Protein AF-A0A2N5DZ72-F1 (afdb_monomer_lite)

Structure (mmCIF, N/CA/C/O backbone):
data_AF-A0A2N5DZ72-F1
#
_entry.id   AF-A0A2N5DZ72-F1
#
loop_
_atom_site.group_PDB
_atom_site.id
_atom_site.type_symbol
_atom_site.label_atom_id
_atom_site.label_alt_id
_atom_site.label_comp_id
_atom_site.label_asym_id
_atom_site.label_entity_id
_atom_site.label_seq_id
_atom_site.pdbx_PDB_ins_code
_atom_site.Cartn_x
_atom_site.Cartn_y
_atom_site.Cartn_z
_atom_site.occupancy
_atom_site.B_iso_or_equiv
_atom_site.auth_seq_id
_atom_site.auth_comp_id
_atom_site.auth_asym_id
_atom_site.auth_atom_id
_atom_site.pdbx_PDB_model_num
ATOM 1 N N . MET A 1 1 ? -54.033 -36.485 -22.473 1.00 49.38 1 MET A N 1
ATOM 2 C CA . MET A 1 1 ? -53.339 -35.211 -22.132 1.00 49.38 1 MET A CA 1
ATOM 3 C C . MET A 1 1 ? -51.859 -35.389 -21.721 1.00 49.38 1 MET A C 1
ATOM 5 O O . MET A 1 1 ? -51.074 -34.479 -21.963 1.00 49.38 1 MET A O 1
ATOM 9 N N . PHE A 1 2 ? -51.443 -36.540 -21.164 1.00 48.31 2 PHE A N 1
ATOM 10 C CA . PHE A 1 2 ? -50.058 -36.811 -20.714 1.00 48.31 2 PHE A CA 1
ATOM 11 C C . PHE A 1 2 ? -48.997 -36.820 -21.840 1.00 48.31 2 PHE A C 1
ATOM 13 O O . PHE A 1 2 ? -47.897 -36.300 -21.670 1.00 48.31 2 PHE A O 1
ATOM 20 N N . ASN A 1 3 ? -49.361 -37.297 -23.034 1.00 60.94 3 ASN A N 1
ATOM 21 C CA . ASN A 1 3 ? -48.426 -37.505 -24.151 1.00 60.94 3 ASN A CA 1
ATOM 22 C C . ASN A 1 3 ? -47.880 -36.199 -24.782 1.00 60.94 3 ASN A C 1
ATOM 24 O O . ASN A 1 3 ? -46.786 -36.165 -25.335 1.00 60.94 3 ASN A O 1
ATOM 28 N N . ARG A 1 4 ? -48.614 -35.081 -24.666 1.00 67.56 4 ARG A N 1
ATOM 29 C CA . ARG A 1 4 ? -48.214 -33.769 -25.222 1.00 67.56 4 ARG A CA 1
ATOM 30 C C . ARG A 1 4 ? -47.252 -33.008 -24.296 1.00 67.56 4 ARG A C 1
ATOM 32 O O . ARG A 1 4 ? -46.398 -32.266 -24.765 1.00 67.56 4 ARG A O 1
ATOM 39 N N . LYS A 1 5 ? -47.384 -33.224 -22.983 1.00 67.00 5 LYS A N 1
ATOM 40 C CA . LYS A 1 5 ? -46.528 -32.648 -21.935 1.00 67.00 5 LYS A CA 1
ATOM 41 C C . LYS A 1 5 ? -45.152 -33.312 -21.904 1.00 67.00 5 LYS A C 1
ATOM 43 O O . LYS A 1 5 ? -44.161 -32.595 -21.890 1.00 67.00 5 LYS A O 1
ATOM 48 N N . LEU A 1 6 ? -45.100 -34.645 -21.998 1.00 72.50 6 LEU A N 1
ATOM 49 C CA . LEU A 1 6 ? -43.833 -35.376 -22.108 1.00 72.50 6 LEU A CA 1
ATOM 50 C C . LEU A 1 6 ? -43.058 -34.984 -23.373 1.00 72.50 6 LEU A C 1
ATOM 52 O O . LEU A 1 6 ? -41.878 -34.669 -23.288 1.00 72.50 6 LEU A O 1
ATOM 56 N N . ARG A 1 7 ? -43.723 -34.904 -24.536 1.00 73.19 7 ARG A N 1
ATOM 57 C CA . ARG A 1 7 ? -43.064 -34.434 -25.770 1.00 73.19 7 ARG A CA 1
ATOM 58 C C . ARG A 1 7 ? -42.531 -33.005 -25.651 1.00 73.19 7 ARG A C 1
ATOM 60 O O . ARG A 1 7 ? -41.469 -32.725 -26.187 1.00 73.19 7 ARG A O 1
ATOM 67 N N . LYS A 1 8 ? -43.235 -32.110 -24.945 1.00 76.50 8 LYS A N 1
ATOM 68 C CA . LYS A 1 8 ? -42.756 -30.742 -24.687 1.00 76.50 8 LYS A CA 1
ATOM 69 C C . LYS A 1 8 ? -41.543 -30.736 -23.747 1.00 76.50 8 LYS A C 1
ATOM 71 O O . LYS A 1 8 ? -40.607 -30.009 -24.031 1.00 76.50 8 LYS A O 1
ATOM 76 N N . LEU A 1 9 ? -41.525 -31.582 -22.713 1.00 78.44 9 LEU A N 1
ATOM 77 C CA . LEU A 1 9 ? -40.379 -31.742 -21.809 1.00 78.44 9 LEU A CA 1
ATOM 78 C C . LEU A 1 9 ? -39.122 -32.243 -22.538 1.00 78.44 9 LEU A C 1
ATOM 80 O O . LEU A 1 9 ? -38.047 -31.729 -22.271 1.00 78.44 9 LEU A O 1
ATOM 84 N N . PHE A 1 10 ? -39.248 -33.199 -23.465 1.00 78.00 10 PHE A N 1
ATOM 85 C CA . PHE A 1 10 ? -38.098 -33.712 -24.223 1.00 78.00 10 PHE A CA 1
ATOM 86 C C . PHE A 1 10 ? -37.659 -32.799 -25.377 1.00 78.00 10 PHE A C 1
ATOM 88 O O . PHE A 1 10 ? -36.472 -32.732 -25.673 1.00 78.00 10 PHE A O 1
ATOM 95 N N . ARG A 1 11 ? -38.591 -32.092 -26.032 1.00 81.50 11 ARG A N 1
ATOM 96 C CA . ARG A 1 11 ? -38.277 -31.185 -27.152 1.00 81.50 11 ARG A CA 1
ATOM 97 C C . ARG A 1 11 ? -37.715 -29.844 -26.681 1.00 81.50 11 ARG A C 1
ATOM 99 O O . ARG A 1 11 ? -36.848 -29.286 -27.336 1.00 81.50 11 ARG A O 1
ATOM 106 N N . ASP A 1 12 ? -38.272 -29.302 -25.602 1.00 71.38 12 ASP A N 1
ATOM 107 C CA . ASP A 1 12 ? -37.895 -28.002 -25.051 1.00 71.38 12 ASP A CA 1
ATOM 108 C C . ASP A 1 12 ? -38.159 -27.982 -23.532 1.00 71.38 12 ASP A C 1
ATOM 110 O O . ASP A 1 12 ? -39.216 -27.523 -23.066 1.00 71.38 12 ASP A O 1
ATOM 114 N N . PRO A 1 13 ? -37.214 -28.525 -22.739 1.00 78.50 13 PRO A N 1
ATOM 115 C CA . PRO A 1 13 ? -37.352 -28.624 -21.292 1.00 78.50 13 PRO A CA 1
ATOM 116 C C . PRO A 1 13 ? -37.575 -27.257 -20.638 1.00 78.50 13 PRO A C 1
ATOM 118 O O . PRO A 1 13 ? -38.403 -27.134 -19.733 1.00 78.50 13 PRO A O 1
ATOM 121 N N . LYS A 1 14 ? -36.896 -26.208 -21.130 1.00 71.69 14 LYS A N 1
ATOM 122 C CA . LYS A 1 14 ? -37.041 -24.835 -20.622 1.00 71.69 14 LYS A CA 1
ATOM 123 C C . LYS A 1 14 ? -38.473 -24.337 -20.788 1.00 71.69 14 LYS A C 1
ATOM 125 O O . LYS A 1 14 ? -39.061 -23.868 -19.815 1.00 71.69 14 LYS A O 1
ATOM 130 N N . LEU A 1 15 ? -39.058 -24.495 -21.976 1.00 74.00 15 LEU A N 1
ATOM 131 C CA . LEU A 1 15 ? -40.433 -24.073 -22.248 1.00 74.00 15 LEU A CA 1
ATOM 132 C C . LEU A 1 15 ? -41.474 -24.911 -21.484 1.00 74.00 15 LEU A C 1
ATOM 134 O O . LEU A 1 15 ? -42.582 -24.447 -21.217 1.00 74.00 15 LEU A O 1
ATOM 138 N N . PHE A 1 16 ? -41.164 -26.167 -21.151 1.00 80.62 16 PHE A N 1
ATOM 139 C CA . PHE A 1 16 ? -42.027 -27.001 -20.314 1.00 80.62 16 PHE A CA 1
ATOM 140 C C . PHE A 1 16 ? -42.057 -26.519 -18.859 1.00 80.62 16 PHE A C 1
ATOM 142 O O . PHE A 1 16 ? -43.142 -26.331 -18.298 1.00 80.62 16 PHE A O 1
ATOM 149 N N . PHE A 1 17 ? -40.883 -26.300 -18.259 1.00 72.12 17 PHE A N 1
ATOM 150 C CA . PHE A 1 17 ? -40.783 -25.815 -16.883 1.00 72.12 17 PHE A CA 1
ATOM 151 C C . PHE A 1 17 ? -41.282 -24.372 -16.748 1.00 72.12 17 PHE A C 1
ATOM 153 O O . PHE A 1 17 ? -41.953 -24.073 -15.760 1.00 72.12 17 PHE A O 1
ATOM 160 N N . SER A 1 18 ? -41.067 -23.511 -17.750 1.00 71.81 18 SER A N 1
ATOM 161 C CA . SER A 1 18 ? -41.598 -22.142 -17.751 1.00 71.81 18 SER A CA 1
ATOM 162 C C . SER A 1 18 ? -43.130 -22.111 -17.785 1.00 71.81 18 SER A C 1
ATOM 164 O O . SER A 1 18 ? -43.739 -21.420 -16.974 1.00 71.81 18 SER A O 1
ATOM 166 N N . ASP A 1 19 ? -43.777 -22.919 -18.631 1.00 76.38 19 ASP A N 1
ATOM 167 C CA . ASP A 1 19 ? -45.244 -23.035 -18.682 1.00 76.38 19 ASP A CA 1
ATOM 168 C C . ASP A 1 19 ? -45.832 -23.608 -17.387 1.00 76.38 19 ASP A C 1
ATOM 170 O O . ASP A 1 19 ? -46.930 -23.231 -16.964 1.00 76.38 19 ASP A O 1
ATOM 174 N N . MET A 1 20 ? -45.132 -24.569 -16.778 1.00 76.00 20 MET A N 1
ATOM 175 C CA . MET A 1 20 ? -45.539 -25.173 -15.513 1.00 76.00 20 MET A CA 1
ATOM 176 C C . MET A 1 20 ? -45.465 -24.148 -14.377 1.00 76.00 20 MET A C 1
ATOM 178 O O . MET A 1 20 ? -46.437 -24.017 -13.629 1.00 76.00 20 MET A O 1
ATOM 182 N N . LEU A 1 21 ? -44.372 -23.380 -14.312 1.00 66.94 21 LEU A N 1
ATOM 183 C CA . LEU A 1 21 ? -44.196 -22.255 -13.394 1.00 66.94 21 LEU A CA 1
ATOM 184 C C . LEU A 1 21 ? -45.257 -21.176 -13.624 1.00 66.94 21 LEU A C 1
ATOM 186 O O . LEU A 1 21 ? -45.917 -20.780 -12.672 1.00 66.94 21 LEU A O 1
ATOM 190 N N . LEU A 1 22 ? -45.522 -20.776 -14.871 1.00 69.00 22 LEU A N 1
ATOM 191 C CA . LEU A 1 22 ? -46.577 -19.816 -15.224 1.00 69.00 22 LEU A CA 1
ATOM 192 C C . LEU A 1 22 ? -47.970 -20.289 -14.788 1.00 69.00 22 LEU A C 1
ATOM 194 O O . LEU A 1 22 ? -48.774 -19.497 -14.294 1.00 69.00 22 LEU A O 1
ATOM 198 N N . LYS A 1 23 ? -48.277 -21.583 -14.935 1.00 68.12 23 LYS A N 1
ATOM 199 C CA . LYS A 1 23 ? -49.559 -22.157 -14.491 1.00 68.12 23 LYS A CA 1
ATOM 200 C C . LYS A 1 23 ? -49.667 -22.276 -12.974 1.00 68.12 23 LYS A C 1
ATOM 202 O O . LYS A 1 23 ? -50.756 -22.053 -12.446 1.00 68.12 23 LYS A O 1
ATOM 207 N N . GLN A 1 24 ? -48.585 -22.617 -12.275 1.00 59.94 24 GLN A N 1
ATOM 208 C CA . GLN A 1 24 ? -48.555 -22.593 -10.810 1.00 59.94 24 GLN A CA 1
ATOM 209 C C . GLN A 1 24 ? -48.662 -21.164 -10.281 1.00 59.94 24 GLN A C 1
ATOM 211 O O . GLN A 1 24 ? -49.483 -20.915 -9.405 1.00 59.94 24 GLN A O 1
ATOM 216 N N . HIS A 1 25 ? -47.935 -20.220 -10.874 1.00 60.59 25 HIS A N 1
ATOM 217 C CA . HIS A 1 25 ? -48.008 -18.799 -10.559 1.00 60.59 25 HIS A CA 1
ATOM 218 C C . HIS A 1 25 ? -49.432 -18.266 -10.738 1.00 60.59 25 HIS A C 1
ATOM 220 O O . HIS A 1 25 ? -49.980 -17.679 -9.814 1.00 60.59 25 HIS A O 1
ATOM 226 N N . LYS A 1 26 ? -50.102 -18.569 -11.862 1.00 56.91 26 LYS A N 1
ATOM 227 C CA . LYS A 1 26 ? -51.518 -18.208 -12.072 1.00 56.91 26 LYS A CA 1
ATOM 228 C C . LYS A 1 26 ? -52.467 -18.854 -11.051 1.00 56.91 26 LYS A C 1
ATOM 230 O O . LYS A 1 26 ? -53.422 -18.209 -10.634 1.00 56.91 26 LYS A O 1
ATOM 235 N N . LYS A 1 27 ? -52.215 -20.100 -10.621 1.00 54.19 27 LYS A N 1
ATOM 236 C CA . LYS A 1 27 ? -53.009 -20.769 -9.569 1.00 54.19 27 LYS A CA 1
ATOM 237 C C . LYS A 1 27 ? -52.804 -20.153 -8.183 1.00 54.19 27 LYS A C 1
ATOM 239 O O . LYS A 1 27 ? -53.765 -20.057 -7.432 1.00 54.19 27 LYS A O 1
ATOM 244 N N . VAL A 1 28 ? -51.583 -19.734 -7.852 1.00 56.31 28 VAL A N 1
ATOM 245 C CA . VAL A 1 28 ? -51.249 -19.082 -6.575 1.00 56.31 28 VAL A CA 1
ATOM 246 C C . VAL A 1 28 ? -51.728 -17.625 -6.558 1.00 56.31 28 VAL A C 1
ATOM 248 O O . VAL A 1 28 ? -52.278 -17.183 -5.556 1.00 56.31 28 VAL A O 1
ATOM 251 N N . ALA A 1 29 ? -51.618 -16.907 -7.680 1.00 52.62 29 ALA A N 1
ATOM 252 C CA . ALA A 1 29 ? -52.110 -15.536 -7.845 1.00 52.62 29 ALA A CA 1
ATOM 253 C C . ALA A 1 29 ? -53.646 -15.424 -7.759 1.00 52.62 29 ALA A C 1
ATOM 255 O O . ALA A 1 29 ? -54.170 -14.371 -7.408 1.00 52.62 29 ALA A O 1
ATOM 256 N N . ALA A 1 30 ? -54.378 -16.508 -8.043 1.00 52.81 30 ALA A N 1
ATOM 257 C CA . ALA A 1 30 ? -55.834 -16.557 -7.905 1.00 52.81 30 ALA A CA 1
ATOM 258 C C . ALA A 1 30 ? -56.314 -16.665 -6.441 1.00 52.81 30 ALA A C 1
ATOM 260 O O . ALA A 1 30 ? -57.491 -16.424 -6.164 1.00 52.81 30 ALA A O 1
ATOM 261 N N . VAL A 1 31 ? -55.431 -17.002 -5.492 1.00 54.72 31 VAL A N 1
ATOM 262 C CA . VAL A 1 31 ? -55.761 -17.076 -4.062 1.00 54.72 31 VAL A CA 1
ATOM 263 C C . VAL A 1 31 ? -55.583 -15.691 -3.445 1.00 54.72 31 VAL A C 1
ATOM 265 O O . VAL A 1 31 ? -54.474 -15.283 -3.098 1.00 54.72 31 VAL A O 1
ATOM 268 N N . LYS A 1 32 ? -56.687 -14.947 -3.302 1.00 56.72 32 LYS A N 1
ATOM 269 C CA . LYS A 1 32 ? -56.678 -13.673 -2.570 1.00 56.72 32 LYS A CA 1
ATOM 270 C C . LYS A 1 32 ? -56.312 -13.938 -1.098 1.00 56.72 32 LYS A C 1
ATOM 272 O O . LYS A 1 32 ? -56.918 -14.827 -0.494 1.00 56.72 32 LYS A O 1
ATOM 277 N N . PRO A 1 33 ? -55.348 -13.209 -0.505 1.00 62.03 33 PRO A N 1
ATOM 278 C CA . PRO A 1 33 ? -55.016 -13.370 0.907 1.00 62.03 33 PRO A CA 1
ATOM 279 C C . PRO A 1 33 ? -56.244 -13.059 1.773 1.00 62.03 33 PRO A C 1
ATOM 281 O O . PRO A 1 33 ? -57.001 -12.132 1.474 1.00 62.03 33 PRO A O 1
ATOM 284 N N . LYS A 1 34 ? -56.458 -13.842 2.839 1.00 72.69 34 LYS A N 1
ATOM 285 C CA . LYS A 1 34 ? -57.528 -13.583 3.813 1.00 72.69 34 LYS A CA 1
ATOM 286 C C . LYS A 1 34 ? -57.269 -12.212 4.440 1.00 72.69 34 LYS A C 1
ATOM 288 O O . LYS A 1 34 ? -56.273 -12.057 5.145 1.00 72.69 34 LYS A O 1
ATOM 293 N N . LYS A 1 35 ? -58.141 -11.240 4.152 1.00 84.50 35 LYS A N 1
ATOM 294 C CA . LYS A 1 35 ? -58.036 -9.884 4.700 1.00 84.50 35 LYS A CA 1
ATOM 295 C C . LYS A 1 35 ? -58.041 -9.948 6.228 1.00 84.50 35 LYS A C 1
ATOM 297 O O . LYS A 1 35 ? -58.822 -10.694 6.820 1.00 84.50 35 LYS A O 1
ATOM 302 N N . TYR A 1 36 ? -57.113 -9.221 6.830 1.00 86.50 36 TYR A N 1
ATOM 303 C CA . TYR A 1 36 ? -56.903 -9.118 8.264 1.00 86.50 36 TYR A CA 1
ATOM 304 C C . TYR A 1 36 ? -57.231 -7.690 8.690 1.00 86.50 36 TYR A C 1
ATOM 306 O O . TYR A 1 36 ? -56.702 -6.733 8.122 1.00 86.50 36 TYR A O 1
ATOM 314 N N . ASP A 1 37 ? -58.129 -7.575 9.661 1.00 88.19 37 ASP A N 1
ATOM 315 C CA . ASP A 1 37 ? -58.472 -6.313 10.300 1.00 88.19 37 ASP A CA 1
ATOM 316 C C . ASP A 1 37 ? -57.479 -6.094 11.447 1.00 88.19 37 ASP A C 1
ATOM 318 O O . ASP A 1 37 ? -57.481 -6.849 12.423 1.00 88.19 37 ASP A O 1
ATOM 322 N N . GLY A 1 38 ? -56.540 -5.167 11.251 1.00 89.56 38 GLY A N 1
ATOM 323 C CA . GLY A 1 38 ? -55.458 -4.893 12.196 1.00 89.56 38 GLY A CA 1
ATOM 324 C C . GLY A 1 38 ? -55.855 -3.931 13.306 1.00 89.56 38 GLY A C 1
ATOM 325 O O . GLY A 1 38 ? -57.023 -3.584 13.471 1.00 89.56 38 GLY A O 1
ATOM 326 N N . LYS A 1 39 ? -54.864 -3.510 14.094 1.00 93.25 39 LYS A N 1
ATOM 327 C CA . LYS A 1 39 ? -55.055 -2.577 15.216 1.00 93.25 39 LYS A CA 1
ATOM 328 C C . LYS A 1 39 ? -54.517 -1.177 14.930 1.00 93.25 39 LYS A C 1
ATOM 330 O O . LYS A 1 39 ? -54.938 -0.231 15.590 1.00 93.25 39 LYS A O 1
ATOM 335 N N . HIS A 1 40 ? -53.597 -1.049 13.978 1.00 96.19 40 HIS A N 1
ATOM 336 C CA . HIS A 1 40 ? -52.867 0.185 13.710 1.00 96.19 40 HIS A CA 1
ATOM 337 C C . HIS A 1 40 ? -53.149 0.715 12.303 1.00 96.19 40 HIS A C 1
ATOM 339 O O . HIS A 1 40 ? -53.296 -0.050 11.351 1.00 96.19 40 HIS A O 1
ATOM 345 N N . HIS A 1 41 ? -53.144 2.043 12.175 1.00 97.25 41 HIS A N 1
ATOM 346 C CA . HIS A 1 41 ? -53.336 2.745 10.906 1.00 97.25 41 HIS A CA 1
ATOM 347 C C . HIS A 1 41 ? -51.999 3.280 10.380 1.00 97.25 41 HIS A C 1
ATOM 349 O O . HIS A 1 41 ? -51.191 3.817 11.147 1.00 97.25 41 HIS A O 1
ATOM 355 N N . PHE A 1 42 ? -51.797 3.184 9.067 1.00 98.12 42 PHE A N 1
ATOM 356 C CA . PHE A 1 42 ? -50.564 3.549 8.377 1.00 98.12 42 PHE A CA 1
ATOM 357 C C . PHE A 1 42 ? -50.838 4.561 7.264 1.00 98.12 42 PHE A C 1
ATOM 359 O O . PHE A 1 42 ? -51.732 4.350 6.446 1.00 98.12 42 PHE A O 1
ATOM 366 N N . THR A 1 43 ? -50.022 5.611 7.180 1.00 98.50 43 THR A N 1
ATOM 367 C CA . THR A 1 43 ? -49.982 6.508 6.020 1.00 98.50 43 THR A CA 1
ATOM 368 C C . THR A 1 43 ? -48.716 6.259 5.210 1.00 98.50 43 THR A C 1
ATOM 370 O O . THR A 1 43 ? -47.615 6.223 5.757 1.00 98.50 43 THR A O 1
ATOM 373 N N . VAL A 1 44 ? -48.861 6.113 3.900 1.00 98.25 44 VAL A N 1
ATOM 374 C CA . VAL A 1 44 ? -47.761 6.090 2.938 1.00 98.25 44 VAL A CA 1
ATOM 375 C C . VAL A 1 44 ? -47.681 7.461 2.286 1.00 98.25 44 VAL A C 1
ATOM 377 O O . VAL A 1 44 ? -48.636 7.886 1.641 1.00 98.25 44 VAL A O 1
ATOM 380 N N . VAL A 1 45 ? -46.558 8.152 2.454 1.00 98.44 45 VAL A N 1
ATOM 381 C CA . VAL A 1 45 ? -46.283 9.427 1.785 1.00 98.44 45 VAL A CA 1
ATOM 382 C C . VAL A 1 45 ? -45.324 9.173 0.628 1.00 98.44 45 VAL A C 1
ATOM 384 O O . VAL A 1 45 ? -44.176 8.801 0.860 1.00 98.44 45 VAL A O 1
ATOM 387 N N . SER A 1 46 ? -45.758 9.405 -0.609 1.00 97.75 46 SER A N 1
ATOM 388 C CA . SER A 1 46 ? -44.926 9.177 -1.800 1.00 97.75 46 SER A CA 1
ATOM 389 C C . SER A 1 46 ? -44.770 10.457 -2.613 1.00 97.75 46 SER A C 1
ATOM 391 O O . SER A 1 46 ? -45.757 11.120 -2.938 1.00 97.75 46 SER A O 1
ATOM 393 N N . ALA A 1 47 ? -43.521 10.795 -2.940 1.00 96.12 47 ALA A N 1
ATOM 394 C CA . ALA A 1 47 ? -43.175 11.900 -3.829 1.00 96.12 47 ALA A CA 1
ATOM 395 C C . ALA A 1 47 ? -43.169 11.405 -5.280 1.00 96.12 47 ALA A C 1
ATOM 397 O O . ALA A 1 47 ? -42.422 10.488 -5.607 1.00 96.12 47 ALA A O 1
ATOM 398 N N . ILE A 1 48 ? -44.004 11.994 -6.130 1.00 96.00 48 ILE A N 1
ATOM 399 C CA . ILE A 1 48 ? -44.234 11.574 -7.513 1.00 96.00 48 ILE A CA 1
ATOM 400 C C . ILE A 1 48 ? -43.591 12.596 -8.450 1.00 96.00 48 ILE A C 1
ATOM 402 O O . ILE A 1 48 ? -43.926 13.775 -8.388 1.00 96.00 48 ILE A O 1
ATOM 406 N N . TYR A 1 49 ? -42.685 12.150 -9.319 1.00 93.75 49 TYR A N 1
ATOM 407 C CA . TYR A 1 49 ? -42.154 12.972 -10.406 1.00 93.75 49 TYR A CA 1
ATOM 408 C C . TYR A 1 49 ? -41.769 12.097 -11.599 1.00 93.75 49 TYR A C 1
ATOM 410 O O . TYR A 1 49 ? -40.764 11.389 -11.542 1.00 93.75 49 TYR A O 1
ATOM 418 N N . ASN A 1 50 ? -42.556 12.145 -12.673 1.00 92.62 50 ASN A N 1
ATOM 419 C CA . ASN A 1 50 ? -42.304 11.420 -13.926 1.00 92.62 50 ASN A CA 1
ATOM 420 C C . ASN A 1 50 ? -42.095 9.898 -13.748 1.00 92.62 50 ASN A C 1
ATOM 422 O O . ASN A 1 50 ? -41.097 9.323 -14.195 1.00 92.62 50 ASN A O 1
ATOM 426 N N . VAL A 1 51 ? -43.019 9.245 -13.038 1.00 91.62 51 VAL A N 1
ATOM 427 C CA . VAL A 1 51 ? -42.966 7.808 -12.699 1.00 91.62 51 VAL A CA 1
ATOM 428 C C . VAL A 1 51 ? -44.211 7.042 -13.153 1.00 91.62 51 VAL A C 1
ATOM 430 O O . VAL A 1 51 ? -44.454 5.932 -12.677 1.00 91.62 51 VAL A O 1
ATOM 433 N N . GLY A 1 52 ? -44.984 7.586 -14.097 1.00 92.62 52 GLY A N 1
ATOM 434 C CA . GLY A 1 52 ? -46.270 7.044 -14.543 1.00 92.62 52 GLY A CA 1
ATOM 435 C C . GLY A 1 52 ? -46.205 5.561 -14.909 1.00 92.62 52 GLY A C 1
ATOM 436 O O . GLY A 1 52 ? -47.038 4.766 -14.466 1.00 92.62 52 GLY A O 1
ATOM 437 N N . ARG A 1 53 ? -45.112 5.149 -15.570 1.00 91.62 53 ARG A N 1
ATOM 438 C CA . ARG A 1 53 ? -44.844 3.752 -15.964 1.00 91.62 53 ARG A CA 1
ATOM 439 C C . ARG A 1 53 ? -44.834 2.737 -14.810 1.00 91.62 53 ARG A C 1
ATOM 441 O O . ARG A 1 53 ? -45.021 1.550 -15.062 1.00 91.62 53 ARG A O 1
ATOM 448 N N . TYR A 1 54 ? -44.609 3.171 -13.569 1.00 92.38 54 TYR A N 1
ATOM 449 C CA . TYR A 1 54 ? -44.482 2.294 -12.398 1.00 92.38 54 TYR A CA 1
ATOM 450 C C . TYR A 1 54 ? -45.692 2.309 -11.462 1.00 92.38 54 TYR A C 1
ATOM 452 O O . TYR A 1 54 ? -45.892 1.367 -10.690 1.00 92.38 54 TYR A O 1
ATOM 460 N N . LEU A 1 55 ? -46.527 3.346 -11.551 1.00 95.44 55 LEU A N 1
ATOM 461 C CA . LEU A 1 55 ? -47.588 3.600 -10.578 1.00 95.44 55 LEU A CA 1
ATOM 462 C C . LEU A 1 55 ? -48.598 2.454 -10.465 1.00 95.44 55 LEU A C 1
ATOM 464 O O . LEU A 1 55 ? -49.095 2.179 -9.375 1.00 95.44 55 LEU A O 1
ATOM 468 N N . GLU A 1 56 ? -48.897 1.754 -11.560 1.00 94.81 56 GLU A N 1
ATOM 469 C CA . GLU A 1 56 ? -49.850 0.639 -11.540 1.00 94.81 56 GLU A CA 1
ATOM 470 C C . GLU A 1 56 ? -49.410 -0.503 -10.622 1.00 94.81 56 GLU A C 1
ATOM 472 O O . GLU A 1 56 ? -50.216 -1.020 -9.844 1.00 94.81 56 GLU A O 1
ATOM 477 N N . GLU A 1 57 ? -48.138 -0.895 -10.685 1.00 93.50 57 GLU A N 1
ATOM 478 C CA . GLU A 1 57 ? -47.595 -1.954 -9.834 1.00 93.50 57 GLU A CA 1
ATOM 479 C C . GLU A 1 57 ? -47.484 -1.484 -8.380 1.00 93.50 57 GLU A C 1
ATOM 481 O O . GLU A 1 57 ? -47.870 -2.216 -7.462 1.00 93.50 57 GLU A O 1
ATOM 486 N N . TYR A 1 58 ? -47.067 -0.232 -8.179 1.00 96.56 58 TYR A N 1
ATOM 487 C CA . TYR A 1 58 ? -47.046 0.417 -6.872 1.00 96.56 58 TYR A CA 1
ATOM 488 C C . TYR A 1 58 ? -48.427 0.353 -6.190 1.00 96.56 58 TYR A C 1
ATOM 490 O O . TYR A 1 58 ? -48.555 -0.224 -5.104 1.00 96.56 58 TYR A O 1
ATOM 498 N N . PHE A 1 59 ? -49.495 0.825 -6.849 1.00 97.31 59 PHE A N 1
ATOM 499 C CA . PHE A 1 59 ? -50.859 0.779 -6.304 1.00 97.31 59 PHE A CA 1
ATOM 500 C C . PHE A 1 59 ? -51.342 -0.652 -6.059 1.00 97.31 59 PHE A C 1
ATOM 502 O O . PHE A 1 59 ? -51.954 -0.939 -5.023 1.00 97.31 59 PHE A O 1
ATOM 509 N N . GLN A 1 60 ? -51.067 -1.570 -6.990 1.00 95.06 60 GLN A N 1
ATOM 510 C CA . GLN A 1 60 ? -51.438 -2.976 -6.834 1.00 95.06 60 GLN A CA 1
ATOM 511 C C . GLN A 1 60 ? -50.789 -3.594 -5.594 1.00 95.06 60 GLN A C 1
ATOM 513 O O . GLN A 1 60 ? -51.475 -4.294 -4.845 1.00 95.06 60 GLN A O 1
ATOM 518 N N . SER A 1 61 ? -49.515 -3.295 -5.332 1.00 96.00 61 SER A N 1
ATOM 519 C CA . SER A 1 61 ? -48.786 -3.815 -4.172 1.00 96.00 61 SER A CA 1
ATOM 520 C C . SER A 1 61 ? -49.392 -3.364 -2.834 1.00 96.00 61 SER A C 1
ATOM 522 O O . SER A 1 61 ? -49.467 -4.150 -1.887 1.00 96.00 61 SER A O 1
ATOM 524 N N . LEU A 1 62 ? -49.925 -2.139 -2.774 1.00 96.25 62 LEU A N 1
ATOM 525 C CA . LEU A 1 62 ? -50.535 -1.549 -1.577 1.00 96.25 62 LEU A CA 1
ATOM 526 C C . LEU A 1 62 ? -51.974 -2.028 -1.342 1.00 96.25 62 LEU A C 1
ATOM 528 O O . LEU A 1 62 ? -52.389 -2.264 -0.209 1.00 96.25 62 LEU A O 1
ATOM 532 N N . ILE A 1 63 ? -52.746 -2.243 -2.405 1.00 94.06 63 ILE A N 1
ATOM 533 C CA . ILE A 1 63 ? -54.140 -2.705 -2.300 1.00 94.06 63 ILE A CA 1
ATOM 534 C C . ILE A 1 63 ? -54.211 -4.222 -2.048 1.00 94.06 63 ILE A C 1
ATOM 536 O O . ILE A 1 63 ? -55.133 -4.724 -1.383 1.00 94.06 63 ILE A O 1
ATOM 540 N N . ALA A 1 64 ? -53.233 -4.971 -2.566 1.00 92.62 64 ALA A N 1
ATOM 541 C CA . ALA A 1 64 ? -53.128 -6.420 -2.405 1.00 92.62 64 ALA A CA 1
ATOM 542 C C . ALA A 1 64 ? -52.658 -6.862 -1.007 1.00 92.62 64 ALA A C 1
ATOM 544 O O . ALA A 1 64 ? -52.595 -8.067 -0.750 1.00 92.62 64 ALA A O 1
ATOM 545 N N . GLN A 1 65 ? -52.381 -5.919 -0.101 1.00 95.50 65 GLN A N 1
ATOM 546 C CA . GLN A 1 65 ? -51.955 -6.198 1.269 1.00 95.50 65 GLN A CA 1
ATOM 547 C C . GLN A 1 65 ? -52.936 -7.107 2.009 1.00 95.50 65 GLN A C 1
ATOM 549 O O . GLN A 1 65 ? -54.153 -7.059 1.801 1.00 95.50 65 GLN A O 1
ATOM 554 N N . ARG A 1 66 ? -52.407 -7.955 2.891 1.00 93.69 66 ARG A N 1
ATOM 555 C CA . ARG A 1 66 ? -53.227 -8.781 3.780 1.00 93.69 66 ARG A CA 1
ATOM 556 C C . ARG A 1 66 ? -53.941 -7.936 4.835 1.00 93.69 66 ARG A C 1
ATOM 558 O O . ARG A 1 66 ? -55.105 -8.212 5.120 1.00 93.69 66 ARG A O 1
ATOM 565 N N . LEU A 1 67 ? -53.269 -6.920 5.375 1.00 94.75 67 LEU A N 1
ATOM 566 C CA . LEU A 1 67 ? -53.918 -5.878 6.169 1.00 94.75 67 LEU A CA 1
ATOM 567 C C . LEU A 1 67 ? -54.952 -5.161 5.288 1.00 94.75 67 LEU A C 1
ATOM 569 O O . LEU A 1 67 ? -54.671 -4.871 4.120 1.00 94.75 67 LEU A O 1
ATOM 573 N N . ASP A 1 68 ? -56.164 -4.941 5.797 1.00 93.88 68 ASP A N 1
ATOM 574 C CA . ASP A 1 68 ? -57.209 -4.331 4.979 1.00 93.88 68 ASP A CA 1
ATOM 575 C C . ASP A 1 68 ? -56.860 -2.887 4.589 1.00 93.88 68 ASP A C 1
ATOM 577 O O . ASP A 1 68 ? -56.650 -2.014 5.428 1.00 93.88 68 ASP A O 1
ATOM 581 N N . PHE A 1 69 ? -56.799 -2.648 3.278 1.00 94.44 69 PHE A N 1
ATOM 582 C CA . PHE A 1 69 ? -56.407 -1.360 2.718 1.00 94.44 69 PHE A CA 1
ATOM 583 C C . PHE A 1 69 ? -57.436 -0.270 3.021 1.00 94.44 69 PHE A C 1
ATOM 585 O O . PHE A 1 69 ? -57.053 0.868 3.261 1.00 94.44 69 PHE A O 1
ATOM 592 N N . ARG A 1 70 ? -58.738 -0.596 3.002 1.00 93.88 70 ARG A N 1
ATOM 593 C CA . ARG A 1 70 ? -59.797 0.412 3.136 1.00 93.88 70 ARG A CA 1
ATOM 594 C C . ARG A 1 70 ? -59.860 0.965 4.551 1.00 93.88 70 ARG A C 1
ATOM 596 O O . ARG A 1 70 ? -60.178 2.143 4.695 1.00 93.88 70 ARG A O 1
ATOM 603 N N . THR A 1 71 ? -59.577 0.140 5.555 1.00 93.12 71 THR A N 1
ATOM 604 C CA . THR A 1 71 ? -59.622 0.550 6.960 1.00 93.12 71 THR A CA 1
ATOM 605 C C . THR A 1 71 ? -58.277 1.049 7.479 1.00 93.12 71 THR A C 1
ATOM 607 O O . THR A 1 71 ? -58.261 2.083 8.132 1.00 93.12 71 THR A O 1
ATOM 610 N N . HIS A 1 72 ? -57.156 0.393 7.155 1.00 96.31 72 HIS A N 1
ATOM 611 C CA . HIS A 1 72 ? -55.886 0.627 7.865 1.00 96.31 72 HIS A CA 1
ATOM 612 C C . HIS A 1 72 ? -54.803 1.364 7.075 1.00 96.31 72 HIS A C 1
ATOM 614 O O . HIS A 1 72 ? -53.794 1.741 7.667 1.00 96.31 72 HIS A O 1
ATOM 620 N N . ILE A 1 73 ? -54.957 1.556 5.759 1.00 97.06 73 ILE A N 1
ATOM 621 C CA . ILE A 1 73 ? -53.905 2.141 4.910 1.00 97.06 73 ILE A CA 1
ATOM 622 C C . ILE A 1 73 ? -54.416 3.408 4.213 1.00 97.06 73 ILE A C 1
ATOM 624 O O . ILE A 1 73 ? -55.457 3.413 3.547 1.00 97.06 73 ILE A O 1
ATOM 628 N N . HIS A 1 74 ? -53.660 4.493 4.350 1.00 97.81 74 HIS A N 1
ATOM 629 C CA . HIS A 1 74 ? -53.889 5.775 3.687 1.00 97.81 74 HIS A CA 1
ATOM 630 C C . HIS A 1 74 ? -52.674 6.147 2.840 1.00 97.81 74 HIS A C 1
ATOM 632 O O . HIS A 1 74 ? -51.540 5.893 3.228 1.00 97.81 74 HIS A O 1
ATOM 638 N N . LEU A 1 75 ? -52.901 6.727 1.668 1.00 98.25 75 LEU A N 1
ATOM 639 C CA . LEU A 1 75 ? -51.874 7.165 0.733 1.00 98.25 75 LEU A CA 1
ATOM 640 C C . LEU A 1 75 ? -51.969 8.681 0.582 1.00 98.25 75 LEU A C 1
ATOM 642 O O . LEU A 1 75 ? -53.038 9.209 0.276 1.00 98.25 75 LEU A O 1
ATOM 646 N N . VAL A 1 76 ? -50.847 9.366 0.757 1.00 98.31 76 VAL A N 1
ATOM 647 C CA . VAL A 1 76 ? -50.672 10.781 0.436 1.00 98.31 76 VAL A CA 1
ATOM 648 C C . VAL A 1 76 ? -49.663 10.857 -0.701 1.00 98.31 76 VAL A C 1
ATOM 650 O O . VAL A 1 76 ? -48.470 10.620 -0.515 1.00 98.31 76 VAL A O 1
ATOM 653 N N . LEU A 1 77 ? -50.164 11.141 -1.898 1.00 98.06 77 LEU A N 1
ATOM 654 C CA . LEU A 1 77 ? -49.391 11.169 -3.132 1.00 98.06 77 LEU A CA 1
ATOM 655 C C . LEU A 1 77 ? -49.172 12.620 -3.531 1.00 98.06 77 LEU A C 1
ATOM 657 O O . LEU A 1 77 ? -50.128 13.328 -3.852 1.00 98.06 77 LEU A O 1
ATOM 661 N N . VAL A 1 78 ? -47.917 13.056 -3.474 1.00 98.06 78 VAL A N 1
ATOM 662 C CA . VAL A 1 78 ? -47.526 14.434 -3.769 1.00 98.06 78 VAL A CA 1
ATOM 663 C C . VAL A 1 78 ? -46.833 14.475 -5.118 1.00 98.06 78 VAL A C 1
ATOM 665 O O . VAL A 1 78 ? -45.693 14.043 -5.244 1.00 98.06 78 VAL A O 1
ATOM 668 N N . ASP A 1 79 ? -47.537 14.990 -6.114 1.00 96.94 79 ASP A N 1
ATOM 669 C CA . ASP A 1 79 ? -47.043 15.232 -7.461 1.00 96.94 79 ASP A CA 1
ATOM 670 C C . ASP A 1 79 ? -46.213 16.511 -7.507 1.00 96.94 79 ASP A C 1
ATOM 672 O O . ASP A 1 79 ? -46.729 17.619 -7.356 1.00 96.94 79 ASP A O 1
ATOM 676 N N . ASP A 1 80 ? -44.907 16.328 -7.671 1.00 95.38 80 ASP A N 1
ATOM 677 C CA . ASP A 1 80 ? -43.871 17.355 -7.643 1.00 95.38 80 ASP A CA 1
ATOM 678 C C . ASP A 1 80 ? -43.621 17.926 -9.048 1.00 95.38 80 ASP A C 1
ATOM 680 O O . ASP A 1 80 ? -42.483 18.088 -9.483 1.00 95.38 80 ASP A O 1
ATOM 684 N N . GLY A 1 81 ? -44.704 18.198 -9.780 1.00 94.19 81 GLY A N 1
ATOM 685 C CA . GLY A 1 81 ? -44.669 18.808 -11.107 1.00 94.19 81 GLY A CA 1
ATOM 686 C C . GLY A 1 81 ? -44.422 17.826 -12.255 1.00 94.19 81 GLY A C 1
ATOM 687 O O . GLY A 1 81 ? -43.700 18.175 -13.187 1.00 94.19 81 GLY A O 1
ATOM 688 N N . SER A 1 82 ? -44.989 16.615 -12.200 1.00 93.25 82 SER A N 1
ATOM 689 C CA . SER A 1 82 ? -44.854 15.623 -13.278 1.00 93.25 82 SER A CA 1
ATOM 690 C C . SER A 1 82 ? -45.414 16.134 -14.612 1.00 93.25 82 SER A C 1
ATOM 692 O O . SER A 1 82 ? -46.435 16.821 -14.657 1.00 93.25 82 SER A O 1
ATOM 694 N N . THR A 1 83 ? -44.757 15.759 -15.708 1.00 93.12 83 THR A N 1
ATOM 695 C CA . THR A 1 83 ? -45.152 16.072 -17.091 1.00 93.12 83 THR A CA 1
ATOM 696 C C . THR A 1 83 ? -45.615 14.845 -17.880 1.00 93.12 83 THR A C 1
ATOM 698 O O . THR A 1 83 ? -46.001 14.978 -19.040 1.00 93.12 83 THR A O 1
ATOM 701 N N . ASP A 1 84 ? -45.575 13.659 -17.269 1.00 93.44 84 ASP A N 1
ATOM 702 C CA . ASP A 1 84 ? -46.097 12.408 -17.819 1.00 93.44 84 ASP A CA 1
ATOM 703 C C . ASP A 1 84 ? -47.553 12.135 -17.376 1.00 93.44 84 ASP A C 1
ATOM 705 O O . ASP A 1 84 ? -48.259 13.011 -16.873 1.00 93.44 84 ASP A O 1
ATOM 709 N N . ASP A 1 85 ? -48.027 10.903 -17.564 1.00 94.94 85 ASP A N 1
ATOM 710 C CA . ASP A 1 85 ? -49.384 10.459 -17.231 1.00 94.94 85 ASP A CA 1
ATOM 711 C C . ASP A 1 85 ? -49.607 10.156 -15.731 1.00 94.94 85 ASP A C 1
ATOM 713 O O . ASP A 1 85 ? -50.682 9.685 -15.342 1.00 94.94 85 ASP A O 1
ATOM 717 N N . SER A 1 86 ? -48.643 10.475 -14.853 1.00 96.06 86 SER A N 1
ATOM 718 C CA . SER A 1 86 ? -48.718 10.184 -13.412 1.00 96.06 86 SER A CA 1
ATOM 719 C C . SER A 1 86 ? -49.994 10.723 -12.756 1.00 96.06 86 SER A C 1
ATOM 721 O O . SER A 1 86 ? -50.687 10.000 -12.032 1.00 96.06 86 SER A O 1
ATOM 723 N N . ALA A 1 87 ? -50.343 11.984 -13.028 1.00 95.44 87 ALA A N 1
ATOM 724 C CA . ALA A 1 87 ? -51.510 12.637 -12.436 1.00 95.44 87 ALA A CA 1
ATOM 725 C C . ALA A 1 87 ? -52.832 11.952 -12.827 1.00 95.44 87 ALA A C 1
ATOM 727 O O . ALA A 1 87 ? -53.738 11.822 -11.998 1.00 95.44 87 ALA A O 1
ATOM 728 N N . GLU A 1 88 ? -52.953 11.499 -14.079 1.00 96.38 88 GLU A N 1
ATOM 729 C CA . GLU A 1 88 ? -54.141 10.800 -14.576 1.00 96.38 88 GLU A CA 1
ATOM 730 C C . GLU A 1 88 ? -54.310 9.447 -13.875 1.00 96.38 88 GLU A C 1
ATOM 732 O O . GLU A 1 88 ? -55.389 9.141 -13.348 1.00 96.38 88 GLU A O 1
ATOM 737 N N . ILE A 1 89 ? -53.226 8.667 -13.793 1.00 96.88 89 ILE A N 1
ATOM 738 C CA . ILE A 1 89 ? -53.218 7.360 -13.130 1.00 96.88 89 ILE A CA 1
ATOM 739 C C . ILE A 1 89 ? -53.631 7.511 -11.662 1.00 96.88 89 ILE A C 1
ATOM 741 O O . ILE A 1 89 ? -54.512 6.782 -11.192 1.00 96.88 89 ILE A O 1
ATOM 745 N N . ILE A 1 90 ? -53.055 8.481 -10.943 1.00 97.25 90 ILE A N 1
ATOM 746 C CA . ILE A 1 90 ? -53.362 8.710 -9.526 1.00 97.25 90 ILE A CA 1
ATOM 747 C C . ILE A 1 90 ? -54.829 9.094 -9.331 1.00 97.25 90 ILE A C 1
ATOM 749 O O . ILE A 1 90 ? -55.502 8.499 -8.486 1.00 97.25 90 ILE A O 1
ATOM 753 N N . LYS A 1 91 ? -55.361 10.030 -10.127 1.00 95.94 91 LYS A N 1
ATOM 754 C CA . LYS A 1 91 ? -56.770 10.455 -10.036 1.00 95.94 91 LYS A CA 1
ATOM 755 C C . LYS A 1 91 ? -57.739 9.297 -10.280 1.00 95.94 91 LYS A C 1
ATOM 757 O O . LYS A 1 91 ? -58.759 9.189 -9.597 1.00 95.94 91 LYS A O 1
ATOM 762 N N . ARG A 1 92 ? -57.409 8.379 -11.193 1.00 96.62 92 ARG A N 1
ATOM 763 C CA . ARG A 1 92 ? -58.212 7.172 -11.444 1.00 96.62 92 ARG A CA 1
ATOM 764 C C . ARG A 1 92 ? -58.249 6.238 -10.231 1.00 96.62 92 ARG A C 1
ATOM 766 O O . ARG A 1 92 ? -59.311 5.719 -9.881 1.00 96.62 92 ARG A O 1
ATOM 773 N N . TRP A 1 93 ? -57.116 6.032 -9.562 1.00 96.31 93 TRP A N 1
ATOM 774 C CA . TRP A 1 93 ? -57.067 5.244 -8.325 1.00 96.31 93 TRP A CA 1
ATOM 775 C C . TRP A 1 93 ? -57.762 5.957 -7.163 1.00 96.31 93 TRP A C 1
ATOM 777 O O . TRP A 1 93 ? -58.512 5.319 -6.418 1.00 96.31 93 TRP A O 1
ATOM 787 N N . GLN A 1 94 ? -57.599 7.277 -7.059 1.00 96.69 94 GLN A N 1
ATOM 788 C CA . GLN A 1 94 ? -58.283 8.118 -6.082 1.00 96.69 94 GLN A CA 1
ATOM 789 C C . GLN A 1 94 ? -59.805 8.014 -6.208 1.00 96.69 94 GLN A C 1
ATOM 791 O O . GLN A 1 94 ? -60.478 7.800 -5.204 1.00 96.69 94 GLN A O 1
ATOM 796 N N . ALA A 1 95 ? -60.358 8.056 -7.423 1.00 95.81 95 ALA A N 1
ATOM 797 C CA . ALA A 1 95 ? -61.795 7.884 -7.647 1.00 95.81 95 ALA A CA 1
ATOM 798 C C . ALA A 1 95 ? -62.326 6.532 -7.125 1.00 95.81 95 ALA A C 1
ATOM 800 O O . ALA A 1 95 ? -63.460 6.436 -6.657 1.00 95.81 95 ALA A O 1
ATOM 801 N N . LYS A 1 96 ? -61.497 5.479 -7.156 1.00 95.50 96 LYS A N 1
ATOM 802 C CA . LYS A 1 96 ? -61.846 4.136 -6.661 1.00 95.50 96 LYS A CA 1
ATOM 803 C C . LYS A 1 96 ? -61.718 3.996 -5.137 1.00 95.50 96 LYS A C 1
ATOM 805 O O . LYS A 1 96 ? -62.412 3.167 -4.534 1.00 95.50 96 LYS A O 1
ATOM 810 N N . TYR A 1 97 ? -60.847 4.787 -4.512 1.00 96.06 97 TYR A N 1
ATOM 811 C CA . TYR A 1 97 ? -60.590 4.777 -3.069 1.00 96.06 97 TYR A CA 1
ATOM 812 C C . TYR A 1 97 ? -60.512 6.205 -2.487 1.00 96.06 97 TYR A C 1
ATOM 814 O O . TYR A 1 97 ? -59.488 6.576 -1.909 1.00 96.06 97 TYR A O 1
ATOM 822 N N . PRO A 1 98 ? -61.594 7.005 -2.570 1.00 94.50 98 PRO A N 1
ATOM 823 C CA . PRO A 1 98 ? -61.550 8.441 -2.265 1.00 94.50 98 PRO A CA 1
ATOM 824 C C . PRO A 1 98 ? -61.310 8.758 -0.784 1.00 94.50 98 PRO A C 1
ATOM 826 O O . PRO A 1 98 ? -60.925 9.870 -0.450 1.00 94.50 98 PRO A O 1
ATOM 829 N N . LYS A 1 99 ? -61.529 7.786 0.112 1.00 93.75 99 LYS A N 1
ATOM 830 C CA . LYS A 1 99 ? -61.237 7.911 1.550 1.00 93.75 99 LYS A CA 1
ATOM 831 C C . LYS A 1 99 ? -59.804 7.523 1.920 1.00 93.75 99 LYS A C 1
ATOM 833 O O . LYS A 1 99 ? -59.376 7.825 3.024 1.00 93.75 99 LYS A O 1
ATOM 838 N N . ASN A 1 100 ? -59.097 6.816 1.037 1.00 96.44 100 ASN A N 1
ATOM 839 C CA . ASN A 1 100 ? -57.767 6.275 1.316 1.00 96.44 100 ASN A CA 1
ATOM 840 C C . ASN A 1 100 ? -56.671 7.008 0.548 1.00 96.44 100 ASN A C 1
ATOM 842 O O . ASN A 1 100 ? -55.529 6.919 0.965 1.00 96.44 100 ASN A O 1
ATOM 846 N N . ILE A 1 101 ? -56.978 7.676 -0.567 1.00 97.56 101 ILE A N 1
ATOM 847 C CA . ILE A 1 101 ? -55.972 8.304 -1.432 1.00 97.56 101 ILE A CA 1
ATOM 848 C C . ILE A 1 101 ? -56.182 9.816 -1.466 1.00 97.56 101 ILE A C 1
ATOM 850 O O . ILE A 1 101 ? -57.187 10.314 -1.977 1.00 97.56 101 ILE A O 1
ATOM 854 N N . THR A 1 102 ? -55.181 10.540 -0.983 1.00 97.62 102 THR A N 1
ATOM 855 C CA . THR A 1 102 ? -55.065 11.992 -1.080 1.00 97.62 102 THR A CA 1
ATOM 856 C C . THR A 1 102 ? -54.044 12.321 -2.161 1.00 97.62 102 THR A C 1
ATOM 858 O O . THR A 1 102 ? -52.895 11.896 -2.076 1.00 97.62 102 THR A O 1
ATOM 861 N N . TYR A 1 103 ? -54.466 13.071 -3.177 1.00 97.50 103 TYR A N 1
ATOM 862 C CA . TYR A 1 103 ? -53.589 13.603 -4.219 1.00 97.50 103 TYR A CA 1
ATOM 863 C C . TYR A 1 103 ? -53.334 15.086 -3.967 1.00 97.50 103 TYR A C 1
ATOM 865 O O . TYR A 1 103 ? -54.282 15.847 -3.766 1.00 97.50 103 TYR A O 1
ATOM 873 N N . LEU A 1 104 ? -52.066 15.479 -4.000 1.00 97.62 104 LEU A N 1
ATOM 874 C CA . LEU A 1 104 ? -51.608 16.857 -3.870 1.00 97.62 104 LEU A CA 1
ATOM 875 C C . LEU A 1 104 ? -50.698 17.167 -5.052 1.00 97.62 104 LEU A C 1
ATOM 877 O O . LEU A 1 104 ? -49.878 16.335 -5.423 1.00 97.62 104 LEU A O 1
ATOM 881 N N . TRP A 1 105 ? -50.820 18.363 -5.614 1.00 97.00 105 TRP A N 1
ATOM 882 C CA . TRP A 1 105 ? -49.932 18.844 -6.668 1.00 97.00 105 TRP A CA 1
ATOM 883 C C . TRP A 1 105 ? -49.159 20.063 -6.172 1.00 97.00 105 TRP A C 1
ATOM 885 O O . TRP A 1 105 ? -49.720 20.908 -5.470 1.00 97.00 105 TRP A O 1
ATOM 895 N N . LYS A 1 106 ? -47.885 20.157 -6.548 1.00 95.06 106 LYS A N 1
ATOM 896 C CA . LYS A 1 106 ? -47.029 21.321 -6.312 1.00 95.06 106 LYS A CA 1
ATOM 897 C C . LYS A 1 106 ? -46.053 21.512 -7.472 1.00 95.06 106 LYS A C 1
ATOM 899 O O . LYS A 1 106 ? -45.748 20.576 -8.202 1.00 95.06 106 LYS A O 1
ATOM 904 N N . GLU A 1 107 ? -45.513 22.720 -7.596 1.00 93.88 107 GLU A N 1
ATOM 905 C CA . GLU A 1 107 ? -44.366 22.980 -8.470 1.00 93.88 107 GLU A CA 1
ATOM 906 C C . GLU A 1 107 ? -43.132 22.193 -7.993 1.00 93.88 107 GLU A C 1
ATOM 908 O O . GLU A 1 107 ? -42.950 22.015 -6.783 1.00 93.88 107 GLU A O 1
ATOM 913 N N . ASN A 1 108 ? -42.292 21.725 -8.924 1.00 91.00 108 ASN A N 1
ATOM 914 C CA . ASN A 1 108 ? -41.156 20.850 -8.630 1.00 91.00 108 ASN A CA 1
ATOM 915 C C . ASN A 1 108 ? -40.169 21.485 -7.634 1.00 91.00 108 ASN A C 1
ATOM 917 O O . ASN A 1 108 ? -39.529 22.494 -7.922 1.00 91.00 108 ASN A O 1
ATOM 921 N N . GLY A 1 109 ? -40.031 20.868 -6.456 1.00 87.12 109 GLY A N 1
ATOM 922 C CA . GLY A 1 109 ? -39.061 21.254 -5.420 1.00 87.12 109 GLY A CA 1
ATOM 923 C C . GLY A 1 109 ? -38.068 20.145 -5.049 1.00 87.12 109 GLY A C 1
ATOM 924 O O . GLY A 1 109 ? -37.157 20.357 -4.235 1.00 87.12 109 GLY A O 1
ATOM 925 N N . GLY A 1 110 ? -38.215 18.961 -5.638 1.00 88.44 110 GLY A N 1
ATOM 926 C CA . GLY A 1 110 ? -37.523 17.726 -5.298 1.00 88.44 110 GLY A CA 1
ATOM 927 C C . GLY A 1 110 ? -38.233 16.900 -4.215 1.00 88.44 110 GLY A C 1
ATOM 928 O O . GLY A 1 110 ? -39.038 17.399 -3.424 1.00 88.44 110 GLY A O 1
ATOM 929 N N . GLN A 1 111 ? -37.836 15.627 -4.109 1.00 91.06 111 GLN A N 1
ATOM 930 C CA . GLN A 1 111 ? -38.473 14.614 -3.253 1.00 91.06 111 GLN A CA 1
ATOM 931 C C . GLN A 1 111 ? -38.640 15.014 -1.780 1.00 91.06 111 GLN A C 1
ATOM 933 O O . GLN A 1 111 ? -39.693 14.770 -1.194 1.00 91.06 111 GLN A O 1
ATOM 938 N N . ALA A 1 112 ? -37.643 15.673 -1.180 1.00 93.75 112 ALA A N 1
ATOM 939 C CA . ALA A 1 112 ? -37.722 16.157 0.199 1.00 93.75 112 ALA A CA 1
ATOM 940 C C . ALA A 1 112 ? -38.843 17.197 0.379 1.00 93.75 112 ALA A C 1
ATOM 942 O O . ALA A 1 112 ? -39.610 17.125 1.337 1.00 93.75 112 ALA A O 1
ATOM 943 N N . SER A 1 113 ? -38.987 18.124 -0.577 1.00 94.69 113 SER A N 1
ATOM 944 C CA . SER A 1 113 ? -40.050 19.137 -0.574 1.00 94.69 113 SER A CA 1
ATOM 945 C C . SER A 1 113 ? -41.433 18.486 -0.678 1.00 94.69 113 SER A C 1
ATOM 947 O O . SER A 1 113 ? -42.336 18.826 0.087 1.00 94.69 113 SER A O 1
ATOM 949 N N . ALA A 1 114 ? -41.582 17.499 -1.565 1.00 95.31 114 ALA A N 1
ATOM 950 C CA . ALA A 1 114 ? -42.822 16.750 -1.730 1.00 95.31 114 ALA A CA 1
ATOM 951 C C . ALA A 1 114 ? -43.185 15.915 -0.487 1.00 95.31 114 ALA A C 1
ATOM 953 O O . ALA A 1 114 ? -44.320 15.980 -0.014 1.00 95.31 114 ALA A O 1
ATOM 954 N N . ARG A 1 115 ? -42.225 15.193 0.110 1.00 96.31 115 ARG A N 1
ATOM 955 C CA . ARG A 1 115 ? -42.450 14.424 1.349 1.00 96.31 115 ARG A CA 1
ATOM 956 C C . ARG A 1 115 ? -42.820 15.322 2.530 1.00 96.31 115 ARG A C 1
ATOM 958 O O . ARG A 1 115 ? -43.706 14.959 3.298 1.00 96.31 115 ARG A O 1
ATOM 965 N N . ASN A 1 116 ? -42.211 16.503 2.650 1.00 96.94 116 ASN A N 1
ATOM 966 C CA . ASN A 1 116 ? -42.564 17.477 3.688 1.00 96.94 116 ASN A CA 1
ATOM 967 C C . ASN A 1 116 ? -43.989 18.014 3.532 1.00 96.94 116 ASN A C 1
ATOM 969 O O . ASN A 1 116 ? -44.688 18.138 4.535 1.00 96.94 116 ASN A O 1
ATOM 973 N N . LEU A 1 117 ? -44.438 18.300 2.302 1.00 97.12 117 LEU A N 1
ATOM 974 C CA . LEU A 1 117 ? -45.840 18.654 2.061 1.00 97.12 117 LEU A CA 1
ATOM 975 C C . LEU A 1 117 ? -46.752 17.490 2.457 1.00 97.12 117 LEU A C 1
ATOM 977 O O . LEU A 1 117 ? -47.706 17.682 3.202 1.00 97.12 117 LEU A O 1
ATOM 981 N N . GLY A 1 118 ? -46.423 16.268 2.035 1.00 96.69 118 GLY A N 1
ATOM 982 C CA . GLY A 1 118 ? -47.214 15.085 2.363 1.00 96.69 118 GLY A CA 1
ATOM 983 C C . GLY A 1 118 ? -47.325 14.823 3.869 1.00 96.69 118 GLY A C 1
ATOM 984 O O . GLY A 1 118 ? -48.404 14.478 4.347 1.00 96.69 118 GLY A O 1
ATOM 985 N N . LEU A 1 119 ? -46.254 15.070 4.631 1.00 96.69 119 LEU A N 1
ATOM 986 C CA . LEU A 1 119 ? -46.237 14.963 6.095 1.00 96.69 119 LEU A CA 1
ATOM 987 C C . LEU A 1 119 ? -47.285 15.848 6.787 1.00 96.69 119 LEU A C 1
ATOM 989 O O . LEU A 1 119 ? -47.801 15.455 7.831 1.00 96.69 119 LEU A O 1
ATOM 993 N N . GLN A 1 120 ? -47.649 16.995 6.204 1.00 95.69 120 GLN A N 1
ATOM 994 C CA . GLN A 1 120 ? -48.683 17.887 6.752 1.00 95.69 120 GLN A CA 1
ATOM 995 C C . GLN A 1 120 ? -50.092 17.279 6.685 1.00 95.69 120 GLN A C 1
ATOM 997 O O . GLN A 1 120 ? -50.989 17.720 7.400 1.00 95.69 120 GLN A O 1
ATOM 1002 N N . HIS A 1 121 ? -50.287 16.255 5.851 1.00 96.00 121 HIS A N 1
ATOM 1003 C CA . HIS A 1 121 ? -51.566 15.576 5.646 1.00 96.00 121 HIS A CA 1
ATOM 1004 C C . HIS A 1 121 ? -51.633 14.194 6.317 1.00 96.00 121 HIS A C 1
ATOM 1006 O O . HIS A 1 121 ? -52.600 13.458 6.118 1.00 96.00 121 HIS A O 1
ATOM 1012 N N . VAL A 1 122 ? -50.626 13.825 7.114 1.00 96.31 122 VAL A N 1
ATOM 1013 C CA . VAL A 1 122 ? -50.591 12.548 7.839 1.00 96.31 122 VAL A CA 1
ATOM 1014 C C . VAL A 1 122 ? -51.406 12.653 9.127 1.00 96.31 122 VAL A C 1
ATOM 1016 O O . VAL A 1 122 ? -51.125 13.488 9.983 1.00 96.31 122 VAL A O 1
ATOM 1019 N N . ASN A 1 123 ? -52.383 11.761 9.299 1.00 89.62 123 ASN A N 1
ATOM 1020 C CA . ASN A 1 123 ? -53.262 11.719 10.475 1.00 89.62 123 ASN A CA 1
ATOM 1021 C C . ASN A 1 123 ? -53.299 10.351 11.189 1.00 89.62 123 ASN A C 1
ATOM 1023 O O . ASN A 1 123 ? -54.069 10.168 12.130 1.00 89.62 123 ASN A O 1
ATOM 1027 N N . THR A 1 124 ? -52.476 9.390 10.762 1.00 96.44 124 THR A N 1
ATOM 1028 C CA . THR A 1 124 ? -52.424 8.028 11.318 1.00 96.44 124 THR A CA 1
ATOM 1029 C C . THR A 1 124 ? -51.316 7.860 12.355 1.00 96.44 124 THR A C 1
ATOM 1031 O O . THR A 1 124 ? -50.402 8.678 12.442 1.00 96.44 124 THR A O 1
ATOM 1034 N N . GLU A 1 125 ? -51.347 6.762 13.119 1.00 96.44 125 GLU A N 1
ATOM 1035 C CA . GLU A 1 125 ? -50.322 6.466 14.133 1.00 96.44 125 GLU A CA 1
ATOM 1036 C C . GLU A 1 125 ? -48.926 6.247 13.532 1.00 96.44 125 GLU A C 1
ATOM 1038 O O . GLU A 1 125 ? -47.928 6.714 14.093 1.00 96.44 125 GLU A O 1
ATOM 1043 N N . TRP A 1 126 ? -48.864 5.554 12.396 1.00 98.44 126 TRP A N 1
ATOM 1044 C CA . TRP A 1 126 ? -47.621 5.207 11.717 1.00 98.44 126 TRP A CA 1
ATOM 1045 C C . TRP A 1 126 ? -47.548 5.842 10.330 1.00 98.44 126 TRP A C 1
ATOM 1047 O O . TRP A 1 126 ? -48.562 5.939 9.636 1.00 98.44 126 TRP A O 1
ATOM 1057 N N . VAL A 1 127 ? -46.343 6.225 9.907 1.00 98.44 127 VAL A N 1
ATOM 1058 C CA . VAL A 1 127 ? -46.062 6.777 8.575 1.00 98.44 127 VAL A CA 1
ATOM 1059 C C . VAL A 1 127 ? -44.843 6.113 7.936 1.00 98.44 127 VAL A C 1
ATOM 1061 O O . VAL A 1 127 ? -43.885 5.768 8.624 1.00 98.44 127 VAL A O 1
ATOM 1064 N N . THR A 1 128 ? -44.867 5.922 6.620 1.00 97.94 128 THR A N 1
ATOM 1065 C CA . THR A 1 128 ? -43.755 5.389 5.817 1.00 97.94 128 THR A CA 1
ATOM 1066 C C . THR A 1 128 ? -43.665 6.117 4.474 1.00 97.94 128 THR A C 1
ATOM 1068 O O . THR A 1 128 ? -44.644 6.724 4.040 1.00 97.94 128 THR A O 1
ATOM 1071 N N . PHE A 1 129 ? -42.506 6.066 3.815 1.00 97.56 129 PHE A N 1
ATOM 1072 C CA . PHE A 1 129 ? -42.207 6.867 2.621 1.00 97.56 129 PHE A CA 1
ATOM 1073 C C . PHE A 1 129 ? -41.911 6.007 1.389 1.00 97.56 129 PHE A C 1
ATOM 1075 O O . PHE A 1 129 ? -40.858 6.155 0.779 1.00 97.56 129 PHE A O 1
ATOM 1082 N N . ILE A 1 130 ? -42.787 5.052 1.071 1.00 96.88 130 ILE A N 1
ATOM 1083 C CA . ILE A 1 130 ? -42.561 4.100 -0.031 1.00 96.88 130 ILE A CA 1
ATOM 1084 C C . ILE A 1 130 ? -42.422 4.866 -1.349 1.00 96.88 130 ILE A C 1
ATOM 1086 O O . ILE A 1 130 ? -43.295 5.670 -1.684 1.00 96.88 130 ILE A O 1
ATOM 1090 N N . ASP A 1 131 ? -41.350 4.614 -2.094 1.00 94.94 131 ASP A N 1
ATOM 1091 C CA . ASP A 1 131 ? -41.108 5.298 -3.361 1.00 94.94 131 ASP A CA 1
ATOM 1092 C C . ASP A 1 131 ? -42.041 4.750 -4.463 1.00 94.94 131 ASP A C 1
ATOM 1094 O O . ASP A 1 131 ? -42.343 3.553 -4.489 1.00 94.94 131 ASP A O 1
ATOM 1098 N N . PRO A 1 132 ? -42.577 5.609 -5.347 1.00 94.19 132 PRO A N 1
ATOM 1099 C CA . PRO A 1 132 ? -43.628 5.231 -6.302 1.00 94.19 132 PRO A CA 1
ATOM 1100 C C . PRO A 1 132 ? -43.155 4.385 -7.491 1.00 94.19 132 PRO A C 1
ATOM 1102 O O . PRO A 1 132 ? -43.979 3.878 -8.252 1.00 94.19 132 PRO A O 1
ATOM 1105 N N . ASP A 1 133 ? -41.845 4.257 -7.682 1.00 92.56 133 ASP A N 1
ATOM 1106 C CA . ASP A 1 133 ? -41.212 3.346 -8.636 1.00 92.56 133 ASP A CA 1
ATOM 1107 C C . ASP A 1 133 ? -40.871 1.971 -8.039 1.00 92.56 133 ASP A C 1
ATOM 1109 O O . ASP A 1 133 ? -40.537 1.030 -8.772 1.00 92.56 133 ASP A O 1
ATOM 1113 N N . ASP A 1 134 ? -41.030 1.837 -6.724 1.00 94.75 134 ASP A N 1
ATOM 1114 C CA . ASP A 1 134 ? -40.844 0.615 -5.956 1.00 94.75 134 ASP A CA 1
ATOM 1115 C C . ASP A 1 134 ? -42.188 -0.052 -5.619 1.00 94.75 134 ASP A C 1
ATOM 1117 O O . ASP A 1 134 ? -43.277 0.434 -5.934 1.00 94.75 134 ASP A O 1
ATOM 1121 N N . PHE A 1 135 ? -42.126 -1.220 -4.978 1.00 95.50 135 PHE A N 1
ATOM 1122 C CA . PHE A 1 135 ? -43.312 -1.935 -4.512 1.00 95.50 135 PHE A CA 1
ATOM 1123 C C . PHE A 1 135 ? -43.016 -2.769 -3.262 1.00 95.50 135 PHE A C 1
ATOM 1125 O O . PHE A 1 135 ? -41.868 -3.068 -2.931 1.00 95.50 135 PHE A O 1
ATOM 1132 N N . VAL A 1 136 ? -44.065 -3.173 -2.544 1.00 97.19 136 VAL A N 1
ATOM 1133 C CA . VAL A 1 136 ? -43.937 -3.926 -1.286 1.00 97.19 136 VAL A CA 1
ATOM 1134 C C . VAL A 1 136 ? -44.603 -5.297 -1.348 1.00 97.19 136 VAL A C 1
ATOM 1136 O O . VAL A 1 136 ? -45.550 -5.534 -2.097 1.00 97.19 136 VAL A O 1
ATOM 1139 N N . ASP A 1 137 ? -44.109 -6.232 -0.540 1.00 95.44 137 ASP A N 1
ATOM 1140 C CA . ASP A 1 137 ? -44.703 -7.563 -0.423 1.00 95.44 137 ASP A CA 1
ATOM 1141 C C . ASP A 1 137 ? -46.102 -7.506 0.196 1.00 95.44 137 ASP A C 1
ATOM 1143 O O . ASP A 1 137 ? -46.364 -6.686 1.071 1.00 95.44 137 ASP A O 1
ATOM 1147 N N . LYS A 1 138 ? -47.001 -8.416 -0.194 1.00 94.00 138 LYS A N 1
ATOM 1148 C CA . LYS A 1 138 ? -48.388 -8.461 0.309 1.00 94.00 138 LYS A CA 1
ATOM 1149 C C . LYS A 1 138 ? -48.514 -8.620 1.835 1.00 94.00 138 LYS A C 1
ATOM 1151 O O . LYS A 1 138 ? -49.584 -8.356 2.384 1.00 94.00 138 LYS A O 1
ATOM 1156 N N . GLU A 1 139 ? -47.462 -9.093 2.507 1.00 94.50 139 GLU A N 1
ATOM 1157 C CA . GLU A 1 139 ? -47.414 -9.222 3.968 1.00 94.50 139 GLU A CA 1
ATOM 1158 C C . GLU A 1 139 ? -46.752 -8.013 4.663 1.00 94.50 139 GLU A C 1
ATOM 1160 O O . GLU A 1 139 ? -46.673 -8.012 5.887 1.00 94.50 139 GLU A O 1
ATOM 1165 N N . TYR A 1 140 ? -46.302 -6.982 3.934 1.00 97.31 140 TYR A N 1
ATOM 1166 C CA . TYR A 1 140 ? -45.528 -5.854 4.474 1.00 97.31 140 TYR A CA 1
ATOM 1167 C C . TYR A 1 140 ? -46.218 -5.153 5.652 1.00 97.31 140 TYR A C 1
ATOM 1169 O O . TYR A 1 140 ? -45.671 -5.107 6.754 1.00 97.31 140 TYR A O 1
ATOM 1177 N N . PHE A 1 141 ? -47.448 -4.666 5.455 1.00 97.44 141 PHE A N 1
ATOM 1178 C CA . PHE A 1 141 ? -48.180 -3.969 6.520 1.00 97.44 141 PHE A CA 1
ATOM 1179 C C . PHE A 1 141 ? -48.765 -4.923 7.565 1.00 97.44 141 PHE A C 1
ATOM 1181 O O . PHE A 1 141 ? -48.912 -4.546 8.724 1.00 97.44 141 PHE A O 1
ATOM 1188 N N . PHE A 1 142 ? -49.057 -6.174 7.189 1.00 96.44 142 PHE A N 1
ATOM 1189 C CA . PHE A 1 142 ? -49.473 -7.194 8.155 1.00 96.44 142 PHE A CA 1
ATOM 1190 C C . PHE A 1 142 ? -48.351 -7.500 9.156 1.00 96.44 142 PHE A C 1
ATOM 1192 O O . PHE A 1 142 ? -48.596 -7.539 10.358 1.00 96.44 142 PHE A O 1
ATOM 1199 N N . ALA A 1 143 ? -47.122 -7.678 8.668 1.00 96.56 143 ALA A N 1
ATOM 1200 C CA . ALA A 1 143 ? -45.944 -7.878 9.500 1.00 96.56 143 ALA A CA 1
ATOM 1201 C C . ALA A 1 143 ? -45.709 -6.690 10.442 1.00 96.56 143 ALA A C 1
ATOM 1203 O O . ALA A 1 143 ? -45.467 -6.894 11.630 1.00 96.56 143 ALA A O 1
ATOM 1204 N N . ALA A 1 144 ? -45.838 -5.461 9.930 1.00 97.31 144 ALA A N 1
ATOM 1205 C CA . ALA A 1 144 ? -45.713 -4.248 10.732 1.00 97.31 144 ALA A CA 1
ATOM 1206 C C . ALA A 1 144 ? -46.778 -4.164 11.843 1.00 97.31 144 ALA A C 1
ATOM 1208 O O . ALA A 1 144 ? -46.424 -3.974 13.005 1.00 97.31 144 ALA A O 1
ATOM 1209 N N . ASP A 1 145 ? -48.063 -4.366 11.522 1.00 97.44 145 ASP A N 1
ATOM 1210 C CA . ASP A 1 145 ? -49.151 -4.349 12.516 1.00 97.44 145 ASP A CA 1
ATOM 1211 C C . ASP A 1 145 ? -48.990 -5.450 13.572 1.00 97.44 145 ASP A C 1
ATOM 1213 O O . ASP A 1 145 ? -49.135 -5.192 14.770 1.00 97.44 145 ASP A O 1
ATOM 1217 N N . ALA A 1 146 ? -48.657 -6.672 13.145 1.00 96.12 146 ALA A N 1
ATOM 1218 C CA . ALA A 1 146 ? -48.457 -7.798 14.049 1.00 96.12 146 ALA A CA 1
ATOM 1219 C C . ALA A 1 146 ? -47.283 -7.542 15.005 1.00 96.12 146 ALA A C 1
ATOM 1221 O O . ALA A 1 146 ? -47.395 -7.793 16.207 1.00 96.12 146 ALA A O 1
ATOM 1222 N N . PHE A 1 147 ? -46.175 -7.002 14.490 1.00 97.06 147 PHE A N 1
ATOM 1223 C CA . PHE A 1 147 ? -45.004 -6.681 15.297 1.00 97.06 147 PHE A CA 1
ATOM 1224 C C . PHE A 1 147 ? -45.284 -5.539 16.277 1.00 97.06 147 PHE A C 1
ATOM 1226 O O . PHE A 1 147 ? -44.966 -5.676 17.459 1.00 97.06 147 PHE A O 1
ATOM 1233 N N . ALA A 1 148 ? -45.913 -4.450 15.823 1.00 96.62 148 ALA A N 1
ATOM 1234 C CA . ALA A 1 148 ? -46.299 -3.331 16.680 1.00 96.62 148 ALA A CA 1
ATOM 1235 C C . ALA A 1 148 ? -47.262 -3.780 17.790 1.00 96.62 148 ALA A C 1
ATOM 1237 O O . ALA A 1 148 ? -47.040 -3.478 18.961 1.00 96.62 148 ALA A O 1
ATOM 1238 N N . SER A 1 149 ? -48.262 -4.601 17.447 1.00 95.38 149 SER A N 1
ATOM 1239 C CA . SER A 1 149 ? -49.213 -5.180 18.405 1.00 95.38 149 SER A CA 1
ATOM 1240 C C . SER A 1 149 ? -48.528 -6.041 19.465 1.00 95.38 149 SER A C 1
ATOM 1242 O O . SER A 1 149 ? -48.857 -5.940 20.646 1.00 95.38 149 SER A O 1
ATOM 1244 N N . ALA A 1 150 ? -47.580 -6.892 19.059 1.00 94.94 150 ALA A N 1
ATOM 1245 C CA . ALA A 1 150 ? -46.845 -7.766 19.972 1.00 94.94 150 ALA A CA 1
ATOM 1246 C C . ALA A 1 150 ? -45.918 -6.990 20.927 1.00 94.94 150 ALA A C 1
ATOM 1248 O O . ALA A 1 150 ? -45.579 -7.492 21.997 1.00 94.94 150 ALA A O 1
ATOM 1249 N N . HIS A 1 151 ? -45.541 -5.763 20.562 1.00 94.62 151 HIS A N 1
ATOM 1250 C CA . HIS A 1 151 ? -44.580 -4.934 21.285 1.00 94.62 151 HIS A CA 1
ATOM 1251 C C . HIS A 1 151 ? -45.182 -3.607 21.779 1.00 94.62 151 HIS A C 1
ATOM 1253 O O . HIS A 1 151 ? -44.454 -2.649 22.028 1.00 94.62 151 HIS A O 1
ATOM 1259 N N . ALA A 1 152 ? -46.502 -3.540 21.984 1.00 89.12 152 ALA A N 1
ATOM 1260 C CA . ALA A 1 152 ? -47.186 -2.312 22.406 1.00 89.12 152 ALA A CA 1
ATOM 1261 C C . ALA A 1 152 ? -46.615 -1.700 23.708 1.00 89.12 152 ALA A C 1
ATOM 1263 O O . ALA A 1 152 ? -46.581 -0.481 23.861 1.00 89.12 152 ALA A O 1
ATOM 1264 N N . ASN A 1 153 ? -46.093 -2.536 24.615 1.00 89.25 153 ASN A N 1
ATOM 1265 C CA . ASN A 1 153 ? -45.504 -2.109 25.891 1.00 89.25 153 ASN A CA 1
ATOM 1266 C C . ASN A 1 153 ? -43.998 -1.791 25.818 1.00 89.25 153 ASN A C 1
ATOM 1268 O O . ASN A 1 153 ? -43.404 -1.428 26.829 1.00 89.25 153 ASN A O 1
ATOM 1272 N N . SER A 1 154 ? -43.350 -1.939 24.658 1.00 88.75 154 SER A N 1
ATOM 1273 C CA . SER A 1 154 ? -41.891 -1.803 24.535 1.00 88.75 154 SER A CA 1
ATOM 1274 C C . SER A 1 154 ? -41.421 -0.399 24.139 1.00 88.75 154 SER A C 1
ATOM 1276 O O . SER A 1 154 ? -40.258 -0.232 23.760 1.00 88.75 154 SER A O 1
ATOM 1278 N N . ASN A 1 155 ? -42.326 0.585 24.145 1.00 93.75 155 ASN A N 1
ATOM 1279 C CA . ASN A 1 155 ? -42.081 1.940 23.648 1.00 93.75 155 ASN A CA 1
ATOM 1280 C C . ASN A 1 155 ? -41.441 1.935 22.239 1.00 93.75 155 ASN A C 1
ATOM 1282 O O . ASN A 1 155 ? -40.317 2.397 22.027 1.00 93.75 155 ASN A O 1
ATOM 1286 N N . LEU A 1 156 ? -42.128 1.296 21.285 1.00 96.69 156 LEU A N 1
ATOM 1287 C CA . LEU A 1 156 ? -41.677 1.147 19.901 1.00 96.69 156 LEU A CA 1
ATOM 1288 C C . LEU A 1 156 ? -41.826 2.471 19.134 1.00 96.69 156 LEU A C 1
ATOM 1290 O O . LEU A 1 156 ? -42.916 3.039 19.065 1.00 96.69 156 LEU A O 1
ATOM 1294 N N . HIS A 1 157 ? -40.742 2.938 18.515 1.00 96.75 157 HIS A N 1
ATOM 1295 C CA . HIS A 1 157 ? -40.709 4.223 17.808 1.00 96.75 157 HIS A CA 1
ATOM 1296 C C . HIS A 1 157 ? -40.450 4.114 16.306 1.00 96.75 157 HIS A C 1
ATOM 1298 O O . HIS A 1 157 ? -40.856 5.007 15.565 1.00 96.75 157 HIS A O 1
ATOM 1304 N N . MET A 1 158 ? -39.777 3.065 15.840 1.00 97.44 158 MET A N 1
ATOM 1305 C CA . MET A 1 158 ? -39.454 2.872 14.424 1.00 97.44 158 MET A CA 1
ATOM 1306 C C . MET A 1 158 ? -39.477 1.383 14.081 1.00 97.44 158 MET A C 1
ATOM 1308 O O . MET A 1 158 ? -39.058 0.563 14.895 1.00 97.44 158 MET A O 1
ATOM 1312 N N . MET A 1 159 ? -39.915 1.031 12.874 1.00 97.94 159 MET A N 1
ATOM 1313 C CA . MET A 1 159 ? -39.780 -0.311 12.307 1.00 97.94 159 MET A CA 1
ATOM 1314 C C . MET A 1 159 ? -39.007 -0.240 10.988 1.00 97.94 159 MET A C 1
ATOM 1316 O O . MET A 1 159 ? -39.509 0.270 9.991 1.00 97.94 159 MET A O 1
ATOM 1320 N N . ALA A 1 160 ? -37.776 -0.742 10.983 1.00 97.31 160 ALA A N 1
ATOM 1321 C CA . ALA A 1 160 ? -36.957 -0.926 9.794 1.00 97.31 160 ALA A CA 1
ATOM 1322 C C . ALA A 1 160 ? -37.403 -2.178 9.027 1.00 97.31 160 ALA A C 1
ATOM 1324 O O . ALA A 1 160 ? -37.560 -3.251 9.613 1.00 97.31 160 ALA A O 1
ATOM 1325 N N . CYS A 1 161 ? -37.556 -2.049 7.713 1.00 96.50 161 CYS A N 1
ATOM 1326 C CA . CYS A 1 161 ? -38.087 -3.085 6.834 1.00 96.50 161 CYS A CA 1
ATOM 1327 C C . CYS A 1 161 ? -36.999 -3.677 5.926 1.00 96.50 161 CYS A C 1
ATOM 1329 O O . CYS A 1 161 ? -35.957 -3.065 5.650 1.00 96.50 161 CYS A O 1
ATOM 1331 N N . ASN A 1 162 ? -37.223 -4.912 5.485 1.00 94.75 162 ASN A N 1
ATOM 1332 C CA . ASN A 1 162 ? -36.269 -5.689 4.715 1.00 94.75 162 ASN A CA 1
ATOM 1333 C C . ASN A 1 162 ? -36.153 -5.194 3.271 1.00 94.75 162 ASN A C 1
ATOM 1335 O O . ASN A 1 162 ? -37.064 -5.390 2.474 1.00 94.75 162 ASN A O 1
ATOM 1339 N N . PHE A 1 163 ? -35.014 -4.584 2.945 1.00 93.31 163 PHE A N 1
ATOM 1340 C CA . PHE A 1 163 ? -34.682 -4.076 1.616 1.00 93.31 163 PHE A CA 1
ATOM 1341 C C . PHE A 1 163 ? -34.206 -5.219 0.711 1.00 93.31 163 PHE A C 1
ATOM 1343 O O . PHE A 1 163 ? -33.205 -5.873 1.013 1.00 93.31 163 PHE A O 1
ATOM 1350 N N . VAL A 1 164 ? -34.871 -5.419 -0.426 1.00 93.31 164 VAL A N 1
ATOM 1351 C CA . VAL A 1 164 ? -34.538 -6.460 -1.405 1.00 93.31 164 VAL A CA 1
ATOM 1352 C C . VAL A 1 164 ? -34.459 -5.851 -2.804 1.00 93.31 164 VAL A C 1
ATOM 1354 O O . VAL A 1 164 ? -35.359 -5.124 -3.206 1.00 93.31 164 VAL A O 1
ATOM 1357 N N . PHE A 1 165 ? -33.408 -6.158 -3.571 1.00 92.69 165 PHE A N 1
ATOM 1358 C CA . PHE A 1 165 ? -33.292 -5.655 -4.943 1.00 92.69 165 PHE A CA 1
ATOM 1359 C C . PHE A 1 165 ? -34.237 -6.391 -5.896 1.00 92.69 165 PHE A C 1
ATOM 1361 O O . PHE A 1 165 ? -34.276 -7.625 -5.903 1.00 92.69 165 PHE A O 1
ATOM 1368 N N . TYR A 1 166 ? -34.904 -5.627 -6.756 1.00 91.75 166 TYR A N 1
ATOM 1369 C CA . TYR A 1 166 ? -35.637 -6.074 -7.933 1.00 91.75 166 TYR A CA 1
ATOM 1370 C C . TYR A 1 166 ? -34.977 -5.493 -9.191 1.00 91.75 166 TYR A C 1
ATOM 1372 O O . TYR A 1 166 ? -34.832 -4.281 -9.314 1.00 91.75 166 TYR A O 1
ATOM 1380 N N . PHE A 1 167 ? -34.537 -6.340 -10.119 1.00 87.56 167 PHE A N 1
ATOM 1381 C CA . PHE A 1 167 ? -33.866 -5.926 -11.355 1.00 87.56 167 PHE A CA 1
ATOM 1382 C C . PHE A 1 167 ? -34.867 -5.904 -12.510 1.00 87.56 167 PHE A C 1
ATOM 1384 O O . PHE A 1 167 ? -35.274 -6.973 -12.968 1.00 87.56 167 PHE A O 1
ATOM 1391 N N . ASP A 1 168 ? -35.216 -4.707 -12.985 1.00 82.00 168 ASP A N 1
ATOM 1392 C CA . ASP A 1 168 ? -36.321 -4.473 -13.930 1.00 82.00 168 ASP A CA 1
ATOM 1393 C C . ASP A 1 168 ? -36.117 -5.207 -15.267 1.00 82.00 168 ASP A C 1
ATOM 1395 O O . ASP A 1 168 ? -36.991 -5.932 -15.729 1.00 82.00 168 ASP A O 1
ATOM 1399 N N . GLU A 1 169 ? -34.907 -5.140 -15.832 1.00 80.50 169 GLU A N 1
ATOM 1400 C CA . GLU A 1 169 ? -34.574 -5.769 -17.124 1.00 80.50 169 GLU A CA 1
ATOM 1401 C C . GLU A 1 169 ? -34.726 -7.295 -17.127 1.00 80.50 169 GLU A C 1
ATOM 1403 O O . GLU A 1 169 ? -35.035 -7.909 -18.147 1.00 80.50 169 GLU A O 1
ATOM 1408 N N . THR A 1 170 ? -34.469 -7.925 -15.980 1.00 82.69 170 THR A N 1
ATOM 1409 C CA . THR A 1 170 ? -34.398 -9.390 -15.861 1.00 82.69 170 THR A CA 1
ATOM 1410 C C . THR A 1 170 ? -35.557 -9.974 -15.058 1.00 82.69 170 THR A C 1
ATOM 1412 O O . THR A 1 170 ? -35.660 -11.196 -14.945 1.00 82.69 170 THR A O 1
ATOM 1415 N N . ASN A 1 171 ? -36.421 -9.123 -14.488 1.00 83.38 171 ASN A N 1
ATOM 1416 C CA . ASN A 1 171 ? -37.448 -9.476 -13.504 1.00 83.38 171 ASN A CA 1
ATOM 1417 C C . ASN A 1 171 ? -36.906 -10.361 -12.359 1.00 83.38 171 ASN A C 1
ATOM 1419 O O . ASN A 1 171 ? -37.574 -11.286 -11.889 1.00 83.38 171 ASN A O 1
ATOM 1423 N N . MET A 1 172 ? -35.662 -10.122 -11.927 1.00 87.38 172 MET A N 1
ATOM 1424 C CA . MET A 1 172 ? -35.001 -10.918 -10.888 1.00 87.38 172 MET A CA 1
ATOM 1425 C C . MET A 1 172 ? -35.064 -10.237 -9.522 1.00 87.38 172 MET A C 1
ATOM 1427 O O . MET A 1 172 ? -34.693 -9.076 -9.385 1.00 87.38 172 MET A O 1
ATOM 1431 N N . ILE A 1 173 ? -35.406 -11.003 -8.484 1.00 89.38 173 ILE A N 1
ATOM 1432 C CA . ILE A 1 173 ? -35.295 -10.579 -7.082 1.00 89.38 173 ILE A CA 1
ATOM 1433 C C . ILE A 1 173 ? -33.991 -11.129 -6.495 1.00 89.38 173 ILE A C 1
ATOM 1435 O O . ILE A 1 173 ? -33.746 -12.336 -6.559 1.00 89.38 173 ILE A O 1
ATOM 1439 N N . LYS A 1 174 ? -33.157 -10.269 -5.898 1.00 88.62 174 LYS A N 1
ATOM 1440 C CA . LYS A 1 174 ? -31.926 -10.682 -5.203 1.00 88.62 174 LYS A CA 1
ATOM 1441 C C . LYS A 1 174 ? -31.774 -9.979 -3.855 1.00 88.62 174 LYS A C 1
ATOM 1443 O O . LYS A 1 174 ? -31.657 -8.760 -3.768 1.00 88.62 174 LYS A O 1
ATOM 1448 N N . ASP A 1 175 ? -31.670 -10.772 -2.794 1.00 87.50 175 ASP A N 1
ATOM 1449 C CA . ASP A 1 175 ? -31.318 -10.293 -1.453 1.00 87.50 175 ASP A CA 1
ATOM 1450 C C . ASP A 1 175 ? -29.784 -10.243 -1.282 1.00 87.50 175 ASP A C 1
ATOM 1452 O O . ASP A 1 175 ? -29.128 -11.113 -0.688 1.00 87.50 175 ASP A O 1
ATOM 1456 N N . THR A 1 176 ? -29.185 -9.231 -1.910 1.00 86.38 176 THR A N 1
ATOM 1457 C CA . THR A 1 176 ? -27.729 -9.008 -1.944 1.00 86.38 176 THR A CA 1
ATOM 1458 C C . THR A 1 176 ? -27.318 -7.658 -1.362 1.00 86.38 176 THR A C 1
ATOM 1460 O O . THR A 1 176 ? -26.176 -7.243 -1.542 1.00 86.38 176 THR A O 1
ATOM 1463 N N . HIS A 1 177 ? -28.219 -6.962 -0.663 1.00 86.94 177 HIS A N 1
ATOM 1464 C CA . HIS A 1 177 ? -27.904 -5.666 -0.069 1.00 86.94 177 HIS A CA 1
ATOM 1465 C C . HIS A 1 177 ? -26.848 -5.807 1.051 1.00 86.94 177 HIS A C 1
ATOM 1467 O O . HIS A 1 177 ? -26.971 -6.716 1.880 1.00 86.94 177 HIS A O 1
ATOM 1473 N N . PRO A 1 178 ? -25.831 -4.919 1.141 1.00 85.75 178 PRO A N 1
ATOM 1474 C CA . PRO A 1 178 ? -24.779 -5.013 2.161 1.00 85.75 178 PRO A CA 1
ATOM 1475 C C . PRO A 1 178 ? -25.296 -5.022 3.604 1.00 85.75 178 PRO A C 1
ATOM 1477 O O . PRO A 1 178 ? -24.692 -5.646 4.471 1.00 85.75 178 PRO A O 1
ATOM 1480 N N . LEU A 1 179 ? -26.433 -4.368 3.864 1.00 89.75 179 LEU A N 1
ATOM 1481 C CA . LEU A 1 179 ? -27.033 -4.291 5.200 1.00 89.75 179 LEU A CA 1
ATOM 1482 C C . LEU A 1 179 ? -27.980 -5.450 5.545 1.00 89.75 179 LEU A C 1
ATOM 1484 O O . LEU A 1 179 ? -28.609 -5.407 6.596 1.00 89.75 179 LEU A O 1
ATOM 1488 N N . LYS A 1 180 ? -28.099 -6.504 4.725 1.00 89.94 180 LYS A N 1
ATOM 1489 C CA . LYS A 1 180 ? -29.060 -7.596 4.995 1.00 89.94 180 LYS A CA 1
ATOM 1490 C C . LYS A 1 180 ? -28.809 -8.353 6.305 1.00 89.94 180 LYS A C 1
ATOM 1492 O O . LYS A 1 180 ? -29.725 -8.962 6.854 1.00 89.94 180 LYS A O 1
ATOM 1497 N N . TYR A 1 181 ? -27.581 -8.299 6.835 1.00 90.38 181 TYR A N 1
ATOM 1498 C CA . TYR A 1 181 ? -27.219 -8.935 8.108 1.00 90.38 181 TYR A CA 1
ATOM 1499 C C . TYR A 1 181 ? -28.090 -8.447 9.277 1.00 90.38 181 TYR A C 1
ATOM 1501 O O . TYR A 1 181 ? -28.319 -9.212 10.213 1.00 90.38 181 TYR A O 1
ATOM 1509 N N . ARG A 1 182 ? -28.628 -7.217 9.205 1.00 91.31 182 ARG A N 1
ATOM 1510 C CA . ARG A 1 182 ? -29.527 -6.649 10.224 1.00 91.31 182 ARG A CA 1
ATOM 1511 C C . ARG A 1 182 ? -30.810 -7.463 10.423 1.00 91.31 182 ARG A C 1
ATOM 1513 O O . ARG A 1 182 ? -31.397 -7.439 11.496 1.00 91.31 182 ARG A O 1
ATOM 1520 N N . PHE A 1 183 ? -31.184 -8.266 9.424 1.00 92.31 183 PHE A N 1
ATOM 1521 C CA . PHE A 1 183 ? -32.344 -9.159 9.448 1.00 92.31 183 PHE A CA 1
ATOM 1522 C C . PHE A 1 183 ? -31.976 -10.642 9.596 1.00 92.31 183 PHE A C 1
ATOM 1524 O O . PHE A 1 183 ? -32.849 -11.508 9.518 1.00 92.31 183 PHE A O 1
ATOM 1531 N N . ALA A 1 184 ? -30.697 -10.983 9.809 1.00 88.75 184 ALA A N 1
ATOM 1532 C CA . ALA A 1 184 ? -30.256 -12.380 9.897 1.00 88.75 184 ALA A CA 1
ATOM 1533 C C . ALA A 1 184 ? -30.966 -13.151 11.024 1.00 88.75 184 ALA A C 1
ATOM 1535 O O . ALA A 1 184 ? -31.252 -14.337 10.879 1.00 88.75 184 ALA A O 1
ATOM 1536 N N . GLY A 1 185 ? -31.310 -12.458 12.114 1.00 87.25 185 GLY A N 1
ATOM 1537 C CA . GLY A 1 185 ? -32.025 -13.017 13.257 1.00 87.25 185 GLY A CA 1
ATOM 1538 C C . GLY A 1 185 ? -33.549 -13.102 13.120 1.00 87.25 185 GLY A C 1
ATOM 1539 O O . GLY A 1 185 ? -34.186 -13.453 14.106 1.00 87.25 185 GLY A O 1
ATOM 1540 N N . GLY A 1 186 ? -34.133 -12.774 11.963 1.00 93.62 186 GLY A N 1
ATOM 1541 C CA . GLY A 1 186 ? -35.586 -12.613 11.831 1.00 93.62 186 GLY A CA 1
ATOM 1542 C C . GLY A 1 186 ? -36.070 -11.264 12.368 1.00 93.62 186 GLY A C 1
ATOM 1543 O O . GLY A 1 186 ? -35.282 -10.324 12.463 1.00 93.62 186 GLY A O 1
ATOM 1544 N N . ASP A 1 187 ? -37.358 -11.179 12.700 1.00 96.44 187 ASP A N 1
ATOM 1545 C CA . ASP A 1 187 ? -37.974 -9.962 13.237 1.00 96.44 187 ASP A CA 1
ATOM 1546 C C . ASP A 1 187 ? -37.525 -9.746 14.686 1.00 96.44 187 ASP A C 1
ATOM 1548 O O . ASP A 1 187 ? -37.747 -10.607 15.541 1.00 96.44 187 ASP A O 1
ATOM 1552 N N . LYS A 1 188 ? -36.860 -8.622 14.971 1.00 95.56 188 LYS A N 1
ATOM 1553 C CA . LYS A 1 188 ? -36.253 -8.360 16.285 1.00 95.56 188 LYS A CA 1
ATOM 1554 C C . LYS A 1 188 ? -36.449 -6.931 16.760 1.00 95.56 188 LYS A C 1
ATOM 1556 O O . LYS A 1 188 ? -36.470 -6.001 15.962 1.00 95.56 188 LYS A O 1
ATOM 1561 N N . LEU A 1 189 ? -36.529 -6.775 18.078 1.00 95.25 189 LE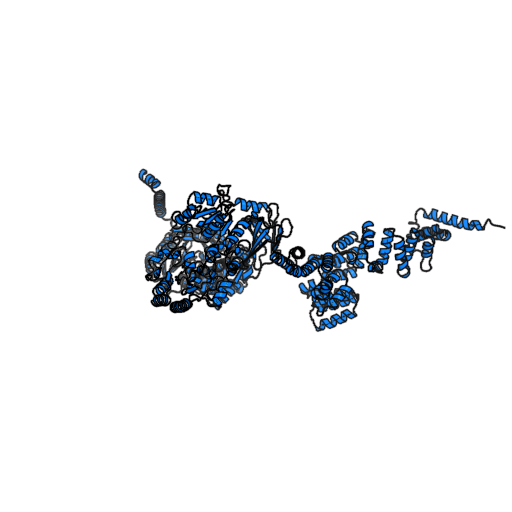U A N 1
ATOM 1562 C CA . LEU A 1 189 ? -36.562 -5.491 18.766 1.00 95.25 189 LEU A CA 1
ATOM 1563 C C . LEU A 1 189 ? -35.163 -5.134 19.290 1.00 95.25 189 LEU A C 1
ATOM 1565 O O . LEU A 1 189 ? -34.474 -5.993 19.842 1.00 95.25 189 LEU A O 1
ATOM 1569 N N . PHE A 1 190 ? -34.765 -3.872 19.150 1.00 94.81 190 PHE A N 1
ATOM 1570 C CA . PHE A 1 190 ? -33.511 -3.335 19.671 1.00 94.81 190 PHE A CA 1
ATOM 1571 C C . PHE A 1 190 ? -33.759 -2.034 20.448 1.00 94.81 190 PHE A C 1
ATOM 1573 O O . PHE A 1 190 ? -34.465 -1.163 19.933 1.00 94.81 190 PHE A O 1
ATOM 1580 N N . PRO A 1 191 ? -33.168 -1.863 21.643 1.00 94.12 191 PRO A N 1
ATOM 1581 C CA . PRO A 1 191 ? -33.135 -0.570 22.322 1.00 94.12 191 PRO A CA 1
ATOM 1582 C C . PRO A 1 191 ? -32.395 0.482 21.481 1.00 94.12 191 PRO A C 1
ATOM 1584 O O . PRO A 1 191 ? -31.387 0.164 20.841 1.00 94.12 191 PRO A O 1
ATOM 1587 N N . LEU A 1 192 ? -32.883 1.726 21.471 1.00 91.50 192 LEU A N 1
ATOM 1588 C CA . LEU A 1 192 ? -32.311 2.812 20.659 1.00 91.50 192 LEU A CA 1
ATOM 1589 C C . LEU A 1 192 ? -30.880 3.189 21.079 1.00 91.50 192 LEU A C 1
ATOM 1591 O O . LEU A 1 192 ? -30.033 3.472 20.231 1.00 91.50 192 LEU A O 1
ATOM 1595 N N . ASP A 1 193 ? -30.587 3.127 22.373 1.00 85.25 193 ASP A N 1
ATOM 1596 C CA . ASP A 1 193 ? -29.256 3.329 22.957 1.00 85.25 193 ASP A CA 1
ATOM 1597 C C . ASP A 1 193 ? -28.290 2.159 22.679 1.00 85.25 193 ASP A C 1
ATOM 1599 O O . ASP A 1 193 ? -27.073 2.309 22.781 1.00 85.25 193 ASP A O 1
ATOM 1603 N N . ALA A 1 194 ? -28.812 1.007 22.244 1.00 86.69 194 ALA A N 1
ATOM 1604 C CA . ALA A 1 194 ? -28.054 -0.215 21.985 1.00 86.69 194 ALA A CA 1
ATOM 1605 C C . ALA A 1 194 ? -28.135 -0.703 20.525 1.00 86.69 194 ALA A C 1
ATOM 1607 O O . ALA A 1 194 ? -27.898 -1.886 20.256 1.00 86.69 194 ALA A O 1
ATOM 1608 N N . LEU A 1 195 ? -28.412 0.187 19.561 1.00 88.56 195 LEU A N 1
ATOM 1609 C CA . LEU A 1 195 ? -28.517 -0.176 18.138 1.00 88.56 195 LEU A CA 1
ATOM 1610 C C . LEU A 1 195 ? -27.238 -0.807 17.565 1.00 88.56 195 LEU A C 1
ATOM 1612 O O . LEU A 1 195 ? -27.320 -1.600 16.632 1.00 88.56 195 LEU A O 1
ATOM 1616 N N . LYS A 1 196 ? -26.051 -0.528 18.118 1.00 87.31 196 LYS A N 1
ATOM 1617 C CA . LYS A 1 196 ? -24.762 -1.107 17.678 1.00 87.31 196 LYS A CA 1
ATOM 1618 C C . LYS A 1 196 ? -24.595 -1.079 16.142 1.00 87.31 196 LYS A C 1
ATOM 1620 O O . LYS A 1 196 ? -24.459 -0.007 15.569 1.00 87.31 196 LYS A O 1
ATOM 1625 N N . LYS A 1 197 ? -24.607 -2.239 15.469 1.00 88.94 197 LYS A N 1
ATOM 1626 C CA . LYS A 1 197 ? -24.462 -2.372 14.004 1.00 88.94 197 LYS A CA 1
ATOM 1627 C C . LYS A 1 197 ? -25.794 -2.253 13.234 1.00 88.94 197 LYS A C 1
ATOM 1629 O O . LYS A 1 197 ? -25.801 -2.477 12.028 1.00 88.94 197 LYS A O 1
ATOM 1634 N N . GLN A 1 198 ? -26.921 -1.958 13.880 1.00 92.12 198 GLN A N 1
ATOM 1635 C CA . GLN A 1 198 ? -28.233 -1.874 13.231 1.00 92.12 198 GLN A CA 1
ATOM 1636 C C . GLN A 1 198 ? -28.438 -0.509 12.560 1.00 92.12 198 GLN A C 1
ATOM 1638 O O . GLN A 1 198 ? -28.998 0.415 13.141 1.00 92.12 198 GLN A O 1
ATOM 1643 N N . LEU A 1 199 ? -27.952 -0.382 11.323 1.00 91.75 199 LEU A N 1
ATOM 1644 C CA . LEU A 1 199 ? -28.055 0.849 10.533 1.00 91.75 199 LEU A CA 1
ATOM 1645 C C . LEU A 1 199 ? -29.412 0.928 9.824 1.00 91.75 199 LEU A C 1
ATOM 1647 O O . LEU A 1 199 ? -29.829 -0.055 9.206 1.00 91.75 199 LEU A O 1
ATOM 1651 N N . GLN A 1 200 ? -30.057 2.096 9.848 1.00 93.38 200 GLN A N 1
ATOM 1652 C CA . GLN A 1 200 ? -31.220 2.442 9.022 1.00 93.38 200 GLN A CA 1
ATOM 1653 C C . GLN A 1 200 ? -30.935 3.773 8.320 1.00 93.38 200 GLN A C 1
ATOM 1655 O O . GLN A 1 200 ? -30.779 4.790 8.982 1.00 93.38 200 GLN A O 1
ATOM 1660 N N . LEU A 1 201 ? -30.829 3.745 6.988 1.00 91.94 201 LEU A N 1
ATOM 1661 C CA . LEU A 1 201 ? -30.376 4.891 6.180 1.00 91.94 201 LEU A CA 1
ATOM 1662 C C . LEU A 1 201 ? -31.432 5.417 5.205 1.00 91.94 201 LEU A C 1
ATOM 1664 O O . LEU A 1 201 ? -31.246 6.487 4.647 1.00 91.94 201 LEU A O 1
ATOM 1668 N N . SER A 1 202 ? -32.494 4.651 4.958 1.00 93.25 202 SER A N 1
ATOM 1669 C CA . SER A 1 202 ? -33.553 5.010 4.011 1.00 93.25 202 SER A CA 1
ATOM 1670 C C . SER A 1 202 ? -34.841 5.274 4.783 1.00 93.25 202 SER A C 1
ATOM 1672 O O . SER A 1 202 ? -35.211 4.497 5.665 1.00 93.25 202 SER A O 1
ATOM 1674 N N . ALA A 1 203 ? -35.532 6.361 4.469 1.00 95.31 203 ALA A N 1
ATOM 1675 C CA . ALA A 1 203 ? -36.843 6.623 5.047 1.00 95.31 203 ALA A CA 1
ATOM 1676 C C . ALA A 1 203 ? -37.908 5.731 4.387 1.00 95.31 203 ALA A C 1
ATOM 1678 O O . ALA A 1 203 ? -38.847 5.293 5.051 1.00 95.31 203 ALA A O 1
ATOM 1679 N N . SER A 1 204 ? -37.718 5.388 3.108 1.00 93.62 204 SER A N 1
ATOM 1680 C CA . SER A 1 204 ? -38.620 4.522 2.339 1.00 93.62 204 SER A CA 1
ATOM 1681 C C . SER A 1 204 ? -38.711 3.086 2.860 1.00 93.62 204 SER A C 1
ATOM 1683 O O . SER A 1 204 ? -39.760 2.453 2.769 1.00 93.62 204 SER A O 1
ATOM 1685 N N . THR A 1 205 ? -37.655 2.592 3.510 1.00 95.38 205 THR A N 1
ATOM 1686 C CA . THR A 1 205 ? -37.617 1.262 4.142 1.00 95.38 205 THR A CA 1
ATOM 1687 C C . THR A 1 205 ? -37.802 1.299 5.654 1.00 95.38 205 THR A C 1
ATOM 1689 O O . THR A 1 205 ? -37.350 0.397 6.364 1.00 95.38 205 THR A O 1
ATOM 1692 N N . ALA A 1 206 ? -38.451 2.339 6.168 1.00 97.44 206 ALA A N 1
ATOM 1693 C CA . ALA A 1 206 ? -38.782 2.459 7.575 1.00 97.44 206 ALA A CA 1
ATOM 1694 C C . ALA A 1 206 ? -40.216 2.954 7.781 1.00 97.44 206 ALA A C 1
ATOM 1696 O O . ALA A 1 206 ? -40.811 3.632 6.941 1.00 97.44 206 ALA A O 1
ATOM 1697 N N . ILE A 1 207 ? -40.772 2.582 8.929 1.00 98.44 207 ILE A N 1
ATOM 1698 C CA . ILE A 1 207 ? -42.073 3.028 9.412 1.00 98.44 207 ILE A CA 1
ATOM 1699 C C . ILE A 1 207 ? -41.840 3.767 10.729 1.00 98.44 207 ILE A C 1
ATOM 1701 O O . ILE A 1 207 ? -41.211 3.232 11.644 1.00 98.44 207 ILE A O 1
ATOM 1705 N N . PHE A 1 208 ? -42.335 4.995 10.823 1.00 98.38 208 PHE A N 1
ATOM 1706 C CA . PHE A 1 208 ? -42.087 5.925 11.920 1.00 98.38 208 PHE A CA 1
ATOM 1707 C C . PHE A 1 208 ? -43.370 6.224 12.676 1.00 98.38 208 PHE A C 1
ATOM 1709 O O . PHE A 1 208 ? -44.457 6.236 12.097 1.00 98.38 208 PHE A O 1
ATOM 1716 N N . ARG A 1 209 ? -43.242 6.511 13.971 1.00 97.44 209 ARG A N 1
ATOM 1717 C CA . ARG A 1 209 ? -44.367 6.952 14.789 1.00 97.44 209 ARG A CA 1
ATOM 1718 C C . ARG A 1 209 ? -44.654 8.425 14.511 1.00 97.44 209 ARG A C 1
ATOM 1720 O O . ARG A 1 209 ? -43.833 9.290 14.821 1.00 97.44 209 ARG A O 1
ATOM 1727 N N . THR A 1 210 ? -45.832 8.718 13.969 1.00 97.25 210 THR A N 1
ATOM 1728 C CA . THR A 1 210 ? -46.214 10.063 13.508 1.00 97.25 210 THR A CA 1
ATOM 1729 C C . THR A 1 210 ? -46.135 11.103 14.627 1.00 97.25 210 THR A C 1
ATOM 1731 O O . THR A 1 210 ? -45.648 12.213 14.415 1.00 97.25 210 THR A O 1
ATOM 1734 N N . ALA A 1 211 ? -46.534 10.732 15.849 1.00 96.00 211 ALA A N 1
ATOM 1735 C CA . ALA A 1 211 ? -46.520 11.629 17.006 1.00 96.00 211 ALA A CA 1
ATOM 1736 C C . ALA A 1 211 ? -45.129 12.223 17.294 1.00 96.00 211 ALA A C 1
ATOM 1738 O O . ALA A 1 211 ? -45.030 13.378 17.701 1.00 96.00 211 ALA A O 1
ATOM 1739 N N . ASN A 1 212 ? -44.055 11.466 17.044 1.00 96.38 212 ASN A N 1
ATOM 1740 C CA . ASN A 1 212 ? -42.688 11.941 17.245 1.00 96.38 212 ASN A CA 1
ATOM 1741 C C . ASN A 1 212 ? -42.282 12.967 16.176 1.00 96.38 212 ASN A C 1
ATOM 1743 O O . ASN A 1 212 ? -41.668 13.977 16.509 1.00 96.38 212 ASN A O 1
ATOM 1747 N N . ILE A 1 213 ? -42.672 12.750 14.915 1.00 96.75 213 ILE A N 1
ATOM 1748 C CA . ILE A 1 213 ? -42.415 13.693 13.813 1.00 96.75 213 ILE A CA 1
ATOM 1749 C C . ILE A 1 213 ? -43.098 15.030 14.097 1.00 96.75 213 ILE A C 1
ATOM 1751 O O . ILE A 1 213 ? -42.451 16.071 14.021 1.00 96.75 213 ILE A O 1
ATOM 1755 N N . ILE A 1 214 ? -44.373 14.997 14.501 1.00 94.88 214 ILE A N 1
ATOM 1756 C CA . ILE A 1 214 ? -45.154 16.202 14.815 1.00 94.88 214 ILE A CA 1
ATOM 1757 C C . ILE A 1 214 ? -44.580 16.920 16.040 1.00 94.88 214 ILE A C 1
ATOM 1759 O O . ILE A 1 214 ? -44.304 18.117 15.979 1.00 94.88 214 ILE A O 1
ATOM 1763 N N . LYS A 1 215 ? -44.357 16.193 17.146 1.00 94.94 215 LYS A N 1
ATOM 1764 C CA . LYS A 1 215 ? -43.856 16.762 18.409 1.00 94.94 215 LYS A CA 1
ATOM 1765 C C . LYS A 1 215 ? -42.528 17.496 18.229 1.00 94.94 215 LYS A C 1
ATOM 1767 O O . LYS A 1 215 ? -42.316 18.529 18.856 1.00 94.94 215 LYS A O 1
ATOM 1772 N N . HIS A 1 216 ? -41.641 16.948 17.403 1.00 94.56 216 HIS A N 1
ATOM 1773 C CA . HIS A 1 216 ? -40.298 17.479 17.188 1.00 94.56 216 HIS A CA 1
ATOM 1774 C C . HIS A 1 216 ? -40.158 18.287 15.890 1.00 94.56 216 HIS A C 1
ATOM 1776 O O . HIS A 1 216 ? -39.048 18.701 15.571 1.00 94.56 216 HIS A O 1
ATOM 1782 N N . GLN A 1 217 ? -41.261 18.526 15.168 1.00 94.88 217 GLN A N 1
ATOM 1783 C CA . GLN A 1 217 ? -41.302 19.275 13.904 1.00 94.88 217 GLN A CA 1
ATOM 1784 C C . GLN A 1 217 ? -40.264 18.781 12.880 1.00 94.88 217 GLN A C 1
ATOM 1786 O O . GLN A 1 217 ? -39.590 19.568 12.219 1.00 94.88 217 GLN A O 1
ATOM 1791 N N . LEU A 1 218 ? -40.111 17.459 12.771 1.00 96.00 218 LEU A N 1
ATOM 1792 C CA . LEU A 1 218 ? -39.098 16.853 11.908 1.00 96.00 218 LEU A CA 1
ATOM 1793 C C . LEU A 1 218 ? -39.482 16.988 10.433 1.00 96.00 218 LEU A C 1
ATOM 1795 O O . LEU A 1 218 ? -40.616 16.704 10.047 1.00 96.00 218 LEU A O 1
ATOM 1799 N N . GLN A 1 219 ? -38.512 17.371 9.606 1.00 95.56 219 GLN A N 1
ATOM 1800 C CA . GLN A 1 219 ? -38.668 17.555 8.163 1.00 95.56 219 GLN A CA 1
ATOM 1801 C C . GLN A 1 219 ? -37.436 17.026 7.424 1.00 95.56 219 GLN A C 1
ATOM 1803 O O . GLN A 1 219 ? -36.329 17.028 7.962 1.00 95.56 219 GLN A O 1
ATOM 1808 N N . PHE A 1 220 ? -37.619 16.599 6.175 1.00 96.44 220 PHE A N 1
ATOM 1809 C CA . PHE A 1 220 ? -36.516 16.320 5.260 1.00 96.44 220 PHE A CA 1
ATOM 1810 C C . PHE A 1 220 ? -35.855 17.636 4.849 1.00 96.44 220 PHE A C 1
ATOM 1812 O O . PHE A 1 220 ? -36.530 18.551 4.372 1.00 96.44 220 PHE A O 1
ATOM 1819 N N . ASN A 1 221 ? -34.536 17.743 4.981 1.00 95.06 221 ASN A N 1
ATOM 1820 C CA . ASN A 1 221 ? -33.828 18.942 4.550 1.00 95.06 221 ASN A CA 1
ATOM 1821 C C . ASN A 1 221 ? -33.658 18.946 3.019 1.00 95.06 221 ASN A C 1
ATOM 1823 O O . ASN A 1 221 ? -32.877 18.175 2.465 1.00 95.06 221 ASN A O 1
ATOM 1827 N N . ALA A 1 222 ? -34.381 19.837 2.332 1.00 92.69 222 ALA A N 1
ATOM 1828 C CA . ALA A 1 222 ? -34.380 19.930 0.871 1.00 92.69 222 ALA A CA 1
ATOM 1829 C C . ALA A 1 222 ? -33.071 20.473 0.269 1.00 92.69 222 ALA A C 1
ATOM 1831 O O . ALA A 1 222 ? -32.885 20.396 -0.948 1.00 92.69 222 ALA A O 1
ATOM 1832 N N . GLU A 1 223 ? -32.165 21.006 1.092 1.00 93.50 223 GLU A N 1
ATOM 1833 C CA . GLU A 1 223 ? -30.840 21.461 0.664 1.00 93.50 223 GLU A CA 1
ATOM 1834 C C . GLU A 1 223 ? -29.840 20.302 0.528 1.00 93.50 223 GLU A C 1
ATOM 1836 O O . GLU A 1 223 ? -28.822 20.442 -0.151 1.00 93.50 223 GLU A O 1
ATOM 1841 N N . ILE A 1 224 ? -30.131 19.145 1.134 1.00 93.69 224 ILE A N 1
ATOM 1842 C CA . ILE A 1 224 ? -29.314 17.934 1.030 1.00 93.69 224 ILE A CA 1
ATOM 1843 C C . ILE A 1 224 ? -29.648 17.248 -0.299 1.00 93.69 224 ILE A C 1
ATOM 1845 O O . ILE A 1 224 ? -30.594 16.471 -0.409 1.00 93.69 224 ILE A O 1
ATOM 1849 N N . LYS A 1 225 ? -28.885 17.578 -1.343 1.00 90.19 225 LYS A N 1
ATOM 1850 C CA . LYS A 1 225 ? -29.017 17.015 -2.694 1.00 90.19 225 LYS A CA 1
ATOM 1851 C C . LYS A 1 225 ? -27.627 16.661 -3.240 1.00 90.19 225 LYS A C 1
ATOM 1853 O O . LYS A 1 225 ? -26.683 17.413 -3.006 1.00 90.19 225 LYS A O 1
ATOM 1858 N N . PRO A 1 226 ? -27.478 15.566 -4.007 1.00 89.31 226 PRO A N 1
ATOM 1859 C CA . PRO A 1 226 ? -28.544 14.746 -4.596 1.00 89.31 226 PRO A CA 1
ATOM 1860 C C . PRO A 1 226 ? -28.985 13.524 -3.764 1.00 89.31 226 PRO A C 1
ATOM 1862 O O . PRO A 1 226 ? -29.826 12.769 -4.239 1.00 89.31 226 PRO A O 1
ATOM 1865 N N . SER A 1 227 ? -28.409 13.285 -2.584 1.00 90.62 227 SER A N 1
ATOM 1866 C CA . SER A 1 227 ? -28.682 12.090 -1.766 1.00 90.62 227 SER A CA 1
ATOM 1867 C C . SER A 1 227 ? -28.431 12.351 -0.280 1.00 90.62 227 SER A C 1
ATOM 1869 O O . SER A 1 227 ? -27.808 13.356 0.039 1.00 90.62 227 SER A O 1
ATOM 1871 N N . PHE A 1 228 ? -28.749 11.378 0.586 1.00 93.75 228 PHE A N 1
ATOM 1872 C CA . PHE A 1 228 ? -28.492 11.360 2.042 1.00 93.75 228 PHE A CA 1
ATOM 1873 C C . PHE A 1 228 ? -29.523 12.110 2.902 1.00 93.75 228 PHE A C 1
ATOM 1875 O O . PHE A 1 228 ? -29.476 12.020 4.128 1.00 93.75 228 PHE A O 1
ATOM 1882 N N . GLU A 1 229 ? -30.504 12.773 2.294 1.00 94.94 229 GLU A N 1
ATOM 1883 C CA . GLU A 1 229 ? -31.624 13.419 2.986 1.00 94.94 229 GLU A CA 1
ATOM 1884 C C . GLU A 1 229 ? -32.462 12.424 3.807 1.00 94.94 229 GLU A C 1
ATOM 1886 O O . GLU A 1 229 ? -32.923 12.753 4.898 1.00 94.94 229 GLU A O 1
ATOM 1891 N N . ASP A 1 230 ? -32.582 11.181 3.335 1.00 95.19 230 ASP A N 1
ATOM 1892 C CA . ASP A 1 230 ? -33.200 10.085 4.080 1.00 95.19 230 ASP A CA 1
ATOM 1893 C C . ASP A 1 230 ? -32.433 9.741 5.357 1.00 95.19 230 ASP A C 1
ATOM 1895 O O . ASP A 1 230 ? -33.006 9.713 6.446 1.00 95.19 230 ASP A O 1
ATOM 1899 N N . ALA A 1 231 ? -31.129 9.477 5.235 1.00 95.62 231 ALA A N 1
ATOM 1900 C CA . ALA A 1 231 ? -30.286 9.093 6.364 1.00 95.62 231 ALA A CA 1
ATOM 1901 C C . ALA A 1 231 ? -30.226 10.218 7.403 1.00 95.62 231 ALA A C 1
ATOM 1903 O O . ALA A 1 231 ? -30.241 9.951 8.605 1.00 95.62 231 ALA A O 1
ATOM 1904 N N . HIS A 1 232 ? -30.224 11.467 6.930 1.00 96.81 232 HIS A N 1
ATOM 1905 C CA . HIS A 1 232 ? -30.355 12.658 7.756 1.00 96.81 232 HIS A CA 1
ATOM 1906 C C . HIS A 1 232 ? -31.673 12.669 8.533 1.00 96.81 232 HIS A C 1
ATOM 1908 O O . HIS A 1 232 ? -31.636 12.699 9.763 1.00 96.81 232 HIS A O 1
ATOM 1914 N N . PHE A 1 233 ? -32.819 12.519 7.862 1.00 97.44 233 PHE A N 1
ATOM 1915 C CA . PHE A 1 233 ? -34.123 12.454 8.526 1.00 97.44 233 PHE A CA 1
ATOM 1916 C C . PHE A 1 233 ? -34.194 11.329 9.573 1.00 97.44 233 PHE A C 1
ATOM 1918 O O . PHE A 1 233 ? -34.647 11.556 10.697 1.00 97.44 233 PHE A O 1
ATOM 1925 N N . VAL A 1 234 ? -33.702 10.126 9.246 1.00 96.62 234 VAL A N 1
ATOM 1926 C CA . VAL A 1 234 ? -33.693 8.991 10.185 1.00 96.62 234 VAL A CA 1
ATOM 1927 C C . VAL A 1 234 ? -32.815 9.274 11.403 1.00 96.62 234 VAL A C 1
ATOM 1929 O O . VAL A 1 234 ? -33.248 9.035 12.531 1.00 96.62 234 VAL A O 1
ATOM 1932 N N . ALA A 1 235 ? -31.603 9.798 11.209 1.00 94.75 235 ALA A N 1
ATOM 1933 C CA . ALA A 1 235 ? -30.706 10.130 12.314 1.00 94.75 235 ALA A CA 1
ATOM 1934 C C . ALA A 1 235 ? -31.327 11.183 13.245 1.00 94.75 235 ALA A C 1
ATOM 1936 O O . ALA A 1 235 ? -31.295 11.031 14.468 1.00 94.75 235 ALA A O 1
ATOM 1937 N N . HIS A 1 236 ? -31.964 12.203 12.669 1.00 94.62 236 HIS A N 1
ATOM 1938 C CA . HIS A 1 236 ? -32.694 13.233 13.406 1.00 94.62 236 HIS A CA 1
ATOM 1939 C C . HIS A 1 236 ? -33.871 12.680 14.199 1.00 94.62 236 HIS A C 1
ATOM 1941 O O . HIS A 1 236 ? -34.013 12.997 15.380 1.00 94.62 236 HIS A O 1
ATOM 1947 N N . TYR A 1 237 ? -34.664 11.800 13.585 1.00 95.88 237 TYR A N 1
ATOM 1948 C CA . TYR A 1 237 ? -35.770 11.117 14.248 1.00 95.88 237 TYR A CA 1
ATOM 1949 C C . TYR A 1 237 ? -35.299 10.296 15.453 1.00 95.88 237 TYR A C 1
ATOM 1951 O O . TYR A 1 237 ? -35.854 10.403 16.547 1.00 95.88 237 TYR A O 1
ATOM 1959 N N . LEU A 1 238 ? -34.249 9.490 15.285 1.00 93.75 238 LEU A N 1
ATOM 1960 C CA . LEU A 1 238 ? -33.714 8.668 16.372 1.00 93.75 238 LEU A CA 1
ATOM 1961 C C . LEU A 1 238 ? -33.123 9.534 17.496 1.00 93.75 238 LEU A C 1
ATOM 1963 O O . LEU A 1 238 ? -33.374 9.272 18.674 1.00 93.75 238 LEU A O 1
ATOM 1967 N N . MET A 1 239 ? -32.407 10.604 17.141 1.00 91.75 239 MET A N 1
ATOM 1968 C CA . MET A 1 239 ? -31.833 11.545 18.102 1.00 91.75 239 MET A CA 1
ATOM 1969 C C . MET A 1 239 ? -32.904 12.327 18.880 1.00 91.75 239 MET A C 1
ATOM 1971 O O . MET A 1 239 ? -32.703 12.608 20.061 1.00 91.75 239 MET A O 1
ATOM 1975 N N . SER A 1 240 ? -34.022 12.717 18.253 1.00 91.56 240 SER A N 1
ATOM 1976 C CA . SER A 1 240 ? -35.074 13.493 18.927 1.00 91.56 240 SER A CA 1
ATOM 1977 C C . SER A 1 240 ? -35.851 12.665 19.949 1.00 91.56 240 SER A C 1
ATOM 1979 O O . SER A 1 240 ? -36.308 13.198 20.956 1.00 91.56 240 SER A O 1
ATOM 1981 N N . VAL A 1 241 ? -35.996 11.366 19.685 1.00 90.62 241 VAL A N 1
ATOM 1982 C CA . VAL A 1 241 ? -36.704 10.425 20.558 1.00 90.62 241 VAL A CA 1
ATOM 1983 C C . VAL A 1 241 ? -35.836 10.003 21.751 1.00 90.62 241 VAL A C 1
ATOM 1985 O O . VAL A 1 241 ? -36.325 9.935 22.878 1.00 90.62 241 VAL A O 1
ATOM 1988 N N . GLY A 1 242 ? -34.544 9.751 21.524 1.00 81.38 242 GLY A N 1
ATOM 1989 C CA . GLY A 1 242 ? -33.533 9.516 22.562 1.00 81.38 242 GLY A CA 1
ATOM 1990 C C . GLY A 1 242 ? -33.576 8.142 23.249 1.00 81.38 242 GLY A C 1
ATOM 1991 O O . GLY A 1 242 ? -32.538 7.501 23.370 1.00 81.38 242 GLY A O 1
ATOM 1992 N N . THR A 1 243 ? -34.747 7.661 23.683 1.00 88.56 243 THR A N 1
ATOM 1993 C CA . THR A 1 243 ? -34.915 6.379 24.407 1.00 88.56 243 THR A CA 1
ATOM 1994 C C . THR A 1 243 ? -36.084 5.559 23.853 1.00 88.56 243 THR A C 1
ATOM 1996 O O . THR A 1 243 ? -36.917 6.084 23.124 1.00 88.56 243 THR A O 1
ATOM 1999 N N . GLY A 1 244 ? -36.158 4.266 24.181 1.00 92.75 244 GLY A N 1
ATOM 2000 C CA . GLY A 1 244 ? -37.186 3.346 23.675 1.00 92.75 244 GLY A CA 1
ATOM 2001 C C . GLY A 1 244 ? -36.606 2.315 22.712 1.00 92.75 244 GLY A C 1
ATOM 2002 O O . GLY A 1 244 ? -35.430 1.964 22.824 1.00 92.75 244 GLY A O 1
ATOM 2003 N N . SER A 1 245 ? -37.418 1.820 21.774 1.00 95.94 245 SER A N 1
ATOM 2004 C CA . SER A 1 245 ? -37.033 0.687 20.922 1.00 95.94 245 SER A CA 1
ATOM 2005 C C . SER A 1 245 ? -37.303 0.902 19.429 1.00 95.94 245 SER A C 1
ATOM 2007 O O . SER A 1 245 ? -38.250 1.590 19.042 1.00 95.94 245 SER A O 1
ATOM 2009 N N . ALA A 1 246 ? -36.516 0.233 18.584 1.00 96.69 246 ALA A N 1
ATOM 2010 C CA . ALA A 1 246 ? -36.765 0.063 17.156 1.00 96.69 246 ALA A CA 1
ATOM 2011 C C . ALA A 1 246 ? -36.883 -1.424 16.785 1.00 96.69 246 ALA A C 1
ATOM 2013 O O . ALA A 1 246 ? -36.107 -2.263 17.243 1.00 96.69 246 ALA A O 1
ATOM 2014 N N . GLY A 1 247 ? -37.853 -1.749 15.935 1.00 96.69 247 GLY A N 1
ATOM 2015 C CA . GLY A 1 247 ? -38.015 -3.068 15.332 1.00 96.69 247 GLY A CA 1
ATOM 2016 C C . GLY A 1 247 ? -37.247 -3.176 14.017 1.00 96.69 247 GLY A C 1
ATOM 2017 O O . GLY A 1 247 ? -37.216 -2.227 13.243 1.00 96.69 247 GLY A O 1
ATOM 2018 N N . PHE A 1 248 ? -36.653 -4.330 13.738 1.00 97.00 248 PHE A N 1
ATOM 2019 C CA . PHE A 1 248 ? -36.061 -4.681 12.447 1.00 97.00 248 PHE A CA 1
ATOM 2020 C C . PHE A 1 248 ? -36.766 -5.935 11.937 1.00 97.00 248 PHE A C 1
ATOM 2022 O O . PHE A 1 248 ? -36.579 -7.020 12.485 1.00 97.00 248 PHE A O 1
ATOM 2029 N N . LEU A 1 249 ? -37.614 -5.771 10.922 1.00 97.00 249 LEU A N 1
ATOM 2030 C CA . LEU A 1 249 ? -38.552 -6.779 10.440 1.00 97.00 249 LEU A CA 1
ATOM 2031 C C . LEU A 1 249 ? -38.036 -7.392 9.132 1.00 97.00 249 LEU A C 1
ATOM 2033 O O . LEU A 1 249 ? -38.078 -6.769 8.072 1.00 97.00 249 LEU A O 1
ATOM 2037 N N . LYS A 1 250 ? -37.587 -8.648 9.198 1.00 95.88 250 LYS A N 1
ATOM 2038 C CA . LYS A 1 250 ? -37.248 -9.472 8.030 1.00 95.88 250 LYS A CA 1
ATOM 2039 C C . LYS A 1 250 ? -38.487 -9.770 7.181 1.00 95.88 250 LYS A C 1
ATOM 2041 O O . LYS A 1 250 ? -38.383 -9.883 5.956 1.00 95.88 250 LYS A O 1
ATOM 2046 N N . SER A 1 251 ? -39.627 -9.957 7.844 1.00 95.44 251 SER A N 1
ATOM 2047 C CA . SER A 1 251 ? -40.907 -10.332 7.236 1.00 95.44 251 SER A CA 1
ATOM 2048 C C . SER A 1 251 ? -41.542 -9.201 6.418 1.00 95.44 251 SER A C 1
ATOM 2050 O O . SER A 1 251 ? -42.178 -9.478 5.400 1.00 95.44 251 SER A O 1
ATOM 2052 N N . ALA A 1 252 ? -41.308 -7.940 6.793 1.00 96.38 252 ALA A N 1
ATOM 2053 C CA . ALA A 1 252 ? -41.757 -6.769 6.045 1.00 96.38 252 ALA A CA 1
ATOM 2054 C C . ALA A 1 252 ? -40.803 -6.481 4.874 1.00 96.38 252 ALA A C 1
ATOM 2056 O O . ALA A 1 252 ? -39.804 -5.786 5.033 1.00 96.38 252 ALA A O 1
ATOM 2057 N N . ARG A 1 253 ? -41.077 -7.054 3.695 1.00 96.31 253 ARG A N 1
ATOM 2058 C CA . ARG A 1 253 ? -40.199 -6.954 2.514 1.00 96.31 253 ARG A CA 1
ATOM 2059 C C . ARG A 1 253 ? -40.564 -5.782 1.601 1.00 96.31 253 ARG A C 1
ATOM 2061 O O . ARG A 1 253 ? -41.686 -5.708 1.103 1.00 96.31 253 ARG A O 1
ATOM 2068 N N . TYR A 1 254 ? -39.582 -4.924 1.365 1.00 96.69 254 TYR A N 1
ATOM 2069 C CA . TYR A 1 254 ? -39.590 -3.802 0.436 1.00 96.69 254 TYR A CA 1
ATOM 2070 C C . TYR A 1 254 ? -38.754 -4.161 -0.797 1.00 96.69 254 TYR A C 1
ATOM 2072 O O . TYR A 1 254 ? -37.591 -4.550 -0.650 1.00 96.69 254 TYR A O 1
ATOM 2080 N N . TYR A 1 255 ? -39.321 -4.036 -1.995 1.00 95.75 255 TYR A N 1
ATOM 2081 C CA . TYR A 1 255 ? -38.630 -4.342 -3.244 1.00 95.75 255 TYR A CA 1
ATOM 2082 C C . TYR A 1 255 ? -38.175 -3.051 -3.927 1.00 95.75 255 TYR A C 1
ATOM 2084 O O . TYR A 1 255 ? -38.983 -2.333 -4.507 1.00 95.75 255 TYR A O 1
ATOM 2092 N N . TYR A 1 256 ? -36.869 -2.786 -3.857 1.00 93.00 256 TYR A N 1
ATOM 2093 C CA . TYR A 1 256 ? -36.230 -1.636 -4.492 1.00 93.00 256 TYR A CA 1
ATOM 2094 C C . TYR A 1 256 ? -35.890 -1.944 -5.948 1.00 93.00 256 TYR A C 1
ATOM 2096 O O . TYR A 1 256 ? -35.126 -2.879 -6.227 1.00 93.00 256 TYR A O 1
ATOM 2104 N N . ARG A 1 257 ? -36.425 -1.156 -6.877 1.00 90.44 257 ARG A N 1
ATOM 2105 C CA . ARG A 1 257 ? -36.272 -1.342 -8.314 1.00 90.44 257 ARG A CA 1
ATOM 2106 C C . ARG A 1 257 ? -34.967 -0.735 -8.811 1.00 90.44 257 ARG A C 1
ATOM 2108 O O . ARG A 1 257 ? -34.755 0.473 -8.806 1.00 90.44 257 ARG A O 1
ATOM 2115 N N . LYS A 1 258 ? -34.101 -1.588 -9.354 1.00 85.06 258 LYS A N 1
ATOM 2116 C CA . LYS A 1 258 ? -32.947 -1.166 -10.144 1.00 85.06 258 LYS A CA 1
ATOM 2117 C C . LYS A 1 258 ? -33.347 -1.074 -11.616 1.00 85.06 258 LYS A C 1
ATOM 2119 O O . LYS A 1 258 ? -33.590 -2.102 -12.254 1.00 85.06 258 LYS A O 1
ATOM 2124 N N . ARG A 1 259 ? -33.430 0.159 -12.119 1.00 80.31 259 ARG A N 1
ATOM 2125 C CA . ARG A 1 259 ? -33.807 0.491 -13.500 1.00 80.31 259 ARG A CA 1
ATOM 2126 C C . ARG A 1 259 ? -32.642 0.197 -14.461 1.00 80.31 259 ARG A C 1
ATOM 2128 O O . ARG A 1 259 ? -31.486 0.378 -14.087 1.00 80.31 259 ARG A O 1
ATOM 2135 N N . GLY A 1 260 ? -32.946 -0.275 -15.670 1.00 67.06 260 GLY A N 1
ATOM 2136 C CA . GLY A 1 260 ? -31.947 -0.578 -16.711 1.00 67.06 260 GLY A CA 1
ATOM 2137 C C . GLY A 1 260 ? -31.439 0.641 -17.487 1.00 67.06 260 GLY A C 1
ATOM 2138 O O . GLY A 1 260 ? -30.347 0.635 -18.041 1.00 67.06 260 GLY A O 1
ATOM 2139 N N . ASP A 1 261 ? -32.211 1.728 -17.470 1.00 67.12 261 ASP A N 1
ATOM 2140 C CA . ASP A 1 261 ? -31.926 2.970 -18.198 1.00 67.12 261 ASP A CA 1
ATOM 2141 C C . ASP A 1 261 ? -30.928 3.901 -17.485 1.00 67.12 261 ASP A C 1
ATOM 2143 O O . ASP A 1 261 ? -30.571 4.944 -18.025 1.00 67.12 261 ASP A O 1
ATOM 2147 N N . GLY A 1 262 ? -30.466 3.542 -16.279 1.00 61.12 262 GLY A N 1
ATOM 2148 C CA . GLY A 1 262 ? -29.445 4.291 -15.536 1.00 61.12 262 GLY A CA 1
ATOM 2149 C C . GLY A 1 262 ? -29.874 5.693 -15.089 1.00 61.12 262 GLY A C 1
ATOM 2150 O O . GLY A 1 262 ? -29.037 6.483 -14.658 1.00 61.12 262 GLY A O 1
ATOM 2151 N N . THR A 1 263 ? -31.167 6.032 -15.159 1.00 67.25 263 THR A N 1
ATOM 2152 C CA . THR A 1 263 ? -31.657 7.392 -14.868 1.00 67.25 263 THR A CA 1
ATOM 2153 C C . THR A 1 263 ? -31.899 7.649 -13.376 1.00 67.25 263 THR A C 1
ATOM 2155 O O . THR A 1 263 ? -32.591 8.604 -13.017 1.00 67.25 263 THR A O 1
ATOM 2158 N N . SER A 1 264 ? -31.407 6.783 -12.485 1.00 67.69 264 SER A N 1
ATOM 2159 C CA . SER A 1 264 ? -31.577 6.955 -11.040 1.00 67.69 264 SER A CA 1
ATOM 2160 C C . SER A 1 264 ? -30.818 8.187 -10.541 1.00 67.69 264 SER A C 1
ATOM 2162 O O . SER A 1 264 ? -29.700 8.486 -10.971 1.00 67.69 264 SER A O 1
ATOM 2164 N N . THR A 1 265 ? -31.391 8.882 -9.556 1.00 72.62 265 THR A N 1
ATOM 2165 C CA . THR A 1 265 ? -30.722 9.988 -8.856 1.00 72.62 265 THR A CA 1
ATOM 2166 C C . THR A 1 265 ? -29.376 9.557 -8.268 1.00 72.62 265 THR A C 1
ATOM 2168 O O . THR A 1 265 ? -28.432 10.346 -8.267 1.00 72.62 265 THR A O 1
ATOM 2171 N N . LEU A 1 266 ? -29.263 8.304 -7.807 1.00 72.25 266 LEU A N 1
ATOM 2172 C CA . LEU A 1 266 ? -28.017 7.760 -7.263 1.00 72.25 266 LEU A CA 1
ATOM 2173 C C . LEU A 1 266 ? -26.963 7.525 -8.350 1.00 72.25 266 LEU A C 1
ATOM 2175 O O . LEU A 1 266 ? -25.790 7.807 -8.109 1.00 72.25 266 LEU A O 1
ATOM 2179 N N . ASP A 1 267 ? -27.369 7.077 -9.539 1.00 69.38 267 ASP A N 1
ATOM 2180 C CA . ASP A 1 267 ? -26.451 6.803 -10.651 1.00 69.38 267 ASP A CA 1
ATOM 2181 C C . ASP A 1 267 ? -25.825 8.106 -11.190 1.00 69.38 267 ASP A C 1
ATOM 2183 O O . ASP A 1 267 ? -24.620 8.159 -11.427 1.00 69.38 267 ASP A O 1
ATOM 2187 N N . THR A 1 268 ? -26.601 9.197 -11.248 1.00 77.75 268 THR A N 1
ATOM 2188 C CA . THR A 1 268 ? -26.151 10.534 -11.709 1.00 77.75 268 THR A CA 1
ATOM 2189 C C . THR A 1 268 ? -25.552 11.419 -10.606 1.00 77.75 268 THR A C 1
ATOM 2191 O O . THR A 1 268 ? -25.172 12.566 -10.849 1.00 77.75 268 THR A O 1
ATOM 2194 N N . SER A 1 269 ? -25.494 10.941 -9.358 1.00 85.44 269 SER A N 1
ATOM 2195 C CA . SER A 1 269 ? -25.102 11.765 -8.203 1.00 85.44 269 SER A CA 1
ATOM 2196 C C . SER A 1 269 ? -23.643 12.229 -8.249 1.00 85.44 269 SER A C 1
ATOM 2198 O O . SER A 1 269 ? -23.339 13.337 -7.807 1.00 85.44 269 SER A O 1
ATOM 2200 N N . TRP A 1 270 ? -22.755 11.410 -8.815 1.00 85.88 270 TRP A N 1
ATOM 2201 C CA . TRP A 1 270 ? -21.305 11.630 -8.838 1.00 85.88 270 TRP A CA 1
ATOM 2202 C C . TRP A 1 270 ? -20.857 12.805 -9.708 1.00 85.88 270 TRP A C 1
ATOM 2204 O O . TRP A 1 270 ? -19.734 13.273 -9.555 1.00 85.88 270 TRP A O 1
ATOM 2214 N N . GLU A 1 271 ? -21.732 13.296 -10.580 1.00 84.00 271 GLU A N 1
ATOM 2215 C CA . GLU A 1 271 ? -21.473 14.433 -11.471 1.00 84.00 271 GLU A CA 1
ATOM 2216 C C . GLU A 1 271 ? -21.982 15.757 -10.877 1.00 84.00 271 GLU A C 1
ATOM 2218 O O . GLU A 1 271 ? -21.836 16.823 -11.471 1.00 84.00 271 GLU A O 1
ATOM 2223 N N . LYS A 1 272 ? -22.607 15.715 -9.691 1.00 89.25 272 LYS A N 1
ATOM 2224 C CA . LYS A 1 272 ? -23.255 16.876 -9.072 1.00 89.25 272 LYS A CA 1
ATOM 2225 C C . LYS A 1 272 ? -22.375 17.451 -7.957 1.00 89.25 272 LYS A C 1
ATOM 2227 O O . LYS A 1 272 ? -22.091 16.735 -6.994 1.00 89.25 272 LYS A O 1
ATOM 2232 N N . PRO A 1 273 ? -22.033 18.758 -7.982 1.00 91.62 273 PRO A N 1
ATOM 2233 C CA . PRO A 1 273 ? -21.213 19.377 -6.935 1.00 91.62 273 PRO A CA 1
ATOM 2234 C C . PRO A 1 273 ? -21.783 19.221 -5.518 1.00 91.62 273 PRO A C 1
ATOM 2236 O O . PRO A 1 273 ? -21.024 19.090 -4.563 1.00 91.62 273 PRO A O 1
ATOM 2239 N N . GLY A 1 274 ? -23.115 19.182 -5.378 1.00 94.12 274 GLY A N 1
ATOM 2240 C CA . GLY A 1 274 ? -23.793 19.038 -4.084 1.00 94.12 274 GLY A CA 1
ATOM 2241 C C . GLY A 1 274 ? -23.423 17.767 -3.311 1.00 94.12 274 GLY A C 1
ATOM 2242 O O . GLY A 1 274 ? -23.409 17.800 -2.082 1.00 94.12 274 GLY A O 1
ATOM 2243 N N . LEU A 1 275 ? -23.037 16.684 -4.003 1.00 94.94 275 LEU A N 1
ATOM 2244 C CA . LEU A 1 275 ? -22.563 15.451 -3.366 1.00 94.94 275 LEU A CA 1
ATOM 2245 C C . LEU A 1 275 ? -21.279 15.690 -2.552 1.00 94.94 275 LEU A C 1
ATOM 2247 O O . LEU A 1 275 ? -21.132 15.174 -1.453 1.00 94.94 275 LEU A O 1
ATOM 2251 N N . PHE A 1 276 ? -20.372 16.519 -3.066 1.00 95.19 276 PHE A N 1
ATOM 2252 C CA . PHE A 1 276 ? -19.071 16.804 -2.453 1.00 95.19 276 PHE A CA 1
ATOM 2253 C C . PHE A 1 276 ? -19.108 17.984 -1.473 1.00 95.19 276 PHE A C 1
ATOM 2255 O O . PHE A 1 276 ? -18.084 18.324 -0.880 1.00 95.19 276 PHE A O 1
ATOM 2262 N N . ASP A 1 277 ? -20.275 18.610 -1.314 1.00 95.38 277 ASP A N 1
ATOM 2263 C CA . ASP A 1 277 ? -20.470 19.778 -0.465 1.00 95.38 277 ASP A CA 1
ATOM 2264 C C . ASP A 1 277 ? -21.695 19.614 0.447 1.00 95.38 277 ASP A C 1
ATOM 2266 O O . ASP A 1 277 ? -21.571 19.104 1.560 1.00 95.38 277 ASP A O 1
ATOM 2270 N N . ALA A 1 278 ? -22.889 19.978 -0.033 1.00 96.25 278 ALA A N 1
ATOM 2271 C CA . ALA A 1 278 ? -24.115 20.029 0.764 1.00 96.25 278 ALA A CA 1
ATOM 2272 C C . ALA A 1 278 ? -24.444 18.706 1.475 1.00 96.25 278 ALA A C 1
ATOM 2274 O O . ALA A 1 278 ? -24.899 18.725 2.616 1.00 96.25 278 ALA A O 1
ATOM 2275 N N . VAL A 1 279 ? -24.181 17.559 0.843 1.00 97.00 279 VAL A N 1
ATOM 2276 C CA . VAL A 1 279 ? -24.384 16.237 1.460 1.00 97.00 279 VAL A CA 1
ATOM 2277 C C . VAL A 1 279 ? -23.478 16.026 2.675 1.00 97.00 279 VAL A C 1
ATOM 2279 O O . VAL A 1 279 ? -23.930 15.533 3.709 1.00 97.00 279 VAL A O 1
ATOM 2282 N N . LEU A 1 280 ? -22.213 16.434 2.584 1.00 98.12 280 LEU A N 1
ATOM 2283 C CA . LEU A 1 280 ? -21.251 16.289 3.673 1.00 98.12 280 LEU A CA 1
ATOM 2284 C C . LEU A 1 280 ? -21.464 17.351 4.759 1.00 98.12 280 LEU A C 1
ATOM 2286 O O . LEU A 1 280 ? -21.464 17.016 5.939 1.00 98.12 280 LEU A O 1
ATOM 2290 N N . GLU A 1 281 ? -21.683 18.608 4.371 1.00 97.69 281 GLU A N 1
ATOM 2291 C CA . GLU A 1 281 ? -21.833 19.747 5.286 1.00 97.69 281 GLU A CA 1
ATOM 2292 C C . GLU A 1 281 ? -23.199 19.748 5.987 1.00 97.69 281 GLU A C 1
ATOM 2294 O O . GLU A 1 281 ? -23.278 19.722 7.214 1.00 97.69 281 GLU A O 1
ATOM 2299 N N . LYS A 1 282 ? -24.291 19.729 5.216 1.00 96.94 282 LYS A N 1
ATOM 2300 C CA . LYS A 1 282 ? -25.665 19.844 5.738 1.00 96.94 282 LYS A CA 1
ATOM 2301 C C . LYS A 1 282 ? -26.290 18.493 6.075 1.00 96.94 282 LYS A C 1
ATOM 2303 O O . LYS A 1 282 ? -27.307 18.455 6.760 1.00 96.94 282 LYS A O 1
ATOM 2308 N N . GLY A 1 283 ? -25.699 17.399 5.592 1.00 97.00 283 GLY A N 1
ATOM 2309 C CA . GLY A 1 283 ? -26.098 16.031 5.910 1.00 97.00 283 GLY A CA 1
ATOM 2310 C C . GLY A 1 283 ? -25.228 15.414 6.999 1.00 97.00 283 GLY A C 1
ATOM 2311 O O . GLY A 1 283 ? -25.653 15.309 8.147 1.00 97.00 283 GLY A O 1
ATOM 2312 N N . CYS A 1 284 ? -24.021 14.967 6.647 1.00 97.56 284 CYS A N 1
ATOM 2313 C CA . CYS A 1 284 ? -23.159 14.218 7.567 1.00 97.56 284 CYS A CA 1
ATOM 2314 C C . CYS A 1 284 ? -22.717 15.038 8.792 1.00 97.56 284 CYS A C 1
ATOM 2316 O O . CYS A 1 284 ? -22.907 14.590 9.924 1.00 97.56 284 CYS A O 1
ATOM 2318 N N . LEU A 1 285 ? -22.141 16.228 8.586 1.00 96.81 285 LEU A N 1
ATOM 2319 C CA . LEU A 1 285 ? -21.638 17.067 9.677 1.00 96.81 285 LEU A CA 1
ATOM 2320 C C . LEU A 1 285 ? -22.757 17.638 10.543 1.00 96.81 285 LEU A C 1
ATOM 2322 O O . LEU A 1 285 ? -22.597 17.648 11.756 1.00 96.81 285 LEU A O 1
ATOM 2326 N N . ASP A 1 286 ? -23.895 18.040 9.972 1.00 96.75 286 ASP A N 1
ATOM 2327 C CA . ASP A 1 286 ? -25.051 18.498 10.762 1.00 96.75 286 ASP A CA 1
ATOM 2328 C C . ASP A 1 286 ? -25.475 17.459 11.818 1.00 96.75 286 ASP A C 1
ATOM 2330 O O . ASP A 1 286 ? -25.693 17.812 12.978 1.00 96.75 286 ASP A O 1
ATOM 2334 N N . ILE A 1 287 ? -25.511 16.166 11.465 1.00 96.00 287 ILE A N 1
ATOM 2335 C CA . ILE A 1 287 ? -25.822 15.093 12.425 1.00 96.00 287 ILE A CA 1
ATOM 2336 C C . ILE A 1 287 ? -24.778 15.055 13.548 1.00 96.00 287 ILE A C 1
ATOM 2338 O O . ILE A 1 287 ? -25.138 15.007 14.724 1.00 96.00 287 ILE A O 1
ATOM 2342 N N . LEU A 1 288 ? -23.489 15.072 13.200 1.00 96.06 288 LEU A N 1
ATOM 2343 C CA . LEU A 1 288 ? -22.389 14.983 14.166 1.00 96.06 288 LEU A CA 1
ATOM 2344 C C . LEU A 1 288 ? -22.329 16.211 15.089 1.00 96.06 288 LEU A C 1
ATOM 2346 O O . LEU A 1 288 ? -22.191 16.062 16.305 1.00 96.06 288 LEU A O 1
ATOM 2350 N N . ASN A 1 289 ? -22.495 17.409 14.528 1.00 94.69 289 ASN A N 1
ATOM 2351 C CA . ASN A 1 289 ? -22.461 18.677 15.251 1.00 94.69 289 ASN A CA 1
ATOM 2352 C C . ASN A 1 289 ? -23.586 18.766 16.278 1.00 94.69 289 ASN A C 1
ATOM 2354 O O . ASN A 1 289 ? -23.353 19.216 17.392 1.00 94.69 289 ASN A O 1
ATOM 2358 N N . ARG A 1 290 ? -24.776 18.241 15.980 1.00 93.31 290 ARG A N 1
ATOM 2359 C CA . ARG A 1 290 ? -25.900 18.268 16.929 1.00 93.31 290 ARG A CA 1
ATOM 2360 C C . ARG A 1 290 ? -25.697 17.396 18.159 1.00 93.31 290 ARG A C 1
ATOM 2362 O O . ARG A 1 290 ? -26.187 17.746 19.232 1.00 93.31 290 ARG A O 1
ATOM 2369 N N . TYR A 1 291 ? -24.984 16.277 18.037 1.00 92.1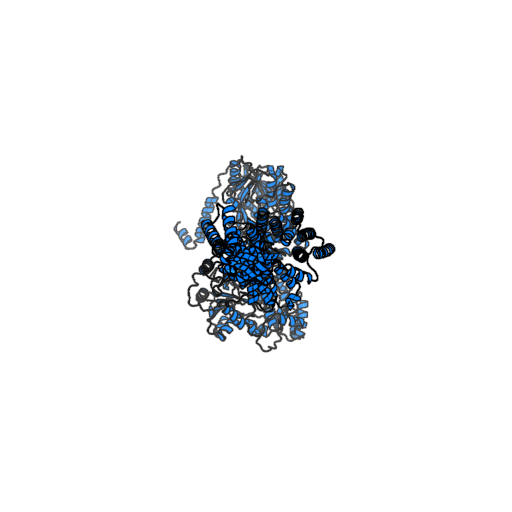9 291 TYR A N 1
ATOM 2370 C CA . TYR A 1 291 ? -24.569 15.515 19.218 1.00 92.19 291 TYR A CA 1
ATOM 2371 C C . TYR A 1 291 ? -23.613 16.348 20.078 1.00 92.19 291 TYR A C 1
ATOM 2373 O O . TYR A 1 291 ? -23.813 16.448 21.288 1.00 92.19 291 TYR A O 1
ATOM 2381 N N . GLN A 1 292 ? -22.652 17.025 19.445 1.00 88.56 292 GLN A N 1
ATOM 2382 C CA . GLN A 1 292 ? -21.699 17.899 20.127 1.00 88.56 292 GLN A CA 1
ATOM 2383 C C . GLN A 1 292 ? -22.380 19.110 20.797 1.00 88.56 292 GLN A C 1
ATOM 2385 O O . GLN A 1 292 ? -22.110 19.385 21.962 1.00 88.56 292 GLN A O 1
ATOM 2390 N N . GLU A 1 293 ? -23.303 19.792 20.113 1.00 91.75 293 GLU A N 1
ATOM 2391 C CA . GLU A 1 293 ? -24.089 20.923 20.638 1.00 91.75 293 GLU A CA 1
ATOM 2392 C C . GLU A 1 293 ? -24.933 20.534 21.858 1.00 91.75 293 GLU A C 1
ATOM 2394 O O . GLU A 1 293 ? -25.120 21.333 22.773 1.00 91.75 293 GLU A O 1
ATOM 2399 N N . LYS A 1 294 ? -25.417 19.288 21.899 1.00 89.00 294 LYS A N 1
ATOM 2400 C CA . LYS A 1 294 ? -26.150 18.732 23.045 1.00 89.00 294 LYS A CA 1
ATOM 2401 C C . LYS A 1 294 ? -25.241 18.211 24.164 1.00 89.00 294 LYS A C 1
ATOM 2403 O O . LYS A 1 294 ? -25.757 17.718 25.163 1.00 89.00 294 LYS A O 1
ATOM 2408 N N . GLY A 1 295 ? -23.916 18.270 24.002 1.00 88.06 295 GLY A N 1
ATOM 2409 C CA . GLY A 1 295 ? -22.954 17.694 24.946 1.00 88.06 295 GLY A CA 1
ATOM 2410 C C . GLY A 1 295 ? -23.024 16.164 25.038 1.00 88.06 295 GLY A C 1
ATOM 2411 O O . GLY A 1 295 ? -22.650 15.592 26.060 1.00 88.06 295 GLY A O 1
ATOM 2412 N N . LEU A 1 296 ? -23.536 15.496 23.999 1.00 86.50 296 LEU A N 1
ATOM 2413 C CA . LEU A 1 296 ? -23.700 14.045 23.946 1.00 86.50 296 LEU A CA 1
ATOM 2414 C C . LEU A 1 296 ? -22.566 13.397 23.133 1.00 86.50 296 LEU A C 1
ATOM 2416 O O . LEU A 1 296 ? -22.181 13.927 22.088 1.00 86.50 296 LEU A O 1
ATOM 2420 N N . PRO A 1 297 ? -22.055 12.221 23.543 1.00 89.06 297 PRO A N 1
ATOM 2421 C CA . PRO A 1 297 ? -21.128 11.461 22.712 1.00 89.06 297 PRO A CA 1
ATOM 2422 C C . PRO A 1 297 ? -21.832 10.964 21.443 1.00 89.06 297 PRO A C 1
ATOM 2424 O O . PRO A 1 297 ? -22.999 10.567 21.486 1.00 89.06 297 PRO A O 1
ATOM 2427 N N . VAL A 1 298 ? -21.116 10.941 20.314 1.00 92.06 298 VAL A N 1
ATOM 2428 C CA . VAL A 1 298 ? -21.650 10.422 19.046 1.00 92.06 298 VAL A CA 1
ATOM 2429 C C . VAL A 1 298 ? -21.822 8.897 19.154 1.00 92.06 298 VAL A C 1
ATOM 2431 O O . VAL A 1 298 ? -20.823 8.187 19.304 1.00 92.06 298 VAL A O 1
ATOM 2434 N N . PRO A 1 299 ? -23.047 8.349 19.043 1.00 91.69 299 PRO A N 1
ATOM 2435 C CA . PRO A 1 299 ? -23.277 6.916 19.195 1.00 91.69 299 PRO A CA 1
ATOM 2436 C C . PRO A 1 299 ? -22.575 6.084 18.118 1.00 91.69 299 PRO A C 1
ATOM 2438 O O . PRO A 1 299 ? -22.512 6.476 16.952 1.00 91.69 299 PRO A O 1
ATOM 2441 N N . TYR A 1 300 ? -22.151 4.868 18.473 1.00 92.69 300 TYR A N 1
ATOM 2442 C CA . TYR A 1 300 ? -21.448 3.952 17.561 1.00 92.69 300 TYR A CA 1
ATOM 2443 C C . TYR A 1 300 ? -22.173 3.725 16.219 1.00 92.69 300 TYR A C 1
ATOM 2445 O O . TYR A 1 300 ? -21.548 3.740 15.163 1.00 92.69 300 TYR A O 1
ATOM 2453 N N . HIS A 1 301 ? -23.504 3.578 16.223 1.00 92.12 301 HIS A N 1
ATOM 2454 C CA . HIS A 1 301 ? -24.285 3.385 14.992 1.00 92.12 301 HIS A CA 1
ATOM 2455 C C . HIS A 1 301 ? -24.301 4.632 14.079 1.00 92.12 301 HIS A C 1
ATOM 2457 O O . HIS A 1 301 ? -24.389 4.504 12.857 1.00 92.12 301 HIS A O 1
ATOM 2463 N N . VAL A 1 302 ? -24.188 5.838 14.650 1.00 94.31 302 VAL A N 1
ATOM 2464 C CA . VAL A 1 302 ? -24.080 7.096 13.892 1.00 94.31 302 VAL A CA 1
ATOM 2465 C C . VAL A 1 302 ? -22.696 7.196 13.260 1.00 94.31 302 VAL A C 1
ATOM 2467 O O . VAL A 1 302 ? -22.587 7.449 12.062 1.00 94.31 302 VAL A O 1
ATOM 2470 N N . GLN A 1 303 ? -21.643 6.894 14.023 1.00 95.69 303 GLN A N 1
ATOM 2471 C CA . GLN A 1 303 ? -20.279 6.833 13.493 1.00 95.69 303 GLN A CA 1
ATOM 2472 C C . GLN A 1 303 ? -20.155 5.803 12.352 1.00 95.69 303 GLN A C 1
ATOM 2474 O O . GLN A 1 303 ? -19.583 6.099 11.303 1.00 95.69 303 GLN A O 1
ATOM 2479 N N . LEU A 1 304 ? -20.751 4.613 12.513 1.00 94.19 304 LEU A N 1
ATOM 2480 C CA . LEU A 1 304 ? -20.811 3.588 11.465 1.00 94.19 304 LEU A CA 1
ATOM 2481 C C . LEU A 1 304 ? -21.588 4.046 10.227 1.00 94.19 304 LEU A C 1
ATOM 2483 O O . LEU A 1 304 ? -21.195 3.700 9.115 1.00 94.19 304 LEU A O 1
ATOM 2487 N N . THR A 1 305 ? -22.667 4.817 10.395 1.00 94.31 305 THR A N 1
ATOM 2488 C CA . THR A 1 305 ? -23.398 5.428 9.274 1.00 94.31 305 THR A CA 1
ATOM 2489 C C . THR A 1 305 ? -22.486 6.348 8.463 1.00 94.31 305 THR A C 1
ATOM 2491 O O . THR A 1 305 ? -22.445 6.228 7.238 1.00 94.31 305 THR A O 1
ATOM 2494 N N . MET A 1 306 ? -21.702 7.204 9.128 1.00 96.50 306 MET A N 1
ATOM 2495 C CA . MET A 1 306 ? -20.744 8.085 8.446 1.00 96.50 306 MET A CA 1
ATOM 2496 C C . MET A 1 306 ? -19.660 7.282 7.724 1.00 96.50 306 MET A C 1
ATOM 2498 O O . MET A 1 306 ? -19.402 7.514 6.544 1.00 96.50 306 MET A O 1
ATOM 2502 N N . ALA A 1 307 ? -19.087 6.270 8.384 1.00 95.88 307 ALA A N 1
ATOM 2503 C CA . ALA A 1 307 ? -18.105 5.381 7.765 1.00 95.88 307 ALA A CA 1
ATOM 2504 C C . ALA A 1 307 ? -18.681 4.633 6.544 1.00 95.88 307 ALA A C 1
ATOM 2506 O O . ALA A 1 307 ? -18.018 4.527 5.512 1.00 95.88 307 ALA A O 1
ATOM 2507 N N . TYR A 1 308 ? -19.930 4.159 6.629 1.00 94.44 308 TYR A N 1
ATOM 2508 C CA . TYR A 1 308 ? -20.626 3.485 5.531 1.00 94.44 308 TYR A CA 1
ATOM 2509 C C . TYR A 1 308 ? -20.954 4.418 4.364 1.00 94.44 308 TYR A C 1
ATOM 2511 O O . TYR A 1 308 ? -20.925 3.982 3.217 1.00 94.44 308 TYR A O 1
ATOM 2519 N N . HIS A 1 309 ? -21.259 5.689 4.620 1.00 94.50 309 HIS A N 1
ATOM 2520 C CA . HIS A 1 309 ? -21.462 6.660 3.549 1.00 94.50 309 HIS A CA 1
ATOM 2521 C C . HIS A 1 309 ? -20.136 6.999 2.851 1.00 94.50 309 HIS A C 1
ATOM 2523 O O . HIS A 1 309 ? -20.032 6.913 1.626 1.00 94.50 309 HIS A O 1
ATOM 2529 N N . LEU A 1 310 ? -19.092 7.297 3.630 1.00 96.06 310 LEU A N 1
ATOM 2530 C CA . LEU A 1 310 ? -17.801 7.759 3.114 1.00 96.06 310 LEU A CA 1
ATOM 2531 C C . LEU A 1 310 ? -16.967 6.669 2.426 1.00 96.06 310 LEU A C 1
ATOM 2533 O O . LEU A 1 310 ? -16.171 6.984 1.539 1.00 96.06 310 LEU A O 1
ATOM 2537 N N . ILE A 1 311 ? -17.167 5.383 2.742 1.00 95.25 311 ILE A N 1
ATOM 2538 C CA . ILE A 1 311 ? -16.417 4.298 2.082 1.00 95.25 311 ILE A CA 1
ATOM 2539 C C . ILE A 1 311 ? -16.622 4.279 0.559 1.00 95.25 311 ILE A C 1
ATOM 2541 O O . ILE A 1 311 ? -15.718 3.885 -0.179 1.00 95.25 311 ILE A O 1
ATOM 2545 N N . TRP A 1 312 ? -17.776 4.735 0.064 1.00 93.12 312 TRP A N 1
ATOM 2546 C CA . TRP A 1 312 ? -18.044 4.818 -1.372 1.00 93.12 312 TRP A CA 1
ATOM 2547 C C . TRP A 1 312 ? -17.231 5.924 -2.050 1.00 93.12 312 TRP A C 1
ATOM 2549 O O . TRP A 1 312 ? -16.732 5.698 -3.152 1.00 93.12 312 TRP A O 1
ATOM 2559 N N . TYR A 1 313 ? -17.004 7.058 -1.373 1.00 94.69 313 TYR A N 1
ATOM 2560 C CA . TYR A 1 313 ? -16.080 8.099 -1.841 1.00 94.69 313 TYR A CA 1
ATOM 2561 C C . TYR A 1 313 ? -14.663 7.550 -1.917 1.00 94.69 313 TYR A C 1
ATOM 2563 O O . TYR A 1 313 ? -14.011 7.702 -2.944 1.00 94.69 313 TYR A O 1
ATOM 2571 N N . ILE A 1 314 ? -14.211 6.844 -0.873 1.00 94.94 314 ILE A N 1
ATOM 2572 C CA . ILE A 1 314 ? -12.880 6.223 -0.857 1.00 94.94 314 ILE A CA 1
ATOM 2573 C C . ILE A 1 314 ? -12.726 5.271 -2.039 1.00 94.94 314 ILE A C 1
ATOM 2575 O O . ILE A 1 314 ? -11.774 5.391 -2.801 1.00 94.94 314 ILE A O 1
ATOM 2579 N N . LYS A 1 315 ? -13.679 4.358 -2.248 1.00 91.88 315 LYS A N 1
ATOM 2580 C CA . LYS A 1 315 ? -13.621 3.392 -3.353 1.00 91.88 315 LYS A CA 1
ATOM 2581 C C . LYS A 1 315 ? -13.629 4.062 -4.722 1.00 91.88 315 LYS A C 1
ATOM 2583 O O . LYS A 1 315 ? -12.821 3.695 -5.577 1.00 91.88 315 LYS A O 1
ATOM 2588 N N . ARG A 1 316 ? -14.513 5.044 -4.931 1.00 89.12 316 ARG A N 1
ATOM 2589 C CA . ARG A 1 316 ? -14.616 5.762 -6.204 1.00 89.12 316 ARG A CA 1
ATOM 2590 C C . ARG A 1 316 ? -13.341 6.547 -6.474 1.00 89.12 316 ARG A C 1
ATOM 2592 O O . ARG A 1 316 ? -12.729 6.301 -7.502 1.00 89.12 316 ARG A O 1
ATOM 2599 N N . LEU A 1 317 ? -12.900 7.394 -5.546 1.00 90.56 317 LEU A N 1
ATOM 2600 C CA . LEU A 1 317 ? -11.738 8.273 -5.713 1.00 90.56 317 LEU A CA 1
ATOM 2601 C C . LEU A 1 317 ? -10.402 7.531 -5.709 1.00 90.56 317 LEU A C 1
ATOM 2603 O O . LEU A 1 317 ? -9.450 7.996 -6.329 1.00 90.56 317 LEU A O 1
ATOM 2607 N N . HIS A 1 318 ? -10.337 6.361 -5.076 1.00 87.38 318 HIS A N 1
ATOM 2608 C CA . HIS A 1 318 ? -9.213 5.449 -5.234 1.00 87.38 318 HIS A CA 1
ATOM 2609 C C . HIS A 1 318 ? -9.147 4.890 -6.657 1.00 87.38 318 HIS A C 1
ATOM 2611 O O . HIS A 1 318 ? -8.103 4.924 -7.308 1.00 87.38 318 HIS A O 1
ATOM 2617 N N . SER A 1 319 ? -10.281 4.399 -7.160 1.00 80.12 319 SER A N 1
ATOM 2618 C CA . SER A 1 319 ? -10.348 3.821 -8.499 1.00 80.12 319 SER A CA 1
ATOM 2619 C C . SER A 1 319 ? -10.272 4.871 -9.606 1.00 80.12 319 SER A C 1
ATOM 2621 O O . SER A 1 319 ? -9.737 4.569 -10.664 1.00 80.12 319 SER A O 1
ATOM 2623 N N . GLN A 1 320 ? -10.784 6.084 -9.387 1.00 79.62 320 GLN A N 1
ATOM 2624 C CA . GLN A 1 320 ? -10.948 7.173 -10.354 1.00 79.62 320 GLN A CA 1
ATOM 2625 C C . GLN A 1 320 ? -10.595 8.524 -9.700 1.00 79.62 320 GLN A C 1
ATOM 2627 O O . GLN A 1 320 ? -11.488 9.293 -9.342 1.00 79.62 320 GLN A O 1
ATOM 2632 N N . PRO A 1 321 ? -9.299 8.842 -9.546 1.00 80.38 321 PRO A N 1
ATOM 2633 C CA . PRO A 1 321 ? -8.864 10.084 -8.896 1.00 80.38 321 PRO A CA 1
ATOM 2634 C C . PRO A 1 321 ? -9.363 11.364 -9.584 1.00 80.38 321 PRO A C 1
ATOM 2636 O O . PRO A 1 321 ? -9.659 12.352 -8.921 1.00 80.38 321 PRO A O 1
ATOM 2639 N N . HIS A 1 322 ? -9.523 11.322 -10.911 1.00 76.50 322 HIS A N 1
ATOM 2640 C CA . HIS A 1 322 ? -10.002 12.428 -11.747 1.00 76.50 322 HIS A CA 1
ATOM 2641 C C . HIS A 1 322 ? -11.505 12.707 -11.609 1.00 76.50 322 HIS A C 1
ATOM 2643 O O . HIS A 1 322 ? -11.995 13.669 -12.193 1.00 76.50 322 HIS A O 1
ATOM 2649 N N . ALA A 1 323 ? -12.252 11.908 -10.836 1.00 82.12 323 ALA A N 1
ATOM 2650 C CA . ALA A 1 323 ? -13.682 12.135 -10.626 1.00 82.12 323 ALA A CA 1
ATOM 2651 C C . ALA A 1 323 ? -13.988 13.488 -9.946 1.00 82.12 323 ALA A C 1
ATOM 2653 O O . ALA A 1 323 ? -15.141 13.893 -9.910 1.00 82.12 323 ALA A O 1
ATOM 2654 N N . LEU A 1 324 ? -12.974 14.197 -9.434 1.00 86.50 324 LEU A N 1
ATOM 2655 C CA . LEU A 1 324 ? -13.098 15.547 -8.875 1.00 86.50 324 LEU A CA 1
ATOM 2656 C C . LEU A 1 324 ? -12.763 16.666 -9.876 1.00 86.50 324 LEU A C 1
ATOM 2658 O O . LEU A 1 324 ? -12.873 17.834 -9.517 1.00 86.50 324 LEU A O 1
ATOM 2662 N N . ASN A 1 325 ? -12.344 16.359 -11.109 1.00 84.19 325 ASN A N 1
ATOM 2663 C CA . ASN A 1 325 ? -11.833 17.367 -12.052 1.00 84.19 325 ASN A CA 1
ATOM 2664 C C . ASN A 1 325 ? -12.887 18.389 -12.499 1.00 84.19 325 ASN A C 1
ATOM 2666 O O . ASN A 1 325 ? -12.525 19.494 -12.887 1.00 84.19 325 ASN A O 1
ATOM 2670 N N . PHE A 1 326 ? -14.173 18.039 -12.429 1.00 84.00 326 PHE A N 1
ATOM 2671 C CA . PHE A 1 326 ? -15.267 18.962 -12.739 1.00 84.00 326 PHE A CA 1
ATOM 2672 C C . PHE A 1 326 ? -15.515 20.000 -11.624 1.00 84.00 326 PHE A C 1
ATOM 2674 O O . PHE A 1 326 ? -16.264 20.954 -11.826 1.00 84.00 326 PHE A O 1
ATOM 2681 N N . LEU A 1 327 ? -14.907 19.820 -10.444 1.00 87.69 327 LEU A N 1
ATOM 2682 C CA . LEU A 1 327 ? -14.975 20.763 -9.331 1.00 87.69 327 LEU A CA 1
ATOM 2683 C C . LEU A 1 327 ? -13.871 21.819 -9.444 1.00 87.69 327 LEU A C 1
ATOM 2685 O O . LEU A 1 327 ? -12.733 21.524 -9.806 1.00 87.69 327 LEU A O 1
ATOM 2689 N N . THR A 1 328 ? -14.181 23.047 -9.031 1.00 91.56 328 THR A N 1
ATOM 2690 C CA . THR A 1 328 ? -13.176 24.107 -8.856 1.00 91.56 328 THR A CA 1
ATOM 2691 C C . THR A 1 328 ? -12.224 23.785 -7.699 1.00 91.56 328 THR A C 1
ATOM 2693 O O . THR A 1 328 ? -12.586 23.091 -6.747 1.00 91.56 328 THR A O 1
ATOM 2696 N N . GLU A 1 329 ? -11.023 24.365 -7.706 1.00 91.81 329 GLU A N 1
ATOM 2697 C CA . GLU A 1 329 ? -10.040 24.193 -6.622 1.00 91.81 329 GLU A CA 1
ATOM 2698 C C . GLU A 1 329 ? -10.583 24.588 -5.237 1.00 91.81 329 GLU A C 1
ATOM 2700 O O . GLU A 1 329 ? -10.285 23.944 -4.229 1.00 91.81 329 GLU A O 1
ATOM 2705 N N . ALA A 1 330 ? -11.437 25.615 -5.169 1.00 95.62 330 ALA A N 1
ATOM 2706 C CA . ALA A 1 330 ? -12.106 26.006 -3.928 1.00 95.62 330 ALA A CA 1
ATOM 2707 C C . ALA A 1 330 ? -13.080 24.921 -3.433 1.00 95.62 330 ALA A C 1
ATOM 2709 O O . ALA A 1 330 ? -13.098 24.602 -2.242 1.00 95.62 330 ALA A O 1
ATOM 2710 N N . GLN A 1 331 ? -13.848 24.311 -4.342 1.00 95.69 331 GLN A N 1
ATOM 2711 C CA . GLN A 1 331 ? -14.757 23.208 -4.018 1.00 95.69 331 GLN A CA 1
ATOM 2712 C C . GLN A 1 331 ? -13.994 21.954 -3.582 1.00 95.69 331 GLN A C 1
ATOM 2714 O O . GLN A 1 331 ? -14.367 21.353 -2.579 1.00 95.69 331 GLN A O 1
ATOM 2719 N N . LYS A 1 332 ? -12.895 21.591 -4.258 1.00 95.12 332 LYS A N 1
ATOM 2720 C CA . LYS A 1 332 ? -12.041 20.460 -3.851 1.00 95.12 332 LYS A CA 1
ATOM 2721 C C . LYS A 1 332 ? -11.482 20.653 -2.441 1.00 95.12 332 LYS A C 1
ATOM 2723 O O . LYS A 1 332 ? -11.585 19.756 -1.606 1.00 95.12 332 LYS A O 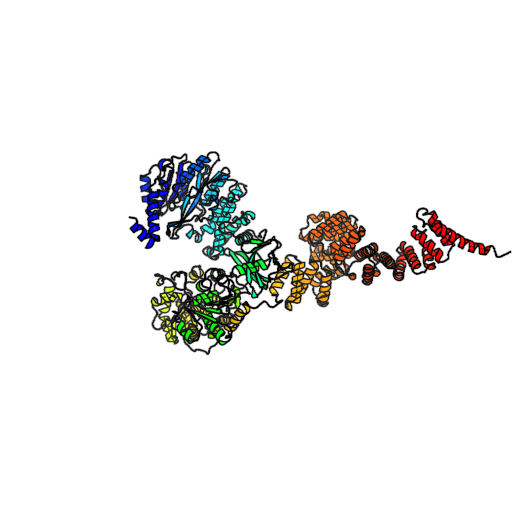1
ATOM 2728 N N . LYS A 1 333 ? -10.949 21.844 -2.135 1.00 96.44 333 LYS A N 1
ATOM 2729 C CA . LYS A 1 333 ? -10.474 22.187 -0.782 1.00 96.44 333 LYS A CA 1
ATOM 2730 C C . LYS A 1 333 ? -11.587 22.070 0.258 1.00 96.44 333 LYS A C 1
ATOM 2732 O O . LYS A 1 333 ? -11.351 21.511 1.330 1.00 96.44 333 LYS A O 1
ATOM 2737 N N . LYS A 1 334 ? -12.795 22.555 -0.058 1.00 97.50 334 LYS A N 1
ATOM 2738 C CA . LYS A 1 334 ? -13.964 22.426 0.824 1.00 97.50 334 LYS A CA 1
ATOM 2739 C C . LYS A 1 334 ? -14.317 20.956 1.060 1.00 97.50 334 LYS A C 1
ATOM 2741 O O . LYS A 1 334 ? -14.421 20.566 2.218 1.00 97.50 334 LYS A O 1
ATOM 2746 N N . PHE A 1 335 ? -14.420 20.153 0.001 1.00 97.38 335 PHE A N 1
ATOM 2747 C CA . PHE A 1 335 ? -14.690 18.715 0.068 1.00 97.38 335 PHE A CA 1
ATOM 2748 C C . PHE A 1 335 ? -13.719 18.001 1.010 1.00 97.38 335 PHE A C 1
ATOM 2750 O O . PHE A 1 335 ? -14.148 17.353 1.963 1.00 97.38 335 PHE A O 1
ATOM 2757 N N . TYR A 1 336 ? -12.412 18.160 0.793 1.00 96.81 336 TYR A N 1
ATOM 2758 C CA . TYR A 1 336 ? -11.435 17.469 1.624 1.00 96.81 336 TYR A CA 1
ATOM 2759 C C . TYR A 1 336 ? -11.502 17.899 3.093 1.00 96.81 336 TYR A C 1
ATOM 2761 O O . TYR A 1 336 ? -11.456 17.042 3.969 1.00 96.81 336 TYR A O 1
ATOM 2769 N N . ARG A 1 337 ? -11.679 19.200 3.365 1.00 97.62 337 ARG A N 1
ATOM 2770 C CA . ARG A 1 337 ? -11.872 19.715 4.730 1.00 97.62 337 ARG A CA 1
ATOM 2771 C C . ARG A 1 337 ? -13.094 19.083 5.403 1.00 97.62 337 ARG A C 1
ATOM 2773 O O . ARG A 1 337 ? -13.004 18.700 6.562 1.00 97.62 337 ARG A O 1
ATOM 2780 N N . LEU A 1 338 ? -14.215 18.960 4.687 1.00 98.31 338 LEU A N 1
ATOM 2781 C CA . LEU A 1 338 ? -15.432 18.334 5.214 1.00 98.31 338 LEU A CA 1
ATOM 2782 C C . LEU A 1 338 ? -15.194 16.853 5.548 1.00 98.31 338 LEU A C 1
ATOM 2784 O O . LEU A 1 338 ? -15.604 16.389 6.608 1.00 98.31 338 LEU A O 1
ATOM 2788 N N . VAL A 1 339 ? -14.494 16.115 4.681 1.00 97.62 339 VAL A N 1
ATOM 2789 C CA . VAL A 1 339 ? -14.141 14.707 4.936 1.00 97.62 339 VAL A CA 1
ATOM 2790 C C . VAL A 1 339 ? -13.203 14.571 6.142 1.00 97.62 339 VAL A C 1
ATOM 2792 O O . VAL A 1 339 ? -13.437 13.705 6.988 1.00 97.62 339 VAL A O 1
ATOM 2795 N N . ASP A 1 340 ? -12.189 15.437 6.253 1.00 97.44 340 ASP A N 1
ATOM 2796 C CA . ASP A 1 340 ? -11.274 15.494 7.403 1.00 97.44 340 ASP A CA 1
ATOM 2797 C C . ASP A 1 340 ? -12.057 15.731 8.707 1.00 97.44 340 ASP A C 1
ATOM 2799 O O . ASP A 1 340 ? -11.873 15.020 9.698 1.00 97.44 340 ASP A O 1
ATOM 2803 N N . GLU A 1 341 ? -12.989 16.687 8.697 1.00 97.06 341 GLU A N 1
ATOM 2804 C CA . GLU A 1 341 ? -13.814 17.025 9.855 1.00 97.06 341 GLU A CA 1
ATOM 2805 C C . GLU A 1 341 ? -14.726 15.861 10.268 1.00 97.06 341 GLU A C 1
ATOM 2807 O O . GLU A 1 341 ? -14.759 15.508 11.449 1.00 97.06 341 GLU A O 1
ATOM 2812 N N . ILE A 1 342 ? -15.379 15.188 9.313 1.00 97.81 342 ILE A N 1
ATOM 2813 C CA . ILE A 1 342 ? -16.217 14.012 9.595 1.00 97.81 342 ILE A CA 1
ATOM 2814 C C . ILE A 1 342 ? -15.379 12.889 10.221 1.00 97.81 342 ILE A C 1
ATOM 2816 O O . ILE A 1 342 ? -15.739 12.371 11.279 1.00 97.81 342 ILE A O 1
ATOM 2820 N N . TYR A 1 343 ? -14.239 12.522 9.624 1.00 97.00 343 TYR A N 1
ATOM 2821 C CA . TYR A 1 343 ? -13.383 11.464 10.174 1.00 97.00 343 TYR A CA 1
ATOM 2822 C C . TYR A 1 343 ? -12.720 11.852 11.499 1.00 97.00 343 TYR A C 1
ATOM 2824 O O . TYR A 1 343 ? -12.417 10.966 12.305 1.00 97.00 343 TYR A O 1
ATOM 2832 N N . SER A 1 344 ? -12.537 13.145 11.785 1.00 94.81 344 SER A N 1
ATOM 2833 C CA . SER A 1 344 ? -12.075 13.602 13.102 1.00 94.81 344 SER A CA 1
ATOM 2834 C C . SER A 1 344 ? -13.047 13.200 14.222 1.00 94.81 344 SER A C 1
ATOM 2836 O O . SER A 1 344 ? -12.602 12.919 15.333 1.00 94.81 344 SER A O 1
ATOM 2838 N N . ARG A 1 345 ? -14.349 13.090 13.909 1.00 94.00 345 ARG A N 1
ATOM 2839 C CA . ARG A 1 345 ? -15.446 12.742 14.831 1.00 94.00 345 ARG A CA 1
ATOM 2840 C C . ARG A 1 345 ? -15.802 11.249 14.858 1.00 94.00 345 ARG A C 1
ATOM 2842 O O . ARG A 1 345 ? -16.729 10.859 15.562 1.00 94.00 345 ARG A O 1
ATOM 2849 N N . ILE A 1 346 ? -15.096 10.418 14.091 1.00 95.75 346 ILE A N 1
ATOM 2850 C CA . ILE A 1 346 ? -15.250 8.957 14.104 1.00 95.75 346 ILE A CA 1
ATOM 2851 C C . ILE A 1 346 ? -14.097 8.349 14.900 1.00 95.75 346 ILE A C 1
ATOM 2853 O O . ILE A 1 346 ? -12.926 8.617 14.614 1.00 95.75 346 ILE A O 1
ATOM 2857 N N . ASP A 1 347 ? -14.412 7.489 15.861 1.00 95.56 347 ASP A N 1
ATOM 2858 C CA . ASP A 1 347 ? -13.413 6.857 16.714 1.00 95.56 347 ASP A CA 1
ATOM 2859 C C . ASP A 1 347 ? -12.530 5.881 15.926 1.00 95.56 347 ASP A C 1
ATOM 2861 O O . ASP A 1 347 ? -12.988 5.138 15.050 1.00 95.56 347 ASP A O 1
ATOM 2865 N N . THR A 1 348 ? -11.246 5.823 16.287 1.00 96.25 348 THR A N 1
ATOM 2866 C CA . THR A 1 348 ? -10.278 4.881 15.700 1.00 96.25 348 THR A CA 1
ATOM 2867 C C . THR A 1 348 ? -10.744 3.431 15.843 1.00 96.25 348 THR A C 1
ATOM 2869 O O . THR A 1 348 ? -10.607 2.645 14.905 1.00 96.25 348 THR A O 1
ATOM 2872 N N . GLN A 1 349 ? -11.352 3.073 16.980 1.00 95.19 349 GLN A N 1
ATOM 2873 C CA . GLN A 1 349 ? -11.915 1.738 17.188 1.00 95.19 349 GLN A CA 1
ATOM 2874 C C . GLN A 1 349 ? -13.054 1.443 16.201 1.00 95.19 349 GLN A C 1
ATOM 2876 O O . GLN A 1 349 ? -13.064 0.372 15.595 1.00 95.19 349 GLN A O 1
ATOM 2881 N N . THR A 1 350 ? -13.954 2.402 15.959 1.00 95.25 350 THR A N 1
ATOM 2882 C CA . THR A 1 350 ? -15.041 2.263 14.977 1.00 95.25 350 THR A CA 1
ATOM 2883 C C . THR A 1 350 ? -14.493 2.013 13.571 1.00 95.25 350 THR A C 1
ATOM 2885 O O . THR A 1 350 ? -14.958 1.105 12.881 1.00 95.25 350 THR A O 1
ATOM 2888 N N . ILE A 1 351 ? -13.458 2.752 13.155 1.00 96.50 351 ILE A N 1
ATOM 2889 C CA . ILE A 1 351 ? -12.779 2.542 11.863 1.00 96.50 351 ILE A CA 1
ATOM 2890 C C . ILE A 1 351 ? -12.170 1.135 11.792 1.00 96.50 351 ILE A C 1
ATOM 2892 O O . ILE A 1 351 ? -12.320 0.433 10.788 1.00 96.50 351 ILE A O 1
ATOM 2896 N N . MET A 1 352 ? -11.513 0.694 12.867 1.00 95.75 352 MET A N 1
ATOM 2897 C CA . MET A 1 352 ? -10.872 -0.619 12.921 1.00 95.75 352 MET A CA 1
ATOM 2898 C C . MET A 1 352 ? -11.867 -1.784 12.925 1.00 95.75 352 MET A C 1
ATOM 2900 O O . MET A 1 352 ? -11.554 -2.852 12.394 1.00 95.75 352 MET A O 1
ATOM 2904 N N . GLU A 1 353 ? -13.072 -1.597 13.455 1.00 93.69 353 GLU A N 1
ATOM 2905 C CA . GLU A 1 353 ? -14.138 -2.605 13.477 1.00 93.69 353 GLU A CA 1
ATOM 2906 C C . GLU A 1 353 ? -15.025 -2.593 12.224 1.00 93.69 353 GLU A C 1
ATOM 2908 O O . GLU A 1 353 ? -15.721 -3.576 11.963 1.00 93.69 353 GLU A O 1
ATOM 2913 N N . PHE A 1 354 ? -14.980 -1.525 11.421 1.00 93.25 354 PHE A N 1
ATOM 2914 C CA . PHE A 1 354 ? -15.811 -1.375 10.229 1.00 93.25 354 PHE A CA 1
ATOM 2915 C C . PHE A 1 354 ? -15.485 -2.434 9.159 1.00 93.25 354 PHE A C 1
ATOM 2917 O O . PHE A 1 354 ? -14.386 -2.473 8.602 1.00 93.25 354 PHE A O 1
ATOM 2924 N N . ASP A 1 355 ? -16.453 -3.305 8.872 1.00 90.62 355 ASP A N 1
ATOM 2925 C CA . ASP A 1 355 ? -16.331 -4.486 8.003 1.00 90.62 355 ASP A CA 1
ATOM 2926 C C . ASP A 1 355 ? -17.395 -4.540 6.888 1.00 90.62 355 ASP A C 1
ATOM 2928 O O . ASP A 1 355 ? -17.537 -5.542 6.184 1.00 90.62 355 ASP A O 1
ATOM 2932 N N . LEU A 1 356 ? -18.138 -3.448 6.691 1.00 89.69 356 LEU A N 1
ATOM 2933 C CA . LEU A 1 356 ? -19.222 -3.364 5.712 1.00 89.69 356 LEU A CA 1
ATOM 2934 C C . LEU A 1 356 ? -18.741 -2.893 4.339 1.00 89.69 356 LEU A C 1
ATOM 2936 O O . LEU A 1 356 ? -17.638 -2.374 4.175 1.00 89.69 356 LEU A O 1
ATOM 2940 N N . ALA A 1 357 ? -19.598 -3.093 3.332 1.00 86.62 357 ALA A N 1
ATOM 2941 C CA . ALA A 1 357 ? -19.374 -2.672 1.948 1.00 86.62 357 ALA A CA 1
ATOM 2942 C C . ALA A 1 357 ? -18.031 -3.142 1.354 1.00 86.62 357 ALA A C 1
ATOM 2944 O O . ALA A 1 357 ? -17.524 -2.509 0.438 1.00 86.62 357 ALA A O 1
ATOM 2945 N N . GLY A 1 358 ? -17.438 -4.241 1.843 1.00 88.81 358 GLY A N 1
ATOM 2946 C CA . GLY A 1 358 ? -16.118 -4.715 1.408 1.00 88.81 358 GLY A CA 1
ATOM 2947 C C . GLY A 1 358 ? -14.961 -3.821 1.872 1.00 88.81 358 GLY A C 1
ATOM 2948 O O . GLY A 1 358 ? -14.015 -3.610 1.111 1.00 88.81 358 GLY A O 1
ATOM 2949 N N . SER A 1 359 ? -15.066 -3.241 3.072 1.00 92.31 359 SER A N 1
ATOM 2950 C CA . SER A 1 359 ? -13.997 -2.490 3.733 1.00 92.31 359 SER A CA 1
ATOM 2951 C C . SER A 1 359 ? -12.974 -3.432 4.379 1.00 92.31 359 SER A C 1
ATOM 2953 O O . SER A 1 359 ? -13.157 -3.948 5.481 1.00 92.31 359 SER A O 1
ATOM 2955 N N . TRP A 1 360 ? -11.881 -3.675 3.661 1.00 93.56 360 TRP A N 1
ATOM 2956 C CA . TRP A 1 360 ? -10.739 -4.469 4.130 1.00 93.56 360 TRP A CA 1
ATOM 2957 C C . TRP A 1 360 ? -9.723 -3.654 4.937 1.00 93.56 360 TRP A C 1
ATOM 2959 O O . TRP A 1 360 ? -9.799 -2.429 4.994 1.00 93.56 360 TRP A O 1
ATOM 2969 N N . PHE A 1 361 ? -8.718 -4.334 5.495 1.00 95.75 361 PHE A N 1
ATOM 2970 C CA . PHE A 1 361 ? -7.634 -3.716 6.268 1.00 95.75 361 PHE A CA 1
ATOM 2971 C C . PHE A 1 361 ? -6.925 -2.566 5.525 1.00 95.75 361 PHE A C 1
ATOM 2973 O O . PHE A 1 361 ? -6.656 -1.543 6.139 1.00 95.75 361 PHE A O 1
ATOM 2980 N N . PHE A 1 362 ? -6.743 -2.677 4.202 1.00 95.69 362 PHE A N 1
ATOM 2981 C CA . PHE A 1 362 ? -6.292 -1.589 3.316 1.00 95.69 362 PHE A CA 1
ATOM 2982 C C . PHE A 1 362 ? -7.010 -0.254 3.576 1.00 95.69 362 PHE A C 1
ATOM 2984 O O . PHE A 1 362 ? -6.367 0.769 3.798 1.00 95.69 362 PHE A O 1
ATOM 2991 N N . HIS A 1 363 ? -8.347 -0.272 3.603 1.00 96.94 363 HIS A N 1
ATOM 2992 C CA . HIS A 1 363 ? -9.146 0.937 3.800 1.00 96.94 363 HIS A CA 1
ATOM 2993 C C . HIS A 1 363 ? -8.981 1.480 5.218 1.00 96.94 363 HIS A C 1
ATOM 2995 O O . HIS A 1 363 ? -8.968 2.688 5.402 1.00 96.94 363 HIS A O 1
ATOM 3001 N N . LYS A 1 364 ? -8.823 0.603 6.217 1.00 96.88 364 LYS A N 1
ATOM 3002 C CA . LYS A 1 364 ? -8.625 0.998 7.619 1.00 96.88 364 LYS A CA 1
ATOM 3003 C C . LYS A 1 364 ? -7.309 1.747 7.786 1.00 96.88 364 LYS A C 1
ATOM 3005 O O . LYS A 1 364 ? -7.307 2.843 8.332 1.00 96.88 364 LYS A O 1
ATOM 3010 N N . VAL A 1 365 ? -6.219 1.197 7.246 1.00 97.00 365 VAL A N 1
ATOM 3011 C CA . VAL A 1 365 ? -4.907 1.859 7.256 1.00 97.00 365 VAL A CA 1
ATOM 3012 C C . VAL A 1 365 ? -4.969 3.191 6.513 1.00 97.00 365 VAL A C 1
ATOM 3014 O O . VAL A 1 365 ? -4.507 4.194 7.045 1.00 97.00 365 VAL A O 1
ATOM 3017 N N . GLY A 1 366 ? -5.590 3.229 5.331 1.00 96.81 366 GLY A N 1
ATOM 3018 C CA . GLY A 1 366 ? -5.710 4.469 4.566 1.00 96.81 366 GLY A CA 1
ATOM 3019 C C . GLY A 1 366 ? -6.569 5.535 5.244 1.00 96.81 366 GLY A C 1
ATOM 3020 O O . GLY A 1 366 ? -6.184 6.696 5.261 1.00 96.81 366 GLY A O 1
ATOM 3021 N N . ILE A 1 367 ? -7.688 5.168 5.880 1.00 97.50 367 ILE A N 1
ATOM 3022 C CA . ILE A 1 367 ? -8.518 6.122 6.634 1.00 97.50 367 ILE A CA 1
ATOM 3023 C C . ILE A 1 367 ? -7.725 6.708 7.809 1.00 97.50 367 ILE A C 1
ATOM 3025 O O . ILE A 1 367 ? -7.705 7.925 7.993 1.00 97.50 367 ILE A O 1
ATOM 3029 N N . LEU A 1 368 ? -7.059 5.855 8.595 1.00 96.62 368 LEU A N 1
ATOM 3030 C CA . LEU A 1 368 ? -6.262 6.300 9.741 1.00 96.62 368 LEU A CA 1
ATOM 3031 C C . LEU A 1 368 ? -5.081 7.176 9.308 1.00 96.62 368 LEU A C 1
ATOM 3033 O O . LEU A 1 368 ? -4.840 8.220 9.916 1.00 96.62 368 LEU A O 1
ATOM 3037 N N . GLY A 1 369 ? -4.386 6.790 8.239 1.00 94.44 369 GLY A N 1
ATOM 3038 C CA . GLY A 1 369 ? -3.242 7.529 7.722 1.00 94.44 369 GLY A CA 1
ATOM 3039 C C . GLY A 1 369 ? -3.632 8.865 7.091 1.00 94.44 369 GLY A C 1
ATOM 3040 O O . GLY A 1 369 ? -3.045 9.889 7.430 1.00 94.44 369 GLY A O 1
ATOM 3041 N N . CYS A 1 370 ? -4.637 8.864 6.211 1.00 95.00 370 CYS A N 1
ATOM 3042 C CA . CYS A 1 370 ? -5.041 10.030 5.425 1.00 95.00 370 CYS A CA 1
ATOM 3043 C C . CYS A 1 370 ? -5.831 11.068 6.237 1.00 95.00 370 CYS A C 1
ATOM 3045 O O . CYS A 1 370 ? -5.681 12.259 5.977 1.00 95.00 370 CYS A O 1
ATOM 3047 N N . PHE A 1 371 ? -6.668 10.644 7.193 1.00 95.50 371 PHE A N 1
ATOM 3048 C CA . PHE A 1 371 ? -7.610 11.546 7.880 1.00 95.50 371 PHE A CA 1
ATOM 3049 C C . PHE A 1 371 ? -7.361 11.701 9.383 1.00 95.50 371 PHE A C 1
ATOM 3051 O O . PHE A 1 371 ? -7.895 12.622 9.996 1.00 95.50 371 PHE A O 1
ATOM 3058 N N . LYS A 1 372 ? -6.571 10.814 10.005 1.00 94.00 372 LYS A N 1
ATOM 3059 C CA . LYS A 1 372 ? -6.250 10.890 11.444 1.00 94.00 372 LYS A CA 1
ATOM 3060 C C . LYS A 1 372 ? -4.755 11.008 11.742 1.00 94.00 372 LYS A C 1
ATOM 3062 O O . LYS A 1 372 ? -4.396 11.162 12.904 1.00 94.00 372 LYS A O 1
ATOM 3067 N N . ASN A 1 373 ? -3.898 10.944 10.717 1.00 91.88 373 ASN A N 1
ATOM 3068 C CA . ASN A 1 373 ? -2.439 10.938 10.845 1.00 91.88 373 ASN A CA 1
ATOM 3069 C C . ASN A 1 373 ? -1.937 9.914 11.887 1.00 91.88 373 ASN A C 1
ATOM 3071 O O . ASN A 1 373 ? -1.048 10.197 12.686 1.00 91.88 373 ASN A O 1
ATOM 3075 N N . SER A 1 374 ? -2.548 8.727 11.900 1.00 91.81 374 SER A N 1
ATOM 3076 C CA . SER A 1 374 ? -2.267 7.661 12.869 1.00 91.81 374 SER A CA 1
ATOM 3077 C C . SER A 1 374 ? -2.091 6.312 12.176 1.00 91.81 374 SER A C 1
ATOM 3079 O O . SER A 1 374 ? -2.688 6.080 11.125 1.00 91.81 374 SER A O 1
ATOM 3081 N N . ASP A 1 375 ? -1.340 5.408 12.798 1.00 89.75 375 ASP A N 1
ATOM 3082 C CA . ASP A 1 375 ? -1.168 4.026 12.346 1.00 89.75 375 ASP A CA 1
ATOM 3083 C C . ASP A 1 375 ? -2.098 3.055 13.102 1.00 89.75 375 ASP A C 1
ATOM 3085 O O . ASP A 1 375 ? -2.551 3.350 14.214 1.00 89.75 375 ASP A O 1
ATOM 3089 N N . PRO A 1 376 ? -2.420 1.881 12.527 1.00 93.38 376 PRO A N 1
ATOM 3090 C CA . PRO A 1 376 ? -3.203 0.867 13.225 1.00 93.38 376 PRO A CA 1
ATOM 3091 C C . PRO A 1 376 ? -2.428 0.266 14.411 1.00 93.38 376 PRO A C 1
ATOM 3093 O O . PRO A 1 376 ? -1.219 0.066 14.353 1.00 93.38 376 PRO A O 1
ATOM 3096 N N . ALA A 1 377 ? -3.151 -0.145 15.459 1.00 92.25 377 ALA A N 1
ATOM 3097 C CA . ALA A 1 377 ? -2.566 -0.776 16.653 1.00 92.25 377 ALA A CA 1
ATOM 3098 C C . ALA A 1 377 ? -1.903 -2.150 16.400 1.00 92.25 377 ALA A C 1
ATOM 3100 O O . ALA A 1 377 ? -1.235 -2.698 17.273 1.00 92.25 377 ALA A O 1
ATOM 3101 N N . PHE A 1 378 ? -2.125 -2.747 15.229 1.00 95.00 378 PHE A N 1
ATOM 3102 C CA . PHE A 1 378 ? -1.487 -3.980 14.775 1.00 95.00 378 PHE A CA 1
ATOM 3103 C C . PHE A 1 378 ? -1.370 -3.955 13.250 1.00 95.00 378 PHE A C 1
ATOM 3105 O O . PHE A 1 378 ? -2.118 -3.240 12.585 1.00 95.00 378 PHE A O 1
ATOM 3112 N N . GLN A 1 379 ? -0.490 -4.781 12.689 1.00 96.00 379 GLN A N 1
ATOM 3113 C CA . GLN A 1 379 ? -0.261 -4.880 11.247 1.00 96.00 379 GLN A CA 1
ATOM 3114 C C . GLN A 1 379 ? -0.618 -6.274 10.706 1.00 96.00 379 GLN A C 1
ATOM 3116 O O . GLN A 1 379 ? -0.516 -7.283 11.414 1.00 96.00 379 GLN A O 1
ATOM 3121 N N . ILE A 1 380 ? -1.035 -6.339 9.438 1.00 97.25 380 ILE A N 1
ATOM 3122 C CA . ILE A 1 380 ? -1.228 -7.586 8.693 1.00 97.25 380 ILE A CA 1
ATOM 3123 C C . ILE A 1 380 ? -0.298 -7.581 7.481 1.00 97.25 380 ILE A C 1
ATOM 3125 O O . ILE A 1 380 ? -0.433 -6.748 6.589 1.00 97.25 380 ILE A O 1
ATOM 3129 N N . VAL A 1 381 ? 0.599 -8.562 7.435 1.00 98.25 381 VAL A N 1
ATOM 3130 C CA . VAL A 1 381 ? 1.477 -8.822 6.294 1.00 98.25 381 VAL A CA 1
ATOM 3131 C C . VAL A 1 381 ? 0.946 -10.042 5.550 1.00 98.25 381 VAL A C 1
ATOM 3133 O O . VAL A 1 381 ? 0.852 -11.133 6.108 1.00 98.25 381 VAL A O 1
ATOM 3136 N N . TYR A 1 382 ? 0.557 -9.860 4.297 1.00 98.19 382 TYR A N 1
ATOM 3137 C CA . TYR A 1 382 ? -0.010 -10.885 3.430 1.00 98.19 382 TYR A CA 1
ATOM 3138 C C . TYR A 1 382 ? 1.099 -11.610 2.671 1.00 98.19 382 TYR A C 1
ATOM 3140 O O . TYR A 1 382 ? 1.971 -10.972 2.085 1.00 98.19 382 TYR A O 1
ATOM 3148 N N . ILE A 1 383 ? 1.050 -12.941 2.669 1.00 97.62 383 ILE A N 1
ATOM 3149 C CA . ILE A 1 383 ? 1.843 -13.769 1.764 1.00 97.62 383 ILE A CA 1
ATOM 3150 C C . ILE A 1 383 ? 1.114 -13.812 0.421 1.00 97.62 383 ILE A C 1
ATOM 3152 O O . ILE A 1 383 ? 0.029 -14.388 0.331 1.00 97.62 383 ILE A O 1
ATOM 3156 N N . GLU A 1 384 ? 1.694 -13.183 -0.598 1.00 93.88 384 GLU A N 1
ATOM 3157 C CA . GLU A 1 384 ? 1.031 -12.977 -1.892 1.00 93.88 384 GLU A CA 1
ATOM 3158 C C . GLU A 1 384 ? 1.473 -14.006 -2.944 1.00 93.88 384 GLU A C 1
ATOM 3160 O O . GLU A 1 384 ? 0.631 -14.568 -3.642 1.00 93.88 384 GLU A O 1
ATOM 3165 N N . SER A 1 385 ? 2.774 -14.308 -3.030 1.00 92.81 385 SER A N 1
ATOM 3166 C CA . SER A 1 385 ? 3.337 -15.235 -4.025 1.00 92.81 385 SER A CA 1
ATOM 3167 C C . SER A 1 385 ? 4.607 -15.937 -3.537 1.00 92.81 385 SER A C 1
ATOM 3169 O O . SER A 1 385 ? 5.238 -15.510 -2.568 1.00 92.81 385 SER A O 1
ATOM 3171 N N . TYR A 1 386 ? 5.005 -17.006 -4.232 1.00 93.38 386 TYR A N 1
ATOM 3172 C CA . TYR A 1 386 ? 6.273 -17.708 -4.020 1.00 93.38 386 TYR A CA 1
ATOM 3173 C C . TYR A 1 386 ? 6.948 -18.021 -5.361 1.00 93.38 386 TYR A C 1
ATOM 3175 O O . TYR A 1 386 ? 6.356 -18.668 -6.223 1.00 93.38 386 TYR A O 1
ATOM 3183 N N . ASP A 1 387 ? 8.185 -17.561 -5.517 1.00 92.62 387 ASP A N 1
ATOM 3184 C CA . ASP A 1 387 ? 9.068 -17.832 -6.649 1.00 92.62 387 ASP A CA 1
ATOM 3185 C C . ASP A 1 387 ? 9.965 -19.017 -6.278 1.00 92.62 387 ASP A C 1
ATOM 3187 O O . ASP A 1 387 ? 10.896 -18.884 -5.481 1.00 92.62 387 ASP A O 1
ATOM 3191 N N . ALA A 1 388 ? 9.633 -20.198 -6.803 1.00 90.06 388 ALA A N 1
ATOM 3192 C CA . ALA A 1 388 ? 10.316 -21.437 -6.445 1.00 90.06 388 ALA A CA 1
ATOM 3193 C C . ALA A 1 388 ? 11.764 -21.517 -6.968 1.00 90.06 388 ALA A C 1
ATOM 3195 O O . ALA A 1 388 ? 12.625 -21.877 -6.163 1.00 90.06 388 ALA A O 1
ATOM 3196 N N . PRO A 1 389 ? 12.077 -21.165 -8.237 1.00 90.81 389 PRO A N 1
ATOM 3197 C CA . PRO A 1 389 ? 13.461 -21.149 -8.720 1.00 90.81 389 PRO A CA 1
ATOM 3198 C C . PRO A 1 389 ? 14.394 -20.274 -7.877 1.00 90.81 389 PRO A C 1
ATOM 3200 O O . PRO A 1 389 ? 15.506 -20.688 -7.555 1.00 90.81 389 PRO A O 1
ATOM 3203 N N . LYS A 1 390 ? 13.928 -19.088 -7.463 1.00 91.62 390 LYS A N 1
ATOM 3204 C CA . LYS A 1 390 ? 14.722 -18.133 -6.668 1.00 91.62 390 LYS A CA 1
ATOM 3205 C C . LYS A 1 390 ? 14.563 -18.299 -5.160 1.00 91.62 390 LYS A C 1
ATOM 3207 O O . LYS A 1 390 ? 15.256 -17.626 -4.404 1.00 91.62 390 LYS A O 1
ATOM 3212 N N . LYS A 1 391 ? 13.649 -19.168 -4.720 1.00 93.31 391 LYS A N 1
ATOM 3213 C CA . LYS A 1 391 ? 13.256 -19.359 -3.316 1.00 93.31 391 LYS A CA 1
ATOM 3214 C C . LYS A 1 391 ? 12.882 -18.048 -2.615 1.00 93.31 391 LYS A C 1
ATOM 3216 O O . LYS A 1 391 ? 13.267 -17.806 -1.472 1.00 93.31 391 LYS A O 1
ATOM 3221 N N . LEU A 1 392 ? 12.122 -17.193 -3.297 1.00 94.31 392 LEU A N 1
ATOM 3222 C CA . LEU A 1 392 ? 11.653 -15.923 -2.743 1.00 94.31 392 LEU A CA 1
ATOM 3223 C C . LEU A 1 392 ? 10.163 -15.998 -2.417 1.00 94.31 392 LEU A C 1
ATOM 3225 O O . LEU A 1 392 ? 9.359 -16.431 -3.238 1.00 94.31 392 LEU A O 1
ATOM 3229 N N . VAL A 1 393 ? 9.769 -15.506 -1.248 1.00 96.75 393 VAL A N 1
ATOM 3230 C CA . VAL A 1 393 ? 8.365 -15.256 -0.903 1.00 96.75 393 VAL A CA 1
ATOM 3231 C C . VAL A 1 393 ? 8.057 -13.769 -1.024 1.00 96.75 393 VAL A C 1
ATOM 3233 O O . VAL A 1 393 ? 8.851 -12.932 -0.599 1.00 96.75 393 VAL A O 1
ATOM 3236 N N . GLN A 1 394 ? 6.899 -13.429 -1.588 1.00 97.44 394 GLN A N 1
ATOM 3237 C CA . GLN A 1 394 ? 6.424 -12.052 -1.635 1.00 97.44 394 GLN A CA 1
ATOM 3238 C C . GLN A 1 394 ? 5.562 -11.744 -0.412 1.00 97.44 394 GLN A C 1
ATOM 3240 O O . GLN A 1 394 ? 4.524 -12.373 -0.182 1.00 97.44 394 GLN A O 1
ATOM 3245 N N . LEU A 1 395 ? 5.983 -10.737 0.344 1.00 98.25 395 LEU A N 1
ATOM 3246 C CA . LEU A 1 395 ? 5.248 -10.144 1.451 1.00 98.25 395 LEU A CA 1
ATOM 3247 C C . LEU A 1 395 ? 4.596 -8.847 0.981 1.00 98.25 395 LEU A C 1
ATOM 3249 O O . LEU A 1 395 ? 5.229 -8.052 0.289 1.00 98.25 395 LEU A O 1
ATOM 3253 N N . ARG A 1 396 ? 3.349 -8.612 1.385 1.00 97.69 396 ARG A N 1
ATOM 3254 C CA . ARG A 1 396 ? 2.594 -7.404 1.049 1.00 97.69 396 ARG A CA 1
ATOM 3255 C C . ARG A 1 396 ? 1.934 -6.809 2.281 1.00 97.69 396 ARG A C 1
ATOM 3257 O O . ARG A 1 396 ? 1.293 -7.537 3.030 1.00 97.69 396 ARG A O 1
ATOM 3264 N N . TYR A 1 397 ? 2.043 -5.504 2.499 1.00 97.62 397 TYR A N 1
ATOM 3265 C CA . TYR A 1 397 ? 1.336 -4.833 3.596 1.00 97.62 397 TYR A CA 1
ATOM 3266 C C . TYR A 1 397 ? 1.045 -3.363 3.281 1.00 97.62 397 TYR A C 1
ATOM 3268 O O . TYR A 1 397 ? 1.531 -2.827 2.288 1.00 97.62 397 TYR A O 1
ATOM 3276 N N . PHE A 1 398 ? 0.232 -2.719 4.119 1.00 96.81 398 PHE A N 1
ATOM 3277 C CA . PHE A 1 398 ? -0.220 -1.342 3.913 1.00 96.81 398 PHE A CA 1
ATOM 3278 C C . PHE A 1 398 ? 0.270 -0.430 5.029 1.00 96.81 398 PHE A C 1
ATOM 3280 O O . PHE A 1 398 ? 0.225 -0.811 6.202 1.00 96.81 398 PHE A O 1
ATOM 3287 N N . THR A 1 399 ? 0.701 0.778 4.678 1.00 95.25 399 THR A N 1
ATOM 3288 C CA . THR A 1 399 ? 1.206 1.768 5.635 1.00 95.25 399 THR A CA 1
ATOM 3289 C C . THR A 1 399 ? 0.984 3.195 5.139 1.00 95.25 399 THR A C 1
ATOM 3291 O O . THR A 1 399 ? 0.826 3.419 3.942 1.00 95.25 399 THR A O 1
ATOM 3294 N N . ARG A 1 400 ? 0.984 4.178 6.043 1.00 92.38 400 ARG A N 1
ATOM 3295 C CA . ARG A 1 400 ? 1.025 5.601 5.666 1.00 92.38 400 ARG A CA 1
ATOM 3296 C C . ARG A 1 400 ? 2.402 5.990 5.124 1.00 92.38 400 ARG A C 1
ATOM 3298 O O . ARG A 1 400 ? 2.493 6.716 4.141 1.00 92.38 400 ARG A O 1
ATOM 3305 N N . ALA A 1 401 ? 3.450 5.496 5.777 1.00 90.12 401 ALA A N 1
ATOM 3306 C CA . ALA A 1 401 ? 4.844 5.686 5.400 1.00 90.12 401 ALA A CA 1
ATOM 3307 C C . ALA A 1 401 ? 5.648 4.424 5.741 1.00 90.12 401 ALA A C 1
ATOM 3309 O O . ALA A 1 401 ? 5.357 3.744 6.731 1.00 90.12 401 ALA A O 1
ATOM 3310 N N . ALA A 1 402 ? 6.646 4.089 4.924 1.00 87.81 402 ALA A N 1
ATOM 3311 C CA . ALA A 1 402 ? 7.577 3.014 5.251 1.00 87.81 402 ALA A CA 1
ATOM 3312 C C . ALA A 1 402 ? 8.335 3.355 6.547 1.00 87.81 402 ALA A C 1
ATOM 3314 O O . ALA A 1 402 ? 8.852 4.461 6.699 1.00 87.81 402 ALA A O 1
ATOM 3315 N N . GLY A 1 403 ? 8.361 2.412 7.485 1.00 90.44 403 GLY A N 1
ATOM 3316 C CA . GLY A 1 403 ? 9.069 2.547 8.754 1.00 90.44 403 GLY A CA 1
ATOM 3317 C C . GLY A 1 403 ? 10.022 1.379 8.967 1.00 90.44 403 GLY A C 1
ATOM 3318 O O . GLY A 1 403 ? 10.628 0.910 8.011 1.00 90.44 403 GLY A O 1
ATOM 3319 N N . LEU A 1 404 ? 10.161 0.901 10.202 1.00 94.62 404 LEU A N 1
ATOM 3320 C CA . LEU A 1 404 ? 11.031 -0.228 10.510 1.00 94.62 404 LEU A CA 1
ATOM 3321 C C . LEU A 1 404 ? 10.434 -1.543 10.013 1.00 94.62 404 LEU A C 1
ATOM 3323 O O . LEU A 1 404 ? 9.388 -1.982 10.495 1.00 94.62 404 LEU A O 1
ATOM 3327 N N . GLU A 1 405 ? 11.178 -2.223 9.149 1.00 96.62 405 GLU A N 1
ATOM 3328 C CA . GLU A 1 405 ? 10.915 -3.603 8.756 1.00 96.62 405 GLU A CA 1
ATOM 3329 C C . GLU A 1 405 ? 11.979 -4.540 9.347 1.00 96.62 405 GLU A C 1
ATOM 3331 O O . GLU A 1 405 ? 13.135 -4.600 8.908 1.00 96.62 405 GLU A O 1
ATOM 3336 N N . ALA A 1 406 ? 11.579 -5.285 10.377 1.00 95.88 406 ALA A N 1
ATOM 3337 C CA . ALA A 1 406 ? 12.407 -6.306 11.006 1.00 95.88 406 ALA A CA 1
ATOM 3338 C C . ALA A 1 406 ? 11.937 -7.683 10.532 1.00 95.88 406 ALA A C 1
ATOM 3340 O O . ALA A 1 406 ? 10.904 -8.185 10.979 1.00 95.88 406 ALA A O 1
ATOM 3341 N N . ILE A 1 407 ? 12.678 -8.278 9.601 1.00 96.19 407 ILE A N 1
ATOM 3342 C CA . ILE A 1 407 ? 12.372 -9.581 9.012 1.00 96.19 407 ILE A CA 1
ATOM 3343 C C . ILE A 1 407 ? 13.414 -10.566 9.523 1.00 96.19 407 ILE A C 1
ATOM 3345 O O . ILE A 1 407 ? 14.605 -10.278 9.515 1.00 96.19 407 ILE A O 1
ATOM 3349 N N . SER A 1 408 ? 12.972 -11.739 9.968 1.00 95.00 408 SER A N 1
ATOM 3350 C CA . SER A 1 408 ? 13.893 -12.810 10.330 1.00 95.00 408 SER A CA 1
ATOM 3351 C C . SER A 1 408 ? 13.475 -14.148 9.747 1.00 95.00 408 SER A C 1
ATOM 3353 O O . SER A 1 408 ? 12.293 -14.501 9.709 1.00 95.00 408 SER A O 1
ATOM 3355 N N . VAL A 1 409 ? 14.479 -14.904 9.317 1.00 94.19 409 VAL A N 1
ATOM 3356 C CA . VAL A 1 409 ? 14.346 -16.259 8.788 1.00 94.19 409 VAL A CA 1
ATOM 3357 C C . VAL A 1 409 ? 15.212 -17.157 9.661 1.00 94.19 409 VAL A C 1
ATOM 3359 O O . VAL A 1 409 ? 16.417 -16.950 9.777 1.00 94.19 409 VAL A O 1
ATOM 3362 N N . ASN A 1 410 ? 14.595 -18.118 10.355 1.00 93.00 410 ASN A N 1
ATOM 3363 C CA . ASN A 1 410 ? 15.272 -18.942 11.373 1.00 93.00 410 ASN A CA 1
ATOM 3364 C C . ASN A 1 410 ? 15.971 -18.121 12.474 1.00 93.00 410 ASN A C 1
ATOM 3366 O O . ASN A 1 410 ? 17.014 -18.514 12.988 1.00 93.00 410 ASN A O 1
ATOM 3370 N N . GLY A 1 411 ? 15.391 -16.971 12.831 1.00 90.94 411 GLY A N 1
ATOM 3371 C CA . GLY A 1 411 ? 15.928 -16.079 13.863 1.00 90.94 411 GLY A CA 1
ATOM 3372 C C . GLY A 1 411 ? 17.128 -15.233 13.427 1.00 90.94 411 GLY A C 1
ATOM 3373 O O . GLY A 1 411 ? 17.624 -14.460 14.238 1.00 90.94 411 GLY A O 1
ATOM 3374 N N . LYS A 1 412 ? 17.575 -15.339 12.170 1.00 92.12 412 LYS A N 1
ATOM 3375 C CA . LYS A 1 412 ? 18.600 -14.464 11.586 1.00 92.12 412 LYS A CA 1
ATOM 3376 C C . LYS A 1 412 ? 17.939 -13.309 10.841 1.00 92.12 412 LYS A C 1
ATOM 3378 O O . LYS A 1 412 ? 16.919 -13.538 10.189 1.00 92.12 412 LYS A O 1
ATOM 3383 N N . ASP A 1 413 ? 18.502 -12.104 10.945 1.00 93.31 413 ASP A N 1
ATOM 3384 C CA . ASP A 1 413 ? 18.038 -10.944 10.171 1.00 93.31 413 ASP A CA 1
ATOM 3385 C C . ASP A 1 413 ? 18.123 -11.233 8.670 1.00 93.31 413 ASP A C 1
ATOM 3387 O O . ASP A 1 413 ? 19.000 -11.964 8.203 1.00 93.31 413 ASP A O 1
ATOM 3391 N N . CYS A 1 414 ? 17.171 -10.688 7.925 1.00 92.12 414 CYS A N 1
ATOM 3392 C CA . CYS A 1 414 ? 17.073 -10.873 6.493 1.00 92.12 414 CYS A CA 1
ATOM 3393 C C . CYS A 1 414 ? 16.556 -9.589 5.849 1.00 92.12 414 CYS A C 1
ATOM 3395 O O . CYS A 1 414 ? 15.508 -9.074 6.233 1.00 92.12 414 CYS A O 1
ATOM 3397 N N . VAL A 1 415 ? 17.264 -9.092 4.837 1.00 93.81 415 VAL A N 1
ATOM 3398 C CA . VAL A 1 415 ? 16.775 -8.003 3.987 1.00 93.81 415 VAL A CA 1
ATOM 3399 C C . VAL A 1 415 ? 16.155 -8.573 2.706 1.00 93.81 415 VAL A C 1
ATOM 3401 O O . VAL A 1 415 ? 16.616 -9.599 2.192 1.00 93.81 415 VAL A O 1
ATOM 3404 N N . PRO A 1 416 ? 15.086 -7.955 2.180 1.00 95.19 416 PRO A N 1
ATOM 3405 C CA . PRO A 1 416 ? 14.510 -8.378 0.911 1.00 95.19 416 PRO A CA 1
ATOM 3406 C C . PRO A 1 416 ? 15.480 -8.139 -0.251 1.00 95.19 416 PRO A C 1
ATOM 3408 O O . PRO A 1 416 ? 16.258 -7.193 -0.239 1.00 95.19 416 PRO A O 1
ATOM 3411 N N . HIS A 1 417 ? 15.396 -8.978 -1.283 1.00 93.94 417 HIS A N 1
ATOM 3412 C CA . HIS A 1 417 ? 16.157 -8.798 -2.528 1.00 93.94 417 HIS A CA 1
ATOM 3413 C C . HIS A 1 417 ? 15.511 -7.780 -3.463 1.00 93.94 417 HIS A C 1
ATOM 3415 O O . HIS A 1 417 ? 16.188 -7.151 -4.267 1.00 93.94 417 HIS A O 1
ATOM 3421 N N . TYR A 1 418 ? 14.191 -7.628 -3.369 1.00 94.69 418 TYR A N 1
ATOM 3422 C CA . TYR A 1 418 ? 13.455 -6.638 -4.138 1.00 94.69 418 TYR A CA 1
ATOM 3423 C C . TYR A 1 418 ? 12.402 -5.991 -3.263 1.00 94.69 418 TYR A C 1
ATOM 3425 O O . TYR A 1 418 ? 11.708 -6.657 -2.490 1.00 94.69 418 TYR A O 1
ATOM 3433 N N . VAL A 1 419 ? 12.268 -4.687 -3.436 1.00 95.69 419 VAL A N 1
ATOM 3434 C CA . VAL A 1 419 ? 11.322 -3.848 -2.720 1.00 95.69 419 VAL A CA 1
ATOM 3435 C C . VAL A 1 419 ? 10.572 -3.009 -3.740 1.00 95.69 419 VAL A C 1
ATOM 3437 O O . VAL A 1 419 ? 11.150 -2.551 -4.724 1.00 95.69 419 VAL A O 1
ATOM 3440 N N . LYS A 1 420 ? 9.275 -2.837 -3.504 1.00 95.50 420 LYS A N 1
ATOM 3441 C CA . LYS A 1 420 ? 8.416 -1.949 -4.275 1.00 95.50 420 LYS A CA 1
ATOM 3442 C C . LYS A 1 420 ? 7.427 -1.263 -3.345 1.00 95.50 420 LYS A C 1
ATOM 3444 O O . LYS A 1 420 ? 6.738 -1.931 -2.572 1.00 95.50 420 LYS A O 1
ATOM 3449 N N . THR A 1 421 ? 7.311 0.053 -3.472 1.00 96.50 421 THR A N 1
ATOM 3450 C CA . THR A 1 421 ? 6.224 0.829 -2.866 1.00 96.50 421 THR A CA 1
ATOM 3451 C C . THR A 1 421 ? 5.259 1.301 -3.946 1.00 96.50 421 THR A C 1
ATOM 3453 O O . THR A 1 421 ? 5.673 1.900 -4.938 1.00 96.50 421 THR A O 1
ATOM 3456 N N . MET A 1 422 ? 3.967 1.050 -3.754 1.00 95.19 422 MET A N 1
ATOM 3457 C CA . MET A 1 422 ? 2.889 1.603 -4.573 1.00 95.19 422 MET A CA 1
ATOM 3458 C C . MET A 1 422 ? 2.152 2.684 -3.792 1.00 95.19 422 MET A C 1
ATOM 3460 O O . MET A 1 422 ? 1.894 2.516 -2.599 1.00 95.19 422 MET A O 1
ATOM 3464 N N . ASN A 1 423 ? 1.748 3.753 -4.473 1.00 93.12 423 ASN A N 1
ATOM 3465 C CA . ASN A 1 423 ? 0.881 4.768 -3.887 1.00 93.12 423 ASN A CA 1
ATOM 3466 C C . ASN A 1 423 ? -0.561 4.549 -4.341 1.00 93.12 423 ASN A C 1
ATOM 3468 O O . ASN A 1 423 ? -0.852 4.467 -5.534 1.00 93.12 423 ASN A O 1
ATOM 3472 N N . HIS A 1 424 ? -1.477 4.505 -3.380 1.00 92.94 424 HIS A N 1
ATOM 3473 C CA . HIS A 1 424 ? -2.905 4.487 -3.648 1.00 92.94 424 HIS A CA 1
ATOM 3474 C C . HIS A 1 424 ? -3.486 5.878 -3.354 1.00 92.94 424 HIS A C 1
ATOM 3476 O O . HIS A 1 424 ? -3.330 6.371 -2.234 1.00 92.94 424 HIS A O 1
ATOM 3482 N N . PRO A 1 425 ? -4.133 6.531 -4.332 1.00 92.12 425 PRO A N 1
ATOM 3483 C CA . PRO A 1 425 ? -4.667 7.880 -4.159 1.00 92.12 425 PRO A CA 1
ATOM 3484 C C . PRO A 1 425 ? -6.054 7.892 -3.501 1.00 92.12 425 PRO A C 1
ATOM 3486 O O . PRO A 1 425 ? -6.790 6.906 -3.556 1.00 92.12 425 PRO A O 1
ATOM 3489 N N . PHE A 1 426 ? -6.419 9.044 -2.938 1.00 93.25 426 PHE A N 1
ATOM 3490 C CA . PHE A 1 426 ? -7.782 9.484 -2.638 1.00 93.25 426 PHE A CA 1
ATOM 3491 C C . PHE A 1 426 ? -7.957 10.870 -3.266 1.00 93.25 426 PHE A C 1
ATOM 3493 O O . PHE A 1 426 ? -7.609 11.891 -2.668 1.00 93.25 426 PHE A O 1
ATOM 3500 N N . GLY A 1 427 ? -8.418 10.892 -4.520 1.00 89.19 427 GLY A N 1
ATOM 3501 C CA . GLY A 1 427 ? -8.370 12.101 -5.340 1.00 89.19 427 GLY A CA 1
ATOM 3502 C C . GLY A 1 427 ? -6.917 12.533 -5.548 1.00 89.19 427 GLY A C 1
ATOM 3503 O O . GLY A 1 427 ? -6.112 11.781 -6.088 1.00 89.19 427 GLY A O 1
ATOM 3504 N N . GLU A 1 428 ? -6.572 13.718 -5.065 1.00 87.94 428 GLU A N 1
ATOM 3505 C CA . GLU A 1 428 ? -5.240 14.327 -5.181 1.00 87.94 428 GLU A CA 1
ATOM 3506 C C . GLU A 1 428 ? -4.342 14.036 -3.965 1.00 87.94 428 GLU A C 1
ATOM 3508 O O . GLU A 1 428 ? -3.162 14.381 -3.966 1.00 87.94 428 GLU A O 1
ATOM 3513 N N . ARG A 1 429 ? -4.877 13.402 -2.912 1.00 91.12 429 ARG A N 1
ATOM 3514 C CA . ARG A 1 429 ? -4.125 13.049 -1.699 1.00 91.12 429 ARG A CA 1
ATOM 3515 C C . ARG A 1 429 ? -3.591 11.618 -1.776 1.00 91.12 429 ARG A C 1
ATOM 3517 O O . ARG A 1 429 ? -4.242 10.731 -2.329 1.00 91.12 429 ARG A O 1
ATOM 3524 N N . LEU A 1 430 ? -2.438 11.364 -1.154 1.00 92.69 430 LEU A N 1
ATOM 3525 C CA . LEU A 1 430 ? -1.987 10.000 -0.869 1.00 92.69 430 LEU A CA 1
ATOM 3526 C C . LEU A 1 430 ? -2.906 9.392 0.196 1.00 92.69 430 LEU A C 1
ATOM 3528 O O . LEU A 1 430 ? -2.975 9.901 1.311 1.00 92.69 430 LEU A O 1
ATOM 3532 N N . PHE A 1 431 ? -3.598 8.304 -0.139 1.00 95.69 431 PHE A N 1
ATOM 3533 C CA . PHE A 1 431 ? -4.466 7.605 0.805 1.00 95.69 431 PHE A CA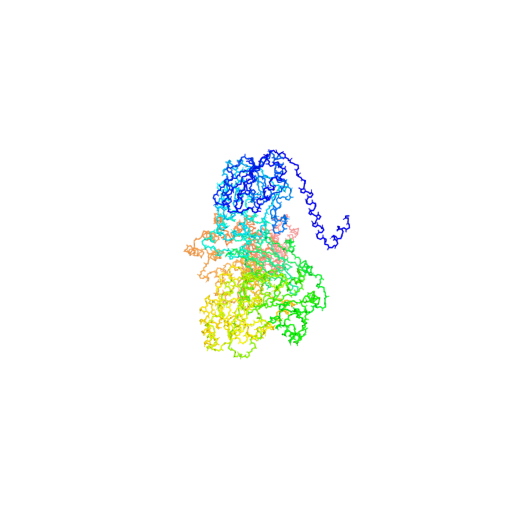 1
ATOM 3534 C C . PHE A 1 431 ? -3.670 6.618 1.655 1.00 95.69 431 PHE A C 1
ATOM 3536 O O . PHE A 1 431 ? -3.735 6.643 2.880 1.00 95.69 431 PHE A O 1
ATOM 3543 N N . VAL A 1 432 ? -2.912 5.739 0.997 1.00 95.69 432 VAL A N 1
ATOM 3544 C CA . VAL A 1 432 ? -2.106 4.702 1.649 1.00 95.69 432 VAL A CA 1
ATOM 3545 C C . VAL A 1 432 ? -1.016 4.208 0.704 1.00 95.69 432 VAL A C 1
ATOM 3547 O O . VAL A 1 432 ? -1.194 4.204 -0.516 1.00 95.69 432 VAL A O 1
ATOM 3550 N N . GLN A 1 433 ? 0.104 3.769 1.265 1.00 96.06 433 GLN A N 1
ATOM 3551 C CA . GLN A 1 433 ? 1.156 3.066 0.542 1.00 96.06 433 GLN A CA 1
ATOM 3552 C C . GLN A 1 433 ? 0.982 1.552 0.686 1.00 96.06 433 GLN A C 1
ATOM 3554 O O . GLN A 1 433 ? 0.696 1.047 1.774 1.00 96.06 433 GLN A O 1
ATOM 3559 N N . GLU A 1 434 ? 1.185 0.814 -0.401 1.00 96.88 434 GLU A N 1
ATOM 3560 C CA . GLU A 1 434 ? 1.329 -0.643 -0.387 1.00 96.88 434 GLU A CA 1
ATOM 3561 C C . GLU A 1 434 ? 2.808 -0.997 -0.561 1.00 96.88 434 GLU A C 1
ATOM 3563 O O . GLU A 1 434 ? 3.460 -0.566 -1.509 1.00 96.88 434 GLU A O 1
ATOM 3568 N N . ARG A 1 435 ? 3.340 -1.786 0.369 1.00 97.12 435 ARG A N 1
ATOM 3569 C CA . ARG A 1 435 ? 4.717 -2.285 0.371 1.00 97.12 435 ARG A CA 1
ATOM 3570 C C . ARG A 1 435 ? 4.721 -3.723 -0.124 1.00 97.12 435 ARG A C 1
ATOM 3572 O O . ARG A 1 435 ? 3.938 -4.533 0.371 1.00 97.12 435 ARG A O 1
ATOM 3579 N N . ARG A 1 436 ? 5.606 -4.042 -1.068 1.00 97.50 436 ARG A N 1
ATOM 3580 C CA . ARG A 1 436 ? 5.822 -5.384 -1.625 1.00 97.50 436 ARG A CA 1
ATOM 3581 C C . ARG A 1 436 ? 7.291 -5.760 -1.501 1.00 97.50 436 ARG A C 1
ATOM 3583 O O . ARG A 1 436 ? 8.149 -5.062 -2.035 1.00 97.50 436 ARG A O 1
ATOM 3590 N N . LEU A 1 437 ? 7.567 -6.850 -0.795 1.00 97.44 437 LEU A N 1
ATOM 3591 C CA . LEU A 1 437 ? 8.914 -7.281 -0.430 1.00 97.44 437 LEU A CA 1
ATOM 3592 C C . LEU A 1 437 ? 9.135 -8.706 -0.915 1.00 97.44 437 LEU A C 1
ATOM 3594 O O . LEU A 1 437 ? 8.341 -9.584 -0.591 1.00 97.44 437 LEU A O 1
ATOM 3598 N N . TRP A 1 438 ? 10.219 -8.958 -1.636 1.00 96.69 438 TRP A N 1
ATOM 3599 C CA . TRP A 1 438 ? 10.632 -10.310 -1.996 1.00 96.69 438 TRP A CA 1
ATOM 3600 C C . TRP A 1 438 ? 11.745 -10.778 -1.062 1.00 96.69 438 TRP A C 1
ATOM 3602 O O . TRP A 1 438 ? 12.868 -10.280 -1.125 1.00 96.69 438 TRP A O 1
ATOM 3612 N N . VAL A 1 439 ? 11.416 -11.724 -0.184 1.00 95.81 439 VAL A N 1
ATOM 3613 C CA . VAL A 1 439 ? 12.274 -12.185 0.914 1.00 95.81 439 VAL A CA 1
ATOM 3614 C C . VAL A 1 439 ? 12.741 -13.622 0.653 1.00 95.81 439 VAL A C 1
ATOM 3616 O O . VAL A 1 439 ? 11.908 -14.463 0.309 1.00 95.81 439 VAL A O 1
ATOM 3619 N N . PRO A 1 440 ? 14.035 -13.937 0.833 1.00 93.44 440 PRO A N 1
ATOM 3620 C CA . PRO A 1 440 ? 14.539 -15.312 0.825 1.00 93.44 440 PRO A CA 1
ATOM 3621 C C . PRO A 1 440 ? 13.796 -16.234 1.798 1.00 93.44 440 PRO A C 1
ATOM 3623 O O . PRO A 1 440 ? 13.603 -15.897 2.966 1.00 93.44 440 PRO A O 1
ATOM 3626 N N . LEU A 1 441 ? 13.387 -17.416 1.332 1.00 93.69 441 LEU A N 1
ATOM 3627 C CA . LEU A 1 441 ? 12.648 -18.387 2.137 1.00 93.69 441 LEU A CA 1
ATOM 3628 C C . LEU A 1 441 ? 12.942 -19.836 1.720 1.00 93.69 441 LEU A C 1
ATOM 3630 O O . LEU A 1 441 ? 12.523 -20.303 0.660 1.00 93.69 441 LEU A O 1
ATOM 3634 N N . GLU A 1 442 ? 13.572 -20.581 2.627 1.00 88.31 442 GLU A N 1
ATOM 3635 C CA . GLU A 1 442 ? 13.782 -22.030 2.509 1.00 88.31 442 GLU A CA 1
ATOM 3636 C C . GLU A 1 442 ? 12.597 -22.823 3.093 1.00 88.31 442 GLU A C 1
ATOM 3638 O O . GLU A 1 442 ? 11.939 -22.369 4.033 1.00 88.31 442 GLU A O 1
ATOM 3643 N N . GLU A 1 443 ? 12.338 -24.043 2.608 1.00 87.81 443 GLU A N 1
ATOM 3644 C CA . GLU A 1 443 ? 11.192 -24.856 3.069 1.00 87.81 443 GLU A CA 1
ATOM 3645 C C . GLU A 1 443 ? 11.235 -25.143 4.581 1.00 87.81 443 GLU A C 1
ATOM 3647 O O . GLU A 1 443 ? 10.224 -25.033 5.274 1.00 87.81 443 GLU A O 1
ATOM 3652 N N . ASN A 1 444 ? 12.415 -25.434 5.130 1.00 89.06 444 ASN A N 1
ATOM 3653 C CA . ASN A 1 444 ? 12.582 -25.744 6.554 1.00 89.06 444 ASN A CA 1
ATOM 3654 C C . ASN A 1 444 ? 12.800 -24.501 7.428 1.00 89.06 444 ASN A C 1
ATOM 3656 O O . ASN A 1 444 ? 13.328 -24.610 8.535 1.00 89.06 444 ASN A O 1
ATOM 3660 N N . SER A 1 445 ? 12.423 -23.316 6.940 1.00 94.06 445 SER A N 1
ATOM 3661 C CA . SER A 1 445 ? 12.622 -22.066 7.668 1.00 94.06 445 SER A CA 1
ATOM 3662 C C . SER A 1 445 ? 11.384 -21.580 8.427 1.00 94.06 445 SER A C 1
ATOM 3664 O O . SER A 1 445 ? 10.249 -21.929 8.102 1.00 94.06 445 SER A O 1
ATOM 3666 N N . LEU A 1 446 ? 11.595 -20.767 9.461 1.00 96.44 446 LEU A N 1
ATOM 3667 C CA . LEU A 1 446 ? 10.550 -20.011 10.146 1.00 96.44 446 LEU A CA 1
ATOM 3668 C C . LEU A 1 446 ? 10.673 -18.532 9.779 1.00 96.44 446 LEU A C 1
ATOM 3670 O O . LEU A 1 446 ? 11.631 -17.879 10.193 1.00 96.44 446 LEU A O 1
ATOM 3674 N N . LEU A 1 447 ? 9.685 -18.019 9.047 1.00 97.75 447 LEU A N 1
ATOM 3675 C CA . LEU A 1 447 ? 9.572 -16.608 8.697 1.00 97.75 447 LEU A CA 1
ATOM 3676 C C . LEU A 1 447 ? 8.874 -15.837 9.819 1.00 97.75 447 LEU A C 1
ATOM 3678 O O . LEU A 1 447 ? 7.769 -16.196 10.238 1.00 97.75 447 LEU A O 1
ATOM 3682 N N . LYS A 1 448 ? 9.483 -14.737 10.255 1.00 97.06 448 LYS A N 1
ATOM 3683 C CA . LYS A 1 448 ? 8.871 -13.731 11.127 1.00 97.06 448 LYS A CA 1
ATOM 3684 C C . LYS A 1 448 ? 9.099 -12.343 10.546 1.00 97.06 448 LYS A C 1
ATOM 3686 O O . LYS A 1 448 ? 10.134 -12.078 9.945 1.00 97.06 448 LYS A O 1
ATOM 3691 N N . ILE A 1 449 ? 8.135 -11.460 10.762 1.00 96.12 449 ILE A N 1
ATOM 3692 C CA . ILE A 1 449 ? 8.234 -10.054 10.387 1.00 96.12 449 ILE A CA 1
ATOM 3693 C C . ILE A 1 449 ? 7.533 -9.201 11.435 1.00 96.12 449 ILE A C 1
ATOM 3695 O O . ILE A 1 449 ? 6.456 -9.566 11.913 1.00 96.12 449 ILE A O 1
ATOM 3699 N N . THR A 1 450 ? 8.137 -8.061 11.743 1.00 95.00 450 THR A N 1
ATOM 3700 C CA . THR A 1 450 ? 7.552 -7.005 12.561 1.00 95.00 450 THR A CA 1
ATOM 3701 C C . THR A 1 450 ? 7.663 -5.686 11.810 1.00 95.00 450 THR A C 1
ATOM 3703 O O . THR A 1 450 ? 8.725 -5.359 11.281 1.00 95.00 450 THR A O 1
ATOM 3706 N N . ILE A 1 451 ? 6.564 -4.934 11.775 1.00 95.06 451 ILE A N 1
ATOM 3707 C CA . ILE A 1 451 ? 6.503 -3.593 11.189 1.00 95.06 451 ILE A CA 1
ATOM 3708 C C . ILE A 1 451 ? 6.372 -2.583 12.330 1.00 95.06 451 ILE A C 1
ATOM 3710 O O . ILE A 1 451 ? 5.488 -2.744 13.167 1.00 95.06 451 ILE A O 1
ATOM 3714 N N . ASN A 1 452 ? 7.239 -1.569 12.390 1.00 90.88 452 ASN A N 1
ATOM 3715 C CA . ASN A 1 452 ? 7.207 -0.480 13.387 1.00 90.88 452 ASN A CA 1
ATOM 3716 C C . ASN A 1 452 ? 7.084 -0.950 14.852 1.00 90.88 452 ASN A C 1
ATOM 3718 O O . ASN A 1 452 ? 6.506 -0.254 15.680 1.00 90.88 452 ASN A O 1
ATOM 3722 N N . ASN A 1 453 ? 7.589 -2.145 15.173 1.00 86.25 453 ASN A N 1
ATOM 3723 C CA . ASN A 1 453 ? 7.458 -2.781 16.491 1.00 86.25 453 ASN A CA 1
ATOM 3724 C C . ASN A 1 453 ? 6.009 -2.998 16.987 1.00 86.25 453 ASN A C 1
ATOM 3726 O O . ASN A 1 453 ? 5.810 -3.272 18.170 1.00 86.25 453 ASN A O 1
ATOM 3730 N N . VAL A 1 454 ? 4.996 -2.945 16.110 1.00 91.06 454 VAL A N 1
ATOM 3731 C CA . VAL A 1 454 ? 3.606 -3.273 16.479 1.00 91.06 454 VAL A CA 1
ATOM 3732 C C . VAL A 1 454 ? 3.316 -4.770 16.308 1.00 91.06 454 VAL A C 1
ATOM 3734 O O . VAL A 1 454 ? 3.952 -5.435 15.477 1.00 91.06 454 VAL A O 1
ATOM 3737 N N . PRO A 1 455 ? 2.327 -5.336 17.035 1.00 94.38 455 PRO A N 1
ATOM 3738 C CA . PRO A 1 455 ? 1.891 -6.713 16.826 1.00 94.38 455 PRO A CA 1
ATOM 3739 C C . PRO A 1 455 ? 1.607 -6.981 15.345 1.00 94.38 455 PRO A C 1
ATOM 3741 O O . PRO A 1 455 ? 0.726 -6.367 14.746 1.00 94.38 455 PRO A O 1
ATOM 3744 N N . THR A 1 456 ? 2.362 -7.897 14.743 1.00 96.19 456 THR A N 1
ATOM 3745 C CA . THR A 1 456 ? 2.305 -8.163 13.302 1.00 96.19 456 THR A CA 1
ATOM 3746 C C . THR A 1 456 ? 1.817 -9.584 13.050 1.00 96.19 456 THR A C 1
ATOM 3748 O O . THR A 1 456 ? 2.236 -10.536 13.707 1.00 96.19 456 THR A O 1
ATOM 3751 N N . ARG A 1 457 ? 0.876 -9.734 12.113 1.00 96.69 457 ARG A N 1
ATOM 3752 C CA . ARG A 1 457 ? 0.257 -11.016 11.758 1.00 96.69 457 ARG A CA 1
ATOM 3753 C C . ARG A 1 457 ? 0.609 -11.372 10.323 1.00 96.69 457 ARG A C 1
ATOM 3755 O O . ARG A 1 457 ? 0.282 -10.610 9.417 1.00 96.69 457 ARG A O 1
ATOM 3762 N N . LEU A 1 458 ? 1.189 -12.548 10.109 1.00 97.88 458 LEU A N 1
ATOM 3763 C CA . LEU A 1 458 ? 1.348 -13.114 8.770 1.00 97.88 458 LEU A CA 1
ATOM 3764 C C . LEU A 1 458 ? 0.020 -13.729 8.315 1.00 97.88 458 LEU A C 1
ATOM 3766 O O . LEU A 1 458 ? -0.568 -14.529 9.041 1.00 97.88 458 LEU A O 1
ATOM 3770 N N . SER A 1 459 ? -0.470 -13.346 7.140 1.00 97.75 459 SER A N 1
ATOM 3771 C CA . SER A 1 459 ? -1.716 -13.835 6.547 1.00 97.75 459 SER A CA 1
ATOM 3772 C C . SER A 1 459 ? -1.424 -14.731 5.347 1.00 97.75 459 SER A C 1
ATOM 3774 O O . SER A 1 459 ? -0.847 -14.265 4.367 1.00 97.75 459 SER A O 1
ATOM 3776 N N . LEU A 1 460 ? -1.848 -15.995 5.401 1.00 96.62 460 LEU A N 1
ATOM 3777 C CA . LEU A 1 460 ? -1.777 -16.944 4.286 1.00 96.62 460 LEU A CA 1
ATOM 3778 C C . LEU A 1 460 ? -3.183 -17.485 4.015 1.00 96.62 460 LEU A C 1
ATOM 3780 O O . LEU A 1 460 ? -3.791 -18.101 4.890 1.00 96.62 460 LEU A O 1
ATOM 3784 N N . ALA A 1 461 ? -3.724 -17.228 2.820 1.00 90.00 461 ALA A N 1
ATOM 3785 C CA . ALA A 1 461 ? -5.079 -17.640 2.428 1.00 90.00 461 ALA A CA 1
ATOM 3786 C C . ALA A 1 461 ? -6.180 -17.255 3.446 1.00 90.00 461 ALA A C 1
ATOM 3788 O O . ALA A 1 461 ? -7.097 -18.029 3.718 1.00 90.00 461 ALA A O 1
ATOM 3789 N N . GLY A 1 462 ? -6.059 -16.069 4.054 1.00 90.56 462 GLY A N 1
ATOM 3790 C CA . GLY A 1 462 ? -6.992 -15.558 5.065 1.00 90.56 462 GLY A CA 1
ATOM 3791 C C . GLY A 1 462 ? -6.774 -16.087 6.489 1.00 90.56 462 GLY A C 1
ATOM 3792 O O . GLY A 1 462 ? -7.452 -15.629 7.406 1.00 90.56 462 GLY A O 1
ATOM 3793 N N . LYS A 1 463 ? -5.829 -17.013 6.711 1.00 94.56 463 LYS A N 1
ATOM 3794 C CA . LYS A 1 463 ? -5.435 -17.470 8.054 1.00 94.56 463 LYS A CA 1
ATOM 3795 C C . LYS A 1 463 ? -4.317 -16.594 8.607 1.00 94.56 463 LYS A C 1
ATOM 3797 O O . LYS A 1 463 ? -3.333 -16.344 7.918 1.00 94.56 463 LYS A O 1
ATOM 3802 N N . HIS A 1 464 ? -4.457 -16.162 9.858 1.00 95.81 464 HIS A N 1
ATOM 3803 C CA . HIS A 1 464 ? -3.506 -15.268 10.520 1.00 95.81 464 HIS A CA 1
ATOM 3804 C C . HIS A 1 464 ? -2.596 -16.011 11.506 1.00 95.81 464 HIS A C 1
ATOM 3806 O O . HIS A 1 464 ? -3.071 -16.771 12.347 1.00 95.81 464 HIS A O 1
ATOM 3812 N N . HIS A 1 465 ? -1.297 -15.721 11.449 1.00 96.06 465 HIS A N 1
ATOM 3813 C CA . HIS A 1 465 ? -0.248 -16.328 12.265 1.00 96.06 465 HIS A CA 1
ATOM 3814 C C . HIS A 1 465 ? 0.544 -15.239 13.004 1.00 96.06 465 HIS A C 1
ATOM 3816 O O . HIS A 1 465 ? 1.147 -14.373 12.374 1.00 96.06 465 HIS A O 1
ATOM 3822 N N . GLN A 1 466 ? 0.540 -15.270 14.341 1.00 93.75 466 GLN A N 1
ATOM 3823 C CA . GLN A 1 466 ? 1.222 -14.271 15.187 1.00 93.75 466 GLN A CA 1
ATOM 3824 C C . GLN A 1 466 ? 2.657 -14.668 15.571 1.00 93.75 466 GLN A C 1
ATOM 3826 O O . GLN A 1 466 ? 3.477 -13.807 15.856 1.00 93.75 466 GLN A O 1
ATOM 3831 N N . GLN A 1 467 ? 2.974 -15.966 15.578 1.00 92.25 467 GLN A N 1
ATOM 3832 C CA . GLN A 1 467 ? 4.264 -16.502 16.048 1.00 92.25 467 GLN A CA 1
ATOM 3833 C C . GLN A 1 467 ? 5.261 -16.782 14.907 1.00 92.25 467 GLN A C 1
ATOM 3835 O O . GLN A 1 467 ? 6.249 -17.493 15.091 1.00 92.25 467 GLN A O 1
ATOM 3840 N N . GLY A 1 468 ? 5.002 -16.236 13.718 1.00 93.81 468 GLY A N 1
ATOM 3841 C CA . GLY A 1 468 ? 5.695 -16.591 12.480 1.00 93.81 468 GLY A CA 1
ATOM 3842 C C . GLY A 1 468 ? 4.995 -17.701 11.693 1.00 93.81 468 GLY A C 1
ATOM 3843 O O . GLY A 1 468 ? 3.998 -18.276 12.138 1.00 93.81 468 GLY A O 1
ATOM 3844 N N . LEU A 1 469 ? 5.518 -17.987 10.503 1.00 96.19 469 LEU A N 1
ATOM 3845 C CA . LEU A 1 469 ? 4.965 -18.958 9.561 1.00 96.19 469 LEU A CA 1
ATOM 3846 C C . LEU A 1 469 ? 6.082 -19.847 9.002 1.00 96.19 469 LEU A C 1
ATOM 3848 O O . LEU A 1 469 ? 7.136 -19.352 8.608 1.00 96.19 469 LEU A O 1
ATOM 3852 N N . LYS A 1 470 ? 5.867 -21.167 8.997 1.00 96.25 470 LYS A N 1
ATOM 3853 C CA . LYS A 1 470 ? 6.851 -22.124 8.474 1.00 96.25 470 LYS A CA 1
ATOM 3854 C C . LYS A 1 470 ? 6.887 -22.082 6.945 1.00 96.25 470 LYS A C 1
ATOM 3856 O O . LYS A 1 470 ? 5.832 -22.059 6.310 1.00 96.25 470 LYS A O 1
ATOM 3861 N N . GLY A 1 471 ? 8.088 -22.127 6.375 1.00 95.06 471 GLY A N 1
ATOM 3862 C CA . GLY A 1 471 ? 8.326 -22.074 4.936 1.00 95.06 471 GLY A CA 1
ATOM 3863 C C . GLY A 1 471 ? 7.596 -23.181 4.184 1.00 95.06 471 GLY A C 1
ATOM 3864 O O . GLY A 1 471 ? 6.925 -22.901 3.199 1.00 95.06 471 GLY A O 1
ATOM 3865 N N . ASN A 1 472 ? 7.609 -24.407 4.704 1.00 95.19 472 ASN A N 1
ATOM 3866 C CA . ASN A 1 472 ? 6.933 -25.552 4.099 1.00 95.19 472 ASN A CA 1
ATOM 3867 C C . ASN A 1 472 ? 5.415 -25.362 3.947 1.00 95.19 472 ASN A C 1
ATOM 3869 O O . ASN A 1 472 ? 4.845 -25.836 2.974 1.00 95.19 472 ASN A O 1
ATOM 3873 N N . LEU A 1 473 ? 4.753 -24.639 4.859 1.00 95.44 473 LEU A N 1
ATOM 3874 C CA . LEU A 1 473 ? 3.327 -24.315 4.732 1.00 95.44 473 LEU A CA 1
ATOM 3875 C C . LEU A 1 473 ? 3.080 -23.313 3.599 1.00 95.44 473 LEU A C 1
ATOM 3877 O O . LEU A 1 473 ? 2.082 -23.424 2.890 1.00 95.44 473 LEU A O 1
ATOM 3881 N N . ILE A 1 474 ? 3.990 -22.351 3.421 1.00 95.31 474 ILE A N 1
ATOM 3882 C CA . ILE A 1 474 ? 3.937 -21.373 2.329 1.00 95.31 474 ILE A CA 1
ATOM 3883 C C . ILE A 1 474 ? 4.173 -22.081 0.992 1.00 95.31 474 ILE A C 1
ATOM 3885 O O . ILE A 1 474 ? 3.368 -21.942 0.071 1.00 95.31 474 ILE A O 1
ATOM 3889 N N . THR A 1 475 ? 5.245 -22.871 0.885 1.00 93.81 475 THR A N 1
ATOM 3890 C CA . THR A 1 475 ? 5.589 -23.561 -0.364 1.00 93.81 475 THR A CA 1
ATOM 3891 C C . THR A 1 475 ? 4.540 -24.603 -0.735 1.00 93.81 475 THR A C 1
ATOM 3893 O O . THR A 1 475 ? 4.145 -24.671 -1.900 1.00 93.81 475 THR A O 1
ATOM 3896 N N . GLN A 1 476 ? 4.017 -25.353 0.241 1.00 93.00 476 GLN A N 1
ATOM 3897 C CA . GLN A 1 476 ? 2.905 -26.277 0.030 1.00 93.00 476 GLN A CA 1
ATOM 3898 C C . GLN A 1 476 ? 1.655 -25.540 -0.455 1.00 93.00 476 GLN A C 1
ATOM 3900 O O . GLN A 1 476 ? 1.056 -25.963 -1.437 1.00 93.00 476 GLN A O 1
ATOM 3905 N N . HIS A 1 477 ? 1.299 -24.403 0.150 1.00 93.06 477 HIS A N 1
ATOM 3906 C CA . HIS A 1 477 ? 0.130 -23.636 -0.272 1.00 93.06 477 HIS A CA 1
ATOM 3907 C C . HIS A 1 477 ? 0.175 -23.259 -1.758 1.00 93.06 477 HIS A C 1
ATOM 3909 O O . HIS A 1 477 ? -0.791 -23.508 -2.473 1.00 93.06 477 HIS A O 1
ATOM 3915 N N . PHE A 1 478 ? 1.286 -22.697 -2.243 1.00 90.00 478 PHE A N 1
ATOM 3916 C CA . PHE A 1 478 ? 1.411 -22.330 -3.660 1.00 90.00 478 PHE A CA 1
ATOM 3917 C C . PHE A 1 478 ? 1.569 -23.541 -4.585 1.00 90.00 478 PHE A C 1
ATOM 3919 O O . PHE A 1 478 ? 1.155 -23.482 -5.742 1.00 90.00 478 PHE A O 1
ATOM 3926 N N . ARG A 1 479 ? 2.112 -24.657 -4.086 1.00 87.44 479 ARG A N 1
ATOM 3927 C CA . ARG A 1 479 ? 2.144 -25.931 -4.815 1.00 87.44 479 ARG A CA 1
ATOM 3928 C C . ARG A 1 479 ? 0.732 -26.486 -5.028 1.00 87.44 479 ARG A C 1
ATOM 3930 O O . ARG A 1 479 ? 0.420 -26.881 -6.146 1.00 87.44 479 ARG A O 1
ATOM 3937 N N . ASP A 1 480 ? -0.117 -26.426 -4.006 1.00 87.81 480 ASP A N 1
ATOM 3938 C CA . ASP A 1 480 ? -1.504 -26.914 -4.026 1.00 87.81 480 ASP A CA 1
ATOM 3939 C C . ASP A 1 480 ? -2.442 -26.025 -4.866 1.00 87.81 480 ASP A C 1
ATOM 3941 O O . ASP A 1 480 ? -3.539 -26.440 -5.231 1.00 87.81 480 ASP A O 1
ATOM 3945 N N . GLN A 1 481 ? -2.033 -24.791 -5.189 1.00 83.06 481 GLN A N 1
ATOM 3946 C CA . GLN A 1 481 ? -2.792 -23.916 -6.087 1.00 83.06 481 GLN A CA 1
ATOM 3947 C C . GLN A 1 481 ? -2.624 -24.255 -7.574 1.00 83.06 481 GLN A C 1
ATOM 3949 O O . GLN A 1 481 ? -3.405 -23.749 -8.385 1.00 83.06 481 GLN A O 1
ATOM 3954 N N . LYS A 1 482 ? -1.623 -25.065 -7.946 1.00 78.31 482 LYS A N 1
ATOM 3955 C CA . LYS A 1 482 ? -1.380 -25.432 -9.345 1.00 78.31 482 LYS A CA 1
ATOM 3956 C C . LYS A 1 482 ? -2.556 -26.266 -9.880 1.00 78.31 482 LYS A C 1
ATOM 3958 O O . LYS A 1 482 ? -2.932 -27.240 -9.229 1.00 78.31 482 LYS A O 1
ATOM 3963 N N . PRO A 1 483 ? -3.128 -25.928 -11.051 1.00 74.75 483 PRO A N 1
ATOM 3964 C CA . PRO A 1 483 ? -4.194 -26.724 -11.653 1.00 74.75 483 PRO A CA 1
ATOM 3965 C C . PRO A 1 483 ? -3.802 -28.196 -11.866 1.00 74.75 483 PRO A C 1
ATOM 3967 O O . PRO A 1 483 ? -2.655 -28.497 -12.196 1.00 74.75 483 PRO A O 1
ATOM 3970 N N . ASP A 1 484 ? -4.773 -29.112 -11.779 1.00 68.81 484 ASP A N 1
ATOM 3971 C CA . ASP A 1 484 ? -4.555 -30.569 -11.899 1.00 68.81 484 ASP A CA 1
ATOM 3972 C C . ASP A 1 484 ? -3.862 -31.001 -13.201 1.00 68.81 484 ASP A C 1
ATOM 3974 O O . ASP A 1 484 ? -3.196 -32.039 -13.247 1.00 68.81 484 ASP A O 1
ATOM 3978 N N . TYR A 1 485 ? -4.028 -30.212 -14.265 1.00 66.12 485 TYR A N 1
ATOM 3979 C CA . TYR A 1 485 ? -3.452 -30.472 -15.581 1.00 66.12 485 TYR A CA 1
ATOM 3980 C C . TYR A 1 485 ? -1.980 -30.054 -15.715 1.00 66.12 485 TYR A C 1
ATOM 3982 O O . TYR A 1 485 ? -1.376 -30.375 -16.727 1.00 66.12 485 TYR A O 1
ATOM 3990 N N . VAL A 1 486 ? -1.380 -29.409 -14.706 1.00 59.28 486 VAL A N 1
ATOM 3991 C CA . VAL A 1 486 ? 0.055 -29.037 -14.669 1.00 59.28 486 VAL A CA 1
ATOM 3992 C C . VAL A 1 486 ? 0.963 -30.251 -14.353 1.00 59.28 486 VAL A C 1
ATOM 3994 O O . VAL A 1 486 ? 2.154 -30.110 -14.086 1.00 59.28 486 VAL A O 1
ATOM 3997 N N . LYS A 1 487 ? 0.432 -31.481 -14.354 1.00 59.78 487 LYS A N 1
ATOM 3998 C CA . LYS A 1 487 ? 1.233 -32.713 -14.217 1.00 59.78 487 LYS A CA 1
ATOM 3999 C C . LYS A 1 487 ? 2.088 -32.926 -15.471 1.00 59.78 487 LYS A C 1
ATOM 4001 O O . LYS A 1 487 ? 1.644 -32.557 -16.553 1.00 59.78 487 LYS A O 1
ATOM 4006 N N . LYS A 1 488 ? 3.267 -33.557 -15.317 1.00 64.06 488 LYS A N 1
ATOM 4007 C CA . LYS A 1 488 ? 4.234 -33.772 -16.411 1.00 64.06 488 LYS A CA 1
ATOM 4008 C C . LYS A 1 488 ? 3.541 -34.189 -17.711 1.00 64.06 488 LYS A C 1
ATOM 4010 O O . LYS A 1 488 ? 2.913 -35.250 -17.762 1.00 64.06 488 LYS A O 1
ATOM 4015 N N . GLY A 1 489 ? 3.642 -33.344 -18.726 1.00 72.88 489 GLY A N 1
ATOM 4016 C CA . GLY A 1 489 ? 2.970 -33.465 -20.006 1.00 72.88 489 GLY A CA 1
ATOM 4017 C C . GLY A 1 489 ? 3.947 -33.495 -21.177 1.00 72.88 489 GLY A C 1
ATOM 4018 O O . GLY A 1 489 ? 5.160 -33.367 -21.043 1.00 72.88 489 GLY A O 1
ATOM 4019 N N . LYS A 1 490 ? 3.403 -33.674 -22.383 1.00 85.00 490 LYS A N 1
ATOM 4020 C CA . LYS A 1 490 ? 4.203 -33.746 -23.616 1.00 85.00 490 LYS A CA 1
ATOM 4021 C C . LYS A 1 490 ? 4.965 -32.444 -23.910 1.00 85.00 490 LYS A C 1
ATOM 4023 O O . LYS A 1 490 ? 5.986 -32.497 -24.593 1.00 85.00 490 LYS A O 1
ATOM 4028 N N . PHE A 1 491 ? 4.458 -31.299 -23.448 1.00 90.50 491 PHE A N 1
ATOM 4029 C CA . PHE A 1 491 ? 4.977 -29.980 -23.810 1.00 90.50 491 PHE A CA 1
ATOM 4030 C C . PHE A 1 491 ? 5.704 -29.256 -22.667 1.00 90.50 491 PHE A C 1
ATOM 4032 O O . PHE A 1 491 ? 5.903 -28.053 -22.777 1.00 90.50 491 PHE A O 1
ATOM 4039 N N . ASP A 1 492 ? 6.140 -29.956 -21.614 1.00 86.88 492 ASP A N 1
ATOM 4040 C CA . ASP A 1 492 ? 6.748 -29.338 -20.419 1.00 86.88 492 ASP A CA 1
ATOM 4041 C C . ASP A 1 492 ? 7.923 -28.394 -20.729 1.00 86.88 492 ASP A C 1
ATOM 4043 O O . ASP A 1 492 ? 8.023 -27.334 -20.126 1.00 86.88 492 ASP A O 1
ATOM 4047 N N . ASP A 1 493 ? 8.763 -28.715 -21.718 1.00 89.69 493 ASP A N 1
ATOM 4048 C CA . ASP A 1 493 ? 9.924 -27.885 -22.089 1.00 89.69 493 ASP A CA 1
ATOM 4049 C C . ASP A 1 493 ? 9.610 -26.817 -23.159 1.00 89.69 493 ASP A C 1
ATOM 4051 O O . ASP A 1 493 ? 10.513 -26.120 -23.628 1.00 89.69 493 ASP A O 1
ATOM 4055 N N . TYR A 1 494 ? 8.356 -26.714 -23.617 1.00 95.00 494 TYR A N 1
ATOM 4056 C CA . TYR A 1 494 ? 7.980 -25.810 -24.706 1.00 95.00 494 TYR A CA 1
ATOM 4057 C C . TYR A 1 494 ? 7.653 -24.409 -24.203 1.00 95.00 494 TYR A C 1
ATOM 4059 O O . TYR A 1 494 ? 7.010 -24.231 -23.164 1.00 95.00 494 TYR A O 1
ATOM 4067 N N . TRP A 1 495 ? 8.025 -23.411 -25.001 1.00 97.50 495 TRP A N 1
ATOM 4068 C CA . TRP A 1 495 ? 7.510 -22.052 -24.869 1.00 97.50 495 TRP A CA 1
ATOM 4069 C C . TRP A 1 495 ? 6.441 -21.818 -25.932 1.00 97.50 495 TRP A C 1
ATOM 4071 O O . TRP A 1 495 ? 6.663 -22.072 -27.119 1.00 97.50 495 TRP A O 1
ATOM 4081 N N . LEU A 1 496 ? 5.274 -21.356 -25.493 1.00 97.56 496 LEU A N 1
ATOM 4082 C CA . LEU A 1 496 ? 4.198 -20.930 -26.373 1.00 97.56 496 LEU A CA 1
ATOM 4083 C C . LEU A 1 496 ? 4.332 -19.428 -26.617 1.00 97.56 496 LEU A C 1
ATOM 4085 O O . LEU A 1 496 ? 4.245 -18.649 -25.669 1.00 97.56 496 LEU A O 1
ATOM 4089 N N . LEU A 1 497 ? 4.536 -19.038 -27.871 1.00 98.44 497 LEU A N 1
ATOM 4090 C CA . LEU A 1 497 ? 4.568 -17.647 -28.309 1.00 98.44 497 LEU A CA 1
ATOM 4091 C C . LEU A 1 497 ? 3.272 -17.300 -29.049 1.00 98.44 497 LEU A C 1
ATOM 4093 O O . LEU A 1 497 ? 2.742 -18.134 -29.784 1.00 98.44 497 LEU A O 1
ATOM 4097 N N . MET A 1 498 ? 2.766 -16.084 -28.866 1.00 96.75 498 MET A N 1
ATOM 4098 C CA . MET A 1 498 ? 1.656 -15.550 -29.660 1.00 96.75 498 MET A CA 1
ATOM 4099 C C . MET A 1 498 ? 1.635 -14.021 -29.648 1.00 96.75 498 MET A C 1
ATOM 4101 O O . MET A 1 498 ? 2.073 -13.402 -28.684 1.00 96.75 498 MET A O 1
ATOM 4105 N N . ASP A 1 499 ? 1.079 -13.411 -30.690 1.00 95.06 499 ASP A N 1
ATOM 4106 C CA . ASP A 1 499 ? 0.774 -11.978 -30.695 1.00 95.06 499 ASP A CA 1
ATOM 4107 C C . ASP A 1 499 ? -0.704 -11.757 -30.352 1.00 95.06 499 ASP A C 1
ATOM 4109 O O . ASP A 1 499 ? -1.036 -11.498 -29.195 1.00 95.06 499 ASP A O 1
ATOM 4113 N N . ARG A 1 500 ? -1.601 -11.935 -31.328 1.00 89.56 500 ARG A N 1
ATOM 4114 C CA . ARG A 1 500 ? -3.056 -12.042 -31.130 1.00 89.56 500 ARG A CA 1
ATOM 4115 C C . ARG A 1 500 ? -3.544 -13.391 -31.632 1.00 89.56 500 ARG A C 1
ATOM 4117 O O . ARG A 1 500 ? -2.880 -14.043 -32.432 1.00 89.56 500 ARG A O 1
ATOM 4124 N N . GLU A 1 501 ? -4.744 -13.801 -31.232 1.00 88.75 501 GLU A N 1
ATOM 4125 C CA . GLU A 1 501 ? -5.327 -15.043 -31.743 1.00 88.75 501 GLU A CA 1
ATOM 4126 C C . GLU A 1 501 ? -5.597 -14.992 -33.255 1.00 88.75 501 GLU A C 1
ATOM 4128 O O . GLU A 1 501 ? -5.580 -16.026 -33.918 1.00 88.75 501 GLU A O 1
ATOM 4133 N N . THR A 1 502 ? -5.816 -13.802 -33.818 1.00 88.50 502 THR A N 1
ATOM 4134 C CA . THR A 1 502 ? -6.185 -13.600 -35.229 1.00 88.50 502 THR A CA 1
ATOM 4135 C C . THR A 1 502 ? -5.079 -13.009 -36.107 1.00 88.50 502 THR A C 1
ATOM 4137 O O . THR A 1 502 ? -5.232 -13.011 -37.330 1.00 88.50 502 THR A O 1
ATOM 4140 N N . GLN A 1 503 ? -3.977 -12.516 -35.536 1.00 89.62 503 GLN A N 1
ATOM 4141 C CA . GLN A 1 503 ? -2.963 -11.746 -36.268 1.00 89.62 503 GLN A CA 1
ATOM 4142 C C . GLN A 1 503 ? -1.570 -11.878 -35.629 1.00 89.62 503 GLN A C 1
ATOM 4144 O O . GLN A 1 503 ? -1.461 -11.906 -34.400 1.00 89.62 503 GLN A O 1
ATOM 4149 N N . ALA A 1 504 ? -0.532 -11.917 -36.469 1.00 92.19 504 ALA A N 1
ATOM 4150 C CA . ALA A 1 504 ? 0.876 -11.885 -36.074 1.00 92.19 504 ALA A CA 1
ATOM 4151 C C . ALA A 1 504 ? 1.531 -10.517 -36.416 1.00 92.19 504 ALA A C 1
ATOM 4153 O O . ALA A 1 504 ? 0.872 -9.481 -36.316 1.00 92.19 504 ALA A O 1
ATOM 4154 N N . ASP A 1 505 ? 2.813 -10.498 -36.791 1.00 90.88 505 ASP A N 1
ATOM 4155 C CA . ASP A 1 505 ? 3.623 -9.307 -37.124 1.00 90.88 505 ASP A CA 1
ATOM 4156 C C . ASP A 1 505 ? 3.827 -8.321 -35.953 1.00 90.88 505 ASP A C 1
ATOM 4158 O O . ASP A 1 505 ? 3.885 -7.099 -36.125 1.00 90.88 505 ASP A O 1
ATOM 4162 N N . ASP A 1 506 ? 3.945 -8.853 -34.733 1.00 92.94 506 ASP A N 1
ATOM 4163 C CA . ASP A 1 506 ? 4.273 -8.082 -33.535 1.00 92.94 506 ASP A CA 1
ATOM 4164 C C . ASP A 1 506 ? 5.419 -8.752 -32.738 1.00 92.94 506 ASP A C 1
ATOM 4166 O O . ASP A 1 506 ? 6.155 -9.601 -33.254 1.00 92.94 506 ASP A O 1
ATOM 4170 N N . ASN A 1 507 ? 5.689 -8.303 -31.510 1.00 96.69 507 ASN A N 1
ATOM 4171 C CA . ASN A 1 507 ? 6.911 -8.635 -30.777 1.00 96.69 507 ASN A CA 1
ATOM 4172 C C . ASN A 1 507 ? 7.165 -10.140 -30.587 1.00 96.69 507 ASN A C 1
ATOM 4174 O O . ASN A 1 507 ? 8.331 -10.551 -30.582 1.00 96.69 507 ASN A O 1
ATOM 4178 N N . ALA A 1 508 ? 6.129 -10.971 -30.454 1.00 97.88 508 ALA A N 1
ATOM 4179 C CA . ALA A 1 508 ? 6.296 -12.408 -30.283 1.00 97.88 508 ALA A CA 1
ATOM 4180 C C . ALA A 1 508 ? 6.765 -13.082 -31.577 1.00 97.88 508 ALA A C 1
ATOM 4182 O O . ALA A 1 508 ? 7.617 -13.968 -31.509 1.00 97.88 508 ALA A O 1
ATOM 4183 N N . GLU A 1 509 ? 6.280 -12.652 -32.747 1.00 97.00 509 GLU A N 1
ATOM 4184 C CA . GLU A 1 509 ? 6.751 -13.157 -34.043 1.00 97.00 509 GLU A CA 1
ATOM 4185 C C . GLU A 1 509 ? 8.251 -12.878 -34.241 1.00 97.00 509 GLU A C 1
ATOM 4187 O O . GLU A 1 509 ? 9.015 -13.757 -34.655 1.00 97.00 509 GLU A O 1
ATOM 4192 N N . HIS A 1 510 ? 8.707 -11.668 -33.907 1.00 96.25 510 HIS A N 1
ATOM 4193 C CA . HIS A 1 510 ? 10.123 -11.304 -34.013 1.00 96.25 510 HIS A CA 1
ATOM 4194 C C . HIS A 1 510 ? 11.001 -12.090 -33.035 1.00 96.25 510 HIS A C 1
ATOM 4196 O O . HIS A 1 510 ? 12.050 -12.611 -33.429 1.00 96.25 510 HIS A O 1
ATOM 4202 N N . LEU A 1 511 ? 10.549 -12.244 -31.788 1.00 98.38 511 LEU A N 1
ATOM 4203 C CA . LEU A 1 511 ? 11.258 -13.043 -30.795 1.00 98.38 511 LEU A CA 1
ATOM 4204 C C . LEU A 1 511 ? 11.298 -14.531 -31.181 1.00 98.38 511 LEU A C 1
ATOM 4206 O O . LEU A 1 511 ? 12.330 -15.173 -30.994 1.00 98.38 511 LEU A O 1
ATOM 4210 N N . TYR A 1 512 ? 10.223 -15.072 -31.766 1.00 98.50 512 TYR A N 1
ATOM 4211 C CA . TYR A 1 512 ? 10.182 -16.451 -32.263 1.00 98.50 512 TYR A CA 1
ATOM 4212 C C . TYR A 1 512 ? 11.304 -16.702 -33.273 1.00 98.50 512 TYR A C 1
ATOM 4214 O O . TYR A 1 512 ? 12.047 -17.674 -33.131 1.00 98.50 512 TYR A O 1
ATOM 4222 N N . ARG A 1 513 ? 11.461 -15.814 -34.268 1.00 97.38 513 ARG A N 1
ATOM 4223 C CA . ARG A 1 513 ? 12.534 -15.937 -35.269 1.00 97.38 513 ARG A CA 1
ATOM 4224 C C . ARG A 1 513 ? 13.907 -15.914 -34.614 1.00 97.38 513 ARG A C 1
ATOM 4226 O O . ARG A 1 513 ? 14.717 -16.794 -34.881 1.00 97.38 513 ARG A O 1
ATOM 4233 N N . TYR A 1 514 ? 14.140 -14.967 -33.704 1.00 97.75 514 TYR A N 1
ATOM 4234 C CA . TYR A 1 514 ? 15.407 -14.884 -32.983 1.00 97.75 514 TYR A CA 1
ATOM 4235 C C . TYR A 1 514 ? 15.736 -16.185 -32.237 1.00 97.75 514 TYR A C 1
ATOM 4237 O O . TYR A 1 514 ? 16.846 -16.694 -32.379 1.00 97.75 514 TYR A O 1
ATOM 4245 N N . ILE A 1 515 ? 14.781 -16.748 -31.486 1.00 98.31 515 ILE A N 1
ATOM 4246 C CA . ILE A 1 515 ? 14.987 -17.992 -30.729 1.00 98.31 515 ILE A CA 1
ATOM 4247 C C . ILE A 1 515 ? 15.226 -19.167 -31.678 1.00 98.31 515 ILE A C 1
ATOM 4249 O O . ILE A 1 515 ? 16.179 -19.908 -31.482 1.00 98.31 515 ILE A O 1
ATOM 4253 N N . ARG A 1 516 ? 14.418 -19.317 -32.733 1.00 97.25 516 ARG A N 1
ATOM 4254 C CA . ARG A 1 516 ? 14.601 -20.379 -33.734 1.00 97.25 516 ARG A CA 1
ATOM 4255 C C . ARG A 1 516 ? 16.007 -20.349 -34.341 1.00 97.25 516 ARG A C 1
ATOM 4257 O O . ARG A 1 516 ? 16.621 -21.399 -34.501 1.00 97.25 516 ARG A O 1
ATOM 4264 N N . ASP A 1 517 ? 16.485 -19.154 -34.680 1.00 96.94 517 ASP A N 1
ATOM 4265 C CA . ASP A 1 517 ? 17.712 -18.974 -35.456 1.00 96.94 517 ASP A CA 1
ATOM 4266 C C . ASP A 1 517 ? 18.979 -18.991 -34.577 1.00 96.94 517 ASP A C 1
ATOM 4268 O O . ASP A 1 517 ? 20.041 -19.385 -35.054 1.00 96.94 517 ASP A O 1
ATOM 4272 N N . ASN A 1 518 ? 18.885 -18.597 -33.298 1.00 97.94 518 ASN A N 1
ATOM 4273 C CA . ASN A 1 518 ? 20.041 -18.469 -32.391 1.00 97.94 518 ASN A CA 1
ATOM 4274 C C . ASN A 1 518 ? 20.055 -19.489 -31.240 1.00 97.94 518 ASN A C 1
ATOM 4276 O O . ASN A 1 518 ? 21.112 -19.731 -30.663 1.00 97.94 518 ASN A O 1
ATOM 4280 N N . HIS A 1 519 ? 18.902 -20.075 -30.909 1.00 97.19 519 HIS A N 1
ATOM 4281 C CA . HIS A 1 519 ? 18.694 -20.988 -29.780 1.00 97.19 519 HIS A CA 1
ATOM 4282 C C . HIS A 1 519 ? 17.846 -22.213 -30.183 1.00 97.19 519 HIS A C 1
ATOM 4284 O O . HIS A 1 519 ? 16.774 -22.448 -29.611 1.00 97.19 519 HIS A O 1
ATOM 4290 N N . PRO A 1 520 ? 18.285 -23.011 -31.179 1.00 95.25 520 PRO A N 1
ATOM 4291 C CA . PRO A 1 520 ? 17.519 -24.150 -31.694 1.00 95.25 520 PRO A CA 1
ATOM 4292 C C . PRO A 1 520 ? 17.288 -25.264 -30.655 1.00 95.25 520 PRO A C 1
ATOM 4294 O O . PRO A 1 520 ? 16.428 -26.124 -30.854 1.00 95.25 520 PRO A O 1
ATOM 4297 N N . GLU A 1 521 ? 18.032 -25.266 -29.546 1.00 95.69 521 GLU A N 1
ATOM 4298 C CA . GLU A 1 521 ? 17.815 -26.144 -28.396 1.00 95.69 521 GLU A CA 1
ATOM 4299 C C . GLU A 1 521 ? 16.498 -25.859 -27.657 1.00 95.69 521 GLU A C 1
ATOM 4301 O O . GLU A 1 521 ? 15.916 -26.768 -27.056 1.00 95.69 521 GLU A O 1
ATOM 4306 N N . GLN A 1 522 ? 16.006 -24.616 -27.710 1.00 96.88 522 GLN A N 1
ATOM 4307 C CA . GLN A 1 522 ? 14.775 -24.217 -27.043 1.00 96.88 522 GLN A CA 1
ATOM 4308 C C . GLN A 1 522 ? 13.566 -24.576 -27.910 1.00 96.88 522 GLN A C 1
ATOM 4310 O O . GLN A 1 522 ? 13.326 -24.022 -28.982 1.00 96.88 522 GLN A O 1
ATOM 4315 N N . LYS A 1 523 ? 12.732 -25.488 -27.408 1.00 97.31 523 LYS A N 1
ATOM 4316 C CA . LYS A 1 523 ? 11.494 -25.887 -28.082 1.00 97.31 523 LYS A CA 1
ATOM 4317 C C . LYS A 1 523 ? 10.475 -24.750 -28.019 1.00 97.31 523 LYS A C 1
ATOM 4319 O O . LYS A 1 523 ? 10.085 -24.320 -26.932 1.00 97.31 523 LYS A O 1
ATOM 4324 N N . ILE A 1 524 ? 10.011 -24.304 -29.182 1.00 98.12 524 ILE A N 1
ATOM 4325 C CA . ILE A 1 524 ? 9.032 -23.222 -29.318 1.00 98.12 524 ILE A CA 1
ATOM 4326 C C . ILE A 1 524 ? 7.861 -23.634 -30.218 1.00 98.12 524 ILE A C 1
ATOM 4328 O O . ILE A 1 524 ? 8.010 -24.441 -31.141 1.00 98.12 524 ILE A O 1
ATOM 4332 N N . ILE A 1 525 ? 6.676 -23.108 -29.911 1.00 98.00 525 ILE A N 1
ATOM 4333 C CA . ILE A 1 525 ? 5.434 -23.238 -30.689 1.00 98.00 525 ILE A CA 1
ATOM 4334 C C . ILE A 1 525 ? 4.813 -21.846 -30.803 1.00 98.00 525 ILE A C 1
ATOM 4336 O O . ILE A 1 525 ? 4.864 -21.081 -29.841 1.00 98.00 525 ILE A O 1
ATOM 4340 N N . PHE A 1 526 ? 4.200 -21.536 -31.945 1.00 98.38 526 PHE A N 1
ATOM 4341 C CA . PHE A 1 526 ? 3.501 -20.270 -32.165 1.00 98.38 526 PHE A CA 1
ATOM 4342 C C . PHE A 1 526 ? 1.989 -20.497 -32.316 1.00 98.38 526 PHE A C 1
ATOM 4344 O O . PHE A 1 526 ? 1.571 -21.273 -33.177 1.00 98.38 526 PHE A O 1
ATOM 4351 N N . ALA A 1 527 ? 1.165 -19.869 -31.472 1.00 97.62 527 ALA A N 1
ATOM 4352 C CA . ALA A 1 527 ? -0.295 -19.969 -31.553 1.00 97.62 527 ALA A CA 1
ATOM 4353 C C . ALA A 1 527 ? -0.892 -18.874 -32.439 1.00 97.62 527 ALA A C 1
ATOM 4355 O O . ALA A 1 527 ? -0.632 -17.692 -32.233 1.00 97.62 527 ALA A O 1
ATOM 4356 N N . LEU A 1 528 ? -1.729 -19.285 -33.393 1.00 96.94 528 LEU A N 1
ATOM 4357 C CA . LEU A 1 528 ? -2.436 -18.402 -34.321 1.00 96.94 528 LEU A CA 1
ATOM 4358 C C . LEU A 1 528 ? -3.713 -19.093 -34.824 1.00 96.94 528 LEU A C 1
ATOM 4360 O O . LEU A 1 528 ? -3.787 -20.316 -34.854 1.00 96.94 528 LEU A O 1
ATOM 4364 N N . SER A 1 529 ? -4.749 -18.353 -35.202 1.00 94.19 529 SER A N 1
ATOM 4365 C CA . SER A 1 529 ? -5.925 -18.922 -35.872 1.00 94.19 529 SER A CA 1
ATOM 4366 C C . SER A 1 529 ? -5.572 -19.420 -37.279 1.00 94.19 529 SER A C 1
ATOM 4368 O O . SER A 1 529 ? -4.908 -18.708 -38.032 1.00 94.19 529 SER A O 1
ATOM 4370 N N . GLU A 1 530 ? -6.086 -20.589 -37.679 1.00 93.44 530 GLU A N 1
ATOM 4371 C CA . GLU A 1 530 ? -5.961 -21.110 -39.058 1.00 93.44 530 GLU A CA 1
ATOM 4372 C C . GLU A 1 530 ? -6.603 -20.186 -40.105 1.00 93.44 530 GLU A C 1
ATOM 4374 O O . GLU A 1 530 ? -6.284 -20.262 -41.288 1.00 93.44 530 GLU A O 1
ATOM 4379 N N . HIS A 1 531 ? -7.499 -19.294 -39.673 1.00 91.69 531 HIS A N 1
ATOM 4380 C CA . HIS A 1 531 ? -8.149 -18.297 -40.524 1.00 91.69 531 HIS A CA 1
ATOM 4381 C C . HIS A 1 531 ? -7.403 -16.955 -40.575 1.00 91.69 531 HIS A C 1
ATOM 4383 O O . HIS A 1 531 ? -7.869 -16.025 -41.231 1.00 91.69 531 HIS A O 1
ATOM 4389 N N . SER A 1 532 ? -6.273 -16.822 -39.875 1.00 91.12 532 SER A N 1
ATOM 4390 C CA . SER A 1 532 ? -5.450 -15.615 -39.944 1.00 91.12 532 SER A CA 1
ATOM 4391 C C . SER A 1 532 ? -4.831 -15.450 -41.333 1.00 91.12 532 SER A C 1
ATOM 4393 O O . SER A 1 532 ? -4.352 -16.417 -41.928 1.00 91.12 532 SER A O 1
ATOM 4395 N N . HIS A 1 533 ? -4.761 -14.210 -41.823 1.00 89.88 533 HIS A N 1
ATOM 4396 C CA . HIS A 1 533 ? -4.067 -13.889 -43.074 1.00 89.88 533 HIS A CA 1
ATOM 4397 C C . HIS A 1 533 ? -2.555 -14.178 -43.002 1.00 89.88 533 HIS A C 1
ATOM 4399 O O . HIS A 1 533 ? -1.926 -14.414 -44.033 1.00 89.88 533 HIS A O 1
ATOM 4405 N N . ASP A 1 534 ? -1.985 -14.238 -41.795 1.00 93.12 534 ASP A N 1
ATOM 4406 C CA . ASP A 1 534 ? -0.573 -14.548 -41.567 1.00 93.12 534 ASP A CA 1
ATOM 4407 C C . ASP A 1 534 ? -0.258 -16.049 -41.583 1.00 93.12 534 ASP A C 1
ATOM 4409 O O . ASP A 1 534 ? 0.901 -16.428 -41.765 1.00 93.12 534 ASP A O 1
ATOM 4413 N N . TRP A 1 535 ? -1.259 -16.926 -41.431 1.00 94.81 535 TRP A N 1
ATOM 4414 C CA . TRP A 1 535 ? -1.037 -18.365 -41.242 1.00 94.81 535 TRP A CA 1
ATOM 4415 C C . TRP A 1 535 ? -0.203 -18.979 -42.373 1.00 94.81 535 TRP A C 1
ATOM 4417 O O . TRP A 1 535 ? 0.846 -19.577 -42.137 1.00 94.81 535 TRP A O 1
ATOM 4427 N N . ALA A 1 536 ? -0.618 -18.766 -43.625 1.00 94.81 536 ALA A N 1
ATOM 4428 C CA . ALA A 1 536 ? 0.069 -19.312 -44.796 1.00 94.81 536 ALA A CA 1
ATOM 4429 C C . ALA A 1 536 ? 1.461 -18.695 -45.032 1.00 94.81 536 ALA A C 1
ATOM 4431 O O . ALA A 1 536 ? 2.302 -19.290 -45.711 1.00 94.81 536 ALA A O 1
ATOM 4432 N N . ARG A 1 537 ? 1.719 -17.481 -44.525 1.00 94.50 537 ARG A N 1
ATOM 4433 C CA . ARG A 1 537 ? 3.048 -16.854 -44.565 1.00 94.50 537 ARG A CA 1
ATOM 4434 C C . ARG A 1 537 ? 3.972 -17.541 -43.563 1.00 94.50 537 ARG A C 1
ATOM 4436 O O . ARG A 1 537 ? 5.031 -18.017 -43.960 1.00 94.50 537 ARG A O 1
ATOM 4443 N N . LEU A 1 538 ? 3.542 -17.654 -42.310 1.00 95.94 538 LEU A N 1
ATOM 4444 C CA . LEU A 1 538 ? 4.346 -18.231 -41.235 1.00 95.94 538 LEU A CA 1
ATOM 4445 C C . LEU A 1 538 ? 4.607 -19.732 -41.419 1.00 95.94 538 LEU A C 1
ATOM 4447 O O . LEU A 1 538 ? 5.717 -20.190 -41.151 1.00 95.94 538 LEU A O 1
ATOM 4451 N N . ASP A 1 539 ? 3.637 -20.485 -41.942 1.00 95.50 539 ASP A N 1
ATOM 4452 C CA . ASP A 1 539 ? 3.810 -21.907 -42.270 1.00 95.50 539 ASP A CA 1
ATOM 4453 C C . ASP A 1 539 ? 4.925 -22.109 -43.314 1.00 95.50 539 ASP A C 1
ATOM 4455 O O . ASP A 1 539 ? 5.843 -22.906 -43.119 1.00 95.50 539 ASP A O 1
ATOM 4459 N N . ARG A 1 540 ? 4.934 -21.284 -44.374 1.00 96.12 540 ARG A N 1
ATOM 4460 C CA . ARG A 1 540 ? 6.001 -21.283 -45.393 1.00 96.12 540 ARG A CA 1
ATOM 4461 C C . ARG A 1 540 ? 7.359 -20.846 -44.845 1.00 96.12 540 ARG A C 1
ATOM 4463 O O . ARG A 1 540 ? 8.382 -21.320 -45.329 1.00 96.12 540 ARG A O 1
ATOM 4470 N N . GLU A 1 541 ? 7.380 -19.963 -43.848 1.00 94.62 541 GLU A N 1
ATOM 4471 C CA . GLU A 1 541 ? 8.598 -19.567 -43.128 1.00 94.62 541 GLU A CA 1
ATOM 4472 C C . GLU A 1 541 ? 9.098 -20.647 -42.142 1.00 94.62 541 GLU A C 1
ATOM 4474 O O . GLU A 1 541 ? 10.128 -20.456 -41.489 1.00 94.62 541 GLU A O 1
ATOM 4479 N N . GLY A 1 542 ? 8.394 -21.779 -42.015 1.00 95.00 542 GLY A N 1
ATOM 4480 C CA . GLY A 1 542 ? 8.778 -22.896 -41.152 1.00 95.00 542 GLY A CA 1
ATOM 4481 C C . GLY A 1 542 ? 8.441 -22.688 -39.673 1.00 95.00 542 GLY A C 1
ATOM 4482 O O . GLY A 1 542 ? 9.133 -23.221 -38.802 1.00 95.00 542 GLY A O 1
ATOM 4483 N N . PHE A 1 543 ? 7.418 -21.891 -39.355 1.00 97.62 543 PHE A N 1
ATOM 4484 C CA . PHE A 1 543 ? 6.933 -21.763 -37.980 1.00 97.62 543 PHE A CA 1
ATOM 4485 C C . PHE A 1 543 ? 6.264 -23.065 -37.520 1.00 97.62 543 PHE A C 1
ATOM 4487 O O . PHE A 1 543 ? 5.487 -23.687 -38.239 1.00 97.62 543 PHE A O 1
ATOM 4494 N N . ASN A 1 544 ? 6.512 -23.460 -36.272 1.00 97.19 544 ASN A N 1
ATOM 4495 C CA . ASN A 1 544 ? 5.803 -24.554 -35.619 1.00 97.19 544 ASN A CA 1
ATOM 4496 C C . ASN A 1 544 ? 4.447 -24.041 -35.118 1.00 97.19 544 ASN A C 1
ATOM 4498 O O . ASN A 1 544 ? 4.294 -23.707 -33.938 1.00 97.19 544 ASN A O 1
ATOM 4502 N N . LEU A 1 545 ? 3.490 -23.924 -36.039 1.00 97.50 545 LEU A N 1
ATOM 4503 C CA . LEU A 1 545 ? 2.173 -23.358 -35.773 1.00 97.50 545 LEU A CA 1
ATOM 4504 C C . LEU A 1 545 ? 1.270 -24.322 -34.990 1.00 97.50 545 LEU A C 1
ATOM 4506 O O . LEU A 1 545 ? 1.268 -25.544 -35.187 1.00 97.50 545 LEU A O 1
ATOM 4510 N N . VAL A 1 546 ? 0.453 -23.750 -34.107 1.00 96.94 546 VAL A N 1
ATOM 4511 C CA . VAL A 1 546 ? -0.684 -24.423 -33.482 1.00 96.94 546 VAL A CA 1
ATOM 4512 C C . VAL A 1 546 ? -1.945 -23.587 -33.662 1.00 96.94 546 VAL A C 1
ATOM 4514 O O . VAL A 1 546 ? -1.976 -22.406 -33.326 1.00 96.94 546 VAL A O 1
ATOM 4517 N N . ALA A 1 547 ? -2.997 -24.226 -34.173 1.00 96.75 547 ALA A N 1
ATOM 4518 C CA . ALA A 1 547 ? -4.289 -23.596 -34.390 1.00 96.75 547 ALA A CA 1
ATOM 4519 C C . ALA A 1 547 ? -4.889 -23.141 -33.055 1.00 96.75 547 ALA A C 1
ATOM 4521 O O . ALA A 1 547 ? -5.159 -23.974 -32.180 1.00 96.75 547 ALA A O 1
ATOM 4522 N N . PHE A 1 548 ? -5.088 -21.837 -32.883 1.00 95.50 548 PHE A N 1
ATOM 4523 C CA . PHE A 1 548 ? -5.678 -21.269 -31.678 1.00 95.50 548 PHE A CA 1
ATOM 4524 C C . PHE A 1 548 ? -7.067 -21.874 -31.430 1.00 95.50 548 PHE A C 1
ATOM 4526 O O . PHE A 1 548 ? -7.875 -22.029 -32.340 1.00 95.50 548 PHE A O 1
ATOM 4533 N N . GLY A 1 549 ? -7.328 -22.264 -30.185 1.00 92.62 549 GLY A N 1
ATOM 4534 C CA . GLY A 1 549 ? -8.568 -22.938 -29.784 1.00 92.62 549 GLY A CA 1
ATOM 4535 C C . GLY A 1 549 ? -8.691 -24.414 -30.184 1.00 92.62 549 GLY A C 1
ATOM 4536 O O . GLY A 1 549 ? -9.674 -25.058 -29.829 1.00 92.62 549 GLY A O 1
ATOM 4537 N N . SER A 1 550 ? -7.699 -24.989 -30.872 1.00 95.25 550 SER A N 1
ATOM 4538 C CA . SER A 1 550 ? -7.675 -26.430 -31.144 1.00 95.25 550 SER A CA 1
ATOM 4539 C C . SER A 1 550 ? -7.387 -27.262 -29.888 1.00 95.25 550 SER A C 1
ATOM 4541 O O . SER A 1 550 ? -6.790 -26.796 -28.914 1.00 95.25 550 SER A O 1
ATOM 4543 N N . THR A 1 551 ? -7.701 -28.558 -29.945 1.00 93.31 551 THR A N 1
ATOM 4544 C CA . THR A 1 551 ? -7.330 -29.523 -28.893 1.00 93.31 551 THR A CA 1
ATOM 4545 C C . THR A 1 551 ? -5.815 -29.594 -28.673 1.00 93.31 551 THR A C 1
ATOM 4547 O O . THR A 1 551 ? -5.363 -29.804 -27.546 1.00 93.31 551 THR A O 1
ATOM 4550 N N . ARG A 1 552 ? -5.011 -29.373 -29.727 1.00 94.12 552 ARG A N 1
ATOM 4551 C CA . ARG A 1 552 ? -3.548 -29.280 -29.626 1.00 94.12 552 ARG A CA 1
ATOM 4552 C C . ARG A 1 552 ? -3.125 -28.011 -28.887 1.00 94.12 552 ARG A C 1
ATOM 4554 O O . ARG A 1 552 ? -2.257 -28.107 -28.026 1.00 94.12 552 ARG A O 1
ATOM 4561 N N . HIS A 1 553 ? -3.740 -26.864 -29.176 1.00 94.81 553 HIS A N 1
ATOM 4562 C CA . HIS A 1 553 ? -3.481 -25.615 -28.453 1.00 94.81 553 HIS A CA 1
ATOM 4563 C C . HIS A 1 553 ? -3.799 -25.756 -26.964 1.00 94.81 553 HIS A C 1
ATOM 4565 O O . HIS A 1 553 ? -2.954 -25.447 -26.127 1.00 94.81 553 HIS A O 1
ATOM 4571 N N . GLU A 1 554 ? -4.957 -26.327 -26.622 1.00 92.44 554 GLU A N 1
ATOM 4572 C CA . GLU A 1 554 ? -5.289 -26.624 -25.228 1.00 92.44 554 GLU A CA 1
ATOM 4573 C C . GLU A 1 554 ? -4.266 -27.552 -24.561 1.00 92.44 554 GLU A C 1
ATOM 4575 O O . GLU A 1 554 ? -3.903 -27.335 -23.407 1.00 92.44 554 GLU A O 1
ATOM 4580 N N . ALA A 1 555 ? -3.802 -28.596 -25.253 1.00 91.00 555 ALA A N 1
ATOM 4581 C CA . ALA A 1 555 ? -2.807 -29.519 -24.710 1.00 91.00 555 ALA A CA 1
ATOM 4582 C C . ALA A 1 555 ? -1.452 -28.833 -24.456 1.00 91.00 555 ALA A C 1
ATOM 4584 O O . ALA A 1 555 ? -0.806 -29.114 -23.441 1.00 91.00 555 ALA A O 1
ATOM 4585 N N . VAL A 1 556 ? -1.043 -27.918 -25.343 1.00 92.81 556 VAL A N 1
ATOM 4586 C CA . VAL A 1 556 ? 0.156 -27.088 -25.161 1.00 92.81 556 VAL A CA 1
ATOM 4587 C C . VAL A 1 556 ? -0.029 -26.164 -23.961 1.00 92.81 556 VAL A C 1
ATOM 4589 O O . VAL A 1 556 ? 0.772 -26.239 -23.037 1.00 92.81 556 VAL A O 1
ATOM 4592 N N . LEU A 1 557 ? -1.117 -25.389 -23.901 1.00 90.94 557 LEU A N 1
ATOM 4593 C CA . LEU A 1 557 ? -1.415 -24.504 -22.766 1.00 90.94 557 LEU A CA 1
ATOM 4594 C C . LEU A 1 557 ? -1.475 -25.251 -21.428 1.00 90.94 557 LEU A C 1
ATOM 4596 O O . LEU A 1 557 ? -1.091 -24.708 -20.396 1.00 90.94 557 LEU A O 1
ATOM 4600 N N . LYS A 1 558 ? -1.939 -26.506 -21.424 1.00 88.44 558 LYS A N 1
ATOM 4601 C CA . LYS A 1 558 ? -1.995 -27.343 -20.219 1.00 88.44 558 LYS A CA 1
ATOM 4602 C C . LYS A 1 558 ? -0.617 -27.797 -19.720 1.00 88.44 558 LYS A C 1
ATOM 4604 O O . LYS A 1 558 ? -0.527 -28.158 -18.551 1.00 88.44 558 LYS A O 1
ATOM 4609 N N . SER A 1 559 ? 0.452 -27.753 -20.517 1.00 88.38 559 SER A N 1
ATOM 4610 C CA . SER A 1 559 ? 1.766 -28.282 -20.095 1.00 88.38 559 SER A CA 1
ATOM 4611 C C . SER A 1 559 ? 2.983 -27.395 -20.371 1.00 88.38 559 SER A C 1
ATOM 4613 O O . SER A 1 559 ? 3.996 -27.604 -19.725 1.00 88.38 559 SER A O 1
ATOM 4615 N N . CYS A 1 560 ? 2.910 -26.378 -21.233 1.00 91.69 560 CYS A N 1
ATOM 4616 C CA . CYS A 1 560 ? 4.060 -25.525 -21.556 1.00 91.69 560 CYS A CA 1
ATOM 4617 C C . CYS A 1 560 ? 4.696 -24.864 -20.320 1.00 91.69 560 CYS A C 1
ATOM 4619 O O . CYS A 1 560 ? 3.987 -24.435 -19.405 1.00 91.69 560 CYS A O 1
ATOM 4621 N N . ALA A 1 561 ? 6.022 -24.703 -20.328 1.00 90.56 561 ALA A N 1
ATOM 4622 C CA . ALA A 1 561 ? 6.745 -23.996 -19.268 1.00 90.56 561 ALA A CA 1
ATOM 4623 C C . ALA A 1 561 ? 6.437 -22.493 -19.251 1.00 90.56 561 ALA A C 1
ATOM 4625 O O . ALA A 1 561 ? 6.359 -21.882 -18.181 1.00 90.56 561 ALA A O 1
ATOM 4626 N N . LYS A 1 562 ? 6.297 -21.889 -20.439 1.00 94.50 562 LYS A N 1
ATOM 4627 C CA . LYS A 1 562 ? 6.180 -20.436 -20.602 1.00 94.50 562 LYS A CA 1
ATOM 4628 C C . LYS A 1 562 ? 5.114 -20.056 -21.616 1.00 94.50 562 LYS A C 1
ATOM 4630 O O . LYS A 1 562 ? 5.011 -20.681 -22.672 1.00 94.50 562 LYS A O 1
ATOM 4635 N N . ILE A 1 563 ? 4.379 -18.996 -21.295 1.00 96.31 563 ILE A N 1
ATOM 4636 C CA . ILE A 1 563 ? 3.465 -18.305 -22.204 1.00 96.31 563 ILE A CA 1
ATOM 4637 C C . ILE A 1 563 ? 4.063 -16.923 -22.452 1.00 96.31 563 ILE A C 1
ATOM 4639 O O . ILE A 1 563 ? 4.247 -16.146 -21.517 1.00 96.31 563 ILE A O 1
ATOM 4643 N N . ILE A 1 564 ? 4.403 -16.633 -23.701 1.00 98.19 564 ILE A N 1
ATOM 4644 C CA . ILE A 1 564 ? 5.073 -15.402 -24.113 1.00 98.19 564 ILE A CA 1
ATOM 4645 C C . ILE A 1 564 ? 4.157 -14.692 -25.098 1.00 98.19 564 ILE A C 1
ATOM 4647 O O . ILE A 1 564 ? 3.800 -15.260 -26.128 1.00 98.19 564 ILE A O 1
ATOM 4651 N N . SER A 1 565 ? 3.761 -13.463 -24.779 1.00 97.50 565 SER A N 1
ATOM 4652 C CA . SER A 1 565 ? 2.776 -12.760 -25.591 1.00 97.50 565 SER A CA 1
ATOM 4653 C C . SER A 1 565 ? 2.992 -11.256 -25.650 1.00 97.50 565 SER A C 1
ATOM 4655 O O . SER A 1 565 ? 3.343 -10.625 -24.651 1.00 97.50 565 SER A O 1
ATOM 4657 N N . SER A 1 566 ? 2.715 -10.671 -26.815 1.00 96.69 566 SER A N 1
ATOM 4658 C CA . SER A 1 566 ? 2.631 -9.212 -27.003 1.00 96.69 566 SER A CA 1
ATOM 4659 C C . SER A 1 566 ? 1.383 -8.620 -26.337 1.00 96.69 566 SER A C 1
ATOM 4661 O O . SER A 1 566 ? 1.341 -7.433 -26.019 1.00 96.69 566 SER A O 1
ATOM 4663 N N . HIS A 1 567 ? 0.383 -9.453 -26.044 1.00 93.19 567 HIS A N 1
ATOM 4664 C CA . HIS A 1 567 ? -0.891 -9.080 -25.437 1.00 93.19 567 HIS A CA 1
ATOM 4665 C C . HIS A 1 567 ? -1.117 -9.758 -24.078 1.00 93.19 567 HIS A C 1
ATOM 4667 O O . HIS A 1 567 ? -0.641 -10.862 -23.826 1.00 93.19 567 HIS A O 1
ATOM 4673 N N . ALA A 1 568 ? -1.890 -9.109 -23.201 1.00 92.62 568 ALA A N 1
ATOM 4674 C CA . ALA A 1 568 ? -2.270 -9.628 -21.878 1.00 92.62 568 ALA A CA 1
ATOM 4675 C C . ALA A 1 568 ? -3.796 -9.800 -21.733 1.00 92.62 568 ALA A C 1
ATOM 4677 O O . ALA A 1 568 ? -4.344 -9.755 -20.626 1.00 92.62 568 ALA A O 1
ATOM 4678 N N . ASP A 1 569 ? -4.505 -9.935 -22.852 1.00 88.62 569 ASP A N 1
ATOM 4679 C CA . ASP A 1 569 ? -5.958 -10.086 -22.917 1.00 88.62 569 ASP A CA 1
ATOM 4680 C C . ASP A 1 569 ? -6.438 -11.425 -22.332 1.00 88.62 569 ASP A C 1
ATOM 4682 O O . ASP A 1 569 ? -5.654 -12.343 -22.085 1.00 88.62 569 ASP A O 1
ATOM 4686 N N . GLN A 1 570 ? -7.742 -11.546 -22.061 1.00 86.00 570 GLN A N 1
ATOM 4687 C CA . GLN A 1 570 ? -8.306 -12.718 -21.374 1.00 86.00 570 GLN A CA 1
ATOM 4688 C C . GLN A 1 570 ? -8.037 -14.034 -22.125 1.00 86.00 570 GLN A C 1
ATOM 4690 O O . GLN A 1 570 ? -7.792 -15.057 -21.484 1.00 86.00 570 GLN A O 1
ATOM 4695 N N . CYS A 1 571 ? -8.012 -13.990 -23.461 1.00 86.19 571 CYS A N 1
ATOM 4696 C CA . CYS A 1 571 ? -7.663 -15.116 -24.330 1.00 86.19 571 CYS A CA 1
ATOM 4697 C C . CYS A 1 571 ? -6.214 -15.609 -24.149 1.00 86.19 571 CYS A C 1
ATOM 4699 O O . CYS A 1 571 ? -5.935 -16.759 -24.469 1.00 86.19 571 CYS A O 1
ATOM 4701 N N . VAL A 1 572 ? -5.319 -14.780 -23.598 1.00 89.56 572 VAL A N 1
ATOM 4702 C CA . VAL A 1 572 ? -3.911 -15.116 -23.335 1.00 89.56 572 VAL A CA 1
ATOM 4703 C C . VAL A 1 572 ? -3.708 -15.583 -21.900 1.00 89.56 572 VAL A C 1
ATOM 4705 O O . VAL A 1 572 ? -3.041 -16.584 -21.665 1.00 89.56 572 VAL A O 1
ATOM 4708 N N . VAL A 1 573 ? -4.259 -14.851 -20.924 1.00 89.88 573 VAL A N 1
ATOM 4709 C CA . VAL A 1 573 ? -3.923 -15.048 -19.499 1.00 89.88 573 VAL A CA 1
ATOM 4710 C C . VAL A 1 573 ? -4.938 -15.886 -18.723 1.00 89.88 573 VAL A C 1
ATOM 4712 O O . VAL A 1 573 ? -4.663 -16.273 -17.593 1.00 89.88 573 VAL A O 1
ATOM 4715 N N . ASN A 1 574 ? -6.114 -16.163 -19.293 1.00 89.19 574 ASN A N 1
ATOM 4716 C CA . ASN A 1 574 ? -7.220 -16.815 -18.584 1.00 89.19 574 ASN A CA 1
ATOM 4717 C C . ASN A 1 574 ? -8.077 -17.711 -19.507 1.00 89.19 574 ASN A C 1
ATOM 4719 O O . ASN A 1 574 ? -9.274 -17.886 -19.281 1.00 89.19 574 ASN A O 1
ATOM 4723 N N . TYR A 1 575 ? -7.479 -18.270 -20.564 1.00 90.94 575 TYR A N 1
ATOM 4724 C CA . TYR A 1 575 ? -8.181 -19.112 -21.542 1.00 90.94 575 TYR A CA 1
ATOM 4725 C C . TYR A 1 575 ? -8.774 -20.383 -20.911 1.00 90.94 575 TYR A C 1
ATOM 4727 O O . TYR A 1 575 ? -9.935 -20.714 -21.134 1.00 90.94 575 TYR A O 1
ATOM 4735 N N . LEU A 1 576 ? -7.997 -21.076 -20.069 1.00 88.81 576 LEU A N 1
ATOM 4736 C CA . LEU A 1 576 ? -8.416 -22.297 -19.363 1.00 88.81 576 LEU A CA 1
ATOM 4737 C C . LEU A 1 576 ? -9.170 -22.013 -18.047 1.00 88.81 576 LEU A C 1
ATOM 4739 O O . LEU A 1 576 ? -9.432 -22.939 -17.277 1.00 88.81 576 LEU A O 1
ATOM 4743 N N . GLY A 1 577 ? -9.514 -20.750 -17.781 1.00 87.00 577 GLY A N 1
ATOM 4744 C CA . GLY A 1 577 ? -10.132 -20.303 -16.536 1.00 87.00 577 GLY A CA 1
ATOM 4745 C C . GLY A 1 577 ? -9.129 -19.923 -15.436 1.00 87.00 577 GLY A C 1
ATOM 4746 O O . GLY A 1 577 ? -7.915 -19.942 -15.661 1.00 87.00 577 GLY A O 1
ATOM 4747 N N . PRO A 1 578 ? -9.636 -19.545 -14.244 1.00 83.56 578 PRO A N 1
ATOM 4748 C CA . PRO A 1 578 ? -8.822 -18.951 -13.190 1.00 83.56 578 PRO A CA 1
ATOM 4749 C C . PRO A 1 578 ? -7.660 -19.848 -12.770 1.00 83.56 578 PRO A C 1
ATOM 4751 O O . PRO A 1 578 ? -7.812 -21.065 -12.662 1.00 83.56 578 PRO A O 1
ATOM 4754 N N . LYS A 1 579 ? -6.532 -19.224 -12.439 1.00 83.50 579 LYS A N 1
ATOM 4755 C CA . LYS A 1 579 ? -5.252 -19.840 -12.070 1.00 83.50 579 LYS A CA 1
ATOM 4756 C C . LYS A 1 579 ? -4.522 -20.525 -13.221 1.00 83.50 579 LYS A C 1
ATOM 4758 O O . LYS A 1 579 ? -3.613 -21.315 -12.968 1.00 83.50 579 LYS A O 1
ATOM 4763 N N . MET A 1 580 ? -4.867 -20.234 -14.476 1.00 87.12 580 MET A N 1
ATOM 4764 C CA . MET A 1 580 ? -4.181 -20.822 -15.632 1.00 87.12 580 MET A CA 1
ATOM 4765 C C . MET A 1 580 ? -2.674 -20.539 -15.625 1.00 87.12 580 MET A C 1
ATOM 4767 O O . MET A 1 580 ? -1.895 -21.392 -16.049 1.00 87.12 580 MET A O 1
ATOM 4771 N N . LEU A 1 581 ? -2.246 -19.374 -15.138 1.00 88.00 581 LEU A N 1
ATOM 4772 C CA . LEU A 1 581 ? -0.826 -19.029 -15.104 1.00 88.00 581 LEU A CA 1
ATOM 4773 C C . LEU A 1 581 ? -0.100 -19.668 -13.911 1.00 88.00 581 LEU A C 1
ATOM 4775 O O . LEU A 1 581 ? 1.129 -19.695 -13.875 1.00 88.00 581 LEU A O 1
ATOM 4779 N N . SER A 1 582 ? -0.827 -20.180 -12.912 1.00 82.88 582 SER A N 1
ATOM 4780 C CA . SER A 1 582 ? -0.234 -20.678 -11.668 1.00 82.88 582 SER A CA 1
ATOM 4781 C C . SER A 1 582 ? 0.730 -21.838 -11.921 1.00 82.88 582 SER A C 1
ATOM 4783 O O . SER A 1 582 ? 0.346 -22.912 -12.382 1.00 82.88 582 SER A O 1
ATOM 4785 N N . GLY A 1 583 ? 1.999 -21.630 -11.562 1.00 78.31 583 GLY A N 1
ATOM 4786 C CA . GLY A 1 583 ? 3.067 -22.610 -11.752 1.00 78.31 583 GLY A CA 1
ATOM 4787 C C . GLY A 1 583 ? 3.768 -22.560 -13.111 1.00 78.31 583 GLY A C 1
ATOM 4788 O O . GLY A 1 583 ? 4.565 -23.459 -13.367 1.00 78.31 583 GLY A O 1
ATOM 4789 N N . ARG A 1 584 ? 3.496 -21.542 -13.938 1.00 84.94 584 ARG A N 1
ATOM 4790 C CA . ARG A 1 584 ? 4.178 -21.246 -15.206 1.00 84.94 584 ARG A CA 1
ATOM 4791 C C . ARG A 1 584 ? 4.598 -19.783 -15.245 1.00 84.94 584 ARG A C 1
ATOM 4793 O O . ARG A 1 584 ? 4.022 -18.963 -14.527 1.00 84.94 584 ARG A O 1
ATOM 4800 N N . HIS A 1 585 ? 5.543 -19.467 -16.126 1.00 92.38 585 HIS A N 1
ATOM 4801 C CA . HIS A 1 585 ? 5.926 -18.081 -16.359 1.00 92.38 585 HIS A CA 1
ATOM 4802 C C . HIS A 1 585 ? 5.099 -17.443 -17.478 1.00 92.38 585 HIS A C 1
ATOM 4804 O O . HIS A 1 585 ? 5.005 -17.993 -18.580 1.00 92.38 585 HIS A O 1
ATOM 4810 N N . PHE A 1 586 ? 4.530 -16.270 -17.203 1.00 96.25 586 PHE A N 1
ATOM 4811 C CA . PHE A 1 586 ? 3.923 -15.400 -18.204 1.00 96.25 586 PHE A CA 1
ATOM 4812 C C . PHE A 1 586 ? 4.831 -14.205 -18.501 1.00 96.25 586 PHE A C 1
ATOM 4814 O O . PHE A 1 586 ? 5.212 -13.447 -17.606 1.00 96.25 586 PHE A O 1
ATOM 4821 N N . ILE A 1 587 ? 5.173 -14.048 -19.778 1.00 98.06 587 ILE A N 1
ATOM 4822 C CA . ILE A 1 587 ? 6.059 -13.006 -20.283 1.00 98.06 587 ILE A CA 1
ATOM 4823 C C . ILE A 1 587 ? 5.213 -12.061 -21.130 1.00 98.06 587 ILE A C 1
ATOM 4825 O O . ILE A 1 587 ? 4.664 -12.461 -22.159 1.00 98.06 587 ILE A O 1
ATOM 4829 N N . PHE A 1 588 ? 5.144 -10.801 -20.713 1.00 98.12 588 PHE A N 1
ATOM 4830 C CA . PHE A 1 588 ? 4.449 -9.748 -21.434 1.00 98.12 588 PHE A CA 1
ATOM 4831 C C . PHE A 1 588 ? 5.458 -8.912 -22.227 1.00 98.12 588 PHE A C 1
ATOM 4833 O O . PHE A 1 588 ? 6.225 -8.133 -21.657 1.00 98.12 588 PHE A O 1
ATOM 4840 N N . LEU A 1 589 ? 5.462 -9.102 -23.548 1.00 98.00 589 LEU A N 1
ATOM 4841 C CA . LEU A 1 589 ? 6.344 -8.405 -24.490 1.00 98.00 589 LEU A CA 1
ATOM 4842 C C . LEU A 1 589 ? 5.854 -6.998 -24.847 1.00 98.00 589 LEU A C 1
ATOM 4844 O O . LEU A 1 589 ? 6.642 -6.192 -25.335 1.00 98.00 589 LEU A O 1
ATOM 4848 N N . GLN A 1 590 ? 4.579 -6.719 -24.557 1.00 94.50 590 GLN A N 1
ATOM 4849 C CA . GLN A 1 590 ? 3.826 -5.530 -24.952 1.00 94.50 590 GLN A CA 1
ATOM 4850 C C . GLN A 1 590 ? 3.565 -5.423 -26.460 1.00 94.50 590 GLN A C 1
ATOM 4852 O O . GLN A 1 590 ? 4.387 -5.806 -27.280 1.00 94.50 590 GLN A O 1
ATOM 4857 N N . HIS A 1 591 ? 2.429 -4.833 -26.827 1.00 90.62 591 HIS A N 1
ATOM 4858 C CA . HIS A 1 591 ? 2.095 -4.487 -28.215 1.00 90.62 591 HIS A CA 1
ATOM 4859 C C . HIS A 1 591 ? 2.724 -3.150 -28.645 1.00 90.62 591 HIS A C 1
ATOM 4861 O O . HIS A 1 591 ? 2.848 -2.828 -29.824 1.00 90.62 591 HIS A O 1
ATOM 4867 N N . GLY A 1 592 ? 3.100 -2.315 -27.683 1.00 92.19 592 GLY A N 1
ATOM 4868 C CA . GLY A 1 592 ? 3.660 -0.994 -27.918 1.00 92.19 592 GLY A CA 1
ATOM 4869 C C . GLY A 1 592 ? 4.063 -0.347 -26.603 1.00 92.19 592 GLY A C 1
ATOM 4870 O O . GLY A 1 592 ? 3.780 -0.879 -25.532 1.00 92.19 592 GLY A O 1
ATOM 4871 N N . VAL A 1 593 ? 4.718 0.808 -26.698 1.00 94.31 593 VAL A N 1
ATOM 4872 C CA . VAL A 1 593 ? 5.213 1.539 -25.527 1.00 94.31 593 VAL A CA 1
ATOM 4873 C C . VAL A 1 593 ? 4.052 2.042 -24.671 1.00 94.31 593 VAL A C 1
ATOM 4875 O O . VAL A 1 593 ? 3.196 2.798 -25.146 1.00 94.31 593 VAL A O 1
ATOM 4878 N N . ILE A 1 594 ? 4.047 1.668 -23.393 1.00 93.62 594 ILE A N 1
ATOM 4879 C CA . ILE A 1 594 ? 3.097 2.171 -22.400 1.00 93.62 594 ILE A CA 1
ATOM 4880 C C . ILE A 1 594 ? 3.539 3.565 -21.970 1.00 93.62 594 ILE A C 1
ATOM 4882 O O . ILE A 1 594 ? 4.356 3.747 -21.075 1.00 93.62 594 ILE A O 1
ATOM 4886 N N . LYS A 1 595 ? 2.981 4.570 -22.639 1.00 91.12 595 LYS A N 1
ATOM 4887 C CA . LYS A 1 595 ? 3.191 5.995 -22.338 1.00 91.12 595 LYS A CA 1
ATOM 4888 C C . LYS A 1 595 ? 2.127 6.581 -21.392 1.00 91.12 595 LYS A C 1
ATOM 4890 O O . LYS A 1 595 ? 2.342 7.613 -20.756 1.00 91.12 595 LYS A O 1
ATOM 4895 N N . ASP A 1 596 ? 0.993 5.887 -21.297 1.00 88.12 596 ASP A N 1
ATOM 4896 C CA . ASP A 1 596 ? -0.197 6.227 -20.516 1.00 88.12 596 ASP A CA 1
ATOM 4897 C C . ASP A 1 596 ? -0.424 5.196 -19.389 1.00 88.12 596 ASP A C 1
ATOM 4899 O O . ASP A 1 596 ? 0.106 4.087 -19.435 1.00 88.12 596 ASP A O 1
ATOM 4903 N N . ASP A 1 597 ? -1.192 5.538 -18.352 1.00 87.12 597 ASP A N 1
ATOM 4904 C CA . ASP A 1 597 ? -1.425 4.650 -17.204 1.00 87.12 597 ASP A CA 1
ATOM 4905 C C . ASP A 1 597 ? -2.475 3.562 -17.516 1.00 87.12 597 ASP A C 1
ATOM 4907 O O . ASP A 1 597 ? -3.669 3.836 -17.680 1.00 87.12 597 ASP A O 1
ATOM 4911 N N . LEU A 1 598 ? -2.001 2.313 -17.560 1.00 89.19 598 LEU A N 1
ATOM 4912 C CA . LEU A 1 598 ? -2.733 1.057 -17.750 1.00 89.19 598 LEU A CA 1
ATOM 4913 C C . LEU A 1 598 ? -2.776 0.187 -16.479 1.00 89.19 598 LEU A C 1
ATOM 4915 O O . LEU A 1 598 ? -3.192 -0.976 -16.535 1.00 89.19 598 LEU A O 1
ATOM 4919 N N . SER A 1 599 ? -2.365 0.714 -15.322 1.00 89.44 599 SER A N 1
ATOM 4920 C CA . SER A 1 599 ? -2.276 -0.037 -14.060 1.00 89.44 599 SER A CA 1
ATOM 4921 C C . SER A 1 599 ? -3.600 -0.687 -13.656 1.00 89.44 599 SER A C 1
ATOM 4923 O O . SER A 1 599 ? -3.606 -1.816 -13.170 1.00 89.44 599 SER A O 1
ATOM 4925 N N . VAL A 1 600 ? -4.738 -0.041 -13.938 1.00 84.75 600 VAL A N 1
ATOM 4926 C CA . VAL A 1 600 ? -6.079 -0.586 -13.666 1.00 84.75 600 VAL A CA 1
ATOM 4927 C C . VAL A 1 600 ? -6.297 -1.930 -14.363 1.00 84.75 600 VAL A C 1
ATOM 4929 O O . VAL A 1 600 ? -6.879 -2.829 -13.762 1.00 84.75 600 VAL A O 1
ATOM 4932 N N . TRP A 1 601 ? -5.825 -2.084 -15.600 1.00 86.56 601 TRP A N 1
ATOM 4933 C CA . TRP A 1 601 ? -5.952 -3.323 -16.369 1.00 86.56 601 TRP A CA 1
ATOM 4934 C C . TRP A 1 601 ? -4.859 -4.330 -16.004 1.00 86.56 601 TRP A C 1
ATOM 4936 O O . TRP A 1 601 ? -5.148 -5.503 -15.761 1.00 86.56 601 TRP A O 1
ATOM 4946 N N . LEU A 1 602 ? -3.604 -3.880 -15.926 1.00 91.88 602 LEU A N 1
ATOM 4947 C CA . LEU A 1 602 ? -2.456 -4.768 -15.739 1.00 91.88 602 LEU A CA 1
ATOM 4948 C C . LEU A 1 602 ? -2.311 -5.281 -14.299 1.00 91.88 602 LEU A C 1
ATOM 4950 O O . LEU A 1 602 ? -1.841 -6.399 -14.106 1.00 91.88 602 LEU A O 1
ATOM 4954 N N . ASN A 1 603 ? -2.770 -4.550 -13.280 1.00 91.81 603 ASN A N 1
ATOM 4955 C CA . ASN A 1 603 ? -2.735 -5.038 -11.894 1.00 91.81 603 ASN A CA 1
ATOM 4956 C C . ASN A 1 603 ? -3.736 -6.178 -11.633 1.00 91.81 603 ASN A C 1
ATOM 4958 O O . ASN A 1 603 ? -3.541 -6.946 -10.689 1.00 91.81 603 ASN A O 1
ATOM 4962 N N . GLN A 1 604 ? -4.779 -6.307 -12.464 1.00 88.38 604 GLN A N 1
ATOM 4963 C CA . GLN A 1 604 ? -5.802 -7.358 -12.350 1.00 88.38 604 GLN A CA 1
ATOM 4964 C C . GLN A 1 604 ? -5.345 -8.717 -12.897 1.00 88.38 604 GLN A C 1
ATOM 4966 O O . GLN A 1 604 ? -6.020 -9.720 -12.672 1.00 88.38 604 GLN A O 1
ATOM 4971 N N . LYS A 1 605 ? -4.219 -8.770 -13.618 1.00 88.94 605 LYS A N 1
ATOM 4972 C CA . LYS A 1 605 ? -3.636 -10.026 -14.111 1.00 88.94 605 LYS A CA 1
ATOM 4973 C C . LYS A 1 605 ? -3.135 -10.861 -12.932 1.00 88.94 605 LYS A C 1
ATOM 4975 O O . LYS A 1 605 ? -2.655 -10.280 -11.956 1.00 88.94 605 LYS A O 1
ATOM 4980 N N . GLU A 1 606 ? -3.240 -12.191 -13.024 1.00 82.19 606 GLU A N 1
ATOM 4981 C CA . GLU A 1 606 ? -2.799 -13.117 -11.963 1.00 82.19 606 GLU A CA 1
ATOM 4982 C C . GLU A 1 606 ? -1.352 -12.807 -11.563 1.00 82.19 606 GLU A C 1
ATOM 4984 O O . GLU A 1 606 ? -1.107 -12.335 -10.450 1.00 82.19 606 GLU A O 1
ATOM 4989 N N . HIS A 1 607 ? -0.430 -12.910 -12.520 1.00 86.56 607 HIS A N 1
ATOM 4990 C CA . HIS A 1 607 ? 0.947 -12.439 -12.408 1.00 86.56 607 HIS A CA 1
ATOM 4991 C C . HIS A 1 607 ? 1.569 -12.231 -13.798 1.00 86.56 607 HIS A C 1
ATOM 4993 O O . HIS A 1 607 ? 1.101 -12.790 -14.789 1.00 86.56 607 HIS A O 1
ATOM 4999 N N . ILE A 1 608 ? 2.602 -11.389 -13.858 1.00 95.00 608 ILE A N 1
ATOM 5000 C CA . ILE A 1 608 ? 3.489 -11.193 -15.013 1.00 95.00 608 ILE A CA 1
ATOM 5001 C C . ILE A 1 608 ? 4.901 -11.378 -14.461 1.00 95.00 608 ILE A C 1
ATOM 5003 O O . ILE A 1 608 ? 5.305 -10.618 -13.583 1.00 95.00 608 ILE A O 1
ATOM 5007 N N . ASP A 1 609 ? 5.619 -12.396 -14.926 1.00 95.50 609 ASP A N 1
ATOM 5008 C CA . ASP A 1 609 ? 6.950 -12.737 -14.407 1.00 95.50 609 ASP A CA 1
ATOM 5009 C C . ASP A 1 609 ? 8.061 -11.944 -15.092 1.00 95.50 609 ASP A C 1
ATOM 5011 O O . ASP A 1 609 ? 9.089 -11.667 -14.481 1.00 95.50 609 ASP A O 1
ATOM 5015 N N . CYS A 1 610 ? 7.840 -11.571 -16.354 1.00 97.56 610 CYS A N 1
ATOM 5016 C CA . CYS A 1 610 ? 8.724 -10.712 -17.129 1.00 97.56 610 CYS A CA 1
ATOM 5017 C C . CYS A 1 610 ? 7.888 -9.707 -17.924 1.00 97.56 610 CYS A C 1
ATOM 5019 O O . CYS A 1 610 ? 7.133 -10.080 -18.822 1.00 97.56 610 CYS A O 1
ATOM 5021 N N . PHE A 1 611 ? 8.034 -8.430 -17.593 1.00 98.06 611 PHE A N 1
ATOM 5022 C CA . PHE A 1 611 ? 7.376 -7.294 -18.220 1.00 98.06 611 PHE A CA 1
ATOM 5023 C C . PHE A 1 611 ? 8.430 -6.513 -19.006 1.00 98.06 611 PHE A C 1
ATOM 5025 O O . PHE A 1 611 ? 9.228 -5.773 -18.430 1.00 98.06 611 PHE A O 1
ATOM 5032 N N . VAL A 1 612 ? 8.441 -6.675 -20.326 1.00 97.81 612 VAL A N 1
ATOM 5033 C CA . VAL A 1 612 ? 9.383 -5.978 -21.212 1.00 97.81 612 VAL A CA 1
ATOM 5034 C C . VAL A 1 612 ? 9.016 -4.505 -21.305 1.00 97.81 612 VAL A C 1
ATOM 5036 O O . VAL A 1 612 ? 7.858 -4.198 -21.516 1.00 97.81 612 VAL A O 1
ATOM 5039 N N . THR A 1 613 ? 9.986 -3.601 -21.212 1.00 97.44 613 THR A N 1
ATOM 5040 C CA . THR A 1 613 ? 9.847 -2.167 -21.501 1.00 97.44 613 THR A CA 1
ATOM 5041 C C . THR A 1 613 ? 10.955 -1.693 -22.437 1.00 97.44 613 THR A C 1
ATOM 5043 O O . THR A 1 613 ? 11.957 -2.381 -22.665 1.00 97.44 613 THR A O 1
ATOM 5046 N N . SER A 1 614 ? 10.760 -0.514 -23.019 1.00 94.94 614 SER A N 1
ATOM 5047 C CA . SER A 1 614 ? 11.525 -0.017 -24.161 1.00 94.94 614 SER A CA 1
ATOM 5048 C C . SER A 1 614 ? 12.173 1.351 -23.965 1.00 94.94 614 SER A C 1
ATOM 5050 O O . SER A 1 614 ? 13.173 1.645 -24.620 1.00 94.94 614 SER A O 1
ATOM 5052 N N . SER A 1 615 ? 11.647 2.171 -23.053 1.00 94.19 615 SER A N 1
ATOM 5053 C CA . SER A 1 615 ? 12.223 3.468 -22.689 1.00 94.19 615 SER A CA 1
ATOM 5054 C C . SER A 1 615 ? 12.489 3.553 -21.188 1.00 94.19 615 SER A C 1
ATOM 5056 O O . SER A 1 615 ? 11.833 2.886 -20.384 1.00 94.19 615 SER A O 1
ATOM 5058 N N . LYS A 1 616 ? 13.440 4.406 -20.786 1.00 93.94 616 LYS A N 1
ATOM 5059 C CA . LYS A 1 616 ? 13.757 4.614 -19.361 1.00 93.94 616 LYS A CA 1
ATOM 5060 C C . LYS A 1 616 ? 12.551 5.159 -18.587 1.00 93.94 616 LYS A C 1
ATOM 5062 O O . LYS A 1 616 ? 12.301 4.735 -17.463 1.00 93.94 616 LYS A O 1
ATOM 5067 N N . ALA A 1 617 ? 11.801 6.077 -19.193 1.00 95.00 617 ALA A N 1
ATOM 5068 C CA . ALA A 1 617 ? 10.628 6.678 -18.570 1.00 95.00 617 ALA A CA 1
ATOM 5069 C C . ALA A 1 617 ? 9.474 5.668 -18.418 1.00 95.00 617 ALA A C 1
ATOM 5071 O O . ALA A 1 617 ? 8.881 5.592 -17.346 1.00 95.00 617 ALA A O 1
ATOM 5072 N N . GLU A 1 618 ? 9.231 4.820 -19.425 1.00 96.12 618 GLU A N 1
ATOM 5073 C CA . GLU A 1 618 ? 8.280 3.701 -19.334 1.00 96.12 618 GLU A CA 1
ATOM 5074 C C . GLU A 1 618 ? 8.679 2.728 -18.219 1.00 96.12 618 GLU A C 1
ATOM 5076 O O . GLU A 1 618 ? 7.869 2.436 -17.340 1.00 96.12 618 GLU A O 1
ATOM 5081 N N . TYR A 1 619 ? 9.943 2.287 -18.204 1.00 96.44 619 TYR A N 1
ATOM 5082 C CA . TYR A 1 619 ? 10.483 1.403 -17.170 1.00 96.44 619 TYR A CA 1
ATOM 5083 C C . TYR A 1 619 ? 10.229 1.954 -15.762 1.00 96.44 619 TYR A C 1
ATOM 5085 O O . TYR A 1 619 ? 9.644 1.263 -14.928 1.00 96.44 619 TYR A O 1
ATOM 5093 N N . LEU A 1 620 ? 10.584 3.219 -15.515 1.00 95.69 620 LEU A N 1
ATOM 5094 C CA . LEU A 1 620 ? 10.367 3.872 -14.222 1.00 95.69 620 LEU A CA 1
ATOM 5095 C C . LEU A 1 620 ? 8.881 4.082 -13.907 1.00 95.69 620 LEU A C 1
ATOM 5097 O O . LEU A 1 620 ? 8.492 3.959 -12.748 1.00 95.69 620 LEU A O 1
ATOM 5101 N N . SER A 1 621 ? 8.037 4.339 -14.909 1.00 95.12 621 SER A N 1
ATOM 5102 C CA . SER A 1 621 ? 6.593 4.493 -14.702 1.00 95.12 621 SER A CA 1
ATOM 5103 C C . SER A 1 621 ? 5.932 3.211 -14.191 1.00 95.12 621 SER A C 1
ATOM 5105 O O . SER A 1 621 ? 4.966 3.287 -13.432 1.00 95.12 621 SER A O 1
ATOM 5107 N N . VAL A 1 622 ? 6.477 2.039 -14.542 1.00 95.56 622 VAL A N 1
ATOM 5108 C CA . VAL A 1 622 ? 5.988 0.734 -14.084 1.00 95.56 622 VAL A CA 1
ATOM 5109 C C . VAL A 1 622 ? 6.706 0.301 -12.806 1.00 95.56 622 VAL A C 1
ATOM 5111 O O . VAL A 1 622 ? 6.057 0.048 -11.795 1.00 95.56 622 VAL A O 1
ATOM 5114 N N . CYS A 1 623 ? 8.039 0.232 -12.803 1.00 95.75 623 CYS A N 1
ATOM 5115 C CA . CYS A 1 623 ? 8.793 -0.364 -11.698 1.00 95.75 623 CYS A CA 1
ATOM 5116 C C . CYS A 1 623 ? 9.156 0.619 -10.577 1.00 95.75 623 CYS A C 1
ATOM 5118 O O . CYS A 1 623 ? 9.464 0.173 -9.475 1.00 95.75 623 CYS A O 1
ATOM 5120 N N . GLY A 1 624 ? 9.110 1.931 -10.827 1.00 94.69 624 GLY A N 1
ATOM 5121 C CA . GLY A 1 624 ? 9.582 2.963 -9.901 1.00 94.69 624 GLY A CA 1
ATOM 5122 C C . GLY A 1 624 ? 8.776 3.060 -8.605 1.00 94.69 624 GLY A C 1
ATOM 5123 O O . GLY A 1 624 ? 7.631 2.607 -8.527 1.00 94.69 624 GLY A O 1
ATOM 5124 N N . GLU A 1 625 ? 9.378 3.654 -7.578 1.00 92.56 625 GLU A N 1
ATOM 5125 C CA . GLU A 1 625 ? 8.722 3.877 -6.288 1.00 92.56 625 GLU A CA 1
ATOM 5126 C C . GLU A 1 625 ? 7.524 4.827 -6.429 1.00 92.56 625 GLU A C 1
ATOM 5128 O O . GLU A 1 625 ? 7.573 5.821 -7.150 1.00 92.56 625 GLU A O 1
ATOM 5133 N N . GLY A 1 626 ? 6.421 4.507 -5.752 1.00 91.88 626 GLY A N 1
ATOM 5134 C CA . GLY A 1 626 ? 5.181 5.283 -5.795 1.00 91.88 626 GLY A CA 1
ATOM 5135 C C . GLY A 1 626 ? 4.340 5.086 -7.060 1.00 91.88 626 GLY A C 1
ATOM 5136 O O . GLY A 1 626 ? 3.241 5.630 -7.139 1.00 91.88 626 GLY A O 1
ATOM 5137 N N . SER A 1 627 ? 4.807 4.285 -8.020 1.00 92.75 627 SER A N 1
ATOM 5138 C CA . SER A 1 627 ? 4.044 3.931 -9.219 1.00 92.75 627 SER A CA 1
ATOM 5139 C C . SER A 1 627 ? 2.742 3.183 -8.874 1.00 92.75 627 SER A C 1
ATOM 5141 O O . SER A 1 627 ? 2.717 2.394 -7.921 1.00 92.75 627 SER A O 1
ATOM 5143 N N . PRO A 1 628 ? 1.659 3.374 -9.657 1.00 90.81 628 PRO A N 1
ATOM 5144 C CA . PRO A 1 628 ? 0.403 2.655 -9.464 1.00 90.81 628 PRO A CA 1
ATOM 5145 C C . PRO A 1 628 ? 0.475 1.184 -9.907 1.00 90.81 628 PRO A C 1
ATOM 5147 O O . PRO A 1 628 ? -0.477 0.436 -9.683 1.00 90.81 628 PRO A O 1
ATOM 5150 N N . TYR A 1 629 ? 1.567 0.739 -10.535 1.00 93.81 629 TYR A N 1
ATOM 5151 C CA . TYR A 1 629 ? 1.753 -0.649 -10.961 1.00 93.81 629 TYR A CA 1
ATOM 5152 C C . TYR A 1 629 ? 2.328 -1.522 -9.845 1.00 93.81 629 TYR A C 1
ATOM 5154 O O . TYR A 1 629 ? 3.265 -1.133 -9.146 1.00 93.81 629 TYR A O 1
ATOM 5162 N N . LYS A 1 630 ? 1.812 -2.752 -9.728 1.00 94.62 630 LYS A N 1
ATOM 5163 C CA . LYS A 1 630 ? 2.264 -3.732 -8.724 1.00 94.62 630 LYS A CA 1
ATOM 5164 C C . LYS A 1 630 ? 3.606 -4.407 -9.022 1.00 94.62 630 LYS A C 1
ATOM 5166 O O . LYS A 1 630 ? 4.092 -5.171 -8.192 1.00 94.62 630 LYS A O 1
ATOM 5171 N N . TYR A 1 631 ? 4.175 -4.140 -10.193 1.00 95.75 631 TYR A N 1
ATOM 5172 C CA . TYR A 1 631 ? 5.398 -4.759 -10.699 1.00 95.75 631 TYR A CA 1
ATOM 5173 C C . TYR A 1 631 ? 6.626 -3.929 -10.293 1.00 95.75 631 TYR A C 1
ATOM 5175 O O . TYR A 1 631 ? 6.611 -2.698 -10.387 1.00 95.75 631 TYR A O 1
ATOM 5183 N N . GLY A 1 632 ? 7.672 -4.587 -9.791 1.00 95.31 632 GLY A N 1
ATOM 5184 C CA . GLY A 1 632 ? 8.918 -3.963 -9.341 1.00 95.31 632 GLY A CA 1
ATOM 5185 C C . GLY A 1 632 ? 10.107 -4.316 -10.236 1.00 95.31 632 GLY A C 1
ATOM 5186 O O . GLY A 1 632 ? 9.950 -4.917 -11.296 1.00 95.31 632 GLY A O 1
ATOM 5187 N N . LYS A 1 633 ? 11.324 -3.968 -9.793 1.00 94.44 633 LYS A N 1
ATOM 5188 C CA . LYS A 1 633 ? 12.579 -4.283 -10.512 1.00 94.44 633 LYS A CA 1
ATOM 5189 C C . LYS A 1 633 ? 12.786 -5.794 -10.753 1.00 94.44 633 LYS A C 1
ATOM 5191 O O . LYS A 1 633 ? 13.591 -6.160 -11.598 1.00 94.44 633 LYS A O 1
ATOM 5196 N N . LYS A 1 634 ? 12.091 -6.666 -10.008 1.00 94.00 634 LYS A N 1
ATOM 5197 C CA . LYS A 1 634 ? 12.144 -8.123 -10.198 1.00 94.00 634 LYS A CA 1
ATOM 5198 C C . LYS A 1 634 ? 11.460 -8.555 -11.494 1.00 94.00 634 LYS A C 1
ATOM 5200 O O . LYS A 1 634 ? 11.969 -9.434 -12.177 1.00 94.00 634 LYS A O 1
ATOM 5205 N N . GLU A 1 635 ? 10.288 -7.992 -11.781 1.00 96.25 635 GLU A N 1
ATOM 5206 C CA . GLU A 1 635 ? 9.456 -8.413 -12.910 1.00 96.25 635 GLU A CA 1
ATOM 5207 C C . GLU A 1 635 ? 9.697 -7.565 -14.167 1.00 96.25 635 GLU A C 1
ATOM 5209 O O . GLU A 1 635 ? 9.505 -8.050 -15.277 1.00 96.25 635 GLU A O 1
ATOM 5214 N N . VAL A 1 636 ? 10.086 -6.294 -14.025 1.00 97.75 636 VAL A N 1
ATOM 5215 C CA . VAL A 1 636 ? 10.177 -5.348 -15.151 1.00 97.75 636 VAL A CA 1
ATOM 5216 C C . VAL A 1 636 ? 11.582 -5.322 -15.748 1.00 97.75 636 VAL A C 1
ATOM 5218 O O . VAL A 1 636 ? 12.568 -5.204 -15.026 1.00 97.75 636 VAL A O 1
ATOM 5221 N N . VAL A 1 637 ? 11.677 -5.375 -17.078 1.00 96.81 637 VAL A N 1
ATOM 5222 C CA . VAL A 1 637 ? 12.938 -5.498 -17.817 1.00 96.81 637 VAL A CA 1
ATOM 5223 C C . VAL A 1 637 ? 13.030 -4.446 -18.915 1.00 96.81 637 VAL A C 1
ATOM 5225 O O . VAL A 1 637 ? 12.286 -4.487 -19.893 1.00 96.81 637 VAL A O 1
ATOM 5228 N N . LEU A 1 638 ? 14.018 -3.559 -18.815 1.00 96.81 638 LEU A N 1
ATOM 5229 C CA . LEU A 1 638 ? 14.352 -2.599 -19.866 1.00 96.81 638 LEU A CA 1
ATOM 5230 C C . LEU A 1 638 ? 15.185 -3.285 -20.959 1.00 96.81 638 LEU A C 1
ATOM 5232 O O . LEU A 1 638 ? 16.410 -3.319 -20.887 1.00 96.81 638 LEU A O 1
ATOM 5236 N N . SER A 1 639 ? 14.518 -3.878 -21.952 1.00 96.06 639 SER A N 1
ATOM 5237 C CA . SER A 1 639 ? 15.182 -4.617 -23.043 1.00 96.06 639 SER A CA 1
ATOM 5238 C C . SER A 1 639 ? 15.013 -3.986 -24.422 1.00 96.06 639 SER A C 1
ATOM 5240 O O . SER A 1 639 ? 15.829 -4.271 -25.300 1.00 96.06 639 SER A O 1
ATOM 5242 N N . GLY A 1 640 ? 14.032 -3.096 -24.596 1.00 95.50 640 GLY A N 1
ATOM 5243 C CA . GLY A 1 640 ? 13.535 -2.713 -25.917 1.00 95.50 640 GLY A CA 1
ATOM 5244 C C . GLY A 1 640 ? 12.503 -3.713 -26.436 1.00 95.50 640 GLY A C 1
ATOM 5245 O O . GLY A 1 640 ? 12.477 -4.868 -26.019 1.00 95.50 640 GLY A O 1
ATOM 5246 N N . LEU A 1 641 ? 11.629 -3.266 -27.338 1.00 96.12 641 LEU A N 1
ATOM 5247 C CA . LEU A 1 641 ? 10.652 -4.156 -27.964 1.00 96.12 641 LEU A CA 1
ATOM 5248 C C . LEU A 1 641 ? 11.367 -5.072 -28.978 1.00 96.12 641 LEU A C 1
ATOM 5250 O O . LEU A 1 641 ? 12.121 -4.548 -29.801 1.00 96.12 641 LEU A O 1
ATOM 5254 N N . PRO A 1 642 ? 11.141 -6.401 -28.973 1.00 96.50 642 PRO A N 1
ATOM 5255 C CA . PRO A 1 642 ? 11.748 -7.330 -29.933 1.00 96.50 642 PRO A CA 1
ATOM 5256 C C . PRO A 1 642 ? 11.670 -6.883 -31.402 1.00 96.50 642 PRO A C 1
ATOM 5258 O O . PRO A 1 642 ? 12.652 -6.986 -32.139 1.00 96.50 642 PRO A O 1
ATOM 5261 N N . ARG A 1 643 ? 10.540 -6.304 -31.833 1.00 94.06 643 ARG A N 1
ATOM 5262 C CA . ARG A 1 643 ? 10.349 -5.830 -33.215 1.00 94.06 643 ARG A CA 1
ATOM 5263 C C . ARG A 1 643 ? 11.284 -4.688 -33.620 1.00 94.06 643 ARG A C 1
ATOM 5265 O O . ARG A 1 643 ? 11.560 -4.510 -34.806 1.00 94.06 643 ARG A O 1
ATOM 5272 N N . TYR A 1 644 ? 11.835 -3.942 -32.658 1.00 94.25 644 TYR A N 1
ATOM 5273 C CA . TYR A 1 644 ? 12.776 -2.856 -32.941 1.00 94.25 644 TYR A CA 1
ATOM 5274 C C . TYR A 1 644 ? 14.076 -3.347 -33.579 1.00 94.25 644 TYR A C 1
ATOM 5276 O O . TYR A 1 644 ? 14.703 -2.574 -34.301 1.00 94.25 644 TYR A O 1
ATOM 5284 N N . ASP A 1 645 ? 14.458 -4.617 -33.412 1.00 93.31 645 ASP A N 1
ATOM 5285 C CA . ASP A 1 645 ? 15.630 -5.174 -34.103 1.00 93.31 645 ASP A CA 1
ATOM 5286 C C . ASP A 1 645 ? 15.479 -5.097 -35.622 1.00 93.31 645 ASP A C 1
ATOM 5288 O O . ASP A 1 645 ? 16.439 -4.801 -36.331 1.00 93.31 645 ASP A O 1
ATOM 5292 N N . GLN A 1 646 ? 14.256 -5.279 -36.129 1.00 89.31 646 GLN A N 1
ATOM 5293 C CA . GLN A 1 646 ? 13.968 -5.115 -37.549 1.00 89.31 646 GLN A CA 1
ATOM 5294 C C . GLN A 1 646 ? 13.937 -3.647 -37.973 1.00 89.31 646 GLN A C 1
ATOM 5296 O O . GLN A 1 646 ? 14.310 -3.352 -39.107 1.00 89.31 646 GLN A O 1
ATOM 5301 N N . LEU A 1 647 ? 13.503 -2.728 -37.108 1.00 89.50 647 LEU A N 1
ATOM 5302 C CA . LEU A 1 647 ? 13.407 -1.300 -37.432 1.00 89.50 647 LEU A CA 1
ATOM 5303 C C . LEU A 1 647 ? 14.764 -0.589 -37.424 1.00 89.50 647 LEU A C 1
ATOM 5305 O O . LEU A 1 647 ? 15.001 0.284 -38.255 1.00 89.50 647 LEU A O 1
ATOM 5309 N N . VAL A 1 648 ? 15.653 -0.964 -36.504 1.00 86.81 648 VAL A N 1
ATOM 5310 C CA . VAL A 1 648 ? 16.970 -0.335 -36.331 1.00 86.81 648 VAL A CA 1
ATOM 5311 C C . VAL A 1 648 ? 17.989 -0.868 -37.345 1.00 86.81 648 VAL A C 1
ATOM 5313 O O . VAL A 1 648 ? 18.803 -0.102 -37.863 1.00 86.81 648 VAL A O 1
ATOM 5316 N N . ASN A 1 649 ? 17.923 -2.159 -37.682 1.00 71.00 649 ASN A N 1
ATOM 5317 C CA . ASN A 1 649 ? 18.789 -2.772 -38.686 1.00 71.00 649 ASN A CA 1
ATOM 5318 C C . ASN A 1 649 ? 18.259 -2.487 -40.099 1.00 71.00 649 ASN A C 1
ATOM 5320 O O . ASN A 1 649 ? 17.658 -3.370 -40.709 1.00 71.00 649 ASN A O 1
ATOM 5324 N N . ASN A 1 650 ? 18.440 -1.277 -40.650 1.00 60.16 650 ASN A N 1
ATOM 5325 C CA . ASN A 1 650 ? 18.312 -1.133 -42.105 1.00 60.16 650 ASN A CA 1
ATOM 5326 C C . ASN A 1 650 ? 18.965 0.083 -42.778 1.00 60.16 650 ASN A C 1
ATOM 5328 O O . ASN A 1 650 ? 19.087 1.175 -42.225 1.00 60.16 650 ASN A O 1
ATOM 5332 N N . GLN A 1 651 ? 19.324 -0.159 -44.045 1.00 56.44 651 GLN A N 1
ATOM 5333 C CA . GLN A 1 651 ? 19.778 0.803 -45.052 1.00 56.44 651 GLN A CA 1
ATOM 5334 C C . GLN A 1 651 ? 18.719 1.895 -45.283 1.00 56.44 651 GLN A C 1
ATOM 5336 O O . GLN A 1 651 ? 17.523 1.607 -45.271 1.00 56.44 651 GLN A O 1
ATOM 5341 N N . LYS A 1 652 ? 19.146 3.148 -45.515 1.00 55.38 652 LYS A N 1
ATOM 5342 C CA . LYS A 1 652 ? 18.254 4.289 -45.807 1.00 55.38 652 LYS A CA 1
ATOM 5343 C C . LYS A 1 652 ? 17.301 3.959 -46.967 1.00 55.38 652 LYS A C 1
ATOM 5345 O O . LYS A 1 652 ? 17.690 4.039 -48.129 1.00 55.38 652 LYS A O 1
ATOM 5350 N N . VAL A 1 653 ? 16.045 3.644 -46.655 1.00 61.75 653 VAL A N 1
ATOM 5351 C CA . VAL A 1 653 ? 14.961 3.574 -47.641 1.00 61.75 653 VAL A CA 1
ATOM 5352 C C . VAL A 1 653 ? 14.545 5.010 -47.946 1.00 61.75 653 VAL A C 1
ATOM 5354 O O . VAL A 1 653 ? 13.978 5.694 -47.098 1.00 61.75 653 VAL A O 1
ATOM 5357 N N . ASN A 1 654 ? 14.881 5.500 -49.138 1.00 60.25 654 ASN A N 1
ATOM 5358 C CA . ASN A 1 654 ? 14.634 6.886 -49.538 1.00 60.25 654 ASN A CA 1
ATOM 5359 C C . ASN A 1 654 ? 13.203 7.050 -50.094 1.00 60.25 654 ASN A C 1
ATOM 5361 O O . ASN A 1 654 ? 13.011 7.374 -51.264 1.00 60.25 654 ASN A O 1
ATOM 5365 N N . GLY A 1 655 ? 12.193 6.743 -49.273 1.00 66.50 655 GLY A N 1
ATOM 5366 C CA . GLY A 1 655 ? 10.779 6.910 -49.617 1.00 66.50 655 GLY A CA 1
ATOM 5367 C C . GLY A 1 655 ? 10.265 8.299 -49.233 1.00 66.50 655 GLY A C 1
ATOM 5368 O O . GLY A 1 655 ? 10.484 8.739 -48.105 1.00 66.50 655 GLY A O 1
ATOM 5369 N N . LYS A 1 656 ? 9.573 8.992 -50.150 1.00 88.69 656 LYS A N 1
ATOM 5370 C CA . LYS A 1 656 ? 8.767 10.191 -49.847 1.00 88.69 656 LYS A CA 1
ATOM 5371 C C . LYS A 1 656 ? 7.338 9.762 -49.516 1.00 88.69 656 LYS A C 1
ATOM 5373 O O . LYS A 1 656 ? 6.473 9.747 -50.390 1.00 88.69 656 LYS A O 1
ATOM 5378 N N . MET A 1 657 ? 7.100 9.377 -48.265 1.00 93.50 657 MET A N 1
ATOM 5379 C CA . MET A 1 657 ? 5.803 8.867 -47.813 1.00 93.50 657 MET A CA 1
ATOM 5380 C C . MET A 1 657 ? 5.368 9.545 -46.509 1.00 93.50 657 MET A C 1
ATOM 5382 O O . MET A 1 657 ? 6.126 9.587 -45.541 1.00 93.50 657 MET A O 1
ATOM 5386 N N . LEU A 1 658 ? 4.136 10.055 -46.498 1.00 95.62 658 LEU A N 1
ATOM 5387 C CA . LEU A 1 658 ? 3.401 10.482 -45.311 1.00 95.62 658 LEU A CA 1
ATOM 5388 C C . LEU A 1 658 ? 2.521 9.319 -44.846 1.00 95.62 658 LEU A C 1
ATOM 5390 O O . LEU A 1 658 ? 1.617 8.899 -45.569 1.00 95.62 658 LEU A O 1
ATOM 5394 N N . LEU A 1 659 ? 2.763 8.832 -43.631 1.00 96.12 659 LEU A N 1
ATOM 5395 C CA . LEU A 1 659 ? 1.903 7.840 -42.990 1.00 96.12 659 LEU A CA 1
ATOM 5396 C C . LEU A 1 659 ? 0.899 8.540 -42.069 1.00 96.12 659 LEU A C 1
ATOM 5398 O O . LEU A 1 659 ? 1.304 9.271 -41.171 1.00 96.12 659 LEU A O 1
ATOM 5402 N N . ILE A 1 660 ? -0.396 8.308 -42.267 1.00 97.00 660 ILE A N 1
ATOM 5403 C CA . ILE A 1 660 ? -1.477 8.805 -41.411 1.00 97.00 660 ILE A CA 1
ATOM 5404 C C . ILE A 1 660 ? -2.066 7.621 -40.641 1.00 97.00 660 ILE A C 1
ATOM 5406 O O . ILE A 1 660 ? -2.634 6.713 -41.248 1.00 97.00 660 ILE A O 1
ATOM 5410 N N . MET A 1 661 ? -1.934 7.624 -39.314 1.00 95.69 661 MET A N 1
ATOM 5411 C CA . MET A 1 661 ? -2.230 6.458 -38.477 1.00 95.69 661 MET A CA 1
ATOM 5412 C C . MET A 1 661 ? -2.908 6.833 -37.146 1.00 95.69 661 MET A C 1
ATOM 5414 O O . MET A 1 661 ? -2.262 6.838 -36.098 1.00 95.69 661 MET A O 1
ATOM 5418 N N . PRO A 1 662 ? -4.216 7.151 -37.149 1.00 94.69 662 PRO A N 1
ATOM 5419 C CA . PRO A 1 662 ? -4.952 7.442 -35.921 1.00 94.69 662 PRO A CA 1
ATOM 5420 C C . PRO A 1 662 ? -5.233 6.202 -35.065 1.00 94.69 662 PRO A C 1
ATOM 5422 O O . PRO A 1 662 ? -5.412 5.088 -35.573 1.00 94.69 662 PRO A O 1
ATOM 5425 N N . THR A 1 663 ? -5.351 6.418 -33.753 1.00 91.00 663 THR A N 1
ATOM 5426 C CA . THR A 1 663 ? -5.839 5.419 -32.793 1.00 91.00 663 THR A CA 1
ATOM 5427 C C . THR A 1 663 ? -7.373 5.393 -32.697 1.00 91.00 663 THR A C 1
ATOM 5429 O O . THR A 1 663 ? -8.083 6.120 -33.388 1.00 91.00 663 THR A O 1
ATOM 5432 N N . TRP A 1 664 ? -7.914 4.535 -31.832 1.00 90.62 664 TRP A N 1
ATOM 5433 C CA . TRP A 1 664 ? -9.348 4.314 -31.608 1.00 90.62 664 TRP A CA 1
ATOM 5434 C C . TRP A 1 664 ? -9.815 4.884 -30.259 1.00 90.62 664 TRP A C 1
ATOM 5436 O O . TRP A 1 664 ? -8.998 5.085 -29.366 1.00 90.62 664 TRP A O 1
ATOM 5446 N N . ARG A 1 665 ? -11.125 5.126 -30.083 1.00 86.81 665 ARG A N 1
ATOM 5447 C CA . ARG A 1 665 ? -11.716 5.517 -28.784 1.00 86.81 665 ARG A CA 1
ATOM 5448 C C . ARG A 1 665 ? -12.729 4.467 -28.352 1.00 86.81 665 ARG A C 1
ATOM 5450 O O . ARG A 1 665 ? -13.495 3.961 -29.166 1.00 86.81 665 ARG A O 1
ATOM 5457 N N . SER A 1 666 ? -12.734 4.119 -27.071 1.00 82.88 666 SER A N 1
ATOM 5458 C CA . SER A 1 666 ? -13.557 3.014 -26.559 1.00 82.88 666 SER A CA 1
ATOM 5459 C C . SER A 1 666 ? -15.027 3.360 -26.394 1.00 82.88 666 SER A C 1
ATOM 5461 O O . SER A 1 666 ? -15.847 2.454 -26.428 1.00 82.88 666 SER A O 1
ATOM 5463 N N . ASN A 1 667 ? -15.352 4.640 -26.232 1.00 80.75 667 ASN A N 1
ATOM 5464 C CA . ASN A 1 667 ? -16.719 5.145 -26.116 1.00 80.75 667 ASN A CA 1
ATOM 5465 C C . ASN A 1 667 ? -17.441 5.275 -27.469 1.00 80.75 667 ASN A C 1
ATOM 5467 O O . ASN A 1 667 ? -18.662 5.375 -27.478 1.00 80.75 667 ASN A O 1
ATOM 5471 N N . ILE A 1 668 ? -16.716 5.270 -28.596 1.00 84.38 668 ILE A N 1
ATOM 5472 C CA . ILE A 1 668 ? -17.312 5.444 -29.934 1.00 84.38 668 ILE A CA 1
ATOM 5473 C C . ILE A 1 668 ? -17.333 4.171 -30.781 1.00 84.38 668 ILE A C 1
ATOM 5475 O O . ILE A 1 668 ? -18.069 4.116 -31.763 1.00 84.38 668 ILE A O 1
ATOM 5479 N N . VAL A 1 669 ? -16.538 3.153 -30.447 1.00 84.69 669 VAL A N 1
ATOM 5480 C CA . VAL A 1 669 ? -16.595 1.848 -31.127 1.00 84.69 669 VAL A CA 1
ATOM 5481 C C . VAL A 1 669 ? -17.565 0.920 -30.395 1.00 84.69 669 VAL A C 1
ATOM 5483 O O . VAL A 1 669 ? -17.718 1.023 -29.180 1.00 84.69 669 VAL A O 1
ATOM 5486 N N . GLY A 1 670 ? -18.207 -0.006 -31.110 1.00 79.94 670 GLY A N 1
ATOM 5487 C CA . GLY A 1 670 ? -19.161 -0.931 -30.494 1.00 79.94 670 GLY A CA 1
ATOM 5488 C C . GLY A 1 670 ? -18.546 -1.881 -29.456 1.00 79.94 670 GLY A C 1
ATOM 5489 O O . GLY A 1 670 ? -17.317 -2.040 -29.340 1.00 79.94 670 GLY A O 1
ATOM 5490 N N . ALA A 1 671 ? -19.435 -2.494 -28.670 1.00 72.12 671 ALA A N 1
ATOM 5491 C CA . ALA A 1 671 ? -19.083 -3.381 -27.570 1.00 72.12 671 ALA A CA 1
ATOM 5492 C C . ALA A 1 671 ? -18.295 -4.607 -28.061 1.00 72.12 671 ALA A C 1
ATOM 5494 O O . ALA A 1 671 ? -18.512 -5.113 -29.163 1.00 72.12 671 ALA A O 1
ATOM 5495 N N . GLY A 1 672 ? -17.353 -5.072 -27.236 1.00 63.88 672 GLY A N 1
ATOM 5496 C CA . GLY A 1 672 ? -16.626 -6.316 -27.488 1.00 63.88 672 GLY A CA 1
ATOM 5497 C C . GLY A 1 672 ? -17.456 -7.526 -27.068 1.00 63.88 672 GLY A C 1
ATOM 5498 O O . GLY A 1 672 ? -18.138 -7.486 -26.046 1.00 63.88 672 GLY A O 1
ATOM 5499 N N . ASN A 1 673 ? -17.353 -8.625 -27.809 1.00 56.66 673 ASN A N 1
ATOM 5500 C CA . ASN A 1 673 ? -18.110 -9.862 -27.573 1.00 56.66 673 ASN A CA 1
ATOM 5501 C C . ASN A 1 673 ? -17.582 -10.735 -26.405 1.00 56.66 673 ASN A C 1
ATOM 5503 O O . ASN A 1 673 ? -17.994 -11.881 -26.238 1.00 56.66 673 ASN A O 1
ATOM 5507 N N . GLY A 1 674 ? -16.689 -10.199 -25.564 1.00 48.84 674 GLY A N 1
ATOM 5508 C CA . GLY A 1 674 ? -16.258 -10.794 -24.290 1.00 48.84 674 GLY A CA 1
ATOM 5509 C C . GLY A 1 674 ? -15.288 -11.982 -24.379 1.00 48.84 674 GLY A C 1
ATOM 5510 O O . GLY A 1 674 ? -14.755 -12.380 -23.347 1.00 48.84 674 GLY A O 1
ATOM 5511 N N . ALA A 1 675 ? -15.029 -12.527 -25.573 1.00 44.69 675 ALA A N 1
ATOM 5512 C CA . ALA A 1 675 ? -14.174 -13.706 -25.770 1.00 44.69 675 ALA A CA 1
ATOM 5513 C C . ALA A 1 675 ? -13.009 -13.508 -26.767 1.00 44.69 675 ALA A C 1
ATOM 5515 O O . ALA A 1 675 ? -12.131 -14.368 -26.824 1.00 44.69 675 ALA A O 1
ATOM 5516 N N . GLY A 1 676 ? -12.961 -12.391 -27.507 1.00 56.97 676 GLY A N 1
ATOM 5517 C CA . GLY A 1 676 ? -11.907 -12.092 -28.488 1.00 56.97 676 GLY A CA 1
ATOM 5518 C C . GLY A 1 676 ? -11.836 -10.608 -28.874 1.00 56.97 676 GLY A C 1
ATOM 5519 O O . GLY A 1 676 ? -12.413 -9.755 -28.196 1.00 56.97 676 GLY A O 1
ATOM 5520 N N . HIS A 1 677 ? -11.119 -10.295 -29.959 1.00 60.22 677 HIS A N 1
ATOM 5521 C CA . HIS A 1 677 ? -10.930 -8.918 -30.448 1.00 60.22 677 HIS A CA 1
ATOM 5522 C C . HIS A 1 677 ? -12.045 -8.380 -31.374 1.00 60.22 677 HIS A C 1
ATOM 5524 O O . HIS A 1 677 ? -11.968 -7.235 -31.823 1.00 60.22 677 HIS A O 1
ATOM 5530 N N . GLU A 1 678 ? -13.089 -9.161 -31.652 1.00 64.75 678 GLU A N 1
ATOM 5531 C CA . GLU A 1 678 ? -14.221 -8.747 -32.493 1.00 64.75 678 GLU A CA 1
ATOM 5532 C C . GLU A 1 678 ? -15.199 -7.813 -31.751 1.00 64.75 678 GLU A C 1
ATOM 5534 O O . GLU A 1 678 ? -15.455 -7.951 -30.550 1.00 64.75 678 GLU A O 1
ATOM 5539 N N . ARG A 1 679 ? -15.760 -6.836 -32.478 1.00 72.06 679 ARG A N 1
ATOM 5540 C CA . ARG A 1 679 ? -16.645 -5.792 -31.935 1.00 72.06 679 ARG A CA 1
ATOM 5541 C C . ARG A 1 679 ? -17.898 -5.611 -32.776 1.00 72.06 679 ARG A C 1
ATOM 5543 O O . ARG A 1 679 ? -17.857 -5.739 -33.998 1.00 72.06 679 ARG A O 1
ATOM 5550 N N . GLU A 1 680 ? -18.985 -5.227 -32.116 1.00 79.69 680 GLU A N 1
ATOM 5551 C CA . GLU A 1 680 ? -20.190 -4.742 -32.787 1.00 79.69 680 GLU A CA 1
ATOM 5552 C C . GLU A 1 680 ? -19.928 -3.408 -33.515 1.00 79.69 680 GLU A C 1
ATOM 5554 O O . GLU A 1 680 ? -19.005 -2.654 -33.183 1.00 79.69 680 GLU A O 1
ATOM 5559 N N . ILE A 1 681 ? -20.747 -3.098 -34.523 1.00 83.38 681 ILE A N 1
ATOM 5560 C CA . ILE A 1 681 ? -20.673 -1.825 -35.251 1.00 83.38 681 ILE A CA 1
ATOM 5561 C C . ILE A 1 681 ? -21.543 -0.793 -34.531 1.00 83.38 681 ILE A C 1
ATOM 5563 O O . ILE A 1 681 ? -22.747 -0.988 -34.399 1.00 83.38 681 ILE A O 1
ATOM 5567 N N . ASN A 1 682 ? -20.952 0.337 -34.137 1.00 85.81 682 ASN A N 1
ATOM 5568 C CA . ASN A 1 682 ? -21.706 1.504 -33.689 1.00 85.81 682 ASN A CA 1
ATOM 5569 C C . ASN A 1 682 ? -22.338 2.207 -34.913 1.00 85.81 682 ASN A C 1
ATOM 5571 O O . ASN A 1 682 ? -21.592 2.675 -35.786 1.00 85.81 682 ASN A O 1
ATOM 5575 N N . PRO A 1 683 ? -23.680 2.289 -35.022 1.00 85.75 683 PRO A N 1
ATOM 5576 C CA . PRO A 1 683 ? -24.331 2.969 -36.142 1.00 85.75 683 PRO A CA 1
ATOM 5577 C C . PRO A 1 683 ? -23.995 4.468 -36.195 1.00 85.75 683 PRO A C 1
ATOM 5579 O O . PRO A 1 683 ? -23.816 4.996 -37.294 1.00 85.75 683 PRO A O 1
ATOM 5582 N N . ASP A 1 684 ? -23.786 5.105 -35.040 1.00 88.44 684 ASP A N 1
ATOM 5583 C CA . ASP A 1 684 ? -23.576 6.553 -34.895 1.00 88.44 684 ASP A CA 1
ATOM 5584 C C . ASP A 1 684 ? -22.093 6.962 -34.957 1.00 88.44 684 ASP A C 1
ATOM 5586 O O . ASP A 1 684 ? -21.730 8.111 -34.713 1.00 88.44 684 ASP A O 1
ATOM 5590 N N . PHE A 1 685 ? -21.191 6.038 -35.310 1.00 91.00 685 PHE A N 1
ATOM 5591 C CA . PHE A 1 685 ? -19.749 6.310 -35.349 1.00 91.00 685 PHE A CA 1
ATOM 5592 C C . PHE A 1 685 ? -19.388 7.512 -36.242 1.00 91.00 685 PHE A C 1
ATOM 5594 O O . PHE A 1 685 ? -18.559 8.338 -35.863 1.00 91.00 685 PHE A O 1
ATOM 5601 N N . MET A 1 686 ? -20.025 7.647 -37.411 1.00 91.44 686 MET A N 1
ATOM 5602 C CA . MET A 1 686 ? -19.703 8.716 -38.370 1.00 91.44 686 MET A CA 1
ATOM 5603 C C . MET A 1 686 ? -20.173 10.110 -37.924 1.00 91.44 686 MET A C 1
ATOM 5605 O O . MET A 1 686 ? -19.675 11.101 -38.450 1.00 91.44 686 MET A O 1
ATOM 5609 N N . SER A 1 687 ? -21.089 10.214 -36.952 1.00 90.81 687 SER A N 1
ATOM 5610 C CA . SER A 1 687 ? -21.496 11.501 -36.363 1.00 90.81 687 SER A CA 1
ATOM 5611 C C . SER A 1 687 ? -20.600 11.952 -35.209 1.00 90.81 687 SER A C 1
ATOM 5613 O O . SER A 1 687 ? -20.832 13.009 -34.630 1.00 90.81 687 SER A O 1
ATOM 5615 N N . THR A 1 688 ? -19.585 11.165 -34.853 1.00 92.56 688 THR A N 1
ATOM 5616 C CA . THR A 1 688 ? -18.661 11.509 -33.769 1.00 92.56 688 THR A CA 1
ATOM 5617 C C . THR A 1 688 ? -17.669 12.584 -34.200 1.00 92.56 688 THR A C 1
ATOM 5619 O O . THR A 1 688 ? -17.243 12.627 -35.357 1.00 92.56 688 THR A O 1
ATOM 5622 N N . ARG A 1 689 ? -17.224 13.400 -33.235 1.00 92.75 689 ARG A N 1
ATOM 5623 C CA . ARG A 1 689 ? -16.155 14.392 -33.428 1.00 92.75 689 ARG A CA 1
ATOM 5624 C C . ARG A 1 689 ? -14.898 13.759 -34.036 1.00 92.75 689 ARG A C 1
ATOM 5626 O O . ARG A 1 689 ? -14.293 14.337 -34.934 1.00 92.75 689 ARG A O 1
ATOM 5633 N N . PHE A 1 690 ? -14.563 12.537 -33.607 1.00 94.19 690 PHE A N 1
ATOM 5634 C CA . PHE A 1 690 ? -13.446 11.758 -34.142 1.00 94.19 690 PHE A CA 1
ATOM 5635 C C . PHE A 1 690 ? -13.555 11.498 -35.647 1.00 94.19 690 PHE A C 1
ATOM 5637 O O . PHE A 1 690 ? -12.639 11.831 -36.401 1.00 94.19 690 PHE A O 1
ATOM 5644 N N . ALA A 1 691 ? -14.664 10.897 -36.087 1.00 93.19 691 ALA A N 1
ATOM 5645 C CA . ALA A 1 691 ? -14.848 10.551 -37.491 1.00 93.19 691 ALA A CA 1
ATOM 5646 C C . ALA A 1 691 ? -14.898 11.808 -38.373 1.00 93.19 691 ALA A C 1
ATOM 5648 O O . ALA A 1 691 ? -14.292 11.828 -39.443 1.00 93.19 691 ALA A O 1
ATOM 5649 N N . GLN A 1 692 ? -15.557 12.870 -37.898 1.00 94.56 692 GLN A N 1
ATOM 5650 C CA . GLN A 1 692 ? -15.666 14.144 -38.609 1.00 94.56 692 GLN A CA 1
ATOM 5651 C C . GLN A 1 692 ? -14.307 14.826 -38.806 1.00 94.56 692 GLN A C 1
ATOM 5653 O O . GLN A 1 692 ? -13.999 15.236 -39.924 1.00 94.56 692 GLN A O 1
ATOM 5658 N N . ALA A 1 693 ? -13.472 14.900 -37.765 1.00 95.69 693 ALA A N 1
ATOM 5659 C CA . ALA A 1 693 ? -12.159 15.542 -37.841 1.00 95.69 693 ALA A CA 1
ATOM 5660 C C . ALA A 1 693 ? -11.222 14.838 -38.840 1.00 95.69 693 ALA A C 1
ATOM 5662 O O . ALA A 1 693 ? -10.644 15.482 -39.718 1.00 95.69 693 ALA A O 1
ATOM 5663 N N . TRP A 1 694 ? -11.112 13.506 -38.766 1.00 95.88 694 TRP A N 1
ATOM 5664 C CA . TRP A 1 694 ? -10.271 12.743 -39.697 1.00 95.88 694 TRP A CA 1
ATOM 5665 C C . TRP A 1 694 ? -10.816 12.751 -41.126 1.00 95.88 694 TRP A C 1
ATOM 5667 O O . TRP A 1 694 ? -10.040 12.900 -42.067 1.00 95.88 694 TRP A O 1
ATOM 5677 N N . MET A 1 695 ? -12.135 12.643 -41.310 1.00 94.38 695 MET A N 1
ATOM 5678 C CA . MET A 1 695 ? -12.748 12.713 -42.639 1.00 94.38 695 MET A CA 1
ATOM 5679 C C . MET A 1 695 ? -12.544 14.088 -43.288 1.00 94.38 695 MET A C 1
ATOM 5681 O O . MET A 1 695 ? -12.235 14.151 -44.478 1.00 94.38 695 MET A O 1
ATOM 5685 N N . SER A 1 696 ? -12.662 15.169 -42.510 1.00 95.56 696 SER A N 1
ATOM 5686 C CA . SER A 1 696 ? -12.408 16.539 -42.969 1.00 95.56 696 SER A CA 1
ATOM 5687 C C . SER A 1 696 ? -10.958 16.723 -43.425 1.00 95.56 696 SER A C 1
ATOM 5689 O O . SER A 1 696 ? -10.713 17.194 -44.533 1.00 95.56 696 SER A O 1
ATOM 5691 N N . LEU A 1 697 ? -9.989 16.267 -42.624 1.00 96.69 697 LEU A N 1
ATOM 5692 C CA . LEU A 1 697 ? -8.570 16.364 -42.966 1.00 96.69 697 LEU A CA 1
ATOM 5693 C C . LEU A 1 697 ? -8.197 15.542 -44.212 1.00 96.69 697 LEU A C 1
ATOM 5695 O O . LEU A 1 697 ? -7.474 16.039 -45.074 1.00 96.69 697 LEU A O 1
ATOM 5699 N N . LEU A 1 698 ? -8.676 14.297 -44.320 1.00 96.00 698 LEU A N 1
ATOM 5700 C CA . LEU A 1 698 ? -8.376 13.423 -45.465 1.00 96.00 698 LEU A CA 1
ATOM 5701 C C . LEU A 1 698 ? -8.919 13.982 -46.790 1.00 96.00 698 LEU A C 1
ATOM 5703 O O . LEU A 1 698 ? -8.349 13.697 -47.839 1.00 96.00 698 LEU A O 1
ATOM 5707 N N . ASN A 1 699 ? -9.990 14.782 -46.743 1.00 95.69 699 ASN A N 1
ATOM 5708 C CA . ASN A 1 699 ? -10.606 15.416 -47.912 1.00 95.69 699 ASN A CA 1
ATOM 5709 C C . ASN A 1 699 ? -10.178 16.880 -48.120 1.00 95.69 699 ASN A C 1
ATOM 5711 O O . ASN A 1 699 ? -10.701 17.542 -49.017 1.00 95.69 699 ASN A O 1
ATOM 5715 N N . ALA A 1 700 ? -9.239 17.399 -47.323 1.00 96.31 700 ALA A N 1
ATOM 5716 C CA . ALA A 1 700 ? -8.776 18.777 -47.444 1.00 96.31 700 ALA A CA 1
ATOM 5717 C C . ALA A 1 700 ? -8.054 19.000 -48.794 1.00 96.31 700 ALA A C 1
ATOM 5719 O O . ALA A 1 700 ? -7.044 18.335 -49.061 1.00 96.31 700 ALA A O 1
ATOM 5720 N N . PRO A 1 701 ? -8.501 19.946 -49.648 1.00 95.00 701 PRO A N 1
ATOM 5721 C CA . PRO A 1 701 ? -7.840 20.241 -50.923 1.00 95.00 701 PRO A CA 1
ATOM 5722 C C . PRO A 1 701 ? -6.359 20.612 -50.769 1.00 95.00 701 PRO A C 1
ATOM 5724 O O . PRO A 1 701 ? -5.531 20.284 -51.621 1.00 95.00 701 PRO A O 1
ATOM 5727 N N . GLU A 1 702 ? -6.009 21.267 -49.665 1.00 96.25 702 GLU A N 1
ATOM 5728 C CA . GLU A 1 702 ? -4.652 21.672 -49.316 1.00 96.25 702 GLU A CA 1
ATOM 5729 C C . GLU A 1 702 ? -3.726 20.461 -49.137 1.00 96.25 702 GLU A C 1
ATOM 5731 O O . GLU A 1 702 ? -2.577 20.501 -49.577 1.00 96.25 702 GLU A O 1
ATOM 5736 N N . LEU A 1 703 ? -4.215 19.346 -48.575 1.00 96.25 703 LEU A N 1
ATOM 5737 C CA . LEU A 1 703 ? -3.425 18.121 -48.414 1.00 96.25 703 LEU A CA 1
ATOM 5738 C C . LEU A 1 703 ? -3.015 17.541 -49.779 1.00 96.25 703 LEU A C 1
ATOM 5740 O O . LEU A 1 703 ? -1.861 17.141 -49.972 1.00 96.25 703 LEU A O 1
ATOM 5744 N N . ALA A 1 704 ? -3.925 17.545 -50.757 1.00 94.62 704 ALA A N 1
ATOM 5745 C CA . ALA A 1 704 ? -3.637 17.122 -52.130 1.00 94.62 704 ALA A CA 1
ATOM 5746 C C . ALA A 1 704 ? -2.624 18.058 -52.820 1.00 94.62 704 ALA A C 1
ATOM 5748 O O . ALA A 1 704 ? -1.730 17.609 -53.542 1.00 94.62 704 ALA A O 1
ATOM 5749 N N . GLN A 1 705 ? -2.724 19.368 -52.576 1.00 95.62 705 GLN A N 1
ATOM 5750 C CA . GLN A 1 705 ? -1.783 20.349 -53.122 1.00 95.62 705 GLN A CA 1
ATOM 5751 C C . GLN A 1 705 ? -0.373 20.178 -52.543 1.00 95.62 705 GLN A C 1
ATOM 5753 O O . GLN A 1 705 ? 0.595 20.160 -53.305 1.00 95.62 705 GLN A O 1
ATOM 5758 N N . LEU A 1 706 ? -0.243 20.002 -51.223 1.00 95.88 706 LEU A N 1
ATOM 5759 C CA . LEU A 1 706 ? 1.044 19.818 -50.541 1.00 95.88 706 LEU A CA 1
ATOM 5760 C C . LEU A 1 706 ? 1.754 18.536 -50.987 1.00 95.88 706 LEU A C 1
ATOM 5762 O O . LEU A 1 706 ? 2.937 18.552 -51.335 1.00 95.88 706 LEU A O 1
ATOM 5766 N N . THR A 1 707 ? 1.020 17.429 -51.043 1.00 93.75 707 THR A N 1
ATOM 5767 C CA . THR A 1 707 ? 1.566 16.124 -51.445 1.00 93.75 707 THR A CA 1
ATOM 5768 C C . THR A 1 707 ? 2.051 16.139 -52.892 1.00 93.75 707 THR A C 1
ATOM 5770 O O . THR A 1 707 ? 3.155 15.665 -53.171 1.00 93.75 707 THR A O 1
ATOM 5773 N N . LYS A 1 708 ? 1.313 16.797 -53.797 1.00 93.56 708 LYS A N 1
ATOM 5774 C CA . LYS A 1 708 ? 1.743 17.034 -55.183 1.00 93.56 708 LYS A CA 1
ATOM 5775 C C . LYS A 1 708 ? 2.945 17.982 -55.278 1.00 93.56 708 LYS A C 1
ATOM 5777 O O . LYS A 1 708 ? 3.864 17.702 -56.043 1.00 93.56 708 LYS A O 1
ATOM 5782 N N . LYS A 1 709 ? 2.963 19.073 -54.499 1.00 95.06 709 LYS A N 1
ATOM 5783 C CA . LYS A 1 709 ? 4.048 20.077 -54.458 1.00 95.06 709 LYS A CA 1
ATOM 5784 C C . LYS A 1 709 ? 5.392 19.452 -54.078 1.00 95.06 709 LYS A C 1
ATOM 5786 O O . LYS A 1 709 ? 6.399 19.757 -54.711 1.00 95.06 709 LYS A O 1
ATOM 5791 N N . TYR A 1 710 ? 5.414 18.566 -53.081 1.00 94.19 710 TYR A N 1
ATOM 5792 C CA . TYR A 1 710 ? 6.654 17.964 -52.572 1.00 94.19 710 TYR A CA 1
ATOM 5793 C C . TYR A 1 710 ? 6.923 16.532 -53.059 1.00 94.19 710 TYR A C 1
ATOM 5795 O O . TYR A 1 710 ? 8.025 16.010 -52.845 1.00 94.19 710 TYR A O 1
ATOM 5803 N N . GLY A 1 711 ? 5.962 15.909 -53.747 1.00 93.25 711 GLY A N 1
ATOM 5804 C CA . GLY A 1 711 ? 6.069 14.557 -54.298 1.00 93.25 711 GLY A CA 1
ATOM 5805 C C . GLY A 1 711 ? 5.988 13.458 -53.237 1.00 93.25 711 GLY A C 1
ATOM 5806 O O . GLY A 1 711 ? 6.786 12.526 -53.281 1.00 93.25 711 GLY A O 1
ATOM 5807 N N . TYR A 1 712 ? 5.078 13.598 -52.270 1.00 94.19 712 TYR A N 1
ATOM 5808 C CA . TYR A 1 712 ? 4.833 12.608 -51.215 1.00 94.19 712 TYR A CA 1
ATOM 5809 C C . TYR A 1 712 ? 3.643 11.711 -51.553 1.00 94.19 712 TYR A C 1
ATOM 5811 O O . TYR A 1 712 ? 2.584 12.200 -51.938 1.00 94.19 712 TYR A O 1
ATOM 5819 N N . GLN A 1 713 ? 3.801 10.405 -51.344 1.00 94.69 713 GLN A N 1
ATOM 5820 C CA . GLN A 1 713 ? 2.681 9.464 -51.295 1.00 94.69 713 GLN A CA 1
ATOM 5821 C C . GLN A 1 713 ? 2.034 9.505 -49.910 1.00 94.69 713 GLN A C 1
ATOM 5823 O O . GLN A 1 713 ? 2.741 9.614 -48.907 1.00 94.69 713 GLN A O 1
ATOM 5828 N N . VAL A 1 714 ? 0.706 9.408 -49.842 1.00 96.06 714 VAL A N 1
ATOM 5829 C CA . VAL A 1 714 ? -0.027 9.367 -48.570 1.00 96.06 714 VAL A CA 1
ATOM 5830 C C . VAL A 1 714 ? -0.601 7.978 -48.360 1.00 96.06 714 VAL A C 1
ATOM 5832 O O . VAL A 1 714 ? -1.290 7.452 -49.233 1.00 96.06 714 VAL A O 1
ATOM 5835 N N . VAL A 1 715 ? -0.343 7.412 -47.186 1.00 95.69 715 VAL A N 1
ATOM 5836 C CA . VAL A 1 715 ? -0.930 6.144 -46.748 1.00 95.69 715 VAL A CA 1
ATOM 5837 C C . VAL A 1 715 ? -1.791 6.400 -45.520 1.00 95.69 715 VAL A C 1
ATOM 5839 O O . VAL A 1 715 ? -1.313 6.975 -44.544 1.00 95.69 715 VAL A O 1
ATOM 5842 N N . PHE A 1 716 ? -3.048 5.965 -45.560 1.00 95.00 716 PHE A N 1
ATOM 5843 C CA . PHE A 1 716 ? -3.956 5.974 -44.419 1.00 95.00 716 PHE A CA 1
ATOM 5844 C C . PHE A 1 716 ? -4.074 4.559 -43.846 1.00 95.00 716 PHE A C 1
ATOM 5846 O O . PHE A 1 716 ? -4.620 3.664 -44.490 1.00 95.00 716 PHE A O 1
ATOM 5853 N N . PHE A 1 717 ? -3.548 4.370 -42.636 1.00 93.50 717 PHE A N 1
ATOM 5854 C CA . PHE A 1 717 ? -3.478 3.082 -41.945 1.00 93.50 717 PHE A CA 1
ATOM 5855 C C . PHE A 1 717 ? -4.008 3.245 -40.511 1.00 93.50 717 PHE A C 1
ATOM 5857 O O . PHE A 1 717 ? -3.229 3.439 -39.582 1.00 93.50 717 PHE A O 1
ATOM 5864 N N . PRO A 1 718 ? -5.330 3.266 -40.281 1.00 90.56 718 PRO A N 1
ATOM 5865 C CA . PRO A 1 718 ? -5.865 3.430 -38.933 1.00 90.56 718 PRO A CA 1
ATOM 5866 C C . PRO A 1 718 ? -5.703 2.161 -38.083 1.00 90.56 718 PRO A C 1
ATOM 5868 O O . PRO A 1 718 ? -5.532 1.053 -38.589 1.00 90.56 718 PRO A O 1
ATOM 5871 N N . HIS A 1 719 ? -5.798 2.317 -36.760 1.00 88.06 719 HIS A N 1
ATOM 5872 C CA . HIS A 1 719 ? -5.735 1.201 -35.812 1.00 88.06 719 HIS A CA 1
ATOM 5873 C C . HIS A 1 719 ? -6.759 0.087 -36.130 1.00 88.06 719 HIS A C 1
ATOM 5875 O O . HIS A 1 719 ? -7.891 0.375 -36.509 1.00 88.06 719 HIS A O 1
ATOM 5881 N N . ALA A 1 720 ? -6.415 -1.185 -35.877 1.00 83.00 720 ALA A N 1
ATOM 5882 C CA . ALA A 1 720 ? -7.228 -2.361 -36.240 1.00 83.00 720 ALA A CA 1
ATOM 5883 C C . ALA A 1 720 ? -8.692 -2.322 -35.739 1.00 83.00 720 ALA A C 1
ATOM 5885 O O . ALA A 1 720 ? -9.612 -2.765 -36.420 1.00 83.00 720 ALA A O 1
ATOM 5886 N N . ASN A 1 721 ? -8.947 -1.722 -34.571 1.00 84.50 721 ASN A N 1
ATOM 5887 C CA . ASN A 1 721 ? -10.315 -1.542 -34.049 1.00 84.50 721 ASN A CA 1
ATOM 5888 C C . ASN A 1 721 ? -11.196 -0.603 -34.904 1.00 84.50 721 ASN A C 1
ATOM 5890 O O . ASN A 1 721 ? -12.406 -0.557 -34.696 1.00 84.50 721 ASN A O 1
ATOM 5894 N N . LEU A 1 722 ? -10.608 0.151 -35.839 1.00 87.19 722 LEU A N 1
ATOM 5895 C CA . LEU A 1 722 ? -11.311 1.010 -36.792 1.00 87.19 722 LEU A CA 1
ATOM 5896 C C . LEU A 1 722 ? -11.561 0.324 -38.141 1.00 87.19 722 LEU A C 1
ATOM 5898 O O . LEU A 1 722 ? -12.333 0.847 -38.942 1.00 87.19 722 LEU A O 1
ATOM 5902 N N . THR A 1 723 ? -10.977 -0.854 -38.389 1.00 83.75 723 THR A N 1
ATOM 5903 C CA . THR A 1 723 ? -11.131 -1.595 -39.650 1.00 83.75 723 THR A CA 1
ATOM 5904 C C . THR A 1 723 ? -12.596 -1.809 -40.063 1.00 83.75 723 THR A C 1
ATOM 5906 O O . THR A 1 723 ? -12.896 -1.560 -41.229 1.00 83.75 723 THR A O 1
ATOM 5909 N N . PRO A 1 724 ? -13.551 -2.148 -39.166 1.00 85.62 724 PRO A N 1
ATOM 5910 C CA . PRO A 1 724 ? -14.966 -2.278 -39.547 1.00 85.62 724 PRO A CA 1
ATOM 5911 C C . PRO A 1 724 ? -15.610 -0.986 -40.081 1.00 85.62 724 PRO A C 1
ATOM 5913 O O . PRO A 1 724 ? -16.642 -1.038 -40.748 1.00 85.62 724 PRO A O 1
ATOM 5916 N N . TYR A 1 725 ? -15.021 0.176 -39.785 1.00 87.50 725 TYR A N 1
ATOM 5917 C CA . TYR A 1 725 ? -15.524 1.490 -40.187 1.00 87.50 725 TYR A CA 1
ATOM 5918 C C . TYR A 1 725 ? -14.816 2.040 -41.428 1.00 87.50 725 TYR A C 1
ATOM 5920 O O . TYR A 1 725 ? -15.323 2.987 -42.023 1.00 87.50 725 TYR A O 1
ATOM 5928 N N . LEU A 1 726 ? -13.695 1.444 -41.856 1.00 86.56 726 LEU A N 1
ATOM 5929 C CA . LEU A 1 726 ? -12.927 1.884 -43.026 1.00 86.56 726 LEU A CA 1
ATOM 5930 C C . LEU A 1 726 ? -13.776 2.062 -44.296 1.00 86.56 726 LEU A C 1
ATOM 5932 O O . LEU A 1 726 ? -13.653 3.118 -44.911 1.00 86.56 726 LEU A O 1
ATOM 5936 N N . PRO A 1 727 ? -14.697 1.141 -44.659 1.00 87.50 727 PRO A N 1
ATOM 5937 C CA . PRO A 1 727 ? -15.543 1.321 -45.843 1.00 87.50 727 PRO A CA 1
ATOM 5938 C C . PRO A 1 727 ? -16.475 2.542 -45.782 1.00 87.50 727 PRO A C 1
ATOM 5940 O O . PRO A 1 727 ? -17.039 2.928 -46.801 1.00 87.50 727 PRO A O 1
ATOM 5943 N N . LYS A 1 728 ? -16.683 3.133 -44.594 1.00 87.56 728 LYS A N 1
ATOM 5944 C CA . LYS A 1 728 ? -17.507 4.336 -44.402 1.00 87.56 728 LYS A CA 1
ATOM 5945 C C . LYS A 1 728 ? -16.714 5.638 -44.554 1.00 87.56 728 LYS A C 1
ATOM 5947 O O . LYS A 1 728 ? -17.334 6.694 -44.668 1.00 87.56 728 LYS A O 1
ATOM 5952 N N . PHE A 1 729 ? -15.379 5.591 -44.552 1.00 86.19 729 PHE A N 1
ATOM 5953 C CA . PHE A 1 729 ? -14.553 6.767 -44.816 1.00 86.19 729 PHE A CA 1
ATOM 5954 C C . PHE A 1 729 ? -14.505 7.038 -46.323 1.00 86.19 729 PHE A C 1
ATOM 5956 O O . PHE A 1 729 ? -14.066 6.197 -47.102 1.00 86.19 729 PHE A O 1
ATOM 5963 N N . GLN A 1 730 ? -14.929 8.232 -46.736 1.00 88.25 730 GLN A N 1
ATOM 5964 C CA . GLN A 1 730 ? -14.743 8.709 -48.106 1.00 88.25 730 GLN A CA 1
ATOM 5965 C C . GLN A 1 730 ? -13.301 9.207 -48.239 1.00 88.25 730 GLN A C 1
ATOM 5967 O O . GLN A 1 730 ? -12.999 10.329 -47.837 1.00 88.25 730 GLN A O 1
ATOM 5972 N N . VAL A 1 731 ? -12.396 8.347 -48.707 1.00 91.94 731 VAL A N 1
ATOM 5973 C CA . VAL A 1 731 ? -10.966 8.661 -48.842 1.00 91.94 731 VAL A CA 1
ATOM 5974 C C . VAL A 1 731 ? -10.634 8.934 -50.317 1.00 91.94 731 VAL A C 1
ATOM 5976 O O . VAL A 1 731 ? -10.981 8.103 -51.153 1.00 91.94 731 VAL A O 1
ATOM 5979 N N . PRO A 1 732 ? -9.982 10.064 -50.662 1.00 93.50 732 PRO A N 1
ATOM 5980 C CA . PRO A 1 732 ? -9.603 10.370 -52.044 1.00 93.50 732 PRO A CA 1
ATOM 5981 C C . PRO A 1 732 ? -8.604 9.374 -52.657 1.00 93.50 732 PRO A C 1
ATOM 5983 O O . PRO A 1 732 ? -7.687 8.926 -51.975 1.00 93.50 732 PRO A O 1
ATOM 5986 N N . ASP A 1 733 ? -8.690 9.144 -53.974 1.00 92.31 733 ASP A N 1
ATOM 5987 C CA . ASP A 1 733 ? -7.880 8.152 -54.716 1.00 92.31 733 ASP A CA 1
ATOM 5988 C C . ASP A 1 733 ? -6.353 8.333 -54.602 1.00 92.31 733 ASP A C 1
ATOM 5990 O O . ASP A 1 733 ? -5.593 7.383 -54.786 1.00 92.31 733 ASP A O 1
ATOM 5994 N N . TYR A 1 734 ? -5.875 9.551 -54.316 1.00 93.56 734 TYR A N 1
ATOM 5995 C CA . TYR A 1 734 ? -4.439 9.814 -54.145 1.00 93.56 734 TYR A CA 1
ATOM 5996 C C . TYR A 1 734 ? -3.894 9.343 -52.783 1.00 93.56 734 TYR A C 1
ATOM 5998 O O . TYR A 1 734 ? -2.677 9.341 -52.581 1.00 93.56 734 TYR A O 1
ATOM 6006 N N . ILE A 1 735 ? -4.775 8.958 -51.854 1.00 95.75 735 ILE A N 1
ATOM 6007 C CA . ILE A 1 735 ? -4.438 8.402 -50.545 1.00 95.75 735 ILE A CA 1
ATOM 6008 C C . ILE A 1 735 ? -4.674 6.892 -50.588 1.00 95.75 735 ILE A C 1
ATOM 6010 O O . ILE A 1 735 ? -5.789 6.422 -50.792 1.00 95.75 735 ILE A O 1
ATOM 6014 N N . SER A 1 736 ? -3.624 6.112 -50.345 1.00 93.88 736 SER A N 1
ATOM 6015 C CA . SER A 1 736 ? -3.746 4.656 -50.263 1.00 93.88 736 SER A CA 1
ATOM 6016 C C . SER A 1 736 ? -4.272 4.245 -48.890 1.00 93.88 736 SER A C 1
ATOM 6018 O O . SER A 1 736 ? -3.585 4.432 -47.886 1.00 93.88 736 SER A O 1
ATOM 6020 N N . VAL A 1 737 ? -5.475 3.675 -48.834 1.00 91.56 737 VAL A N 1
ATOM 6021 C CA . VAL A 1 737 ? -6.000 3.041 -47.617 1.00 91.56 737 VAL A CA 1
ATOM 6022 C C . VAL A 1 737 ? -5.422 1.636 -47.522 1.00 91.56 737 VAL A C 1
ATOM 6024 O O . VAL A 1 737 ? -5.573 0.849 -48.453 1.00 91.56 737 VAL A O 1
ATOM 6027 N N . MET A 1 738 ? -4.752 1.332 -46.415 1.00 88.19 738 MET A N 1
ATOM 6028 C CA . MET A 1 738 ? -4.111 0.036 -46.188 1.00 88.19 738 MET A CA 1
ATOM 6029 C C . MET A 1 738 ? -4.478 -0.511 -44.806 1.00 88.19 738 MET A C 1
ATOM 6031 O O . MET A 1 738 ? -4.727 0.246 -43.866 1.00 88.19 738 MET A O 1
ATOM 6035 N N . GLY A 1 739 ? -4.488 -1.833 -44.681 1.00 82.94 739 GLY A N 1
ATOM 6036 C CA . GLY A 1 739 ? -4.616 -2.563 -43.427 1.00 82.94 739 GLY A CA 1
ATOM 6037 C C . GLY A 1 739 ? -3.543 -3.643 -43.278 1.00 82.94 739 GLY A C 1
ATOM 6038 O O . GLY A 1 739 ? -2.696 -3.847 -44.145 1.00 82.94 739 GLY A O 1
ATOM 6039 N N . HIS A 1 740 ? -3.590 -4.363 -42.156 1.00 78.69 740 HIS A N 1
ATOM 6040 C CA . HIS A 1 740 ? -2.584 -5.375 -41.809 1.00 78.69 740 HIS A CA 1
ATOM 6041 C C . HIS A 1 740 ? -2.507 -6.539 -42.814 1.00 78.69 740 HIS A C 1
ATOM 6043 O O . HIS A 1 740 ? -1.455 -7.149 -42.954 1.00 78.69 740 HIS A O 1
ATOM 6049 N N . ALA A 1 741 ? -3.585 -6.801 -43.564 1.00 78.69 741 ALA A N 1
ATOM 6050 C CA . ALA A 1 741 ? -3.600 -7.822 -44.611 1.00 78.69 741 ALA A CA 1
ATOM 6051 C C . ALA A 1 741 ? -2.871 -7.401 -45.904 1.00 78.69 741 ALA A C 1
ATOM 6053 O O . ALA A 1 741 ? -2.505 -8.270 -46.694 1.00 78.69 741 ALA A O 1
ATOM 6054 N N . ASP A 1 742 ? -2.664 -6.098 -46.128 1.00 81.88 742 ASP A N 1
ATOM 6055 C CA . ASP A 1 742 ? -2.089 -5.572 -47.373 1.00 81.88 742 ASP A CA 1
ATOM 6056 C C . ASP A 1 742 ? -0.556 -5.505 -47.322 1.00 81.88 742 ASP A C 1
ATOM 6058 O O . ASP A 1 742 ? 0.123 -5.775 -48.315 1.00 81.88 742 ASP A O 1
ATOM 6062 N N . MET A 1 743 ? 0.009 -5.129 -46.168 1.00 81.00 743 MET A N 1
ATOM 6063 C CA . MET A 1 743 ? 1.453 -4.987 -45.978 1.00 81.00 743 MET A CA 1
ATOM 6064 C C . MET A 1 743 ? 1.848 -5.112 -44.504 1.00 81.00 743 MET A C 1
ATOM 6066 O O . MET A 1 743 ? 1.173 -4.575 -43.628 1.00 81.00 743 MET A O 1
ATOM 6070 N N . ALA A 1 744 ? 3.000 -5.743 -44.248 1.00 83.12 744 ALA A N 1
ATOM 6071 C CA . ALA A 1 744 ? 3.606 -5.790 -42.918 1.00 83.12 744 ALA A CA 1
ATOM 6072 C C . ALA A 1 744 ? 3.873 -4.374 -42.385 1.00 83.12 744 ALA A C 1
ATOM 6074 O O . ALA A 1 744 ? 4.508 -3.548 -43.057 1.00 83.12 744 ALA A O 1
ATOM 6075 N N . ILE A 1 745 ? 3.441 -4.104 -41.155 1.00 86.50 745 ILE A N 1
ATOM 6076 C CA . ILE A 1 745 ? 3.431 -2.753 -40.576 1.00 86.50 745 ILE A CA 1
ATOM 6077 C C . ILE A 1 745 ? 4.851 -2.187 -40.423 1.00 86.50 745 ILE A C 1
ATOM 6079 O O . ILE A 1 745 ? 5.103 -1.003 -40.652 1.00 86.50 745 ILE A O 1
ATOM 6083 N N . GLN A 1 746 ? 5.821 -3.062 -40.148 1.00 87.38 746 GLN A N 1
ATOM 6084 C CA . GLN A 1 746 ? 7.236 -2.703 -40.044 1.00 87.38 746 GLN A CA 1
ATOM 6085 C C . GLN A 1 746 ? 7.793 -2.169 -41.374 1.00 87.38 746 GLN A C 1
ATOM 6087 O O . GLN A 1 746 ? 8.666 -1.300 -41.390 1.00 87.38 746 GLN A O 1
ATOM 6092 N N . THR A 1 747 ? 7.275 -2.656 -42.508 1.00 87.38 747 THR A N 1
ATOM 6093 C CA . THR A 1 747 ? 7.664 -2.173 -43.842 1.00 87.38 747 THR A CA 1
ATOM 6094 C C . THR A 1 747 ? 7.149 -0.757 -44.077 1.00 87.38 747 THR A C 1
ATOM 6096 O O . THR A 1 747 ? 7.903 0.087 -44.568 1.00 87.38 747 THR A O 1
ATOM 6099 N N . LEU A 1 748 ? 5.917 -0.462 -43.651 1.00 89.25 748 LEU A N 1
ATOM 6100 C CA . LEU A 1 748 ? 5.349 0.886 -43.722 1.00 89.25 748 LEU A CA 1
ATOM 6101 C C . LEU A 1 748 ? 6.167 1.878 -42.893 1.00 89.25 748 LEU A C 1
ATOM 6103 O O . LEU A 1 748 ? 6.560 2.925 -43.407 1.00 89.25 748 LEU A O 1
ATOM 6107 N N . PHE A 1 749 ? 6.522 1.530 -41.651 1.00 91.44 749 PHE A N 1
ATOM 6108 C CA . PHE A 1 749 ? 7.366 2.394 -40.818 1.00 91.44 749 PHE A CA 1
ATOM 6109 C C . PHE A 1 749 ? 8.746 2.644 -41.436 1.00 91.44 749 PHE A C 1
ATOM 6111 O O . PHE A 1 749 ? 9.281 3.749 -41.321 1.00 91.44 749 PHE A O 1
ATOM 6118 N N . LYS A 1 750 ? 9.327 1.656 -42.128 1.00 88.88 750 LYS A N 1
ATOM 6119 C CA . LYS A 1 750 ? 10.600 1.815 -42.851 1.00 88.88 750 LYS A CA 1
ATOM 6120 C C . LYS A 1 750 ? 10.478 2.750 -44.058 1.00 88.88 750 LYS A C 1
ATOM 6122 O O . LYS A 1 750 ? 11.393 3.543 -44.278 1.00 88.88 750 LYS A O 1
ATOM 6127 N N . GLN A 1 751 ? 9.374 2.692 -44.804 1.00 89.62 751 GLN A N 1
ATOM 6128 C CA . GLN A 1 751 ? 9.143 3.512 -46.002 1.00 89.62 751 GLN A CA 1
ATOM 6129 C C . GLN A 1 751 ? 8.699 4.948 -45.693 1.00 89.62 751 GLN A C 1
ATOM 6131 O O . GLN A 1 751 ? 9.062 5.867 -46.428 1.00 89.62 751 GLN A O 1
ATOM 6136 N N . ALA A 1 752 ? 7.945 5.152 -44.611 1.00 92.25 752 ALA A N 1
ATOM 6137 C CA . ALA A 1 752 ? 7.460 6.462 -44.192 1.00 92.25 752 ALA A CA 1
ATOM 6138 C C . ALA A 1 752 ? 8.618 7.421 -43.880 1.00 92.25 752 ALA A C 1
ATOM 6140 O O . ALA A 1 752 ? 9.588 7.043 -43.221 1.00 92.25 752 ALA A O 1
ATOM 6141 N N . THR A 1 753 ? 8.514 8.676 -44.315 1.00 92.31 753 THR A N 1
ATOM 6142 C CA . THR A 1 753 ? 9.473 9.733 -43.963 1.00 92.31 753 THR A CA 1
ATOM 6143 C C . THR A 1 753 ? 9.159 10.306 -42.580 1.00 92.31 753 THR A C 1
ATOM 6145 O O . THR A 1 753 ? 10.057 10.525 -41.773 1.00 92.31 753 THR A O 1
ATOM 6148 N N . PHE A 1 754 ? 7.874 10.524 -42.302 1.00 93.31 754 PHE A N 1
ATOM 6149 C CA . PHE A 1 754 ? 7.334 10.968 -41.019 1.00 93.31 754 PHE A CA 1
ATOM 6150 C C . PHE A 1 754 ? 5.859 10.558 -40.922 1.00 93.31 754 PHE A C 1
ATOM 6152 O O . PHE A 1 754 ? 5.265 10.104 -41.906 1.00 93.31 754 PHE A O 1
ATOM 6159 N N . MET A 1 755 ? 5.279 10.690 -39.731 1.00 95.75 755 MET A N 1
ATOM 6160 C CA . MET A 1 755 ? 3.919 10.228 -39.452 1.00 95.75 755 MET A CA 1
ATOM 6161 C C . MET A 1 755 ? 3.013 11.351 -38.948 1.00 95.75 755 MET A C 1
ATOM 6163 O O . MET A 1 755 ? 3.458 12.244 -38.234 1.00 95.75 755 MET A O 1
ATOM 6167 N N . LEU A 1 756 ? 1.728 11.267 -39.271 1.00 97.56 756 LEU A N 1
ATOM 6168 C CA . LEU A 1 756 ? 0.649 12.000 -38.628 1.00 97.56 756 LEU A CA 1
ATOM 6169 C C . LEU A 1 756 ? -0.211 11.016 -37.826 1.00 97.56 756 LEU A C 1
ATOM 6171 O O . LEU A 1 756 ? -0.727 10.041 -38.366 1.00 97.56 756 LEU A O 1
ATOM 6175 N N . THR A 1 757 ? -0.364 11.265 -36.534 1.00 97.19 757 THR A N 1
ATOM 6176 C CA . THR A 1 757 ? -1.124 10.421 -35.601 1.00 97.19 757 THR A CA 1
ATOM 6177 C C . THR A 1 757 ? -1.821 11.309 -34.569 1.00 97.19 757 THR A C 1
ATOM 6179 O O . THR A 1 757 ? -1.660 12.518 -34.590 1.00 97.19 757 THR A O 1
ATOM 6182 N N . ASP A 1 758 ? -2.582 10.734 -33.645 1.00 94.06 758 ASP A N 1
ATOM 6183 C CA . ASP A 1 758 ? -3.188 11.420 -32.497 1.00 94.06 758 ASP A CA 1
ATOM 6184 C C . ASP A 1 758 ? -2.519 11.045 -31.157 1.00 94.06 758 ASP A C 1
ATOM 6186 O O . ASP A 1 758 ? -1.641 11.754 -30.669 1.00 94.06 758 ASP A O 1
ATOM 6190 N N . TYR A 1 759 ? -2.890 9.901 -30.580 1.00 92.00 759 TYR A N 1
ATOM 6191 C CA . TYR A 1 759 ? -2.446 9.385 -29.283 1.00 92.00 759 TYR A CA 1
ATOM 6192 C C . TYR A 1 759 ? -1.818 7.988 -29.406 1.00 92.00 759 TYR A C 1
ATOM 6194 O O . TYR A 1 759 ? -1.641 7.288 -28.408 1.00 92.00 759 TYR A O 1
ATOM 6202 N N . SER A 1 760 ? -1.512 7.531 -30.622 1.00 92.12 760 SER A N 1
ATOM 6203 C CA . SER A 1 760 ? -0.992 6.183 -30.864 1.00 92.12 760 SER A CA 1
ATOM 6204 C C . SER A 1 760 ? 0.440 5.993 -30.345 1.00 92.12 760 SER A C 1
ATOM 6206 O O . SER A 1 760 ? 1.306 6.856 -30.508 1.00 92.12 760 SER A O 1
ATOM 6208 N N . SER A 1 761 ? 0.720 4.831 -29.746 1.00 93.31 761 SER A N 1
ATOM 6209 C CA . SER A 1 761 ? 2.073 4.449 -29.312 1.00 93.31 761 SER A CA 1
ATOM 6210 C C . SER A 1 761 ? 3.014 4.149 -30.480 1.00 93.31 761 SER A C 1
ATOM 6212 O O . SER A 1 761 ? 4.223 4.138 -30.280 1.00 93.31 761 SER A O 1
ATOM 6214 N N . VAL A 1 762 ? 2.498 3.966 -31.700 1.00 93.19 762 VAL A N 1
ATOM 6215 C CA . VAL A 1 762 ? 3.322 3.716 -32.899 1.00 93.19 762 VAL A CA 1
ATOM 6216 C C . VAL A 1 762 ? 4.242 4.889 -33.261 1.00 93.19 762 VAL A C 1
ATOM 6218 O O . VAL A 1 762 ? 5.197 4.736 -34.017 1.00 93.19 762 VAL A O 1
ATOM 6221 N N . ALA A 1 763 ? 4.031 6.064 -32.655 1.00 95.25 763 ALA A N 1
ATOM 6222 C CA . ALA A 1 763 ? 4.985 7.168 -32.727 1.00 95.25 763 ALA A CA 1
ATOM 6223 C C . ALA A 1 763 ? 6.373 6.783 -32.187 1.00 95.25 763 ALA A C 1
ATOM 6225 O O . ALA A 1 763 ? 7.376 7.322 -32.648 1.00 95.25 763 ALA A O 1
ATOM 6226 N N . PHE A 1 764 ? 6.452 5.825 -31.258 1.00 95.81 764 PHE A N 1
ATOM 6227 C CA . PHE A 1 764 ? 7.722 5.305 -30.755 1.00 95.81 764 PHE A CA 1
ATOM 6228 C C . PHE A 1 764 ? 8.437 4.419 -31.789 1.00 95.81 764 PHE A C 1
ATOM 6230 O O . PHE A 1 764 ? 9.661 4.496 -31.890 1.00 95.81 764 PHE A O 1
ATOM 6237 N N . ASP A 1 765 ? 7.704 3.662 -32.613 1.00 94.50 765 ASP A N 1
ATOM 6238 C CA . ASP A 1 765 ? 8.259 2.888 -33.736 1.00 94.50 765 ASP A CA 1
ATOM 6239 C C . ASP A 1 765 ? 8.847 3.799 -34.832 1.00 94.50 765 ASP A C 1
ATOM 6241 O O . ASP A 1 765 ? 9.860 3.475 -35.458 1.00 94.50 765 ASP A O 1
ATOM 6245 N N . MET A 1 766 ? 8.262 4.983 -35.040 1.00 93.56 766 MET A N 1
ATOM 6246 C CA . MET A 1 766 ? 8.852 6.021 -35.896 1.00 93.56 766 MET A CA 1
ATOM 6247 C C . MET A 1 766 ? 10.076 6.662 -35.227 1.00 93.56 766 MET A C 1
ATOM 6249 O O . MET A 1 766 ? 11.138 6.800 -35.842 1.00 93.56 766 MET A O 1
ATOM 6253 N N . ALA A 1 767 ? 9.966 6.999 -33.941 1.00 94.06 767 ALA A N 1
ATOM 6254 C CA . ALA A 1 767 ? 11.025 7.669 -33.200 1.00 94.06 767 ALA A CA 1
ATOM 6255 C C . ALA A 1 767 ? 12.284 6.810 -33.046 1.00 94.06 767 ALA A C 1
ATOM 6257 O O . ALA A 1 767 ? 13.381 7.349 -33.186 1.00 94.06 767 ALA A O 1
ATOM 6258 N N . VAL A 1 768 ? 12.178 5.490 -32.827 1.00 93.25 768 VAL A N 1
ATOM 6259 C CA . VAL A 1 768 ? 13.350 4.592 -32.730 1.00 93.25 768 VAL A CA 1
ATOM 6260 C C . VAL A 1 768 ? 14.196 4.605 -34.014 1.00 93.25 768 VAL A C 1
ATOM 6262 O O . VAL A 1 768 ? 15.409 4.422 -33.953 1.00 93.25 768 VAL A O 1
ATOM 6265 N N . GLN A 1 769 ? 13.579 4.940 -35.154 1.00 91.31 769 GLN A N 1
ATOM 6266 C CA . GLN A 1 769 ? 14.220 5.125 -36.462 1.00 91.31 769 GLN A CA 1
ATOM 6267 C C . GLN A 1 769 ? 14.643 6.578 -36.755 1.00 91.31 769 GLN A C 1
ATOM 6269 O O . GLN A 1 769 ? 15.058 6.875 -37.874 1.00 91.31 769 GLN A O 1
ATOM 6274 N N . ARG A 1 770 ? 14.547 7.490 -35.777 1.00 90.94 770 ARG A N 1
ATOM 6275 C CA . ARG A 1 770 ? 14.808 8.939 -35.915 1.00 90.94 770 ARG A CA 1
ATOM 6276 C C . ARG A 1 770 ? 13.854 9.667 -36.865 1.00 90.94 770 ARG A C 1
ATOM 6278 O O . ARG A 1 770 ? 14.252 10.620 -37.529 1.00 90.94 770 ARG A O 1
ATOM 6285 N N . LYS A 1 771 ? 12.598 9.226 -36.936 1.00 91.19 771 LYS A N 1
ATOM 6286 C CA . LYS A 1 771 ? 11.575 9.846 -37.786 1.00 91.19 771 LYS A CA 1
ATOM 6287 C C . LYS A 1 771 ? 10.565 10.628 -36.935 1.00 91.19 771 LYS A C 1
ATOM 6289 O O . LYS A 1 771 ? 10.105 10.091 -35.924 1.00 91.19 771 LYS A O 1
ATOM 6294 N N . PRO A 1 772 ? 10.214 11.874 -37.307 1.00 93.12 772 PRO A N 1
ATOM 6295 C CA . PRO A 1 772 ? 9.287 12.692 -36.530 1.00 93.12 772 PRO A CA 1
ATOM 6296 C C . PRO A 1 772 ? 7.834 12.234 -36.666 1.00 93.12 772 PRO A C 1
ATOM 6298 O O . PRO A 1 772 ? 7.458 11.521 -37.600 1.00 93.12 772 PRO A O 1
ATOM 6301 N N . SER A 1 773 ? 7.003 12.707 -35.738 1.00 95.69 773 SER A N 1
ATOM 6302 C CA . SER A 1 773 ? 5.543 12.575 -35.784 1.00 95.69 773 SER A CA 1
ATOM 6303 C C . SER A 1 773 ? 4.857 13.925 -35.575 1.00 95.69 773 SER A C 1
ATOM 6305 O O . SER A 1 773 ? 5.349 14.750 -34.817 1.00 95.69 773 SER A O 1
ATOM 6307 N N . ILE A 1 774 ? 3.707 14.141 -36.203 1.00 96.88 774 ILE A N 1
ATOM 6308 C CA . ILE A 1 774 ? 2.780 15.238 -35.904 1.00 96.88 774 ILE A CA 1
ATOM 6309 C C . ILE A 1 774 ? 1.605 14.635 -35.128 1.00 96.88 774 ILE A C 1
ATOM 6311 O O . ILE A 1 774 ? 1.098 13.580 -35.516 1.00 96.88 774 ILE A O 1
ATOM 6315 N N . TYR A 1 775 ? 1.188 15.284 -34.041 1.00 97.38 775 TYR A N 1
ATOM 6316 C CA . TYR A 1 775 ? 0.079 14.838 -33.198 1.00 97.38 775 TYR A CA 1
ATOM 6317 C C . TYR A 1 775 ? -1.154 15.724 -33.405 1.00 97.38 775 TYR A C 1
ATOM 6319 O O . TYR A 1 775 ? -1.144 16.886 -33.005 1.00 97.38 775 TYR A O 1
ATOM 6327 N N . TYR A 1 776 ? -2.221 15.176 -33.990 1.00 97.50 776 TYR A N 1
ATOM 6328 C CA . TYR A 1 776 ? -3.513 15.844 -34.149 1.00 97.50 776 TYR A CA 1
ATOM 6329 C C . TYR A 1 776 ? -4.464 15.445 -33.011 1.00 97.50 776 TYR A C 1
ATOM 6331 O O . TYR A 1 776 ? -4.997 14.338 -32.991 1.00 97.50 776 TYR A O 1
ATOM 6339 N N . GLN A 1 777 ? -4.627 16.336 -32.034 1.00 94.88 777 GLN A N 1
ATOM 6340 C CA . GLN A 1 777 ? -5.237 16.071 -30.724 1.00 94.88 777 GLN A CA 1
ATOM 6341 C C . GLN A 1 777 ? -6.450 16.974 -30.466 1.00 94.88 777 GLN A C 1
ATOM 6343 O O . GLN A 1 777 ? -6.525 17.672 -29.458 1.00 94.88 777 GLN A O 1
ATOM 6348 N N . PHE A 1 778 ? -7.398 16.994 -31.404 1.00 94.19 778 PHE A N 1
ATOM 6349 C CA . PHE A 1 778 ? -8.603 17.823 -31.311 1.00 94.19 778 PHE A CA 1
ATOM 6350 C C . PHE A 1 778 ? -9.509 17.432 -30.129 1.00 94.19 778 PHE A C 1
ATOM 6352 O O . PHE A 1 778 ? -10.183 18.301 -29.595 1.00 94.19 778 PHE A O 1
ATOM 6359 N N . ASP A 1 779 ? -9.523 16.164 -29.705 1.00 90.25 779 ASP A N 1
ATOM 6360 C CA . ASP A 1 779 ? -10.404 15.594 -28.670 1.00 90.25 779 ASP A CA 1
ATOM 6361 C C . ASP A 1 779 ? -9.691 15.302 -27.329 1.00 90.25 779 ASP A C 1
ATOM 6363 O O . ASP A 1 779 ? -10.044 14.360 -26.616 1.00 90.25 779 ASP A O 1
ATOM 6367 N N . GLU A 1 780 ? -8.675 16.098 -26.963 1.00 87.06 780 GLU A N 1
ATOM 6368 C CA . GLU A 1 780 ? -7.859 15.887 -25.747 1.00 87.06 780 GLU A CA 1
ATOM 6369 C C . GLU A 1 780 ? -8.687 15.847 -24.455 1.00 87.06 780 GLU A C 1
ATOM 6371 O O . GLU A 1 780 ? -8.417 15.035 -23.563 1.00 87.06 780 GLU A O 1
ATOM 6376 N N . ASP A 1 781 ? -9.712 16.691 -24.374 1.00 79.44 781 ASP A N 1
ATOM 6377 C CA . ASP A 1 781 ? -10.636 16.774 -23.249 1.00 79.44 781 ASP A CA 1
ATOM 6378 C C . ASP A 1 781 ? -11.473 15.497 -23.083 1.00 79.44 781 ASP A C 1
ATOM 6380 O O . ASP A 1 781 ? -11.707 15.055 -21.958 1.00 79.44 781 ASP A O 1
ATOM 6384 N N . GLU A 1 782 ? -11.842 14.843 -24.185 1.00 78.44 782 GLU A N 1
ATOM 6385 C CA . GLU A 1 782 ? -12.605 13.593 -24.174 1.00 78.44 782 GLU A CA 1
ATOM 6386 C C . GLU A 1 782 ? -11.713 12.381 -23.868 1.00 78.44 782 GLU A C 1
ATOM 6388 O O . GLU A 1 782 ? -12.082 11.532 -23.053 1.00 78.44 782 GLU A O 1
ATOM 6393 N N . VAL A 1 783 ? -10.516 12.298 -24.459 1.00 79.69 783 VAL A N 1
ATOM 6394 C CA . VAL A 1 783 ? -9.612 11.142 -24.295 1.00 79.69 783 VAL A CA 1
ATOM 6395 C C . VAL A 1 783 ? -9.136 10.991 -22.848 1.00 79.69 783 VAL A C 1
ATOM 6397 O O . VAL A 1 783 ? -9.119 9.877 -22.316 1.00 79.69 783 VAL A O 1
ATOM 6400 N N . PHE A 1 784 ? -8.805 12.097 -22.176 1.00 75.44 784 PHE A N 1
ATOM 6401 C CA . PHE A 1 784 ? -8.324 12.080 -20.790 1.00 75.44 784 PHE A CA 1
ATOM 6402 C C . PHE A 1 784 ? -9.426 12.269 -19.732 1.00 75.44 784 PHE A C 1
ATOM 6404 O O . PHE A 1 784 ? -9.119 12.296 -18.538 1.00 75.44 784 PHE A O 1
ATOM 6411 N N . SER A 1 785 ? -10.701 12.317 -20.139 1.00 67.00 785 SER A N 1
ATOM 6412 C CA . SER A 1 785 ? -11.865 12.392 -19.232 1.00 67.00 785 SER A CA 1
ATOM 6413 C C . SER A 1 785 ? -12.128 11.107 -18.432 1.00 67.00 785 SER A C 1
ATOM 6415 O O . SER A 1 785 ? -12.886 11.124 -17.465 1.00 67.00 785 SER A O 1
ATOM 6417 N N . GLY A 1 786 ? -11.522 9.983 -18.839 1.00 61.59 786 GLY A N 1
ATOM 6418 C CA . GLY A 1 786 ? -11.823 8.642 -18.322 1.00 61.59 786 GLY A CA 1
ATOM 6419 C C . GLY A 1 786 ? -12.740 7.806 -19.228 1.00 61.59 786 GLY A C 1
ATOM 6420 O O . GLY A 1 786 ? -12.991 6.644 -18.914 1.00 61.59 786 GLY A O 1
ATOM 6421 N N . GLY A 1 787 ? -13.193 8.355 -20.365 1.00 61.31 787 GLY A N 1
ATOM 6422 C CA . GLY A 1 787 ? -13.960 7.635 -21.393 1.00 61.31 787 GLY A CA 1
ATOM 6423 C C . GLY A 1 787 ? -13.144 6.658 -22.256 1.00 61.31 787 GLY A C 1
ATOM 6424 O O . GLY A 1 787 ? -13.726 5.867 -23.008 1.00 61.31 787 GLY A O 1
ATOM 6425 N N . HIS A 1 788 ? -11.808 6.686 -22.146 1.00 76.00 788 HIS A N 1
ATOM 6426 C CA . HIS A 1 788 ? -10.896 5.799 -22.868 1.00 76.00 788 HIS A CA 1
ATOM 6427 C C . HIS A 1 788 ? -10.203 4.740 -21.984 1.00 76.00 788 HIS A C 1
ATOM 6429 O O . HIS A 1 788 ? -10.272 4.786 -20.758 1.00 76.00 788 HIS A O 1
ATOM 6435 N N . THR A 1 789 ? -9.542 3.748 -22.597 1.00 68.88 789 THR A N 1
ATOM 6436 C CA . THR A 1 789 ? -8.947 2.592 -21.898 1.00 68.88 789 THR A CA 1
ATOM 6437 C C . THR A 1 789 ? -7.718 2.924 -21.054 1.00 68.88 789 THR A C 1
ATOM 6439 O O . THR A 1 789 ? -7.363 2.137 -20.179 1.00 68.88 789 THR A O 1
ATOM 6442 N N . TYR A 1 790 ? -7.064 4.058 -21.305 1.00 72.38 790 TYR A N 1
ATOM 6443 C CA . TYR A 1 790 ? -5.888 4.513 -20.567 1.00 72.38 790 TYR A CA 1
ATOM 6444 C C . TYR A 1 790 ? -6.097 5.912 -19.991 1.00 72.38 790 TYR A C 1
ATOM 6446 O O . TYR A 1 790 ? -6.899 6.697 -20.496 1.00 72.38 790 TYR A O 1
ATOM 6454 N N . ARG A 1 791 ? -5.369 6.221 -18.916 1.00 73.69 791 ARG A N 1
ATOM 6455 C CA . ARG A 1 791 ? -5.344 7.551 -18.286 1.00 73.69 791 ARG A CA 1
ATOM 6456 C C . ARG A 1 791 ? -4.043 8.255 -18.618 1.00 73.69 791 ARG A C 1
ATOM 6458 O O . ARG A 1 791 ? -3.058 7.590 -18.915 1.00 73.69 791 ARG A O 1
ATOM 6465 N N . LYS A 1 792 ? -4.019 9.583 -18.498 1.00 81.69 792 LYS A N 1
ATOM 6466 C CA . LYS A 1 792 ? -2.795 10.371 -18.684 1.00 81.69 792 LYS A CA 1
ATOM 6467 C C . LYS A 1 792 ? -1.660 9.795 -17.826 1.00 81.69 792 LYS A C 1
ATOM 6469 O O . LYS A 1 792 ? -1.780 9.751 -16.602 1.00 81.69 792 LYS A O 1
ATOM 6474 N N . GLY A 1 793 ? -0.610 9.308 -18.484 1.00 85.12 793 GLY A N 1
ATOM 6475 C CA . GLY A 1 793 ? 0.576 8.754 -17.829 1.00 85.12 793 GLY A CA 1
ATOM 6476 C C . GLY A 1 793 ? 1.688 9.786 -17.665 1.00 85.12 793 GLY A C 1
ATOM 6477 O O . GLY A 1 793 ? 1.441 10.987 -17.571 1.00 85.12 793 GLY A O 1
ATOM 6478 N N . TYR A 1 794 ? 2.933 9.308 -17.658 1.00 89.94 794 TYR A N 1
ATOM 6479 C CA . TYR A 1 794 ? 4.116 10.170 -17.562 1.00 89.94 794 TYR A CA 1
ATOM 6480 C C . TYR A 1 794 ? 4.369 10.976 -18.849 1.00 89.94 794 TYR A C 1
ATOM 6482 O O . TYR A 1 794 ? 5.062 11.992 -18.822 1.00 89.94 794 TYR A O 1
ATOM 6490 N N . PHE A 1 795 ? 3.850 10.516 -19.991 1.00 91.81 795 PHE A N 1
ATOM 6491 C CA . PHE A 1 795 ? 4.191 11.069 -21.295 1.00 91.81 795 PHE A CA 1
ATOM 6492 C C . PHE A 1 795 ? 3.320 12.276 -21.665 1.00 91.81 795 PHE A C 1
ATOM 6494 O O . PHE A 1 795 ? 2.219 12.157 -22.198 1.00 91.81 795 PHE A O 1
ATOM 6501 N N . SER A 1 796 ? 3.847 13.473 -21.426 1.00 92.31 796 SER A N 1
ATOM 6502 C CA . SER A 1 796 ? 3.351 14.717 -22.031 1.00 92.31 796 SER A CA 1
ATOM 6503 C C . SER A 1 796 ? 3.747 14.793 -23.510 1.00 92.31 796 SER A C 1
ATOM 6505 O O . SER A 1 796 ? 4.935 14.852 -23.814 1.00 92.31 796 SER A O 1
ATOM 6507 N N . TYR A 1 797 ? 2.786 14.833 -24.439 1.00 92.12 797 TYR A N 1
ATOM 6508 C CA . TYR A 1 797 ? 3.072 14.932 -25.882 1.00 92.12 797 TYR A CA 1
ATOM 6509 C C . TYR A 1 797 ? 3.758 16.252 -26.260 1.00 92.12 797 TYR A C 1
ATOM 6511 O O . TYR A 1 797 ? 4.597 16.279 -27.151 1.00 92.12 797 TYR A O 1
ATOM 6519 N N . ARG A 1 798 ? 3.450 17.353 -25.567 1.00 92.44 798 ARG A N 1
ATOM 6520 C CA . ARG A 1 798 ? 4.043 18.671 -25.861 1.00 92.44 798 ARG A CA 1
ATOM 6521 C C . ARG A 1 798 ? 5.508 18.749 -25.405 1.00 92.44 798 ARG A C 1
ATOM 6523 O O . ARG A 1 798 ? 6.357 19.312 -26.100 1.00 92.44 798 ARG A O 1
ATOM 6530 N N . GLU A 1 799 ? 5.824 18.128 -24.269 1.00 91.69 799 GLU A N 1
ATOM 6531 C CA . GLU A 1 799 ? 7.163 18.173 -23.660 1.00 91.69 799 GLU A CA 1
ATOM 6532 C C . GLU A 1 799 ? 8.058 17.009 -24.099 1.00 91.69 799 GLU A C 1
ATOM 6534 O O . GLU A 1 799 ? 9.232 17.220 -24.384 1.00 91.69 799 GLU A O 1
ATOM 6539 N N . ASN A 1 800 ? 7.505 15.797 -24.204 1.00 92.62 800 ASN A N 1
ATOM 6540 C CA . ASN A 1 800 ? 8.239 14.565 -24.515 1.00 92.62 800 ASN A CA 1
ATOM 6541 C C . ASN A 1 800 ? 8.008 14.060 -25.949 1.00 92.62 800 ASN A C 1
ATOM 6543 O O . ASN A 1 800 ? 8.736 13.184 -26.408 1.00 92.62 800 ASN A O 1
ATOM 6547 N N . GLY A 1 801 ? 6.989 14.566 -26.651 1.00 93.06 801 GLY A N 1
ATOM 6548 C CA . GLY A 1 801 ? 6.597 14.072 -27.972 1.00 93.06 801 GLY A CA 1
ATOM 6549 C C . GLY A 1 801 ? 7.658 14.254 -29.051 1.00 93.06 801 GLY A C 1
ATOM 6550 O O . GLY A 1 801 ? 8.535 15.120 -28.971 1.00 93.06 801 GLY A O 1
ATOM 6551 N N . PHE A 1 802 ? 7.522 13.445 -30.102 1.00 95.44 802 PHE A N 1
ATOM 6552 C CA . PHE A 1 802 ? 8.458 13.358 -31.227 1.00 95.44 802 PHE A CA 1
ATOM 6553 C C . PHE A 1 802 ? 8.113 14.310 -32.385 1.00 95.44 802 PHE A C 1
ATOM 6555 O O . PHE A 1 802 ? 8.508 14.084 -33.530 1.00 95.44 802 PHE A O 1
ATOM 6562 N N . GLY A 1 803 ? 7.380 15.380 -32.076 1.00 94.62 803 GLY A N 1
ATOM 6563 C CA . GLY A 1 803 ? 7.077 16.500 -32.961 1.00 94.62 803 GLY A CA 1
ATOM 6564 C C . GLY A 1 803 ? 5.890 17.326 -32.450 1.00 94.62 803 GLY A C 1
ATOM 6565 O O . GLY A 1 803 ? 5.553 17.223 -31.266 1.00 94.62 803 GLY A O 1
ATOM 6566 N N . PRO A 1 804 ? 5.315 18.207 -33.286 1.00 94.44 804 PRO A N 1
ATOM 6567 C CA . PRO A 1 804 ? 4.341 19.204 -32.849 1.00 94.44 804 PRO A CA 1
ATOM 6568 C C . PRO A 1 804 ? 2.995 18.577 -32.464 1.00 94.44 804 PRO A C 1
ATOM 6570 O O . PRO A 1 804 ? 2.571 17.577 -33.045 1.00 94.44 804 PRO A O 1
ATOM 6573 N N . VAL A 1 805 ? 2.318 19.195 -31.492 1.00 95.75 805 VAL A N 1
ATOM 6574 C CA . VAL A 1 805 ? 0.951 18.855 -31.074 1.00 95.75 805 VAL A CA 1
ATOM 6575 C C . VAL A 1 805 ? 0.027 19.985 -31.498 1.00 95.75 805 VAL A C 1
ATOM 6577 O O . VAL A 1 805 ? 0.220 21.122 -31.072 1.00 95.75 805 VAL A O 1
ATOM 6580 N N . VAL A 1 806 ? -0.974 19.662 -32.308 1.00 96.75 806 VAL A N 1
ATOM 6581 C CA . VAL A 1 806 ? -1.925 20.613 -32.890 1.00 96.75 806 VAL A CA 1
ATOM 6582 C C . VAL A 1 806 ? -3.358 20.145 -32.648 1.00 96.75 806 VAL A C 1
ATOM 6584 O O . VAL A 1 806 ? -3.630 18.944 -32.610 1.00 96.75 806 VAL A O 1
ATOM 6587 N N . THR A 1 807 ? -4.279 21.089 -32.466 1.00 95.81 807 THR A N 1
ATOM 6588 C CA . THR A 1 807 ? -5.697 20.806 -32.171 1.00 95.81 807 THR A CA 1
ATOM 6589 C C . THR A 1 807 ? -6.628 21.204 -33.312 1.00 95.81 807 THR A C 1
ATOM 6591 O O . THR A 1 807 ? -7.721 20.657 -33.412 1.00 95.81 807 THR A O 1
ATOM 6594 N N . GLU A 1 808 ? -6.180 22.090 -34.206 1.00 96.06 808 GLU A N 1
ATOM 6595 C CA . GLU A 1 808 ? -6.950 22.593 -35.345 1.00 96.06 808 GLU A CA 1
ATOM 6596 C C . GLU A 1 808 ? -6.437 22.027 -36.675 1.00 96.06 808 GLU A C 1
ATOM 6598 O O . GLU A 1 808 ? -5.240 21.801 -36.863 1.00 96.06 808 GLU A O 1
ATOM 6603 N N . GLN A 1 809 ? -7.345 21.822 -37.635 1.00 96.50 809 GLN A N 1
ATOM 6604 C CA . GLN A 1 809 ? -6.997 21.281 -38.957 1.00 96.50 809 GLN A CA 1
ATOM 6605 C C . GLN A 1 809 ? -6.026 22.194 -39.728 1.00 96.50 809 GLN A C 1
ATOM 6607 O O . GLN A 1 809 ? -5.135 21.699 -40.420 1.00 96.50 809 GLN A O 1
ATOM 6612 N N . SER A 1 810 ? -6.180 23.518 -39.621 1.00 96.19 810 SER A N 1
ATOM 6613 C CA . SER A 1 810 ? -5.303 24.490 -40.292 1.00 96.19 810 SER A CA 1
ATOM 6614 C C . SER A 1 810 ? -3.844 24.338 -39.866 1.00 96.19 810 SER A C 1
ATOM 6616 O O . SER A 1 810 ? -2.943 24.408 -40.702 1.00 96.19 810 SER A O 1
ATOM 6618 N N . ASP A 1 811 ? -3.619 24.061 -38.584 1.00 97.12 811 ASP A N 1
ATOM 6619 C CA . ASP A 1 811 ? -2.282 23.920 -38.013 1.00 97.12 811 ASP A CA 1
ATOM 6620 C C . ASP A 1 811 ? -1.645 22.592 -38.433 1.00 97.12 811 ASP A C 1
ATOM 6622 O O . ASP A 1 811 ? -0.450 22.548 -38.722 1.00 97.12 811 ASP A O 1
ATOM 6626 N N . VAL A 1 812 ? -2.442 21.521 -38.571 1.00 97.06 812 VAL A N 1
ATOM 6627 C CA . VAL A 1 812 ? -1.975 20.256 -39.170 1.00 97.06 812 VAL A CA 1
ATOM 6628 C C . VAL A 1 812 ? -1.422 20.508 -40.572 1.00 97.06 812 VAL A C 1
ATOM 6630 O O . VAL A 1 812 ? -0.318 20.067 -40.885 1.00 97.06 812 VAL A O 1
ATOM 6633 N N . LEU A 1 813 ? -2.160 21.229 -41.420 1.00 97.50 813 LEU A N 1
ATOM 6634 C CA . LEU A 1 813 ? -1.744 21.516 -42.795 1.00 97.50 813 LEU A CA 1
ATOM 6635 C C . LEU A 1 813 ? -0.477 22.391 -42.848 1.00 97.50 813 LEU A C 1
ATOM 6637 O O . LEU A 1 813 ? 0.404 22.133 -43.669 1.00 97.50 813 LEU A O 1
ATOM 6641 N N . ALA A 1 814 ? -0.347 23.373 -41.949 1.00 96.50 814 ALA A N 1
ATOM 6642 C CA . ALA A 1 814 ? 0.848 24.213 -41.837 1.00 96.50 814 ALA A CA 1
ATOM 6643 C C . ALA A 1 814 ? 2.094 23.419 -41.395 1.00 96.50 814 ALA A C 1
ATOM 6645 O O . ALA A 1 814 ? 3.185 23.582 -41.957 1.00 96.50 814 ALA A O 1
ATOM 6646 N N . GLU A 1 815 ? 1.936 22.513 -40.426 1.00 95.69 815 GLU A N 1
ATOM 6647 C CA . GLU A 1 815 ? 3.013 21.621 -39.988 1.00 95.69 815 GLU A CA 1
ATOM 6648 C C . GLU A 1 815 ? 3.389 20.604 -41.075 1.00 95.69 815 GLU A C 1
ATOM 6650 O O . GLU A 1 815 ? 4.571 20.307 -41.261 1.00 95.69 815 GLU A O 1
ATOM 6655 N N . LEU A 1 816 ? 2.420 20.116 -41.859 1.00 96.06 816 LEU A N 1
ATOM 6656 C CA . LEU A 1 816 ? 2.686 19.255 -43.014 1.00 96.06 816 LEU A CA 1
ATOM 6657 C C . LEU A 1 816 ? 3.507 19.973 -44.097 1.00 96.06 816 LEU A C 1
ATOM 6659 O O . LEU A 1 816 ? 4.487 19.392 -44.566 1.00 96.06 816 LEU A O 1
ATOM 6663 N N . ASP A 1 817 ? 3.172 21.217 -44.466 1.00 95.88 817 ASP A N 1
ATOM 6664 C CA . ASP A 1 817 ? 3.963 22.021 -45.421 1.00 95.88 817 ASP A CA 1
ATOM 6665 C C . ASP A 1 817 ? 5.410 22.177 -44.926 1.00 95.88 817 ASP A C 1
ATOM 6667 O O . ASP A 1 817 ? 6.366 21.880 -45.649 1.00 95.88 817 ASP A O 1
ATOM 6671 N N . THR A 1 818 ? 5.576 22.526 -43.646 1.00 93.69 818 THR A N 1
ATOM 6672 C CA . THR A 1 818 ? 6.890 22.684 -43.007 1.00 93.69 818 THR A CA 1
ATOM 6673 C C . THR A 1 818 ? 7.697 21.381 -43.002 1.00 93.69 818 THR A C 1
ATOM 6675 O O . THR A 1 818 ? 8.882 21.376 -43.353 1.00 93.69 818 THR A O 1
ATOM 6678 N N . MET A 1 819 ? 7.076 20.262 -42.618 1.00 92.19 819 MET A N 1
ATOM 6679 C CA . MET A 1 819 ? 7.739 18.961 -42.506 1.00 92.19 819 MET A CA 1
ATOM 6680 C C . MET A 1 819 ? 8.123 18.397 -43.883 1.00 92.19 819 MET A C 1
ATOM 6682 O O . MET A 1 819 ? 9.243 17.909 -44.059 1.00 92.19 819 MET A O 1
ATOM 6686 N N . MET A 1 820 ? 7.238 18.516 -44.882 1.00 93.88 820 MET A N 1
ATOM 6687 C CA . MET A 1 820 ? 7.511 18.095 -46.262 1.00 93.88 820 MET A CA 1
ATOM 6688 C C . MET A 1 820 ? 8.604 18.947 -46.916 1.00 93.88 820 MET A C 1
ATOM 6690 O O . MET A 1 820 ? 9.491 18.395 -47.570 1.00 93.88 820 MET A O 1
ATOM 6694 N N . ALA A 1 821 ? 8.604 20.268 -46.694 1.00 91.69 821 ALA A N 1
ATOM 6695 C CA . ALA A 1 821 ? 9.640 21.169 -47.207 1.00 91.69 821 ALA A CA 1
ATOM 6696 C C . ALA A 1 821 ? 11.045 20.812 -46.698 1.00 91.69 821 ALA A C 1
ATOM 6698 O O . ALA A 1 821 ? 12.030 20.968 -47.417 1.00 91.69 821 ALA A O 1
ATOM 6699 N N . ARG A 1 822 ? 11.136 20.301 -45.466 1.00 88.88 822 ARG A N 1
ATOM 6700 C CA . ARG A 1 822 ? 12.388 19.864 -44.830 1.00 88.88 822 ARG A CA 1
ATOM 6701 C C . ARG A 1 822 ? 12.760 18.412 -45.130 1.00 88.88 822 ARG A C 1
ATOM 6703 O O . ARG A 1 822 ? 13.749 17.926 -44.590 1.00 88.88 822 ARG A O 1
ATOM 6710 N N . GLY A 1 823 ? 11.978 17.694 -45.936 1.00 85.94 823 GLY A N 1
ATOM 6711 C CA . GLY A 1 823 ? 12.224 16.278 -46.208 1.00 85.94 823 GLY A CA 1
ATOM 6712 C C . GLY A 1 823 ? 12.055 15.379 -44.977 1.00 85.94 823 GLY A C 1
ATOM 6713 O O . GLY A 1 823 ? 12.700 14.338 -44.898 1.00 85.94 823 GLY A O 1
ATOM 6714 N N . GLY A 1 824 ? 11.241 15.786 -43.996 1.00 81.62 824 GLY A N 1
ATOM 6715 C CA . GLY A 1 824 ? 11.065 15.072 -42.727 1.00 81.62 824 GLY A CA 1
ATOM 6716 C C . GLY A 1 824 ? 12.215 15.223 -41.726 1.00 81.62 824 GLY A C 1
ATOM 6717 O O . GLY A 1 824 ? 12.278 14.457 -40.767 1.00 81.62 824 GLY A O 1
ATOM 6718 N N . LEU A 1 825 ? 13.124 16.189 -41.916 1.00 82.38 825 LEU A N 1
ATOM 6719 C CA . LEU A 1 825 ? 14.147 16.509 -40.917 1.00 82.38 825 LEU A CA 1
ATOM 6720 C C . LEU A 1 825 ? 13.514 17.128 -39.660 1.00 82.38 825 LEU A C 1
ATOM 6722 O O . LEU A 1 825 ? 12.802 18.132 -39.720 1.00 82.38 825 LEU A O 1
ATOM 6726 N N . THR A 1 826 ? 13.824 16.543 -38.506 1.00 80.31 826 THR A N 1
ATOM 6727 C CA . THR A 1 826 ? 13.404 17.005 -37.177 1.00 80.31 826 THR A CA 1
ATOM 6728 C C . THR A 1 826 ? 14.100 18.303 -36.773 1.00 80.31 826 THR A C 1
ATOM 6730 O O . THR A 1 826 ? 15.282 18.505 -37.055 1.00 80.31 826 THR A O 1
ATOM 6733 N N . LEU A 1 827 ? 13.414 19.138 -35.990 1.00 85.50 827 LEU A N 1
ATOM 6734 C CA . LEU A 1 827 ? 14.066 20.216 -35.241 1.00 85.50 827 LEU A CA 1
ATOM 6735 C C . LEU A 1 827 ? 15.091 19.643 -34.237 1.00 85.50 827 LEU A C 1
ATOM 6737 O O . LEU A 1 827 ? 14.821 18.581 -33.669 1.00 85.50 827 LEU A O 1
ATOM 6741 N N . PRO A 1 828 ? 16.206 20.342 -33.936 1.00 88.75 828 PRO A N 1
ATOM 6742 C CA . PRO A 1 828 ? 17.229 19.850 -33.004 1.00 88.75 828 PRO A CA 1
ATOM 6743 C C . PRO A 1 828 ? 16.677 19.419 -31.638 1.00 88.75 828 PRO A C 1
ATOM 6745 O O . PRO A 1 828 ? 17.048 18.366 -31.131 1.00 88.75 828 PRO A O 1
ATOM 6748 N N . ALA A 1 829 ? 15.722 20.176 -31.086 1.00 88.81 829 ALA A N 1
ATOM 6749 C CA . ALA A 1 829 ? 15.074 19.842 -29.817 1.00 88.81 829 ALA A CA 1
ATOM 6750 C C . ALA A 1 829 ? 14.281 18.521 -29.875 1.00 88.81 829 ALA A C 1
ATOM 6752 O O . ALA A 1 829 ? 14.305 17.742 -28.928 1.00 88.81 829 ALA A O 1
ATOM 6753 N N . ILE A 1 830 ? 13.601 18.240 -30.992 1.00 90.81 830 ILE A N 1
ATOM 6754 C CA . ILE A 1 830 ? 12.863 16.984 -31.186 1.00 90.81 830 ILE A CA 1
ATOM 6755 C C . ILE A 1 830 ? 13.834 15.819 -31.388 1.00 90.81 830 ILE A C 1
ATOM 6757 O O . ILE A 1 830 ? 13.634 14.753 -30.812 1.00 90.81 830 ILE A O 1
ATOM 6761 N N . GLN A 1 831 ? 14.914 16.030 -32.147 1.00 90.50 831 GLN A N 1
ATOM 6762 C CA . GLN A 1 831 ? 15.957 15.018 -32.317 1.00 90.50 831 GLN A CA 1
ATOM 6763 C C . GLN A 1 831 ? 16.578 14.630 -30.971 1.00 90.50 831 GLN A C 1
ATOM 6765 O O . GLN A 1 831 ? 16.753 13.445 -30.703 1.00 90.50 831 GLN A O 1
ATOM 6770 N N . GLN A 1 832 ? 16.865 15.608 -30.109 1.00 93.00 832 GLN A N 1
ATOM 6771 C CA . GLN A 1 832 ? 17.397 15.355 -28.772 1.00 93.00 832 GLN A CA 1
ATOM 6772 C C . GLN A 1 832 ? 16.442 14.489 -27.935 1.00 93.00 832 GLN A C 1
ATOM 6774 O O . GLN A 1 832 ? 16.866 13.457 -27.421 1.00 93.00 832 GLN A O 1
ATOM 6779 N N . ARG A 1 833 ? 15.145 14.835 -27.879 1.00 93.44 833 ARG A N 1
ATOM 6780 C CA . ARG A 1 833 ? 14.121 14.026 -27.179 1.00 93.44 833 ARG A CA 1
ATOM 6781 C C . ARG A 1 833 ? 14.091 12.583 -27.682 1.00 93.44 833 ARG A C 1
ATOM 6783 O O . ARG A 1 833 ? 13.997 11.642 -26.896 1.00 93.44 833 ARG A O 1
ATOM 6790 N N . ILE A 1 834 ? 14.175 12.409 -29.002 1.00 92.06 834 ILE A N 1
ATOM 6791 C CA . ILE A 1 834 ? 14.212 11.101 -29.656 1.00 92.06 834 ILE A CA 1
ATOM 6792 C C . ILE A 1 834 ? 15.436 10.293 -29.190 1.00 92.06 834 ILE A C 1
ATOM 6794 O O . ILE A 1 834 ? 15.273 9.130 -28.821 1.00 92.06 834 ILE A O 1
ATOM 6798 N N . GLU A 1 835 ? 16.641 10.873 -29.191 1.00 90.75 835 GLU A N 1
ATOM 6799 C CA . GLU A 1 835 ? 17.856 10.167 -28.746 1.00 90.75 835 GLU A CA 1
ATOM 6800 C C . GLU A 1 835 ? 17.831 9.829 -27.247 1.00 90.75 835 GLU A C 1
ATOM 6802 O O . GLU A 1 835 ? 18.239 8.737 -26.865 1.00 90.75 835 GLU A O 1
ATOM 6807 N N . GLU A 1 836 ? 17.305 10.713 -26.396 1.00 92.38 836 GLU A N 1
ATOM 6808 C CA . GLU A 1 836 ? 17.239 10.499 -24.941 1.00 92.38 836 GLU A CA 1
ATOM 6809 C C . GLU A 1 836 ? 16.194 9.445 -24.526 1.00 92.38 836 GLU A C 1
ATOM 6811 O O . GLU A 1 836 ? 16.302 8.842 -23.455 1.00 92.38 836 GLU A O 1
ATOM 6816 N N . THR A 1 837 ? 15.183 9.195 -25.365 1.00 93.25 837 THR A N 1
ATOM 6817 C CA . THR A 1 837 ? 14.069 8.287 -25.039 1.00 93.25 837 THR A CA 1
ATOM 6818 C C . THR A 1 837 ? 14.499 6.819 -24.982 1.00 93.25 837 THR A C 1
ATOM 6820 O O . THR A 1 837 ? 14.061 6.077 -24.096 1.00 93.25 837 THR A O 1
ATOM 6823 N N . PHE A 1 838 ? 15.327 6.376 -25.933 1.00 91.69 838 PHE A N 1
ATOM 6824 C CA . PHE A 1 838 ? 15.626 4.957 -26.128 1.00 91.69 838 PHE A CA 1
ATOM 6825 C C . PHE A 1 838 ? 17.052 4.637 -25.675 1.00 91.69 838 PHE A C 1
ATOM 6827 O O . PHE A 1 838 ? 18.000 4.995 -26.371 1.00 91.69 838 PHE A O 1
ATOM 6834 N N . PRO A 1 839 ? 17.230 3.900 -24.566 1.00 88.50 839 PRO A N 1
ATOM 6835 C CA . PRO A 1 839 ? 18.560 3.516 -24.097 1.00 88.50 839 PRO A CA 1
ATOM 6836 C C . PRO A 1 839 ? 19.252 2.524 -25.042 1.00 88.50 839 PRO A C 1
ATOM 6838 O O . PRO A 1 839 ? 20.475 2.403 -25.018 1.00 88.50 839 PRO A O 1
ATOM 6841 N N . HIS A 1 840 ? 18.481 1.806 -25.869 1.00 89.38 840 HIS A N 1
ATOM 6842 C CA . HIS A 1 840 ? 18.995 0.797 -26.786 1.00 89.38 840 HIS A CA 1
ATOM 6843 C C . HIS A 1 840 ? 18.462 0.996 -28.208 1.00 89.38 840 HIS A C 1
ATOM 6845 O O . HIS A 1 840 ? 17.257 0.948 -28.454 1.00 89.38 840 HIS A O 1
ATOM 6851 N N . ARG A 1 841 ? 19.391 1.189 -29.150 1.00 89.56 841 ARG A N 1
ATOM 6852 C CA . ARG A 1 841 ? 19.169 1.254 -30.607 1.00 89.56 841 ARG A CA 1
ATOM 6853 C C . ARG A 1 841 ? 20.264 0.482 -31.342 1.00 89.56 841 ARG A C 1
ATOM 6855 O O . ARG A 1 841 ? 20.842 0.954 -32.313 1.00 89.56 841 ARG A O 1
ATOM 6862 N N . ASP A 1 842 ? 20.595 -0.682 -30.807 1.00 91.06 842 ASP A N 1
ATOM 6863 C CA . ASP A 1 842 ? 21.733 -1.514 -31.203 1.00 91.06 842 ASP A CA 1
ATOM 6864 C C . ASP A 1 842 ? 21.323 -2.794 -31.949 1.00 91.06 842 ASP A C 1
ATOM 6866 O O . ASP A 1 842 ? 22.182 -3.595 -32.300 1.00 91.06 842 ASP A O 1
ATOM 6870 N N . GLY A 1 843 ? 20.020 -3.011 -32.168 1.00 90.38 843 GLY A N 1
ATOM 6871 C CA . GLY A 1 843 ? 19.500 -4.231 -32.793 1.00 90.38 843 GLY A CA 1
ATOM 6872 C C . GLY A 1 843 ? 19.633 -5.494 -31.929 1.00 90.38 843 GLY A C 1
ATOM 6873 O O . GLY A 1 843 ? 19.565 -6.596 -32.465 1.00 90.38 843 GLY A O 1
ATOM 6874 N N . GLY A 1 844 ? 19.859 -5.345 -30.615 1.00 95.00 844 GLY A N 1
ATOM 6875 C CA . GLY A 1 844 ? 20.020 -6.446 -29.656 1.00 95.00 844 GLY A CA 1
ATOM 6876 C C . GLY A 1 844 ? 18.832 -6.659 -28.708 1.00 95.00 844 GLY A C 1
ATOM 6877 O O . GLY A 1 844 ? 19.020 -7.194 -27.609 1.00 95.00 844 GLY A O 1
ATOM 6878 N N . ASN A 1 845 ? 17.628 -6.211 -29.072 1.00 96.19 845 ASN A N 1
ATOM 6879 C CA . ASN A 1 845 ? 16.449 -6.240 -28.203 1.00 96.19 845 ASN A CA 1
ATOM 6880 C C . ASN A 1 845 ? 15.980 -7.681 -27.950 1.00 96.19 845 ASN A C 1
ATOM 6882 O O . ASN A 1 845 ? 15.861 -8.072 -26.788 1.00 96.19 845 ASN A O 1
ATOM 6886 N N . CYS A 1 846 ? 15.840 -8.516 -28.990 1.00 97.69 846 CYS A N 1
ATOM 6887 C CA . CYS A 1 846 ? 15.455 -9.927 -28.842 1.00 97.69 846 CYS A CA 1
ATOM 6888 C C . CYS A 1 846 ? 16.436 -10.700 -27.947 1.00 97.69 846 CYS A C 1
ATOM 6890 O O . CYS A 1 846 ? 16.015 -11.479 -27.093 1.00 97.69 846 CYS A O 1
ATOM 6892 N N . ALA A 1 847 ? 17.741 -10.438 -28.081 1.00 97.88 847 ALA A N 1
ATOM 6893 C CA . ALA A 1 847 ? 18.784 -11.067 -27.271 1.00 97.88 847 ALA A CA 1
ATOM 6894 C C . ALA A 1 847 ? 18.691 -10.691 -25.782 1.00 97.88 847 ALA A C 1
ATOM 6896 O O . ALA A 1 847 ? 18.915 -11.524 -24.900 1.00 97.88 847 ALA A O 1
ATOM 6897 N N . ARG A 1 848 ? 18.376 -9.426 -25.466 1.00 97.75 848 ARG A N 1
ATOM 6898 C CA . ARG A 1 848 ? 18.121 -8.986 -24.083 1.00 97.75 848 ARG A CA 1
ATOM 6899 C C . ARG A 1 848 ? 16.849 -9.620 -23.529 1.00 97.75 848 ARG A C 1
ATOM 6901 O O . ARG A 1 848 ? 16.883 -10.143 -22.417 1.00 97.75 848 ARG A O 1
ATOM 6908 N N . THR A 1 849 ? 15.765 -9.616 -24.304 1.00 98.12 849 THR A N 1
ATOM 6909 C CA . THR A 1 849 ? 14.495 -10.234 -23.911 1.00 98.12 849 THR A CA 1
ATOM 6910 C C . THR A 1 849 ? 14.668 -11.731 -23.647 1.00 98.12 849 THR A C 1
ATOM 6912 O O . THR A 1 849 ? 14.287 -12.199 -22.581 1.00 98.12 849 THR A O 1
ATOM 6915 N N . TYR A 1 850 ? 15.322 -12.477 -24.543 1.00 98.38 850 TYR A N 1
ATOM 6916 C CA . TYR A 1 850 ? 15.593 -13.906 -24.355 1.00 98.38 850 TYR A CA 1
ATOM 6917 C C . TYR A 1 850 ? 16.367 -14.188 -23.061 1.00 98.38 850 TYR A C 1
ATOM 6919 O O . TYR A 1 850 ? 15.951 -15.029 -22.264 1.00 98.38 850 TYR A O 1
ATOM 6927 N N . ARG A 1 851 ? 17.445 -13.434 -22.795 1.00 97.88 851 ARG A N 1
ATOM 6928 C CA . ARG A 1 851 ? 18.227 -13.573 -21.554 1.00 97.88 851 ARG A CA 1
ATOM 6929 C C . ARG A 1 851 ? 17.381 -13.351 -20.304 1.00 97.88 851 ARG A C 1
ATOM 6931 O O . ARG A 1 851 ? 17.525 -14.100 -19.343 1.00 97.88 851 ARG A O 1
ATOM 6938 N N . ALA A 1 852 ? 16.489 -12.363 -20.321 1.00 97.44 852 ALA A N 1
ATOM 6939 C CA . ALA A 1 852 ? 15.587 -12.109 -19.203 1.00 97.44 852 ALA A CA 1
ATOM 6940 C C . ALA A 1 852 ? 14.596 -13.261 -18.974 1.00 97.44 852 ALA A C 1
ATOM 6942 O O . ALA A 1 852 ? 14.359 -13.643 -17.831 1.00 97.44 852 ALA A O 1
ATOM 6943 N N . ILE A 1 853 ? 14.074 -13.859 -20.050 1.00 97.56 853 ILE A N 1
ATOM 6944 C CA . ILE A 1 853 ? 13.169 -15.015 -19.975 1.00 97.56 853 ILE A CA 1
ATOM 6945 C C . ILE A 1 853 ? 13.886 -16.241 -19.396 1.00 97.56 853 ILE A C 1
ATOM 6947 O O . ILE A 1 853 ? 13.327 -16.922 -18.538 1.00 97.56 853 ILE A O 1
ATOM 6951 N N . VAL A 1 854 ? 15.120 -16.514 -19.828 1.00 96.38 854 VAL A N 1
ATOM 6952 C CA . VAL A 1 854 ? 15.940 -17.619 -19.296 1.00 96.38 854 VAL A CA 1
ATOM 6953 C C . VAL A 1 854 ? 16.295 -17.392 -17.824 1.00 96.38 854 VAL A C 1
ATOM 6955 O O . VAL A 1 854 ? 16.267 -18.327 -17.026 1.00 96.38 854 VAL A O 1
ATOM 6958 N N . ALA A 1 855 ? 16.581 -16.147 -17.432 1.00 94.88 855 ALA A N 1
ATOM 6959 C CA . ALA A 1 855 ? 16.921 -15.802 -16.053 1.00 94.88 855 ALA A CA 1
ATOM 6960 C C . ALA A 1 855 ? 15.780 -16.073 -15.054 1.00 94.88 855 ALA A C 1
ATOM 6962 O O . ALA A 1 855 ? 16.044 -16.168 -13.855 1.00 94.88 855 ALA A O 1
ATOM 6963 N N . LEU A 1 856 ? 14.525 -16.227 -15.501 1.00 94.19 856 LEU A N 1
ATOM 6964 C CA . LEU A 1 856 ? 13.395 -16.571 -14.626 1.00 94.19 856 LEU A CA 1
ATOM 6965 C C . LEU A 1 856 ? 13.594 -17.918 -13.919 1.00 94.19 856 LEU A C 1
ATOM 6967 O O . LEU A 1 856 ? 13.335 -18.003 -12.719 1.00 94.19 856 LEU A O 1
ATOM 6971 N N . ASP A 1 857 ? 14.145 -18.912 -14.618 1.00 92.44 857 ASP A N 1
ATOM 6972 C CA . ASP A 1 857 ? 14.339 -20.267 -14.084 1.00 92.44 857 ASP A CA 1
ATOM 6973 C C . ASP A 1 857 ? 15.647 -20.425 -13.294 1.00 92.44 857 ASP A C 1
ATOM 6975 O O . ASP A 1 857 ? 15.881 -21.458 -12.667 1.00 92.44 857 ASP A O 1
ATOM 6979 N N . GLN A 1 858 ? 16.524 -19.420 -13.335 1.00 92.25 858 GLN A N 1
ATOM 6980 C CA . GLN A 1 858 ? 17.810 -19.474 -12.651 1.00 92.25 858 GLN A CA 1
ATOM 6981 C C . GLN A 1 858 ? 17.657 -19.128 -11.162 1.00 92.25 858 GLN A C 1
ATOM 6983 O O . GLN A 1 858 ? 16.880 -18.218 -10.818 1.00 92.25 858 GLN A O 1
ATOM 6988 N N . PRO A 1 859 ? 18.396 -19.827 -10.275 1.00 90.62 859 PRO A N 1
ATOM 6989 C CA . PRO A 1 859 ? 18.471 -19.456 -8.872 1.00 90.62 859 PRO A CA 1
ATOM 6990 C C . PRO A 1 859 ? 19.123 -18.080 -8.731 1.00 90.62 859 PRO A C 1
ATOM 6992 O O . PRO A 1 859 ? 19.846 -17.617 -9.615 1.00 90.62 859 PRO A O 1
ATOM 6995 N N . LEU A 1 860 ? 18.872 -17.423 -7.602 1.00 85.44 860 LEU A N 1
ATOM 6996 C CA . LEU A 1 860 ? 19.632 -16.229 -7.253 1.00 85.44 860 LEU A CA 1
ATOM 6997 C C . LEU A 1 860 ? 21.105 -16.585 -7.062 1.00 85.44 860 LEU A C 1
ATOM 6999 O O . LEU A 1 860 ? 21.433 -17.651 -6.538 1.00 85.44 860 LEU A O 1
ATOM 7003 N N . THR A 1 861 ? 21.984 -15.666 -7.446 1.00 77.94 861 THR A N 1
ATOM 7004 C CA . THR A 1 861 ? 23.404 -15.753 -7.112 1.00 77.94 861 THR A CA 1
ATOM 7005 C C . THR A 1 861 ? 23.559 -15.764 -5.591 1.00 77.94 861 THR A C 1
ATOM 7007 O O . THR A 1 861 ? 23.050 -14.871 -4.911 1.00 77.94 861 THR A O 1
ATOM 7010 N N . GLU A 1 862 ? 24.244 -16.771 -5.043 1.00 68.31 862 GLU A N 1
ATOM 7011 C CA . GLU A 1 862 ? 24.454 -16.880 -3.596 1.00 68.31 862 GLU A CA 1
ATOM 7012 C C . GLU A 1 862 ? 25.147 -15.625 -3.042 1.00 68.31 862 GLU A C 1
ATOM 7014 O O . GLU A 1 862 ? 26.151 -15.162 -3.579 1.00 68.31 862 GLU A O 1
ATOM 7019 N N . GLY A 1 863 ? 24.591 -15.060 -1.966 1.00 65.38 863 GLY A N 1
ATOM 7020 C CA . GLY A 1 863 ? 25.151 -13.889 -1.283 1.00 65.38 863 GLY A CA 1
ATOM 7021 C C . GLY A 1 863 ? 24.930 -12.540 -1.976 1.00 65.38 863 GLY A C 1
ATOM 7022 O O . GLY A 1 863 ? 25.343 -11.524 -1.425 1.00 65.38 863 GLY A O 1
ATOM 7023 N N . ALA A 1 864 ? 24.271 -12.489 -3.139 1.00 68.19 864 ALA A N 1
ATOM 7024 C CA . ALA A 1 864 ? 23.993 -11.230 -3.827 1.00 68.19 864 ALA A CA 1
ATOM 7025 C C . ALA A 1 864 ? 22.853 -10.462 -3.141 1.00 68.19 864 ALA A C 1
ATOM 7027 O O . ALA A 1 864 ? 21.680 -10.787 -3.304 1.00 68.19 864 ALA A O 1
ATOM 7028 N N . ILE A 1 865 ? 23.202 -9.424 -2.384 1.00 81.88 865 ILE A N 1
ATOM 7029 C CA . ILE A 1 865 ? 22.249 -8.508 -1.753 1.00 81.88 865 ILE A CA 1
ATOM 7030 C C . ILE A 1 865 ? 22.301 -7.170 -2.476 1.00 81.88 865 ILE A C 1
ATOM 7032 O O . ILE A 1 865 ? 23.376 -6.660 -2.785 1.00 81.88 865 ILE A O 1
ATOM 7036 N N . ASP A 1 866 ? 21.130 -6.595 -2.736 1.00 88.56 866 ASP A N 1
ATOM 7037 C CA . ASP A 1 866 ? 21.036 -5.225 -3.225 1.00 88.56 866 ASP A CA 1
ATOM 7038 C C . ASP A 1 866 ? 21.493 -4.273 -2.107 1.00 88.56 866 ASP A C 1
ATOM 7040 O O . ASP A 1 866 ? 20.840 -4.133 -1.065 1.00 88.56 866 ASP A O 1
ATOM 7044 N N . THR A 1 867 ? 22.657 -3.653 -2.302 1.00 92.19 867 THR A N 1
ATOM 7045 C CA . THR A 1 867 ? 23.298 -2.809 -1.292 1.00 92.19 867 THR A CA 1
ATOM 7046 C C . THR A 1 867 ? 22.549 -1.494 -1.072 1.00 92.19 867 THR A C 1
ATOM 7048 O O . THR A 1 867 ? 22.626 -0.950 0.027 1.00 92.19 867 THR A O 1
ATOM 7051 N N . GLU A 1 868 ? 21.768 -1.008 -2.050 1.00 93.12 868 GLU A N 1
ATOM 7052 C CA . GLU A 1 868 ? 20.876 0.151 -1.870 1.00 93.12 868 GLU A CA 1
ATOM 7053 C C . GLU A 1 868 ? 19.734 -0.200 -0.906 1.00 93.12 868 GLU A C 1
ATOM 7055 O O . GLU A 1 868 ? 19.392 0.577 -0.007 1.00 93.12 868 GLU A O 1
ATOM 7060 N N . ILE A 1 869 ? 19.161 -1.402 -1.054 1.00 94.12 869 ILE A N 1
ATOM 7061 C CA . ILE A 1 869 ? 18.136 -1.910 -0.135 1.00 94.12 869 ILE A CA 1
ATOM 7062 C C . ILE A 1 869 ? 18.739 -2.111 1.257 1.00 94.12 869 ILE A C 1
ATOM 7064 O O . ILE A 1 869 ? 18.164 -1.641 2.240 1.00 94.12 869 ILE A O 1
ATOM 7068 N N . LEU A 1 870 ? 19.905 -2.755 1.361 1.00 95.06 870 LEU A N 1
ATOM 7069 C CA . LEU A 1 870 ? 20.579 -2.971 2.644 1.00 95.06 870 LEU A CA 1
ATOM 7070 C C . LEU A 1 870 ? 20.846 -1.651 3.379 1.00 95.06 870 LEU A C 1
ATOM 7072 O O . LEU A 1 870 ? 20.534 -1.538 4.565 1.00 95.06 870 LEU A O 1
ATOM 7076 N N . GLU A 1 871 ? 21.349 -0.636 2.675 1.00 95.38 871 GLU A N 1
ATOM 7077 C CA . GLU A 1 871 ? 21.583 0.694 3.236 1.00 95.38 871 GLU A CA 1
ATOM 7078 C C . GLU A 1 871 ? 20.287 1.339 3.744 1.00 95.38 871 GLU A C 1
ATOM 7080 O O . GLU A 1 871 ? 20.238 1.835 4.873 1.00 95.38 871 GLU A O 1
ATOM 7085 N N . SER A 1 872 ? 19.206 1.288 2.957 1.00 94.75 872 SER A N 1
ATOM 7086 C CA . SER A 1 872 ? 17.893 1.791 3.380 1.00 94.75 872 SER A CA 1
ATOM 7087 C C . SER A 1 872 ? 17.411 1.107 4.668 1.00 94.75 872 SER A C 1
ATOM 7089 O O . SER A 1 872 ? 16.954 1.773 5.600 1.00 94.75 872 SER A O 1
ATOM 7091 N N . TYR A 1 873 ? 17.573 -0.214 4.769 1.00 95.69 873 TYR A N 1
ATOM 7092 C CA . TYR A 1 873 ? 17.147 -1.004 5.929 1.00 95.69 873 TYR A CA 1
ATOM 7093 C C . TYR A 1 873 ? 18.050 -0.798 7.151 1.00 95.69 873 TYR A C 1
ATOM 7095 O O . TYR A 1 873 ? 17.571 -0.902 8.286 1.00 95.69 873 TYR A O 1
ATOM 7103 N N . ALA A 1 874 ? 19.332 -0.487 6.949 1.00 95.69 874 ALA A N 1
ATOM 7104 C CA . ALA A 1 874 ? 20.249 -0.098 8.015 1.00 95.69 874 ALA A CA 1
ATOM 7105 C C . ALA A 1 874 ? 19.872 1.281 8.586 1.00 95.69 874 ALA A C 1
ATOM 7107 O O . ALA A 1 874 ? 19.758 1.442 9.803 1.00 95.69 874 ALA A O 1
ATOM 7108 N N . ARG A 1 875 ? 19.547 2.250 7.714 1.00 95.56 875 ARG A N 1
ATOM 7109 C CA . ARG A 1 875 ? 19.043 3.579 8.113 1.00 95.56 875 ARG A CA 1
ATOM 7110 C C . ARG A 1 875 ? 17.730 3.487 8.889 1.00 95.56 875 ARG A C 1
ATOM 7112 O O . ARG A 1 875 ? 17.612 4.124 9.933 1.00 95.56 875 ARG A O 1
ATOM 7119 N N . GLN A 1 876 ? 16.778 2.666 8.436 1.00 94.94 876 GLN A N 1
ATOM 7120 C CA . GLN A 1 876 ? 15.527 2.411 9.167 1.00 94.94 876 GLN A CA 1
ATOM 7121 C C . GLN A 1 876 ? 15.798 1.873 10.580 1.00 94.94 876 GLN A C 1
ATOM 7123 O O . GLN A 1 876 ? 15.232 2.370 11.552 1.00 94.94 876 GLN A O 1
ATOM 7128 N N . ALA A 1 877 ? 16.690 0.885 10.713 1.00 95.00 877 ALA A N 1
ATOM 7129 C CA . ALA A 1 877 ? 17.038 0.314 12.012 1.00 95.00 877 ALA A CA 1
ATOM 7130 C C . ALA A 1 877 ? 17.656 1.360 12.957 1.00 95.00 877 ALA A C 1
ATOM 7132 O O . ALA A 1 877 ? 17.257 1.428 14.121 1.00 95.00 877 ALA A O 1
ATOM 7133 N N . SER A 1 878 ? 18.555 2.216 12.457 1.00 93.56 878 SER A N 1
ATOM 7134 C CA . SER A 1 878 ? 19.130 3.328 13.228 1.00 93.56 878 SER A CA 1
ATOM 7135 C C . SER A 1 878 ? 18.075 4.359 13.648 1.00 93.56 878 SER A C 1
ATOM 7137 O O . SER A 1 878 ? 18.034 4.750 14.811 1.00 93.56 878 SER A O 1
ATOM 7139 N N . GLN A 1 879 ? 17.181 4.767 12.739 1.00 92.94 879 GLN A N 1
ATOM 7140 C CA . GLN A 1 879 ? 16.116 5.740 13.029 1.00 92.94 879 GLN A CA 1
ATOM 7141 C C . GLN A 1 879 ? 15.158 5.249 14.123 1.00 92.94 879 GLN A C 1
ATOM 7143 O O . GLN A 1 879 ? 14.762 6.020 14.993 1.00 92.94 879 GLN A O 1
ATOM 7148 N N . TYR A 1 880 ? 14.830 3.954 14.118 1.00 90.62 880 TYR A N 1
ATOM 7149 C CA . TYR A 1 880 ? 13.977 3.315 15.127 1.00 90.62 880 TYR A CA 1
ATOM 7150 C C . TYR A 1 880 ? 14.758 2.789 16.346 1.00 90.62 880 TYR A C 1
ATOM 7152 O O . TYR A 1 880 ? 14.209 2.028 17.150 1.00 90.62 880 TYR A O 1
ATOM 7160 N N . ARG A 1 881 ? 16.037 3.179 16.483 1.00 90.00 881 ARG A N 1
ATOM 7161 C CA . ARG A 1 881 ? 16.930 2.830 17.602 1.00 90.00 881 ARG A CA 1
ATOM 7162 C C . ARG A 1 881 ? 17.023 1.321 17.871 1.00 90.00 881 ARG A C 1
ATOM 7164 O O . ARG A 1 881 ? 17.192 0.883 19.005 1.00 90.00 881 ARG A O 1
ATOM 7171 N N . GLN A 1 882 ? 16.905 0.500 16.826 1.00 91.00 882 GLN A N 1
ATOM 7172 C CA . GLN A 1 882 ? 17.122 -0.946 16.900 1.00 91.00 882 GLN A CA 1
ATOM 7173 C C . GLN A 1 882 ? 18.605 -1.245 16.693 1.00 91.00 882 GLN A C 1
ATOM 7175 O O . GLN A 1 882 ? 19.004 -1.763 15.652 1.00 91.00 882 GLN A O 1
ATOM 7180 N N . TRP A 1 883 ? 19.433 -0.885 17.672 1.00 90.50 883 TRP A N 1
ATOM 7181 C CA . TRP A 1 883 ? 20.888 -0.841 17.502 1.00 90.50 883 TRP A CA 1
ATOM 7182 C C . TRP A 1 883 ? 21.513 -2.186 17.139 1.00 90.50 883 TRP A C 1
ATOM 7184 O O . TRP A 1 883 ? 22.332 -2.227 16.234 1.00 90.50 883 TRP A O 1
ATOM 7194 N N . ALA A 1 884 ? 21.057 -3.299 17.723 1.00 90.25 884 ALA A N 1
ATOM 7195 C CA . ALA A 1 884 ? 21.542 -4.630 17.342 1.00 90.25 884 ALA A CA 1
ATOM 7196 C C . ALA A 1 884 ? 21.289 -4.948 15.854 1.00 90.25 884 ALA A C 1
ATOM 7198 O O . ALA A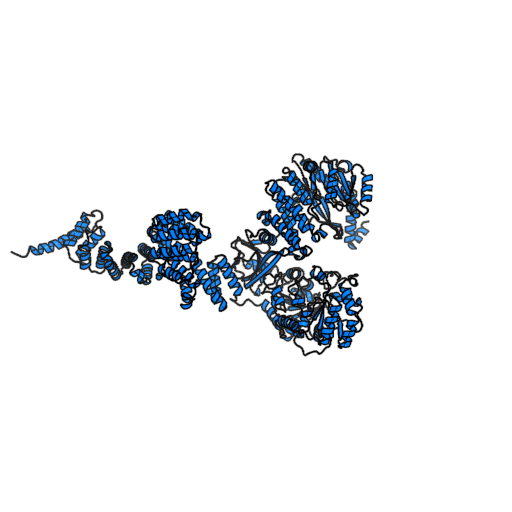 1 884 ? 22.147 -5.508 15.173 1.00 90.25 884 ALA A O 1
ATOM 7199 N N . LEU A 1 885 ? 20.119 -4.553 15.344 1.00 93.75 885 LEU A N 1
ATOM 7200 C CA . LEU A 1 885 ? 19.737 -4.724 13.944 1.00 93.75 885 LEU A CA 1
ATOM 7201 C C . LEU A 1 885 ? 20.510 -3.760 13.033 1.00 93.75 885 LEU A C 1
ATOM 7203 O O . LEU A 1 885 ? 20.982 -4.153 11.970 1.00 93.75 885 LEU A O 1
ATOM 7207 N N . ALA A 1 886 ? 20.665 -2.507 13.468 1.00 95.69 886 ALA A N 1
ATOM 7208 C CA . ALA A 1 886 ? 21.434 -1.491 12.763 1.00 95.69 886 ALA A CA 1
ATOM 7209 C C . ALA A 1 886 ? 22.901 -1.912 12.626 1.00 95.69 886 ALA A C 1
ATOM 7211 O O . ALA A 1 886 ? 23.425 -1.886 11.520 1.00 95.69 886 ALA A O 1
ATOM 7212 N N . THR A 1 887 ? 23.536 -2.368 13.710 1.00 95.12 887 THR A N 1
ATOM 7213 C CA . THR A 1 887 ? 24.902 -2.902 13.695 1.00 95.12 887 THR A CA 1
ATOM 7214 C C . THR A 1 887 ? 25.027 -4.035 12.686 1.00 95.12 887 THR A C 1
ATOM 7216 O O . THR A 1 887 ? 25.877 -3.950 11.810 1.00 95.12 887 THR A O 1
ATOM 7219 N N . ALA A 1 888 ? 24.154 -5.050 12.741 1.00 94.12 888 ALA A N 1
ATOM 7220 C CA . ALA A 1 888 ? 24.222 -6.186 11.819 1.00 94.12 888 ALA A CA 1
ATOM 7221 C C . ALA A 1 888 ? 24.169 -5.750 10.342 1.00 94.12 888 ALA A C 1
ATOM 7223 O O . ALA A 1 888 ? 24.978 -6.197 9.529 1.00 94.12 888 ALA A O 1
ATOM 7224 N N . ARG A 1 889 ? 23.257 -4.831 10.003 1.00 95.94 889 ARG A N 1
ATOM 7225 C CA . ARG A 1 889 ? 23.061 -4.352 8.626 1.00 95.94 889 ARG A CA 1
ATOM 7226 C C . ARG A 1 889 ? 24.169 -3.407 8.157 1.00 95.94 889 ARG A C 1
ATOM 7228 O O . ARG A 1 889 ? 24.630 -3.534 7.026 1.00 95.94 889 ARG A O 1
ATOM 7235 N N . TRP A 1 890 ? 24.630 -2.489 9.011 1.00 96.94 890 TRP A N 1
ATOM 7236 C CA . TRP A 1 890 ? 25.749 -1.598 8.688 1.00 96.94 890 TRP A CA 1
ATOM 7237 C C . TRP A 1 890 ? 27.061 -2.369 8.535 1.00 96.94 890 TRP A C 1
ATOM 7239 O O . TRP A 1 890 ? 27.793 -2.105 7.585 1.00 96.94 890 TRP A O 1
ATOM 7249 N N . SER A 1 891 ? 27.332 -3.358 9.394 1.00 94.56 891 SER A N 1
ATOM 7250 C CA . SER A 1 891 ? 28.483 -4.261 9.247 1.00 94.56 891 SER A CA 1
ATOM 7251 C C . SER A 1 891 ? 28.455 -4.976 7.901 1.00 94.56 891 SER A C 1
ATOM 7253 O O . SER A 1 891 ? 29.439 -4.946 7.167 1.00 94.56 891 SER A O 1
ATOM 7255 N N . GLN A 1 892 ? 27.301 -5.526 7.524 1.00 93.31 892 GLN A N 1
ATOM 7256 C CA . GLN A 1 892 ? 27.143 -6.187 6.236 1.00 93.31 892 GLN A CA 1
ATOM 7257 C C . GLN A 1 892 ? 27.371 -5.236 5.048 1.00 93.31 892 GLN A C 1
ATOM 7259 O O . GLN A 1 892 ? 27.982 -5.626 4.053 1.00 93.31 892 GLN A O 1
ATOM 7264 N N . LEU A 1 893 ? 26.932 -3.975 5.148 1.00 94.69 893 LEU A N 1
ATOM 7265 C CA . LEU A 1 893 ? 27.164 -2.972 4.105 1.00 94.69 893 LEU A CA 1
ATOM 7266 C C . LEU A 1 893 ? 28.641 -2.554 4.017 1.00 94.69 893 LEU A C 1
ATOM 7268 O O . LEU A 1 893 ? 29.139 -2.322 2.920 1.00 94.69 893 LEU A O 1
ATOM 7272 N N . VAL A 1 894 ? 29.360 -2.496 5.143 1.00 94.12 894 VAL A N 1
ATOM 7273 C CA . VAL A 1 894 ? 30.815 -2.260 5.162 1.00 94.12 894 VAL A CA 1
ATOM 7274 C C . VAL A 1 894 ? 31.576 -3.410 4.490 1.00 94.12 894 VAL A C 1
ATOM 7276 O O . VAL A 1 894 ? 32.590 -3.174 3.837 1.00 94.12 894 VAL A O 1
ATOM 7279 N N . GLU A 1 895 ? 31.089 -4.644 4.599 1.00 90.88 895 GLU A N 1
ATOM 7280 C CA . GLU A 1 895 ? 31.714 -5.809 3.964 1.00 90.88 895 GLU A CA 1
ATOM 7281 C C . GLU A 1 895 ? 31.409 -5.906 2.461 1.00 90.88 895 GLU A C 1
ATOM 7283 O O . GLU A 1 895 ? 32.307 -6.190 1.668 1.00 90.88 895 GLU A O 1
ATOM 7288 N N . GLN A 1 896 ? 30.154 -5.667 2.063 1.00 89.38 896 GLN A N 1
ATOM 7289 C CA . GLN A 1 896 ? 29.634 -6.014 0.728 1.00 89.38 896 GLN A CA 1
ATOM 7290 C C . GLN A 1 896 ? 29.319 -4.797 -0.163 1.00 89.38 896 GLN A C 1
ATOM 7292 O O . GLN A 1 896 ? 29.052 -4.961 -1.352 1.00 89.38 896 GLN A O 1
ATOM 7297 N N . GLY A 1 897 ? 29.328 -3.581 0.391 1.00 88.38 897 GLY A N 1
ATOM 7298 C CA . GLY A 1 897 ? 28.978 -2.343 -0.310 1.00 88.38 897 GLY A CA 1
ATOM 7299 C C . GLY A 1 897 ? 30.018 -1.870 -1.331 1.00 88.38 897 GLY A C 1
ATOM 7300 O O . GLY A 1 897 ? 31.185 -2.272 -1.318 1.00 88.38 897 GLY A O 1
ATOM 7301 N N . SER A 1 898 ? 29.610 -0.934 -2.195 1.00 90.19 898 SER A N 1
ATOM 7302 C CA . SER A 1 898 ? 30.539 -0.193 -3.059 1.00 90.19 898 SER A CA 1
ATOM 7303 C C . SER A 1 898 ? 31.560 0.605 -2.229 1.00 90.19 898 SER A C 1
ATOM 7305 O O . SER A 1 898 ? 31.383 0.809 -1.030 1.00 90.19 898 SER A O 1
ATOM 7307 N N . ALA A 1 899 ? 32.651 1.087 -2.834 1.00 89.56 899 ALA A N 1
ATOM 7308 C CA . ALA A 1 899 ? 33.634 1.910 -2.112 1.00 89.56 899 ALA A CA 1
ATOM 7309 C C . ALA A 1 899 ? 32.993 3.139 -1.430 1.00 89.56 899 ALA A C 1
ATOM 7311 O O . ALA A 1 899 ? 33.298 3.428 -0.275 1.00 89.56 899 ALA A O 1
ATOM 7312 N N . GLU A 1 900 ? 32.055 3.796 -2.113 1.00 92.00 900 GLU A N 1
ATOM 7313 C CA . GLU A 1 900 ? 31.295 4.932 -1.586 1.00 92.00 900 GLU A CA 1
ATOM 7314 C C . GLU A 1 900 ? 30.352 4.515 -0.447 1.00 92.00 900 GLU A C 1
ATOM 7316 O O . GLU A 1 900 ? 30.350 5.130 0.617 1.00 92.00 900 GLU A O 1
ATOM 7321 N N . GLN A 1 901 ? 29.602 3.423 -0.620 1.00 91.38 901 GLN A N 1
ATOM 7322 C CA . GLN A 1 901 ? 28.692 2.921 0.415 1.00 91.38 901 GLN A CA 1
ATOM 7323 C C . GLN A 1 901 ? 29.442 2.487 1.673 1.00 91.38 901 GLN A C 1
ATOM 7325 O O . GLN A 1 901 ? 29.017 2.805 2.781 1.00 91.38 901 GLN A O 1
ATOM 7330 N N . ARG A 1 902 ? 30.585 1.810 1.516 1.00 91.25 902 ARG A N 1
ATOM 7331 C CA . ARG A 1 902 ? 31.454 1.438 2.638 1.00 91.25 902 ARG A CA 1
ATOM 7332 C C . ARG A 1 902 ? 31.929 2.676 3.384 1.00 91.25 902 ARG A C 1
ATOM 7334 O O . ARG A 1 902 ? 31.838 2.702 4.606 1.00 91.25 902 ARG A O 1
ATOM 7341 N N . GLN A 1 903 ? 32.344 3.721 2.666 1.00 89.06 903 GLN A N 1
ATOM 7342 C CA . GLN A 1 903 ? 32.734 4.990 3.276 1.00 89.06 903 GLN A CA 1
ATOM 7343 C C . GLN A 1 903 ? 31.581 5.625 4.067 1.00 89.06 903 GLN A C 1
ATOM 7345 O O . GLN A 1 903 ? 31.773 6.028 5.213 1.00 89.06 903 GLN A O 1
ATOM 7350 N N . HIS A 1 904 ? 30.376 5.662 3.495 1.00 91.19 904 HIS A N 1
ATOM 7351 C CA . HIS A 1 904 ? 29.186 6.203 4.155 1.00 91.19 904 HIS A CA 1
ATOM 7352 C C . HIS A 1 904 ? 28.702 5.360 5.344 1.00 91.19 904 HIS A C 1
ATOM 7354 O O . HIS A 1 904 ? 28.092 5.907 6.259 1.00 91.19 904 HIS A O 1
ATOM 7360 N N . ALA A 1 905 ? 28.973 4.053 5.354 1.00 94.38 905 ALA A N 1
ATOM 7361 C CA . ALA A 1 905 ? 28.549 3.125 6.400 1.00 94.38 905 ALA A CA 1
ATOM 7362 C C . ALA A 1 905 ? 29.458 3.126 7.642 1.00 94.38 905 ALA A C 1
ATOM 7364 O O . ALA A 1 905 ? 28.999 2.742 8.719 1.00 94.38 905 ALA A O 1
ATOM 7365 N N . ARG A 1 906 ? 30.716 3.584 7.521 1.00 94.12 906 ARG A N 1
ATOM 7366 C CA . ARG A 1 906 ? 31.712 3.576 8.613 1.00 94.12 906 ARG A CA 1
ATOM 7367 C C . ARG A 1 906 ? 31.216 4.291 9.872 1.00 94.12 906 ARG A C 1
ATOM 7369 O O . ARG A 1 906 ? 31.185 3.708 10.952 1.00 94.12 906 ARG A O 1
ATOM 7376 N N . LEU A 1 907 ? 30.797 5.548 9.741 1.00 93.56 907 LEU A N 1
ATOM 7377 C CA . LEU A 1 907 ? 30.339 6.343 10.883 1.00 93.56 907 LEU A CA 1
ATOM 7378 C C . LEU A 1 907 ? 29.010 5.818 11.478 1.00 93.56 907 LEU A C 1
ATOM 7380 O O . LEU A 1 907 ? 28.965 5.600 12.687 1.00 93.56 907 LEU A O 1
ATOM 7384 N N . PRO A 1 908 ? 27.956 5.523 10.687 1.00 95.50 908 PRO A N 1
ATOM 7385 C CA . PRO A 1 908 ? 26.738 4.897 11.206 1.00 95.50 908 PRO A CA 1
ATOM 7386 C C . PRO A 1 908 ? 26.968 3.570 11.936 1.00 95.50 908 PRO A C 1
ATOM 7388 O O . PRO A 1 908 ? 26.283 3.305 12.925 1.00 95.50 908 PRO A O 1
ATOM 7391 N N . LEU A 1 909 ? 27.923 2.745 11.486 1.00 96.56 909 LEU A N 1
ATOM 7392 C CA . LEU A 1 909 ? 28.292 1.515 12.185 1.00 96.56 909 LEU A CA 1
ATOM 7393 C C . LEU A 1 909 ? 28.907 1.812 13.557 1.00 96.56 909 LEU A C 1
ATOM 7395 O O . LEU A 1 909 ? 28.503 1.199 14.544 1.00 96.56 909 LEU A O 1
ATOM 7399 N N . LEU A 1 910 ? 29.835 2.771 13.630 1.00 95.00 910 LEU A N 1
ATOM 7400 C CA . LEU A 1 910 ? 30.439 3.204 14.890 1.00 95.00 910 LEU A CA 1
ATOM 7401 C C . LEU A 1 910 ? 29.370 3.690 15.881 1.00 95.00 910 LEU A C 1
ATOM 7403 O O . LEU A 1 910 ? 29.312 3.207 17.013 1.00 95.00 910 LEU A O 1
ATOM 7407 N N . THR A 1 911 ? 28.473 4.571 15.429 1.00 92.19 911 THR A N 1
ATOM 7408 C CA . THR A 1 911 ? 27.354 5.063 16.242 1.00 92.19 911 THR A CA 1
ATOM 7409 C C . THR A 1 911 ? 26.441 3.915 16.681 1.00 92.19 911 THR A C 1
ATOM 7411 O O . THR A 1 911 ? 26.073 3.839 17.850 1.00 92.19 911 THR A O 1
ATOM 7414 N N . ALA A 1 912 ? 26.102 2.976 15.788 1.00 92.44 912 ALA A N 1
ATOM 7415 C CA . ALA A 1 912 ? 25.260 1.829 16.130 1.00 92.44 912 ALA A CA 1
ATOM 7416 C C . ALA A 1 912 ? 25.916 0.901 17.168 1.00 92.44 912 ALA A C 1
ATOM 7418 O O . ALA A 1 912 ? 25.230 0.425 18.071 1.00 92.44 912 ALA A O 1
ATOM 7419 N N . LEU A 1 913 ? 27.231 0.665 17.080 1.00 90.88 913 LEU A N 1
ATOM 7420 C CA . LEU A 1 913 ? 27.984 -0.100 18.081 1.00 90.88 913 LEU A CA 1
ATOM 7421 C C . LEU A 1 913 ? 27.974 0.605 19.443 1.00 90.88 913 LEU A C 1
ATOM 7423 O O . LEU A 1 913 ? 27.700 -0.038 20.459 1.00 90.88 913 LEU A O 1
ATOM 7427 N N . ARG A 1 914 ? 28.212 1.923 19.466 1.00 88.38 914 ARG A N 1
ATOM 7428 C CA . ARG A 1 914 ? 28.205 2.724 20.698 1.00 88.38 914 ARG A CA 1
ATOM 7429 C C . ARG A 1 914 ? 26.831 2.733 21.363 1.00 88.38 914 ARG A C 1
ATOM 7431 O O . ARG A 1 914 ? 26.715 2.387 22.536 1.00 88.38 914 ARG A O 1
ATOM 7438 N N . GLU A 1 915 ? 25.793 3.100 20.617 1.00 84.06 915 GLU A N 1
ATOM 7439 C CA . GLU A 1 915 ? 24.413 3.164 21.116 1.00 84.06 915 GLU A CA 1
ATOM 7440 C C . GLU A 1 915 ? 23.855 1.773 21.463 1.00 84.06 915 GLU A C 1
ATOM 7442 O O . GLU A 1 915 ? 23.038 1.626 22.371 1.00 84.06 915 GLU A O 1
ATOM 7447 N N . GLY A 1 916 ? 24.344 0.723 20.796 1.00 80.06 916 GLY A N 1
ATOM 7448 C CA . GLY A 1 916 ? 24.075 -0.673 21.140 1.00 80.06 916 GLY A CA 1
ATOM 7449 C C . GLY A 1 916 ? 24.813 -1.178 22.385 1.00 80.06 916 GLY A C 1
ATOM 7450 O O . GLY A 1 916 ? 24.618 -2.332 22.764 1.00 80.06 916 GLY A O 1
ATOM 7451 N N . GLY A 1 917 ? 25.655 -0.352 23.016 1.00 77.19 917 GLY A N 1
ATOM 7452 C CA . GLY A 1 917 ? 26.412 -0.690 24.224 1.00 77.19 917 GLY A CA 1
ATOM 7453 C C . GLY A 1 917 ? 27.670 -1.533 23.985 1.00 77.19 917 GLY A C 1
ATOM 7454 O O . GLY A 1 917 ? 28.317 -1.937 24.947 1.00 77.19 917 GLY A O 1
ATOM 7455 N N . LYS A 1 918 ? 28.057 -1.779 22.729 1.00 82.12 918 LYS A N 1
ATOM 7456 C CA . LYS A 1 918 ? 29.234 -2.574 22.341 1.00 82.12 918 LYS A CA 1
ATOM 7457 C C . LYS A 1 918 ? 30.495 -1.703 22.277 1.00 82.12 918 LYS A C 1
ATOM 7459 O O . LYS A 1 918 ? 31.133 -1.585 21.234 1.00 82.12 918 LYS A O 1
ATOM 7464 N N . ILE A 1 919 ? 30.844 -1.063 23.393 1.00 83.56 919 ILE A N 1
ATOM 7465 C CA . ILE A 1 919 ? 31.894 -0.028 23.450 1.00 83.56 919 ILE A CA 1
ATOM 7466 C C . ILE A 1 919 ? 33.280 -0.568 23.072 1.00 83.56 919 ILE A C 1
ATOM 7468 O O . ILE A 1 919 ? 33.988 0.079 22.307 1.00 83.56 919 ILE A O 1
ATOM 7472 N N . GLY A 1 920 ? 33.649 -1.767 23.535 1.00 78.50 920 GLY A N 1
ATOM 7473 C CA . GLY A 1 920 ? 34.927 -2.390 23.169 1.00 78.50 920 GLY A CA 1
ATOM 7474 C C . GLY A 1 920 ? 35.052 -2.641 21.659 1.00 78.50 920 GLY A C 1
ATOM 7475 O O . GLY A 1 920 ? 36.077 -2.319 21.058 1.00 78.50 920 GLY A O 1
ATOM 7476 N N . GLU A 1 921 ? 33.980 -3.134 21.024 1.00 86.00 921 GLU A N 1
ATOM 7477 C CA . GLU A 1 921 ? 33.914 -3.304 19.564 1.00 86.00 921 GLU A CA 1
ATOM 7478 C C . GLU A 1 921 ? 33.958 -1.945 18.845 1.00 86.00 921 GLU A C 1
ATOM 7480 O O . GLU A 1 921 ? 34.647 -1.816 17.837 1.00 86.00 921 GLU A O 1
ATOM 7485 N N . ALA A 1 922 ? 33.273 -0.923 19.372 1.00 89.88 922 ALA A N 1
ATOM 7486 C CA . ALA A 1 922 ? 33.280 0.430 18.818 1.00 89.88 922 ALA A CA 1
ATOM 7487 C C . ALA A 1 922 ? 34.676 1.073 18.865 1.00 89.88 922 ALA A C 1
ATOM 7489 O O . ALA A 1 922 ? 35.106 1.645 17.870 1.00 89.88 922 ALA A O 1
ATOM 7490 N N . LEU A 1 923 ? 35.410 0.939 19.975 1.00 87.06 923 LEU A N 1
ATOM 7491 C CA . LEU A 1 923 ? 36.788 1.429 20.112 1.00 87.06 923 LEU A CA 1
ATOM 7492 C C . LEU A 1 923 ? 37.741 0.715 19.150 1.00 87.06 923 LEU A C 1
ATOM 7494 O O . LEU A 1 923 ? 38.532 1.360 18.462 1.00 87.06 923 LEU A O 1
ATOM 7498 N N . HIS A 1 924 ? 37.641 -0.613 19.065 1.00 87.56 924 HIS A N 1
ATOM 7499 C CA . HIS A 1 924 ? 38.430 -1.397 18.118 1.00 87.56 924 HIS A CA 1
ATOM 7500 C C . HIS A 1 924 ? 38.119 -1.004 16.667 1.00 87.56 924 HIS A C 1
ATOM 7502 O O . HIS A 1 924 ? 39.027 -0.848 15.849 1.00 87.56 924 HIS A O 1
ATOM 7508 N N . TYR A 1 925 ? 36.839 -0.803 16.350 1.00 92.44 925 TYR A N 1
ATOM 7509 C CA . TYR A 1 925 ? 36.406 -0.351 15.037 1.00 92.44 925 TYR A CA 1
ATOM 7510 C C . TYR A 1 925 ? 36.896 1.068 14.738 1.00 92.44 925 TYR A C 1
ATOM 7512 O O . TYR A 1 925 ? 37.439 1.288 13.665 1.00 92.44 925 TYR A O 1
ATOM 7520 N N . LEU A 1 926 ? 36.793 2.012 15.678 1.00 91.75 926 LEU A N 1
ATOM 7521 C CA . LEU A 1 926 ? 37.300 3.378 15.524 1.00 91.75 926 LEU A CA 1
ATOM 7522 C C . LEU A 1 926 ? 38.801 3.389 15.188 1.00 91.75 926 LEU A C 1
ATOM 7524 O O . LEU A 1 926 ? 39.212 4.075 14.256 1.00 91.75 926 LEU A O 1
ATOM 7528 N N . ALA A 1 927 ? 39.602 2.601 15.911 1.00 88.12 927 ALA A N 1
ATOM 7529 C CA . ALA A 1 927 ? 41.053 2.549 15.734 1.00 88.12 927 ALA A CA 1
ATOM 7530 C C . ALA A 1 927 ? 41.491 1.946 14.388 1.00 88.12 927 ALA A C 1
ATOM 7532 O O . ALA A 1 927 ? 42.504 2.363 13.833 1.00 88.12 927 ALA A O 1
ATOM 7533 N N . ASN A 1 928 ? 40.745 0.965 13.872 1.00 89.88 928 ASN A N 1
ATOM 7534 C CA . ASN A 1 928 ? 41.115 0.233 12.656 1.00 89.88 928 ASN A CA 1
ATOM 7535 C C . ASN A 1 928 ? 40.423 0.754 11.400 1.00 89.88 928 ASN A C 1
ATOM 7537 O O . ASN A 1 928 ? 40.976 0.676 10.305 1.00 89.88 928 ASN A O 1
ATOM 7541 N N . ALA A 1 929 ? 39.191 1.238 11.541 1.00 89.31 929 ALA A N 1
ATOM 7542 C CA . ALA A 1 929 ? 38.400 1.697 10.419 1.00 89.31 929 ALA A CA 1
ATOM 7543 C C . ALA A 1 929 ? 38.733 3.132 10.035 1.00 89.31 929 ALA A C 1
ATOM 7545 O O . ALA A 1 929 ? 38.387 3.479 8.917 1.00 89.31 929 ALA A O 1
ATOM 7546 N N . PHE A 1 930 ? 39.354 3.953 10.897 1.00 92.31 930 PHE A N 1
ATOM 7547 C CA . PHE A 1 930 ? 39.667 5.369 10.644 1.00 92.31 930 PHE A CA 1
ATOM 7548 C C . PHE A 1 930 ? 41.149 5.695 10.829 1.00 92.31 930 PHE A C 1
ATOM 7550 O O . PHE A 1 930 ? 41.797 5.208 11.754 1.00 92.31 930 PHE A O 1
ATOM 7557 N N . THR A 1 931 ? 41.691 6.540 9.948 1.00 89.62 931 THR A N 1
ATOM 7558 C CA . THR A 1 931 ? 43.076 7.012 10.062 1.00 89.62 931 THR A CA 1
ATOM 7559 C C . THR A 1 931 ? 43.223 8.008 11.215 1.00 89.62 931 THR A C 1
ATOM 7561 O O . THR A 1 931 ? 42.245 8.567 11.712 1.00 89.62 931 THR A O 1
ATOM 7564 N N . VAL A 1 932 ? 44.462 8.249 11.654 1.00 86.88 932 VAL A N 1
ATOM 7565 C CA . VAL A 1 932 ? 44.755 9.273 12.674 1.00 86.88 932 VAL A CA 1
ATOM 7566 C C . VAL A 1 932 ? 44.308 10.659 12.196 1.00 86.88 932 VAL A C 1
ATOM 7568 O O . VAL A 1 932 ? 43.617 11.357 12.925 1.00 86.88 932 VAL A O 1
ATOM 7571 N N . GLU A 1 933 ? 44.597 11.010 10.941 1.00 87.94 933 GLU A N 1
ATOM 7572 C CA . GLU A 1 933 ? 44.193 12.290 10.347 1.00 87.94 933 GLU A CA 1
ATOM 7573 C C . GLU A 1 933 ? 42.666 12.464 10.307 1.00 87.94 933 GLU A C 1
ATOM 7575 O O . GLU A 1 933 ? 42.159 13.536 10.632 1.00 87.94 933 GLU A O 1
ATOM 7580 N N . GLU A 1 934 ? 41.906 11.414 9.966 1.00 86.50 934 GLU A N 1
ATOM 7581 C CA . GLU A 1 934 ? 40.437 11.463 9.991 1.00 86.50 934 GLU A CA 1
ATOM 7582 C C . GLU A 1 934 ? 39.905 11.712 11.410 1.00 86.50 934 GLU A C 1
ATOM 7584 O O . GLU A 1 934 ? 38.966 12.490 11.581 1.00 86.50 934 GLU A O 1
ATOM 7589 N N . ARG A 1 935 ? 40.512 11.084 12.425 1.00 86.06 935 ARG A N 1
ATOM 7590 C CA . ARG A 1 935 ? 40.124 11.258 13.834 1.00 86.06 935 ARG A CA 1
ATOM 7591 C C . ARG A 1 935 ? 40.497 12.627 14.398 1.00 86.06 935 ARG A C 1
ATOM 7593 O O . ARG A 1 935 ? 39.801 13.113 15.275 1.00 86.06 935 ARG A O 1
ATOM 7600 N N . GLU A 1 936 ? 41.536 13.272 13.876 1.00 85.44 936 GLU A N 1
ATOM 7601 C CA . GLU A 1 936 ? 41.979 14.598 14.330 1.00 85.44 936 GLU A CA 1
ATOM 7602 C C . GLU A 1 936 ? 41.310 15.766 13.582 1.00 85.44 936 GLU A C 1
ATOM 7604 O O . GLU A 1 936 ? 41.271 16.881 14.099 1.00 85.44 936 GLU A O 1
ATOM 7609 N N . SER A 1 937 ? 40.778 15.535 12.375 1.00 86.00 937 SER A N 1
ATOM 7610 C CA . SER A 1 937 ? 40.218 16.595 11.514 1.00 86.00 937 SER A CA 1
ATOM 7611 C C . SER A 1 937 ? 38.689 16.587 11.387 1.00 86.00 937 SER A C 1
ATOM 7613 O O . SER A 1 937 ? 38.100 17.606 11.019 1.00 86.00 937 SER A O 1
ATOM 7615 N N . ASN A 1 938 ? 38.016 15.469 11.681 1.00 89.31 938 ASN A N 1
ATOM 7616 C CA . ASN A 1 938 ? 36.564 15.351 11.551 1.00 89.31 938 ASN A CA 1
ATOM 7617 C C . ASN A 1 938 ? 35.858 15.558 12.897 1.00 89.31 938 ASN A C 1
ATOM 7619 O O . ASN A 1 938 ? 35.831 14.666 13.743 1.00 89.31 938 ASN A O 1
ATOM 7623 N N . ASN A 1 939 ? 35.190 16.703 13.047 1.00 89.69 939 ASN A N 1
ATOM 7624 C CA . ASN A 1 939 ? 34.460 17.072 14.265 1.00 89.69 939 ASN A CA 1
ATOM 7625 C C . ASN A 1 939 ? 33.460 16.006 14.748 1.00 89.69 939 ASN A C 1
ATOM 7627 O O . ASN A 1 939 ? 33.307 15.818 15.952 1.00 89.69 939 ASN A O 1
ATOM 7631 N N . ILE A 1 940 ? 32.792 15.291 13.833 1.00 88.94 940 ILE A N 1
ATOM 7632 C CA . ILE A 1 940 ? 31.821 14.255 14.213 1.00 88.94 940 ILE A CA 1
ATOM 7633 C C . ILE A 1 940 ? 32.545 13.039 14.805 1.00 88.94 940 ILE A C 1
ATOM 7635 O O . ILE A 1 940 ? 32.087 12.479 15.798 1.00 88.94 940 ILE A O 1
ATOM 7639 N N . LEU A 1 941 ? 33.693 12.651 14.237 1.00 90.75 941 LEU A N 1
ATOM 7640 C CA . LEU A 1 941 ? 34.505 11.553 14.772 1.00 90.75 941 LEU A CA 1
ATOM 7641 C C . LEU A 1 941 ? 35.138 11.915 16.113 1.00 90.75 941 LEU A C 1
ATOM 7643 O O . LEU A 1 941 ? 35.108 11.085 17.014 1.00 90.75 941 LEU A O 1
ATOM 7647 N N . ILE A 1 942 ? 35.622 13.150 16.274 1.00 91.00 942 ILE A N 1
ATOM 7648 C CA . ILE A 1 942 ? 36.135 13.652 17.558 1.00 91.00 942 ILE A CA 1
ATOM 7649 C C . ILE A 1 942 ? 35.044 13.570 18.634 1.00 91.00 942 ILE A C 1
ATOM 7651 O O . ILE A 1 942 ? 35.302 13.105 19.743 1.00 91.00 942 ILE A O 1
ATOM 7655 N N . GLY A 1 943 ? 33.810 13.975 18.307 1.00 90.38 943 GLY A N 1
ATOM 7656 C CA . GLY A 1 943 ? 32.671 13.861 19.220 1.00 90.38 943 GLY A CA 1
ATOM 7657 C C . GLY A 1 943 ? 32.304 12.408 19.554 1.00 90.38 943 GLY A C 1
ATOM 7658 O O . GLY A 1 943 ? 32.027 12.083 20.708 1.00 90.38 943 GLY A O 1
ATOM 7659 N N . GLU A 1 944 ? 32.330 11.502 18.575 1.00 90.44 944 GLU A N 1
ATOM 7660 C CA . GLU A 1 944 ? 32.108 10.065 18.800 1.00 90.44 944 GLU A CA 1
ATOM 7661 C C . GLU A 1 944 ? 33.221 9.429 19.658 1.00 90.44 944 GLU A C 1
ATOM 7663 O O . GLU A 1 944 ? 32.921 8.673 20.584 1.00 90.44 944 GLU A O 1
ATOM 7668 N N . GLU A 1 945 ? 34.490 9.782 19.431 1.00 91.81 945 GLU A N 1
ATOM 7669 C CA . GLU A 1 945 ? 35.639 9.350 20.242 1.00 91.81 945 GLU A CA 1
ATOM 7670 C C . GLU A 1 945 ? 35.529 9.862 21.686 1.00 91.81 945 GLU A C 1
ATOM 7672 O O . GLU A 1 945 ? 35.700 9.093 22.636 1.00 91.81 945 GLU A O 1
ATOM 7677 N N . ALA A 1 946 ? 35.127 11.122 21.872 1.00 91.19 946 ALA A N 1
ATOM 7678 C CA . ALA A 1 946 ? 34.872 11.693 23.190 1.00 91.19 946 ALA A CA 1
ATOM 7679 C C . ALA A 1 946 ? 33.772 10.927 23.945 1.00 91.19 946 ALA A C 1
ATOM 7681 O O . ALA A 1 946 ? 33.948 10.565 25.111 1.00 91.19 946 ALA A O 1
ATOM 7682 N N . ASN A 1 947 ? 32.665 10.605 23.269 1.00 89.00 947 ASN A N 1
ATOM 7683 C CA . ASN A 1 947 ? 31.571 9.815 23.839 1.00 89.00 947 ASN A CA 1
ATOM 7684 C C . ASN A 1 947 ? 32.003 8.386 24.216 1.00 89.00 947 ASN A C 1
ATOM 7686 O O . ASN A 1 947 ? 31.551 7.857 25.236 1.00 89.00 947 ASN A O 1
ATOM 7690 N N . LEU A 1 948 ? 32.884 7.754 23.433 1.00 88.81 948 LEU A N 1
ATOM 7691 C CA . LEU A 1 948 ? 33.454 6.445 23.771 1.00 88.81 948 LEU A CA 1
ATOM 7692 C C . LEU A 1 948 ? 34.364 6.526 25.002 1.00 88.81 948 LEU A C 1
ATOM 7694 O O . LEU A 1 948 ? 34.237 5.702 25.909 1.00 88.81 948 LEU A O 1
ATOM 7698 N N . HIS A 1 949 ? 35.218 7.550 25.093 1.00 88.31 949 HIS A N 1
ATOM 7699 C CA . HIS A 1 949 ? 36.040 7.782 26.282 1.00 88.31 949 HIS A CA 1
ATOM 7700 C C . HIS A 1 949 ? 35.193 8.021 27.535 1.00 88.31 949 HIS A C 1
ATOM 7702 O O . HIS A 1 949 ? 35.501 7.464 28.590 1.00 88.31 949 HIS A O 1
ATOM 7708 N N . MET A 1 950 ? 34.094 8.774 27.428 1.00 87.06 950 MET A N 1
ATOM 7709 C CA . MET A 1 950 ? 33.144 8.945 28.533 1.00 87.06 950 MET A CA 1
ATOM 7710 C C . MET A 1 950 ? 32.503 7.621 28.957 1.00 87.06 950 MET A C 1
ATOM 7712 O O . MET A 1 950 ? 32.377 7.360 30.152 1.00 87.06 950 MET A O 1
ATOM 7716 N N . ALA A 1 951 ? 32.129 6.760 28.006 1.00 81.38 951 ALA A N 1
ATOM 7717 C CA . ALA A 1 951 ? 31.555 5.449 28.311 1.00 81.38 951 ALA A CA 1
ATOM 7718 C C . ALA A 1 951 ? 32.530 4.549 29.098 1.00 81.38 951 ALA A C 1
ATOM 7720 O O . ALA A 1 951 ? 32.095 3.793 29.966 1.00 81.38 951 ALA A O 1
ATOM 7721 N N . CYS A 1 952 ? 33.836 4.689 28.852 1.00 81.88 952 CYS A N 1
ATOM 7722 C CA . CYS A 1 952 ? 34.911 4.033 29.604 1.00 81.88 952 CYS A CA 1
ATOM 7723 C C . CYS A 1 952 ? 35.376 4.814 30.851 1.00 81.88 952 CYS A C 1
ATOM 7725 O O . CYS A 1 952 ? 36.385 4.450 31.446 1.00 81.88 952 CYS A O 1
ATOM 7727 N N . ARG A 1 953 ? 34.696 5.907 31.238 1.00 83.94 953 ARG A N 1
ATOM 7728 C CA . ARG A 1 953 ? 35.086 6.805 32.349 1.00 83.94 953 ARG A CA 1
ATOM 7729 C C . ARG A 1 953 ? 36.510 7.376 32.222 1.00 83.94 953 ARG A C 1
ATOM 7731 O O . ARG A 1 953 ? 37.139 7.756 33.205 1.00 83.94 953 ARG A O 1
ATOM 7738 N N . GLN A 1 954 ? 37.014 7.502 30.995 1.00 84.69 954 GLN A N 1
ATOM 7739 C CA . GLN A 1 954 ? 38.297 8.131 30.671 1.00 84.69 954 GLN A CA 1
ATOM 7740 C C . GLN A 1 954 ? 38.115 9.648 30.513 1.00 84.69 954 GLN A C 1
ATOM 7742 O O . GLN A 1 954 ? 38.319 10.218 29.440 1.00 84.69 954 GLN A O 1
ATOM 7747 N N . TRP A 1 955 ? 37.695 10.305 31.595 1.00 88.06 955 TRP A N 1
ATOM 7748 C CA . TRP A 1 955 ? 37.204 11.688 31.592 1.00 88.06 955 TRP A CA 1
ATOM 7749 C C . TRP A 1 955 ? 38.205 12.713 31.060 1.00 88.06 955 TRP A C 1
ATOM 7751 O O . TRP A 1 955 ? 37.819 13.624 30.331 1.00 88.06 955 TRP A O 1
ATOM 7761 N N . GLN A 1 956 ? 39.493 12.533 31.357 1.00 88.31 956 GLN A N 1
ATOM 7762 C CA . GLN A 1 956 ? 40.557 13.407 30.862 1.00 88.31 956 GLN A CA 1
ATOM 7763 C C . GLN A 1 956 ? 40.676 13.360 29.332 1.00 88.31 956 GLN A C 1
ATOM 7765 O O . GLN A 1 956 ? 40.771 14.403 28.687 1.00 88.31 956 GLN A O 1
ATOM 7770 N N . LYS A 1 957 ? 40.623 12.157 28.741 1.00 88.81 957 LYS A N 1
ATOM 7771 C CA . LYS A 1 957 ? 40.667 11.979 27.281 1.00 88.81 957 LYS A CA 1
ATOM 7772 C C . LYS A 1 957 ? 39.411 12.546 26.626 1.00 88.81 957 LYS A C 1
ATOM 7774 O O . LYS A 1 957 ? 39.516 13.282 25.654 1.00 88.81 957 LYS A O 1
ATOM 7779 N N . ALA A 1 958 ? 38.242 12.281 27.212 1.00 90.69 958 ALA A N 1
ATOM 7780 C CA . ALA A 1 958 ? 36.982 12.848 26.741 1.00 90.69 958 ALA A CA 1
ATOM 7781 C C . ALA A 1 958 ? 37.000 14.386 26.740 1.00 90.69 958 ALA A C 1
ATOM 7783 O O . ALA A 1 958 ? 36.669 15.002 25.731 1.00 90.69 958 ALA A O 1
ATOM 7784 N N . ALA A 1 959 ? 37.434 15.016 27.839 1.00 89.88 959 ALA A N 1
ATOM 7785 C CA . ALA A 1 959 ? 37.535 16.472 27.937 1.00 89.88 959 ALA A CA 1
ATOM 7786 C C . ALA A 1 959 ? 38.495 17.065 26.893 1.00 89.88 959 ALA A C 1
ATOM 7788 O O . ALA A 1 959 ? 38.172 18.086 26.290 1.00 89.88 959 ALA A O 1
ATOM 7789 N N . ALA A 1 960 ? 39.630 16.406 26.632 1.00 90.62 960 ALA A N 1
ATOM 7790 C CA . ALA A 1 960 ? 40.571 16.832 25.599 1.00 90.62 960 ALA A CA 1
ATOM 7791 C C . ALA A 1 960 ? 39.934 16.823 24.197 1.00 90.62 960 ALA A C 1
ATOM 7793 O O . ALA A 1 960 ? 40.091 17.791 23.456 1.00 90.62 960 ALA A O 1
ATOM 7794 N N . CYS A 1 961 ? 39.161 15.786 23.856 1.00 91.62 961 CYS A N 1
ATOM 7795 C CA . CYS A 1 961 ? 38.424 15.730 22.591 1.00 91.62 961 CYS A CA 1
ATOM 7796 C C . CYS A 1 961 ? 37.394 16.868 22.484 1.00 91.62 961 CYS A C 1
ATOM 7798 O O . CYS A 1 961 ? 37.355 17.577 21.480 1.00 91.62 961 CYS A O 1
ATOM 7800 N N . TRP A 1 962 ? 36.597 17.097 23.535 1.00 91.88 962 TRP A N 1
ATOM 7801 C CA . TRP A 1 962 ? 35.593 18.168 23.548 1.00 91.88 962 TRP A CA 1
ATOM 7802 C C . TRP A 1 962 ? 36.202 19.569 23.427 1.00 91.88 962 TRP A C 1
ATOM 7804 O O . TRP A 1 962 ? 35.601 20.448 22.814 1.00 91.88 962 TRP A O 1
ATOM 7814 N N . GLN A 1 963 ? 37.391 19.784 23.992 1.00 88.50 963 GLN A N 1
ATOM 7815 C CA . GLN A 1 963 ? 38.079 21.075 23.979 1.00 88.50 963 GLN A CA 1
ATOM 7816 C C . GLN A 1 963 ? 38.563 21.490 22.580 1.00 88.50 963 GLN A C 1
ATOM 7818 O O . GLN A 1 963 ? 38.701 22.684 22.312 1.00 88.50 963 GLN A O 1
ATOM 7823 N N . VAL A 1 964 ? 38.831 20.523 21.700 1.00 88.44 964 VAL A N 1
ATOM 7824 C CA . VAL A 1 964 ? 39.334 20.763 20.336 1.00 88.44 964 VAL A CA 1
ATOM 7825 C C . VAL A 1 964 ? 38.201 21.183 19.387 1.00 88.44 964 VAL A C 1
ATOM 7827 O O . VAL A 1 964 ? 38.454 21.824 18.367 1.00 88.44 964 VAL A O 1
ATOM 7830 N N . LEU A 1 965 ? 36.943 20.873 19.723 1.00 87.94 965 LEU A N 1
ATOM 7831 C CA . LEU A 1 965 ? 35.796 21.211 18.883 1.00 87.94 965 LEU A CA 1
ATOM 7832 C C . LEU A 1 965 ? 35.494 22.723 18.904 1.00 87.94 965 LEU A C 1
ATOM 7834 O O . LEU A 1 965 ? 35.383 23.321 19.976 1.00 87.94 965 LEU A O 1
ATOM 7838 N N . PRO A 1 966 ? 35.294 23.359 17.732 1.00 81.56 966 PRO A N 1
ATOM 7839 C CA . PRO A 1 966 ? 35.140 24.812 17.641 1.00 81.56 966 PRO A CA 1
ATOM 7840 C C . PRO A 1 966 ? 33.796 25.320 18.181 1.00 81.56 966 PRO A C 1
ATOM 7842 O O . PRO A 1 966 ? 33.720 26.434 18.698 1.00 81.56 966 PRO A O 1
ATOM 7845 N N . VAL A 1 967 ? 32.728 24.527 18.041 1.00 83.06 967 VAL A N 1
ATOM 7846 C CA . VAL A 1 967 ? 31.378 24.839 18.528 1.00 83.06 967 VAL A CA 1
ATOM 7847 C C . VAL A 1 967 ? 30.750 23.551 19.041 1.00 83.06 967 VAL A C 1
ATOM 7849 O O . VAL A 1 967 ? 30.655 22.581 18.294 1.00 83.06 967 VAL A O 1
ATOM 7852 N N . LEU A 1 968 ? 30.304 23.564 20.297 1.00 84.44 968 LEU A N 1
ATOM 7853 C CA . LEU A 1 968 ? 29.584 22.455 20.919 1.00 84.44 968 LEU A CA 1
ATOM 7854 C C . LEU A 1 968 ? 28.077 22.714 20.864 1.00 84.44 968 LEU A C 1
ATOM 7856 O O . LEU A 1 968 ? 27.605 23.807 21.204 1.00 84.44 968 LEU A O 1
ATOM 7860 N N . THR A 1 969 ? 27.320 21.695 20.476 1.00 83.94 969 THR A N 1
ATOM 7861 C CA . THR A 1 969 ? 25.866 21.646 20.661 1.00 83.94 969 THR A CA 1
ATOM 7862 C C . THR A 1 969 ? 25.519 21.510 22.153 1.00 83.94 969 THR A C 1
ATOM 7864 O O . THR A 1 969 ? 26.365 21.088 22.944 1.00 83.94 969 THR A O 1
ATOM 7867 N N . PRO A 1 970 ? 24.285 21.830 22.593 1.00 80.50 970 PRO A N 1
ATOM 7868 C CA . PRO A 1 970 ? 23.915 21.699 24.005 1.00 80.50 970 PRO A CA 1
ATOM 7869 C C . PRO A 1 970 ? 24.163 20.300 24.618 1.00 80.50 970 PRO A C 1
ATOM 7871 O O . PRO A 1 970 ? 24.671 20.249 25.739 1.00 80.50 970 PRO A O 1
ATOM 7874 N N . PRO A 1 971 ? 23.893 19.170 23.925 1.00 80.25 971 PRO A N 1
ATOM 7875 C CA . PRO A 1 971 ? 24.245 17.840 24.434 1.00 80.25 971 PRO A CA 1
ATOM 7876 C C . PRO A 1 971 ? 25.757 17.611 24.577 1.00 80.25 971 PRO A C 1
ATOM 7878 O O . PRO A 1 971 ? 26.201 17.095 25.600 1.00 80.25 971 PRO A O 1
ATOM 7881 N N . GLU A 1 972 ? 26.561 18.030 23.596 1.00 86.06 972 GLU A N 1
ATOM 7882 C CA . GLU A 1 972 ? 28.028 17.904 23.651 1.00 86.06 972 GLU A CA 1
ATOM 7883 C C . GLU A 1 972 ? 28.626 18.798 24.745 1.00 86.06 972 GLU A C 1
ATOM 7885 O O . GLU A 1 972 ? 29.591 18.434 25.409 1.00 86.06 972 GLU A O 1
ATOM 7890 N N . LEU A 1 973 ? 28.017 19.958 24.991 1.00 85.19 973 LEU A N 1
ATOM 7891 C CA . LEU A 1 973 ? 28.407 20.863 26.063 1.00 85.19 973 LEU A CA 1
ATOM 7892 C C . LEU A 1 973 ? 28.138 20.264 27.447 1.00 85.19 973 LEU A C 1
ATOM 7894 O O . LEU A 1 973 ? 28.992 20.369 28.324 1.00 85.19 973 LEU A O 1
ATOM 7898 N N . LEU A 1 974 ? 26.995 19.598 27.640 1.00 83.56 974 LEU A N 1
ATOM 7899 C CA . LEU A 1 974 ? 26.718 18.829 28.859 1.00 83.56 974 LEU A CA 1
ATOM 7900 C C . LEU A 1 974 ? 27.717 17.684 29.041 1.00 83.56 974 LEU A C 1
ATOM 7902 O O . LEU A 1 974 ? 28.211 17.478 30.147 1.00 83.56 974 LEU A O 1
ATOM 7906 N N . ALA A 1 975 ? 28.046 16.978 27.959 1.00 86.50 975 ALA A N 1
ATOM 7907 C CA . ALA A 1 975 ? 29.028 15.901 27.961 1.00 86.50 975 ALA A CA 1
ATOM 7908 C C . ALA A 1 975 ? 30.443 16.405 28.317 1.00 86.50 975 ALA A C 1
ATOM 7910 O O . ALA A 1 975 ? 31.162 15.783 29.106 1.00 86.50 975 ALA A O 1
ATOM 7911 N N . HIS A 1 976 ? 30.816 17.584 27.815 1.00 89.62 976 HIS A N 1
ATOM 7912 C CA . HIS A 1 976 ? 32.057 18.266 28.166 1.00 89.62 976 HIS A CA 1
ATOM 7913 C C . HIS A 1 976 ? 32.068 18.712 29.634 1.00 89.62 976 HIS A C 1
ATOM 7915 O O . HIS A 1 976 ? 33.026 18.426 30.350 1.00 89.62 976 HIS A O 1
ATOM 7921 N N . MET A 1 977 ? 30.994 19.352 30.111 1.00 87.69 977 MET A N 1
ATOM 7922 C CA . MET A 1 977 ? 30.851 19.757 31.514 1.00 87.69 977 MET A CA 1
ATOM 7923 C C . MET A 1 977 ? 30.956 18.563 32.457 1.00 87.69 977 MET A C 1
ATOM 7925 O O . MET A 1 977 ? 31.692 18.640 33.436 1.00 87.69 977 MET A O 1
ATOM 7929 N N . GLN A 1 978 ? 30.283 17.455 32.136 1.00 87.94 978 GLN A N 1
ATOM 7930 C CA . GLN A 1 978 ? 30.424 16.204 32.870 1.00 87.94 978 GLN A CA 1
ATOM 7931 C C . GLN A 1 978 ? 31.889 15.760 32.878 1.00 87.94 978 GLN A C 1
ATOM 7933 O O . GLN A 1 978 ? 32.466 15.596 33.944 1.00 87.94 978 GLN A O 1
ATOM 7938 N N . SER A 1 979 ? 32.527 15.644 31.711 1.00 89.75 979 SER A N 1
ATOM 7939 C CA . SER A 1 979 ? 33.922 15.187 31.609 1.00 89.75 979 SER A CA 1
ATOM 7940 C C . SER A 1 979 ? 34.892 16.015 32.464 1.00 89.75 979 SER A C 1
ATOM 7942 O O . SER A 1 979 ? 35.838 15.464 33.019 1.00 89.75 979 SER A O 1
ATOM 7944 N N . VAL A 1 980 ? 34.662 17.323 32.606 1.00 89.00 980 VAL A N 1
ATOM 7945 C CA . VAL A 1 980 ? 35.464 18.212 33.468 1.00 89.00 980 VAL A CA 1
ATOM 7946 C C . VAL A 1 980 ? 35.083 18.079 34.945 1.00 89.00 980 VAL A C 1
ATOM 7948 O O . VAL A 1 980 ? 35.961 18.041 35.806 1.00 89.00 980 VAL A O 1
ATOM 7951 N N . ALA A 1 981 ? 33.789 17.984 35.257 1.00 86.88 981 ALA A N 1
ATOM 7952 C CA . ALA A 1 981 ? 33.300 17.839 36.626 1.00 86.88 981 ALA A CA 1
ATOM 7953 C C . ALA A 1 981 ? 33.815 16.558 37.292 1.00 86.88 981 ALA A C 1
ATOM 7955 O O . ALA A 1 981 ? 34.208 16.578 38.454 1.00 86.88 981 ALA A O 1
ATOM 7956 N N . GLU A 1 982 ? 33.886 15.468 36.530 1.00 85.62 982 GLU A N 1
ATOM 7957 C CA . GLU A 1 982 ? 34.392 14.163 36.971 1.00 85.62 982 GLU A CA 1
ATOM 7958 C C . GLU A 1 982 ? 35.888 14.169 37.310 1.00 85.62 982 GLU A C 1
ATOM 7960 O O . GLU A 1 982 ? 36.370 13.280 38.005 1.00 85.62 982 GLU A O 1
ATOM 7965 N N . GLN A 1 983 ? 36.626 15.173 36.830 1.00 86.06 983 GLN A N 1
ATOM 7966 C CA . GLN A 1 983 ? 38.033 15.393 37.172 1.00 86.06 983 GLN A CA 1
ATOM 7967 C C . GLN A 1 983 ? 38.204 16.293 38.407 1.00 86.06 983 GLN A C 1
ATOM 7969 O O . GLN A 1 983 ? 39.324 16.467 38.878 1.00 86.06 983 GLN A O 1
ATOM 7974 N N . GLY A 1 984 ? 37.124 16.893 38.922 1.00 82.50 984 GLY A N 1
ATOM 7975 C CA . GLY A 1 984 ? 37.175 17.842 40.038 1.00 82.50 984 GLY A CA 1
ATOM 7976 C C . GLY A 1 984 ? 37.686 19.243 39.668 1.00 82.50 984 GLY A C 1
ATOM 7977 O O . GLY A 1 984 ? 37.968 20.046 40.558 1.00 82.50 984 GLY A O 1
ATOM 7978 N N . ASP A 1 985 ? 37.800 19.591 38.377 1.00 82.06 985 ASP A N 1
ATOM 7979 C CA . ASP A 1 985 ? 38.287 20.913 37.952 1.00 82.06 985 ASP A CA 1
ATOM 7980 C C . ASP A 1 985 ? 37.168 21.971 37.964 1.00 82.06 985 ASP A C 1
ATOM 7982 O O . ASP A 1 985 ? 36.595 22.380 36.945 1.00 82.06 985 ASP A O 1
ATOM 7986 N N . VAL A 1 986 ? 36.861 22.452 39.170 1.00 79.81 986 VAL A N 1
ATOM 7987 C CA . VAL A 1 986 ? 35.847 23.488 39.415 1.00 79.81 986 VAL A CA 1
ATOM 7988 C C . VAL A 1 986 ? 36.175 24.799 38.678 1.00 79.81 986 VAL A C 1
ATOM 7990 O O . VAL A 1 986 ? 35.271 25.553 38.301 1.00 79.81 986 VAL A O 1
ATOM 7993 N N . ALA A 1 987 ? 37.457 25.108 38.457 1.00 79.69 987 ALA A N 1
ATOM 7994 C CA . ALA A 1 987 ? 37.882 26.360 37.837 1.00 79.69 987 ALA A CA 1
ATOM 7995 C C . ALA A 1 987 ? 37.597 26.376 36.329 1.00 79.69 987 ALA A C 1
ATOM 7997 O O . ALA A 1 987 ? 37.084 27.377 35.812 1.00 79.69 987 ALA A O 1
ATOM 7998 N N . VAL A 1 988 ? 37.891 25.277 35.632 1.00 82.50 988 VAL A N 1
ATOM 7999 C CA . VAL A 1 988 ? 37.573 25.101 34.209 1.00 82.50 988 VAL A CA 1
ATOM 8000 C C . VAL A 1 988 ? 36.066 24.987 34.010 1.00 82.50 988 VAL A C 1
ATOM 8002 O O . VAL A 1 988 ? 35.517 25.695 33.161 1.00 82.50 988 VAL A O 1
ATOM 8005 N N . LEU A 1 989 ? 35.367 24.224 34.855 1.00 83.25 989 LEU A N 1
ATOM 8006 C CA . LEU A 1 989 ? 33.913 24.086 34.771 1.00 83.25 989 LEU A CA 1
ATOM 8007 C C . LEU A 1 989 ? 33.197 25.442 34.893 1.00 83.25 989 LEU A C 1
ATOM 8009 O O . LEU A 1 989 ? 32.344 25.773 34.071 1.00 83.25 989 LEU A O 1
ATOM 8013 N N . ARG A 1 990 ? 33.606 26.303 35.837 1.00 80.75 990 ARG A N 1
ATOM 8014 C CA . ARG A 1 990 ? 33.054 27.667 35.972 1.00 80.75 990 ARG A CA 1
ATOM 8015 C C . ARG A 1 990 ? 33.277 28.533 34.730 1.00 80.75 990 ARG A C 1
ATOM 8017 O O . ARG A 1 990 ? 32.435 29.381 34.429 1.00 80.75 990 ARG A O 1
ATOM 8024 N N . LYS A 1 991 ? 34.395 28.362 34.014 1.00 82.69 991 LYS A N 1
ATOM 8025 C CA . LYS A 1 991 ? 34.647 29.077 32.750 1.00 82.69 991 LYS A CA 1
ATOM 8026 C C . LYS A 1 991 ? 33.695 28.595 31.655 1.00 82.69 991 LYS A C 1
ATOM 8028 O O . LYS A 1 991 ? 33.097 29.437 30.986 1.00 82.69 991 LYS A O 1
ATOM 8033 N N . ILE A 1 992 ? 33.504 27.280 31.533 1.00 82.06 992 ILE A N 1
ATOM 8034 C CA . ILE A 1 992 ? 32.579 26.668 30.567 1.00 82.06 992 ILE A CA 1
ATOM 8035 C C . ILE A 1 992 ? 31.142 27.122 30.845 1.00 82.06 992 ILE A C 1
ATOM 8037 O O . ILE A 1 992 ? 30.479 27.610 29.935 1.00 82.06 992 ILE A O 1
ATOM 8041 N N . VAL A 1 993 ? 30.686 27.079 32.101 1.00 76.88 993 VAL A N 1
ATOM 8042 C CA . VAL A 1 993 ? 29.339 27.529 32.503 1.00 76.88 993 VAL A CA 1
ATOM 8043 C C . VAL A 1 993 ? 29.129 29.020 32.213 1.00 76.88 993 VAL A C 1
ATOM 8045 O O . VAL A 1 993 ? 28.097 29.414 31.677 1.00 76.88 993 VAL A O 1
ATOM 8048 N N . ARG A 1 994 ? 30.115 29.885 32.493 1.00 76.56 994 ARG A N 1
ATOM 8049 C CA . ARG A 1 994 ? 30.016 31.322 32.163 1.00 76.56 994 ARG A CA 1
ATOM 8050 C C . ARG A 1 994 ? 29.939 31.585 30.662 1.00 76.56 994 ARG A C 1
ATOM 8052 O O . ARG A 1 994 ? 29.264 32.528 30.257 1.00 76.56 994 ARG A O 1
ATOM 8059 N N . HIS A 1 995 ? 30.658 30.808 29.857 1.00 76.12 995 HIS A N 1
ATOM 8060 C CA . HIS A 1 995 ? 30.591 30.899 28.402 1.00 76.12 995 HIS A CA 1
ATOM 8061 C C . HIS A 1 995 ? 29.238 30.381 27.891 1.00 76.12 995 HIS A C 1
ATOM 8063 O O . HIS A 1 995 ? 28.557 31.086 27.154 1.00 76.12 995 HIS A O 1
ATOM 8069 N N . GLN A 1 996 ? 28.789 29.222 28.376 1.00 76.06 996 GLN A N 1
ATOM 8070 C CA . GLN A 1 996 ? 27.492 28.624 28.063 1.00 76.06 996 GLN A CA 1
ATOM 8071 C C . GLN A 1 996 ? 26.325 29.576 28.328 1.00 76.06 996 GLN A C 1
ATOM 8073 O O . GLN A 1 996 ? 25.541 29.817 27.415 1.00 76.06 996 GLN A O 1
ATOM 8078 N N . ARG A 1 997 ? 26.234 30.162 29.531 1.00 73.06 997 ARG A N 1
ATOM 8079 C CA . ARG A 1 997 ? 25.132 31.065 29.919 1.00 73.06 997 ARG A CA 1
ATOM 8080 C C . ARG A 1 997 ? 25.028 32.328 29.051 1.00 73.06 997 ARG A C 1
ATOM 8082 O O . ARG A 1 997 ? 24.041 33.046 29.140 1.00 73.06 997 ARG A O 1
ATOM 8089 N N . ARG A 1 998 ? 26.038 32.631 28.223 1.00 72.12 998 ARG A N 1
ATOM 8090 C CA . ARG A 1 998 ? 25.997 33.725 27.234 1.00 72.12 998 ARG A CA 1
ATOM 8091 C C . ARG A 1 998 ? 25.438 33.300 25.875 1.00 72.12 998 ARG A C 1
ATOM 8093 O O . ARG A 1 998 ? 25.037 34.168 25.109 1.00 72.12 998 ARG A O 1
ATOM 8100 N N . HIS A 1 999 ? 25.448 32.004 25.568 1.00 70.69 999 HIS A N 1
ATOM 8101 C CA . HIS A 1 999 ? 25.138 31.464 24.240 1.00 70.69 999 HIS A CA 1
ATOM 8102 C C . HIS A 1 999 ? 23.913 30.539 24.222 1.00 70.69 999 HIS A C 1
ATOM 8104 O O . HIS A 1 999 ? 23.257 30.434 23.190 1.00 70.69 999 HIS A O 1
ATOM 8110 N N . TYR A 1 1000 ? 23.573 29.909 25.348 1.00 70.25 1000 TYR A N 1
ATOM 8111 C CA . TYR A 1 1000 ? 22.454 28.976 25.479 1.00 70.25 1000 TYR A CA 1
ATOM 8112 C C . TYR A 1 1000 ? 21.730 29.213 26.812 1.00 70.25 1000 TYR A C 1
ATOM 8114 O O . TYR A 1 1000 ? 22.392 29.280 27.843 1.00 70.25 1000 TYR A O 1
ATOM 8122 N N . ASP A 1 1001 ? 20.396 29.296 26.811 1.00 68.56 1001 ASP A N 1
ATOM 8123 C CA . ASP A 1 1001 ? 19.584 29.504 28.023 1.00 68.56 1001 ASP A CA 1
ATOM 8124 C C . ASP A 1 1001 ? 18.407 28.518 28.069 1.00 68.56 1001 ASP A C 1
ATOM 8126 O O . ASP A 1 1001 ? 17.276 28.841 27.709 1.00 68.56 1001 ASP A O 1
ATOM 8130 N N . THR A 1 1002 ? 18.687 27.267 28.445 1.00 74.50 1002 THR A N 1
ATOM 8131 C CA . THR A 1 1002 ? 17.645 26.257 28.683 1.00 74.50 1002 THR A CA 1
ATOM 8132 C C . THR A 1 1002 ? 17.650 25.825 30.144 1.00 74.50 1002 THR A C 1
ATOM 8134 O O . THR A 1 1002 ? 18.700 25.737 30.786 1.00 74.50 1002 THR A O 1
ATOM 8137 N N . ALA A 1 1003 ? 16.462 25.532 30.680 1.00 74.12 1003 ALA A N 1
ATOM 8138 C CA . ALA A 1 1003 ? 16.291 25.157 32.082 1.00 74.12 1003 ALA A CA 1
ATOM 8139 C C . ALA A 1 1003 ? 17.115 23.911 32.456 1.00 74.12 1003 ALA A C 1
ATOM 8141 O O . ALA A 1 1003 ? 17.795 23.915 33.480 1.00 74.12 1003 ALA A O 1
ATOM 8142 N N . ALA A 1 1004 ? 17.125 22.880 31.601 1.00 75.50 1004 ALA A N 1
ATOM 8143 C CA . ALA A 1 1004 ? 17.894 21.661 31.840 1.00 75.50 1004 ALA A CA 1
ATOM 8144 C C . ALA A 1 1004 ? 19.410 21.912 31.859 1.00 75.50 1004 ALA A C 1
ATOM 8146 O O . ALA A 1 1004 ? 20.103 21.415 32.744 1.00 75.50 1004 ALA A O 1
ATOM 8147 N N . LEU A 1 1005 ? 19.930 22.727 30.935 1.00 77.19 1005 LEU A N 1
ATOM 8148 C CA . LEU A 1 1005 ? 21.360 23.028 30.845 1.00 77.19 1005 LEU A CA 1
ATOM 8149 C C . LEU A 1 1005 ? 21.853 23.814 32.067 1.00 77.19 1005 LEU A C 1
ATOM 8151 O O . LEU A 1 1005 ? 22.926 23.520 32.595 1.00 77.19 1005 LEU A O 1
ATOM 8155 N N . ASN A 1 1006 ? 21.048 24.760 32.556 1.00 80.69 1006 ASN A N 1
ATOM 8156 C CA . ASN A 1 1006 ? 21.363 25.546 33.750 1.00 80.69 1006 ASN A CA 1
ATOM 8157 C C . ASN A 1 1006 ? 21.367 24.674 35.018 1.00 80.69 1006 ASN A C 1
ATOM 8159 O O . ASN A 1 1006 ? 22.339 24.704 35.770 1.00 80.69 1006 ASN A O 1
ATOM 8163 N N . VAL A 1 1007 ? 20.335 23.844 35.213 1.00 86.00 1007 VAL A N 1
ATOM 8164 C CA . VAL A 1 1007 ? 20.248 22.919 36.358 1.00 86.00 1007 VAL A CA 1
ATOM 8165 C C . VAL A 1 1007 ? 21.397 21.916 36.334 1.00 86.00 1007 VAL A C 1
ATOM 8167 O O . VAL A 1 1007 ? 22.079 21.739 37.339 1.00 86.00 1007 VAL A O 1
ATOM 8170 N N . MET A 1 1008 ? 21.656 21.284 35.187 1.00 86.38 1008 MET A N 1
ATOM 8171 C CA . MET A 1 1008 ? 22.738 20.307 35.072 1.00 86.38 1008 MET A CA 1
ATOM 8172 C C . MET A 1 1008 ? 24.115 20.942 35.269 1.00 86.38 1008 MET A C 1
ATOM 8174 O O . MET A 1 1008 ? 24.982 20.313 35.864 1.00 86.38 1008 MET A O 1
ATOM 8178 N N . SER A 1 1009 ? 24.317 22.192 34.844 1.00 83.50 1009 SER A N 1
ATOM 8179 C CA . SER A 1 1009 ? 25.552 22.936 35.132 1.00 83.50 1009 SER A CA 1
ATOM 8180 C C . SER A 1 1009 ? 25.795 23.081 36.636 1.00 83.50 1009 SER A C 1
ATOM 8182 O O . SER A 1 1009 ? 26.919 22.885 37.098 1.00 83.50 1009 SER A O 1
ATOM 8184 N N . ASP A 1 1010 ? 24.746 23.397 37.400 1.00 85.50 1010 ASP A N 1
ATOM 8185 C CA . ASP A 1 1010 ? 24.833 23.563 38.853 1.00 85.50 1010 ASP A CA 1
ATOM 8186 C C . ASP A 1 1010 ? 25.020 22.205 39.558 1.00 85.50 1010 ASP A C 1
ATOM 8188 O O . ASP A 1 1010 ? 25.838 22.090 40.472 1.00 85.50 1010 ASP A O 1
ATOM 8192 N N . VAL A 1 1011 ? 24.359 21.147 39.072 1.00 88.50 1011 VAL A N 1
ATOM 8193 C CA . VAL A 1 1011 ? 24.554 19.763 39.542 1.00 88.50 1011 VAL A CA 1
ATOM 8194 C C . VAL A 1 1011 ? 25.996 19.300 39.313 1.00 88.50 1011 VAL A C 1
ATOM 8196 O O . VAL A 1 1011 ? 26.632 18.793 40.235 1.00 88.50 1011 VAL A O 1
ATOM 8199 N N . TRP A 1 1012 ? 26.554 19.512 38.117 1.00 88.88 1012 TRP A N 1
ATOM 8200 C CA . TRP A 1 1012 ? 27.946 19.165 37.821 1.00 88.88 1012 TRP A CA 1
ATOM 8201 C C . TRP A 1 1012 ? 28.936 19.986 38.651 1.00 88.88 1012 TRP A C 1
ATOM 8203 O O . TRP A 1 1012 ? 29.960 19.454 39.075 1.00 88.88 1012 TRP A O 1
ATOM 8213 N N . ALA A 1 1013 ? 28.627 21.253 38.943 1.00 85.00 1013 ALA A N 1
ATOM 8214 C CA . ALA A 1 1013 ? 29.446 22.076 39.829 1.00 85.00 1013 ALA A CA 1
ATOM 8215 C C . ALA A 1 1013 ? 29.445 21.564 41.277 1.00 85.00 1013 ALA A C 1
ATOM 8217 O O . ALA A 1 1013 ? 30.501 21.562 41.911 1.00 85.00 1013 ALA A O 1
ATOM 8218 N N . ALA A 1 1014 ? 28.297 21.100 41.780 1.00 87.25 1014 ALA A N 1
ATOM 8219 C CA . ALA A 1 1014 ? 28.189 20.474 43.096 1.00 87.25 1014 ALA A CA 1
ATOM 8220 C C . ALA A 1 1014 ? 28.963 19.144 43.154 1.00 87.25 1014 ALA A C 1
ATOM 8222 O O . ALA A 1 1014 ? 29.731 18.921 44.087 1.00 87.25 1014 ALA A O 1
ATOM 8223 N N . ILE A 1 1015 ? 28.860 18.313 42.109 1.00 87.81 1015 ILE A N 1
ATOM 8224 C CA . ILE A 1 1015 ? 29.627 17.060 41.985 1.00 87.81 1015 ILE A CA 1
ATOM 8225 C C . ILE A 1 1015 ? 31.134 17.331 41.971 1.00 87.81 1015 ILE A C 1
ATOM 8227 O O . ILE A 1 1015 ? 31.870 16.683 42.709 1.00 87.81 1015 ILE A O 1
ATOM 8231 N N . ALA A 1 1016 ? 31.594 18.313 41.191 1.00 86.62 1016 ALA A N 1
ATOM 8232 C CA . ALA A 1 1016 ? 33.008 18.689 41.134 1.00 86.62 1016 ALA A CA 1
ATOM 8233 C C . ALA A 1 1016 ? 33.543 19.215 42.481 1.00 86.62 1016 ALA A C 1
ATOM 8235 O O . ALA A 1 1016 ? 34.738 19.125 42.746 1.00 86.62 1016 ALA A O 1
ATOM 8236 N N . ALA A 1 1017 ? 32.667 19.764 43.330 1.00 84.50 1017 ALA A N 1
ATOM 8237 C CA . ALA A 1 1017 ? 32.993 20.222 44.679 1.00 84.50 1017 ALA A CA 1
ATOM 8238 C C . ALA A 1 1017 ? 32.892 19.117 45.753 1.00 84.50 1017 ALA A C 1
ATOM 8240 O O . ALA A 1 1017 ? 33.173 19.391 46.918 1.00 84.50 1017 ALA A O 1
ATOM 8241 N N . GLY A 1 1018 ? 32.490 17.894 45.384 1.00 83.56 1018 GLY A 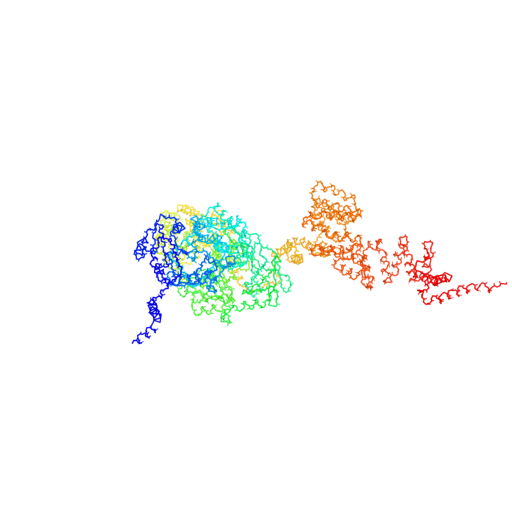N 1
ATOM 8242 C CA . GLY A 1 1018 ? 32.271 16.780 46.314 1.00 83.56 1018 GLY A CA 1
ATOM 8243 C C . GLY A 1 1018 ? 30.960 16.852 47.108 1.00 83.56 1018 GLY A C 1
ATOM 8244 O O . GLY A 1 1018 ? 30.760 16.059 48.024 1.00 83.56 1018 GLY A O 1
ATOM 8245 N N . ASP A 1 1019 ? 30.052 17.777 46.775 1.00 88.44 1019 ASP A N 1
ATOM 8246 C CA . ASP A 1 1019 ? 28.773 17.967 47.470 1.00 88.44 1019 ASP A CA 1
ATOM 8247 C C . ASP A 1 1019 ? 27.647 17.171 46.786 1.00 88.44 1019 ASP A C 1
ATOM 8249 O O . ASP A 1 1019 ? 26.828 17.688 46.016 1.00 88.44 1019 ASP A O 1
ATOM 8253 N N . HIS A 1 1020 ? 27.642 15.860 47.036 1.00 88.06 1020 HIS A N 1
ATOM 8254 C CA . HIS A 1 1020 ? 26.679 14.933 46.437 1.00 88.06 1020 HIS A CA 1
ATOM 8255 C C . HIS A 1 1020 ? 25.237 15.150 46.931 1.00 88.06 1020 HIS A C 1
ATOM 8257 O O . HIS A 1 1020 ? 24.295 14.922 46.168 1.00 88.06 1020 HIS A O 1
ATOM 8263 N N . ASP A 1 1021 ? 25.051 15.630 48.165 1.00 86.81 1021 ASP A N 1
ATOM 8264 C CA . ASP A 1 1021 ? 23.732 15.929 48.735 1.00 86.81 1021 ASP A CA 1
ATOM 8265 C C . ASP A 1 1021 ? 23.092 17.150 48.073 1.00 86.81 1021 ASP A C 1
ATOM 8267 O O . ASP A 1 1021 ? 21.913 17.117 47.693 1.00 86.81 1021 ASP A O 1
ATOM 8271 N N . HIS A 1 1022 ? 23.868 18.217 47.868 1.00 89.50 1022 HIS A N 1
ATOM 8272 C CA . HIS A 1 1022 ? 23.389 19.386 47.144 1.00 89.50 1022 HIS A CA 1
ATOM 8273 C C . HIS A 1 1022 ? 23.091 19.053 45.678 1.00 89.50 1022 HIS A C 1
ATOM 8275 O O . HIS A 1 1022 ? 22.039 19.445 45.166 1.00 89.50 1022 HIS A O 1
ATOM 8281 N N . ALA A 1 1023 ? 23.953 18.264 45.026 1.00 89.06 1023 ALA A N 1
ATOM 8282 C CA . ALA A 1 1023 ? 23.738 17.800 43.656 1.00 89.06 1023 ALA A CA 1
ATOM 8283 C C . ALA A 1 1023 ? 22.418 17.020 43.505 1.00 89.06 1023 ALA A C 1
ATOM 8285 O O . ALA A 1 1023 ? 21.644 17.285 42.583 1.00 89.06 1023 ALA A O 1
ATOM 8286 N N . LEU A 1 1024 ? 22.131 16.092 44.426 1.00 89.19 1024 LEU A N 1
ATOM 8287 C CA . LEU A 1 1024 ? 20.896 15.304 44.409 1.00 89.19 1024 LEU A CA 1
ATOM 8288 C C . LEU A 1 1024 ? 19.663 16.181 44.673 1.00 89.19 1024 LEU A C 1
ATOM 8290 O O . LEU A 1 1024 ? 18.664 16.068 43.965 1.00 89.19 1024 LEU A O 1
ATOM 8294 N N . THR A 1 1025 ? 19.763 17.115 45.622 1.00 89.94 1025 THR A N 1
ATOM 8295 C CA . THR A 1 1025 ? 18.689 18.068 45.944 1.00 89.94 1025 THR A CA 1
ATOM 8296 C C . THR A 1 1025 ? 18.333 18.951 44.745 1.00 89.94 1025 THR A C 1
ATOM 8298 O O . THR A 1 1025 ? 17.155 19.124 44.425 1.00 89.94 1025 THR A O 1
ATOM 8301 N N . LEU A 1 1026 ? 19.341 19.493 44.052 1.00 88.75 1026 LEU A N 1
ATOM 8302 C CA . LEU A 1 1026 ? 19.149 20.307 42.849 1.00 88.75 1026 LEU A CA 1
ATOM 8303 C C . LEU A 1 1026 ? 18.452 19.516 41.738 1.00 88.75 1026 LEU A C 1
ATOM 8305 O O . LEU A 1 1026 ? 17.527 20.030 41.101 1.00 88.75 1026 LEU A O 1
ATOM 8309 N N . LEU A 1 1027 ? 18.878 18.268 41.534 1.00 87.75 1027 LEU A N 1
ATOM 8310 C CA . LEU A 1 1027 ? 18.335 17.369 40.522 1.00 87.75 1027 LEU A CA 1
ATOM 8311 C C . LEU A 1 1027 ? 16.867 17.022 40.810 1.00 87.75 1027 LEU A C 1
ATOM 8313 O O . LEU A 1 1027 ? 16.014 17.162 39.933 1.00 87.75 1027 LEU A O 1
ATOM 8317 N N . ASP A 1 1028 ? 16.548 16.631 42.044 1.00 86.12 1028 ASP A N 1
ATOM 8318 C CA . ASP A 1 1028 ? 15.197 16.225 42.441 1.00 86.12 1028 ASP A CA 1
ATOM 8319 C C . ASP A 1 1028 ? 14.195 17.384 42.423 1.00 86.12 1028 ASP A C 1
ATOM 8321 O O . ASP A 1 1028 ? 13.045 17.191 42.020 1.00 86.12 1028 ASP A O 1
ATOM 8325 N N . ALA A 1 1029 ? 14.635 18.595 42.775 1.00 86.25 1029 ALA A N 1
ATOM 8326 C CA . ALA A 1 1029 ? 13.788 19.785 42.764 1.00 86.25 1029 ALA A CA 1
ATOM 8327 C C . ALA A 1 1029 ? 13.360 20.221 41.349 1.00 86.25 1029 ALA A C 1
ATOM 8329 O O . ALA A 1 1029 ? 12.288 20.806 41.192 1.00 86.25 1029 ALA A O 1
ATOM 8330 N N . HIS A 1 1030 ? 14.163 19.933 40.316 1.00 85.50 1030 HIS A N 1
ATOM 8331 C CA . HIS A 1 1030 ? 13.971 20.521 38.982 1.00 85.50 1030 HIS A CA 1
ATOM 8332 C C . HIS A 1 1030 ? 13.702 19.509 37.860 1.00 85.50 1030 HIS A C 1
ATOM 8334 O O . HIS A 1 1030 ? 13.146 19.891 36.829 1.00 85.50 1030 HIS A O 1
ATOM 8340 N N . VAL A 1 1031 ? 14.012 18.217 38.036 1.00 81.06 1031 VAL A N 1
ATOM 8341 C CA . VAL A 1 1031 ? 13.850 17.208 36.967 1.00 81.06 1031 VAL A CA 1
ATOM 8342 C C . VAL A 1 1031 ? 12.399 17.030 36.499 1.00 81.06 1031 VAL A C 1
ATOM 8344 O O . VAL A 1 1031 ? 12.154 16.598 35.373 1.00 81.06 1031 VAL A O 1
ATOM 8347 N N . ALA A 1 1032 ? 11.407 17.358 37.335 1.00 80.06 1032 ALA A N 1
ATOM 8348 C CA . ALA A 1 1032 ? 9.996 17.300 36.946 1.00 80.06 1032 ALA A CA 1
ATOM 8349 C C . ALA A 1 1032 ? 9.669 18.254 35.781 1.00 80.06 1032 ALA A C 1
ATOM 8351 O O . ALA A 1 1032 ? 8.759 17.968 35.005 1.00 80.06 1032 ALA A O 1
ATOM 8352 N N . GLY A 1 1033 ? 10.432 19.345 35.646 1.00 78.19 1033 GLY A N 1
ATOM 8353 C CA . GLY A 1 1033 ? 10.313 20.313 34.557 1.00 78.19 1033 GLY A CA 1
ATOM 8354 C C . GLY A 1 1033 ? 11.053 19.924 33.274 1.00 78.19 1033 GLY A C 1
ATOM 8355 O O . GLY A 1 1033 ? 10.924 20.635 32.283 1.00 78.19 1033 GLY A O 1
ATOM 8356 N N . PHE A 1 1034 ? 11.815 18.825 33.267 1.00 82.56 1034 PHE A N 1
ATOM 8357 C CA . PHE A 1 1034 ? 12.531 18.374 32.074 1.00 82.56 1034 PHE A CA 1
ATOM 8358 C C . PHE A 1 1034 ? 11.570 17.653 31.121 1.00 82.56 1034 PHE A C 1
ATOM 8360 O O . PHE A 1 1034 ? 10.744 16.824 31.528 1.00 82.56 1034 PHE A O 1
ATOM 8367 N N . THR A 1 1035 ? 11.734 17.892 29.825 1.00 80.44 1035 THR A N 1
ATOM 8368 C CA . THR A 1 1035 ? 11.125 17.065 28.778 1.00 80.44 1035 THR A CA 1
ATOM 8369 C C . THR A 1 1035 ? 11.638 15.620 28.858 1.00 80.44 1035 THR A C 1
ATOM 8371 O O . THR A 1 1035 ? 12.623 15.307 29.533 1.00 80.44 1035 THR A O 1
ATOM 8374 N N . GLU A 1 1036 ? 10.945 14.683 28.212 1.00 70.12 1036 GLU A N 1
ATOM 8375 C CA . GLU A 1 1036 ? 11.412 13.291 28.145 1.00 70.12 1036 GLU A CA 1
ATOM 8376 C C . GLU A 1 1036 ? 12.775 13.185 27.439 1.00 70.12 1036 GLU A C 1
ATOM 8378 O O . GLU A 1 1036 ? 13.658 12.470 27.912 1.00 70.12 1036 GLU A O 1
ATOM 8383 N N . GLU A 1 1037 ? 12.992 13.975 26.384 1.00 67.56 1037 GLU A N 1
ATOM 8384 C CA . GLU A 1 1037 ? 14.270 14.048 25.669 1.00 67.56 1037 GLU A CA 1
ATOM 8385 C C . GLU A 1 1037 ? 15.406 14.570 26.555 1.00 67.56 1037 GLU A C 1
ATOM 8387 O O . GLU A 1 1037 ? 16.470 13.955 26.602 1.00 67.56 1037 GLU A O 1
ATOM 8392 N N . GLU A 1 1038 ? 15.178 15.640 27.322 1.00 74.50 1038 GLU A N 1
ATOM 8393 C CA . GLU A 1 1038 ? 16.183 16.190 28.243 1.00 74.50 1038 GLU A CA 1
ATOM 8394 C C . GLU A 1 1038 ? 16.530 15.208 29.367 1.00 74.50 1038 GLU A C 1
ATOM 8396 O O . GLU A 1 1038 ? 17.704 15.040 29.699 1.00 74.50 1038 GLU A O 1
ATOM 8401 N N . ARG A 1 1039 ? 15.535 14.504 29.928 1.00 75.88 1039 ARG A N 1
ATOM 8402 C CA . ARG A 1 1039 ? 15.776 13.466 30.949 1.00 75.88 1039 ARG A CA 1
ATOM 8403 C C . ARG A 1 1039 ? 16.626 12.324 30.412 1.00 75.88 1039 ARG A C 1
ATOM 8405 O O . ARG A 1 1039 ? 17.511 11.840 31.121 1.00 75.88 1039 ARG A O 1
ATOM 8412 N N . MET A 1 1040 ? 16.367 11.914 29.172 1.00 68.25 1040 MET A N 1
ATOM 8413 C CA . MET A 1 1040 ? 17.121 10.852 28.513 1.00 68.25 1040 MET A CA 1
ATOM 8414 C C . MET A 1 1040 ? 18.541 11.307 28.166 1.00 68.25 1040 MET A C 1
ATOM 8416 O O . MET A 1 1040 ? 19.486 10.576 28.460 1.00 68.25 1040 MET A O 1
ATOM 8420 N N . ALA A 1 1041 ? 18.704 12.519 27.630 1.00 68.50 1041 ALA A N 1
ATOM 8421 C CA . ALA A 1 1041 ? 20.006 13.094 27.295 1.00 68.50 1041 ALA A CA 1
ATOM 8422 C C . ALA A 1 1041 ? 20.899 13.283 28.532 1.00 68.50 1041 ALA A C 1
ATOM 8424 O O . ALA A 1 1041 ? 22.083 12.965 28.492 1.00 68.50 1041 ALA A O 1
ATOM 8425 N N . CYS A 1 1042 ? 20.328 13.728 29.656 1.00 75.62 1042 CYS A N 1
ATOM 8426 C CA . CYS A 1 1042 ? 21.074 13.959 30.897 1.00 75.62 1042 CYS A CA 1
ATOM 8427 C C . CYS A 1 1042 ? 21.291 12.687 31.737 1.00 75.62 1042 CYS A C 1
ATOM 8429 O O . CYS A 1 1042 ? 21.935 12.757 32.782 1.00 75.62 1042 CYS A O 1
ATOM 8431 N N . ARG A 1 1043 ? 20.724 11.539 31.329 1.00 79.00 1043 ARG A N 1
ATOM 8432 C CA . ARG A 1 1043 ? 20.791 10.249 32.047 1.00 79.00 1043 ARG A CA 1
ATOM 8433 C C . ARG A 1 1043 ? 20.493 10.376 33.548 1.00 79.00 1043 ARG A C 1
ATOM 8435 O O . ARG A 1 1043 ? 21.188 9.813 34.392 1.00 79.00 1043 ARG A O 1
ATOM 8442 N N . VAL A 1 1044 ? 19.432 11.110 33.882 1.00 84.56 1044 VAL A N 1
ATOM 8443 C CA . VAL A 1 1044 ? 19.148 11.552 35.260 1.00 84.56 1044 VAL A CA 1
ATOM 8444 C C . VAL A 1 1044 ? 19.043 10.393 36.256 1.00 84.56 1044 VAL A C 1
ATOM 8446 O O . VAL A 1 1044 ? 19.591 10.470 37.352 1.00 84.56 1044 VAL A O 1
ATOM 8449 N N . ASP A 1 1045 ? 18.378 9.298 35.885 1.00 85.31 1045 ASP A N 1
ATOM 8450 C CA . ASP A 1 1045 ? 18.217 8.150 36.786 1.00 85.31 1045 ASP A CA 1
ATOM 8451 C C . ASP A 1 1045 ? 19.551 7.397 37.015 1.00 85.31 1045 ASP A C 1
ATOM 8453 O O . ASP A 1 1045 ? 19.786 6.883 38.107 1.00 85.31 1045 ASP A O 1
ATOM 8457 N N . LEU A 1 1046 ? 20.474 7.405 36.045 1.00 85.81 1046 LEU A N 1
ATOM 8458 C CA . LEU A 1 1046 ? 21.830 6.876 36.238 1.00 85.81 1046 LEU A CA 1
ATOM 8459 C C . LEU A 1 1046 ? 22.647 7.782 37.172 1.00 85.81 1046 LEU A C 1
ATOM 8461 O O . LEU A 1 1046 ? 23.342 7.292 38.060 1.00 85.81 1046 LEU A O 1
ATOM 8465 N N . LEU A 1 1047 ? 22.520 9.102 37.017 1.00 87.88 1047 LEU A N 1
ATOM 8466 C CA . LEU A 1 1047 ? 23.176 10.064 37.901 1.00 87.88 1047 LEU A CA 1
ATOM 8467 C C . LEU A 1 1047 ? 22.663 9.943 39.344 1.00 87.88 1047 LEU A C 1
ATOM 8469 O O . LEU A 1 1047 ? 23.458 9.921 40.279 1.00 87.88 1047 LEU A O 1
ATOM 8473 N N . ARG A 1 1048 ? 21.349 9.769 39.532 1.00 89.19 1048 ARG A N 1
ATOM 8474 C CA . ARG A 1 1048 ? 20.744 9.470 40.840 1.00 89.19 1048 ARG A CA 1
ATOM 8475 C C . ARG A 1 1048 ? 21.266 8.176 41.440 1.00 89.19 1048 ARG A C 1
ATOM 8477 O O . ARG A 1 1048 ? 21.562 8.153 42.632 1.00 89.19 1048 ARG A O 1
ATOM 8484 N N . CYS A 1 1049 ? 21.369 7.111 40.643 1.00 90.44 1049 CYS A N 1
ATOM 8485 C CA . CYS A 1 1049 ? 21.941 5.844 41.096 1.00 90.44 1049 CYS A CA 1
ATOM 8486 C C . CYS A 1 1049 ? 23.321 6.078 41.711 1.00 90.44 1049 CYS A C 1
ATOM 8488 O O . CYS A 1 1049 ? 23.576 5.685 42.849 1.00 90.44 1049 CYS A O 1
ATOM 8490 N N . ARG A 1 1050 ? 24.177 6.798 40.986 1.00 88.25 1050 ARG A N 1
ATOM 8491 C CA . ARG A 1 1050 ? 25.514 7.123 41.460 1.00 88.25 1050 ARG A CA 1
ATOM 8492 C C . ARG A 1 1050 ? 25.508 7.991 42.717 1.00 88.25 1050 ARG A C 1
ATOM 8494 O O . ARG A 1 1050 ? 26.189 7.642 43.671 1.00 88.25 1050 ARG A O 1
ATOM 8501 N N . LEU A 1 1051 ? 24.767 9.101 42.735 1.00 90.50 1051 LEU A N 1
ATOM 8502 C CA . LEU A 1 1051 ? 24.748 10.014 43.887 1.00 90.50 1051 LEU A CA 1
ATOM 8503 C C . LEU A 1 1051 ? 24.301 9.291 45.165 1.00 90.50 1051 LEU A C 1
ATOM 8505 O O . LEU A 1 1051 ? 24.917 9.456 46.212 1.00 90.50 1051 LEU A O 1
ATOM 8509 N N . ASN A 1 1052 ? 23.296 8.416 45.067 1.00 89.88 1052 ASN A N 1
ATOM 8510 C CA . ASN A 1 1052 ? 22.867 7.586 46.193 1.00 89.88 1052 ASN A CA 1
ATOM 8511 C C . ASN A 1 1052 ? 23.915 6.532 46.588 1.00 89.88 1052 ASN A C 1
ATOM 8513 O O . ASN A 1 1052 ? 24.094 6.276 47.778 1.00 89.88 1052 ASN A O 1
ATOM 8517 N N . ARG A 1 1053 ? 24.654 5.955 45.627 1.00 91.69 1053 ARG A N 1
ATOM 8518 C CA . ARG A 1 1053 ? 25.788 5.063 45.925 1.00 91.69 1053 ARG A CA 1
ATOM 8519 C C . ARG A 1 1053 ? 26.881 5.789 46.712 1.00 91.69 1053 ARG A C 1
ATOM 8521 O O . ARG A 1 1053 ? 27.337 5.241 47.708 1.00 91.69 1053 ARG A O 1
ATOM 8528 N N . GLU A 1 1054 ? 27.278 6.999 46.308 1.00 87.38 1054 GLU A N 1
ATOM 8529 C CA . GLU A 1 1054 ? 28.314 7.767 47.030 1.00 87.38 1054 GLU A CA 1
ATOM 8530 C C . GLU A 1 1054 ? 27.884 8.116 48.465 1.00 87.38 1054 GLU A C 1
ATOM 8532 O O . GLU A 1 1054 ? 28.720 8.209 49.358 1.00 87.38 1054 GLU A O 1
ATOM 8537 N N . LYS A 1 1055 ? 26.574 8.224 48.716 1.00 87.19 1055 LYS A N 1
ATOM 8538 C CA . LYS A 1 1055 ? 26.004 8.397 50.061 1.00 87.19 1055 LYS A CA 1
ATOM 8539 C C . LYS A 1 1055 ? 25.903 7.106 50.886 1.00 87.19 1055 LYS A C 1
ATOM 8541 O O . LYS A 1 1055 ? 25.545 7.159 52.060 1.00 87.19 1055 LYS A O 1
ATOM 8546 N N . GLY A 1 1056 ? 26.152 5.940 50.290 1.00 85.94 1056 GLY A N 1
ATOM 8547 C CA . GLY A 1 1056 ? 25.913 4.635 50.919 1.00 85.94 1056 GLY A CA 1
ATOM 8548 C C . GLY A 1 1056 ? 24.436 4.210 50.963 1.00 85.94 1056 GLY A C 1
ATOM 8549 O O . GLY A 1 1056 ? 24.090 3.221 51.611 1.00 85.94 1056 GLY A O 1
ATOM 8550 N N . GLU A 1 1057 ? 23.547 4.915 50.258 1.00 90.31 1057 GLU A N 1
ATOM 8551 C CA . GLU A 1 1057 ? 22.113 4.620 50.178 1.00 90.31 1057 GLU A CA 1
ATOM 8552 C C . GLU A 1 1057 ? 21.812 3.648 49.020 1.00 90.31 1057 GLU A C 1
ATOM 8554 O O . GLU A 1 1057 ? 21.347 4.011 47.938 1.00 90.31 1057 GLU A O 1
ATOM 8559 N N . PHE A 1 1058 ? 22.075 2.358 49.238 1.00 90.62 1058 PHE A N 1
ATOM 8560 C CA . PHE A 1 1058 ? 22.026 1.359 48.161 1.00 90.62 1058 PHE A CA 1
ATOM 8561 C C . PHE A 1 1058 ? 20.631 1.015 47.631 1.00 90.62 1058 PHE A C 1
ATOM 8563 O O . PHE A 1 1058 ? 20.496 0.664 46.459 1.00 90.62 1058 PHE A O 1
ATOM 8570 N N . ALA A 1 1059 ? 19.592 1.068 48.469 1.00 88.62 1059 ALA A N 1
ATOM 8571 C CA . ALA A 1 1059 ? 18.234 0.746 48.031 1.00 88.62 1059 ALA A CA 1
ATOM 8572 C C . ALA A 1 1059 ? 17.696 1.786 47.022 1.00 88.62 1059 ALA A C 1
ATOM 8574 O O . ALA A 1 1059 ? 17.310 1.371 45.925 1.00 88.62 1059 ALA A O 1
ATOM 8575 N N . PRO A 1 1060 ? 17.777 3.107 47.298 1.00 89.06 1060 PRO A N 1
ATOM 8576 C CA . PRO A 1 1060 ? 17.492 4.141 46.300 1.00 89.06 1060 PRO A CA 1
ATOM 8577 C C . PRO A 1 1060 ? 18.373 4.041 45.048 1.00 89.06 1060 PRO A C 1
ATOM 8579 O O . PRO A 1 1060 ? 17.884 4.217 43.931 1.00 89.06 1060 PRO A O 1
ATOM 8582 N N . ALA A 1 1061 ? 19.660 3.704 45.208 1.00 89.25 1061 ALA A N 1
ATOM 8583 C CA . ALA A 1 1061 ? 20.573 3.545 44.078 1.00 89.25 1061 ALA A CA 1
ATOM 8584 C C . ALA A 1 1061 ? 20.126 2.426 43.118 1.00 89.25 1061 ALA A C 1
ATOM 8586 O O . ALA A 1 1061 ? 20.023 2.641 41.910 1.00 89.25 1061 ALA A O 1
ATOM 8587 N N . LEU A 1 1062 ? 19.790 1.245 43.649 1.00 89.19 1062 LEU A N 1
ATOM 8588 C CA . LEU A 1 1062 ? 19.320 0.103 42.858 1.00 89.19 1062 LEU A CA 1
ATOM 8589 C C . LEU A 1 1062 ? 17.942 0.346 42.225 1.00 89.19 1062 LEU A C 1
ATOM 8591 O O . LEU A 1 1062 ? 17.687 -0.129 41.116 1.00 89.19 1062 LEU A O 1
ATOM 8595 N N . GLU A 1 1063 ? 17.057 1.090 42.892 1.00 89.31 1063 GLU A N 1
ATOM 8596 C CA . GLU A 1 1063 ? 15.771 1.497 42.320 1.00 89.31 1063 GLU A CA 1
ATOM 8597 C C . GLU A 1 1063 ? 15.966 2.415 41.105 1.00 89.31 1063 GLU A C 1
ATOM 8599 O O . GLU A 1 1063 ? 15.410 2.157 40.031 1.00 89.31 1063 GLU A O 1
ATOM 8604 N N . ALA A 1 1064 ? 16.821 3.433 41.241 1.00 86.50 1064 ALA A N 1
ATOM 8605 C CA . ALA A 1 1064 ? 17.174 4.339 40.152 1.00 86.50 1064 ALA A CA 1
ATOM 8606 C C . ALA A 1 1064 ? 17.859 3.595 38.989 1.00 86.50 1064 ALA A C 1
ATOM 8608 O O . ALA A 1 1064 ? 17.517 3.803 37.821 1.00 86.50 1064 ALA A O 1
ATOM 8609 N N . LEU A 1 1065 ? 18.752 2.649 39.299 1.00 87.25 1065 LEU A N 1
ATOM 8610 C CA . LEU A 1 1065 ? 19.418 1.802 38.311 1.00 87.25 1065 LEU A CA 1
ATOM 8611 C C . LEU A 1 1065 ? 18.427 0.936 37.527 1.00 87.25 1065 LEU A C 1
ATOM 8613 O O . LEU A 1 1065 ? 18.478 0.889 36.297 1.00 87.25 1065 LEU A O 1
ATOM 8617 N N . LYS A 1 1066 ? 17.490 0.280 38.221 1.00 85.50 1066 LYS A N 1
ATOM 8618 C CA . LYS A 1 1066 ? 16.450 -0.546 37.596 1.00 85.50 1066 LYS A CA 1
ATOM 8619 C C . LYS A 1 1066 ? 15.582 0.287 36.659 1.00 85.50 1066 LYS A C 1
ATOM 8621 O O . LYS A 1 1066 ? 15.292 -0.147 35.545 1.00 85.50 1066 LYS A O 1
ATOM 8626 N N . LYS A 1 1067 ? 15.208 1.495 37.081 1.00 81.56 1067 LYS A N 1
ATOM 8627 C CA . LYS A 1 1067 ? 14.440 2.433 36.260 1.00 81.56 1067 LYS A CA 1
ATOM 8628 C C . LYS A 1 1067 ? 15.206 2.829 34.991 1.00 81.56 1067 LYS A C 1
ATOM 8630 O O . LYS A 1 1067 ? 14.657 2.723 33.894 1.00 81.56 1067 LYS A O 1
ATOM 8635 N N . CYS A 1 1068 ? 16.494 3.148 35.117 1.00 79.94 1068 CYS A N 1
ATOM 8636 C CA . CYS A 1 1068 ? 17.375 3.435 33.983 1.00 79.94 1068 CYS A CA 1
ATOM 8637 C C . CYS A 1 1068 ? 17.496 2.242 33.007 1.00 79.94 1068 CYS A C 1
ATOM 8639 O O . CYS A 1 1068 ? 17.389 2.411 31.790 1.00 79.94 1068 CYS A O 1
ATOM 8641 N N . GLN A 1 1069 ? 17.639 1.018 33.529 1.00 74.00 1069 GLN A N 1
ATOM 8642 C CA . GLN A 1 1069 ? 17.697 -0.213 32.731 1.00 74.00 1069 GLN A CA 1
ATOM 8643 C C . GLN A 1 1069 ? 16.383 -0.500 31.991 1.00 74.00 1069 GLN A C 1
ATOM 8645 O O . GLN A 1 1069 ? 16.416 -0.863 30.817 1.00 74.00 1069 GLN A O 1
ATOM 8650 N N . THR A 1 1070 ? 15.225 -0.282 32.625 1.00 70.75 1070 THR A N 1
ATOM 8651 C CA . THR A 1 1070 ? 13.917 -0.457 31.963 1.00 70.75 1070 THR A CA 1
ATOM 8652 C C . THR A 1 1070 ? 13.667 0.537 30.830 1.00 70.75 1070 THR A C 1
ATOM 8654 O O . THR A 1 1070 ? 12.923 0.229 29.905 1.00 70.75 1070 THR A O 1
ATOM 8657 N N . GLN A 1 1071 ? 14.311 1.704 30.872 1.00 65.88 1071 GLN A N 1
ATOM 8658 C CA . GLN A 1 1071 ? 14.215 2.737 29.838 1.00 65.88 1071 GLN A CA 1
ATOM 8659 C C . GLN A 1 1071 ? 15.213 2.532 28.683 1.00 65.88 1071 GLN A C 1
ATOM 8661 O O . GLN A 1 1071 ? 15.227 3.323 27.744 1.00 65.88 1071 GLN A O 1
ATOM 8666 N N . GLY A 1 1072 ? 16.062 1.494 28.736 1.00 58.53 1072 GLY A N 1
ATOM 8667 C CA . GLY A 1 1072 ? 17.045 1.194 27.687 1.00 58.53 1072 GLY A CA 1
ATOM 8668 C C . GLY A 1 1072 ? 18.201 2.199 27.580 1.00 58.53 1072 GLY A C 1
ATOM 8669 O O . GLY A 1 1072 ? 18.926 2.175 26.593 1.00 58.53 1072 GLY A O 1
ATOM 8670 N N . ASN A 1 1073 ? 18.387 3.067 28.582 1.00 54.31 1073 ASN A N 1
ATOM 8671 C CA . ASN A 1 1073 ? 19.324 4.206 28.557 1.00 54.31 1073 ASN A CA 1
ATOM 8672 C C . ASN A 1 1073 ? 20.583 3.991 29.425 1.00 54.31 1073 ASN A C 1
ATOM 8674 O O . ASN A 1 1073 ? 21.315 4.916 29.767 1.00 54.31 1073 ASN A O 1
ATOM 8678 N N . ALA A 1 1074 ? 20.796 2.755 29.857 1.00 60.53 1074 ALA A N 1
ATOM 8679 C CA . ALA A 1 1074 ? 21.761 2.422 30.897 1.00 60.53 1074 ALA A CA 1
ATOM 8680 C C . ALA A 1 1074 ? 23.165 2.143 30.324 1.00 60.53 1074 ALA A C 1
ATOM 8682 O O . ALA A 1 1074 ? 24.174 2.486 30.945 1.00 60.53 1074 ALA A O 1
ATOM 8683 N N . GLY A 1 1075 ? 23.214 1.561 29.117 1.00 71.12 1075 GLY A N 1
ATOM 8684 C CA . GLY A 1 1075 ? 24.445 1.155 28.439 1.00 71.12 1075 GLY A CA 1
ATOM 8685 C C . GLY A 1 1075 ? 25.404 0.393 29.358 1.00 71.12 1075 GLY A C 1
ATOM 8686 O O . GLY A 1 1075 ? 24.994 -0.271 30.308 1.00 71.12 1075 GLY A O 1
ATOM 8687 N N . ILE A 1 1076 ? 26.697 0.552 29.091 1.00 78.19 1076 ILE A N 1
ATOM 8688 C CA . ILE A 1 1076 ? 27.778 0.000 29.911 1.00 78.19 1076 ILE A CA 1
ATOM 8689 C C . ILE A 1 1076 ? 27.846 0.622 31.314 1.00 78.19 1076 ILE A C 1
ATOM 8691 O O . ILE A 1 1076 ? 28.205 -0.042 32.282 1.00 78.19 1076 ILE A O 1
ATOM 8695 N N . SER A 1 1077 ? 27.463 1.895 31.444 1.00 80.12 1077 SER A N 1
ATOM 8696 C CA . SER A 1 1077 ? 27.596 2.664 32.682 1.00 80.12 1077 SER A CA 1
ATOM 8697 C C . SER A 1 1077 ? 26.735 2.098 33.812 1.00 80.12 1077 SER A C 1
ATOM 8699 O O . SER A 1 1077 ? 27.130 2.151 34.970 1.00 80.12 1077 SER A O 1
ATOM 8701 N N . ALA A 1 1078 ? 25.585 1.507 33.490 1.00 83.50 1078 ALA A N 1
ATOM 8702 C CA . ALA A 1 1078 ? 24.742 0.845 34.478 1.00 83.50 1078 ALA A CA 1
ATOM 8703 C C . ALA A 1 1078 ? 25.323 -0.481 34.981 1.00 83.50 1078 ALA A C 1
ATOM 8705 O O . ALA A 1 1078 ? 25.156 -0.809 36.153 1.00 83.50 1078 ALA A O 1
ATOM 8706 N N . ASP A 1 1079 ? 26.005 -1.238 34.119 1.00 86.12 1079 ASP A N 1
ATOM 8707 C CA . ASP A 1 1079 ? 26.704 -2.455 34.540 1.00 86.12 1079 ASP A CA 1
ATOM 8708 C C . ASP A 1 1079 ? 27.928 -2.102 35.408 1.00 86.12 1079 ASP A C 1
ATOM 8710 O O . ASP A 1 1079 ? 28.179 -2.770 36.409 1.00 86.12 1079 ASP A O 1
ATOM 8714 N N . ILE A 1 1080 ? 28.614 -0.989 35.112 1.00 88.12 1080 ILE A N 1
ATOM 8715 C CA . ILE A 1 1080 ? 29.670 -0.434 35.977 1.00 88.12 1080 ILE A CA 1
ATOM 8716 C C . ILE A 1 1080 ? 29.098 -0.039 37.347 1.00 88.12 1080 ILE A C 1
ATOM 8718 O O . ILE A 1 1080 ? 29.610 -0.487 38.370 1.00 88.12 1080 ILE A O 1
ATOM 8722 N N . GLU A 1 1081 ? 28.017 0.747 37.400 1.00 89.62 1081 GLU A N 1
ATOM 8723 C CA . GLU A 1 1081 ? 27.405 1.141 38.680 1.00 89.62 1081 GLU A CA 1
ATOM 8724 C C . GLU A 1 1081 ? 26.902 -0.076 39.472 1.00 89.62 1081 GLU A C 1
ATOM 8726 O O . GLU A 1 1081 ? 27.083 -0.135 40.687 1.00 89.62 1081 GLU A O 1
ATOM 8731 N N . LEU A 1 1082 ? 26.353 -1.098 38.802 1.00 90.12 1082 LEU A N 1
ATOM 8732 C CA . LEU A 1 1082 ? 25.977 -2.353 39.456 1.00 90.12 1082 LEU A CA 1
ATOM 8733 C C . LEU A 1 1082 ? 27.188 -3.055 40.081 1.00 90.12 1082 LEU A C 1
ATOM 8735 O O . LEU A 1 1082 ? 27.097 -3.506 41.224 1.00 90.12 1082 LEU A O 1
ATOM 8739 N N . ALA A 1 1083 ? 28.309 -3.134 39.358 1.00 91.56 1083 ALA A N 1
ATOM 8740 C CA . ALA A 1 1083 ? 29.544 -3.722 39.866 1.00 91.56 1083 ALA A CA 1
ATOM 8741 C C . ALA A 1 1083 ? 30.053 -2.971 41.106 1.00 91.56 1083 ALA A C 1
ATOM 8743 O O . ALA A 1 1083 ? 30.403 -3.601 42.103 1.00 91.56 1083 ALA A O 1
ATOM 8744 N N . LEU A 1 1084 ? 30.028 -1.635 41.086 1.00 92.56 1084 LEU A N 1
ATOM 8745 C CA . LEU A 1 1084 ? 30.476 -0.804 42.208 1.00 92.56 1084 LEU A CA 1
ATOM 8746 C C . LEU A 1 1084 ? 29.555 -0.925 43.434 1.00 92.56 1084 LEU A C 1
ATOM 8748 O O . LEU A 1 1084 ? 30.047 -1.090 44.551 1.00 92.56 1084 LEU A O 1
ATOM 8752 N N . ILE A 1 1085 ? 28.228 -0.919 43.246 1.00 92.69 1085 ILE A N 1
ATOM 8753 C CA . ILE A 1 1085 ? 27.261 -1.166 44.334 1.00 92.69 1085 ILE A CA 1
ATOM 8754 C C . ILE A 1 1085 ? 27.473 -2.563 44.927 1.00 92.69 1085 ILE A C 1
ATOM 8756 O O . ILE A 1 1085 ? 27.524 -2.733 46.147 1.00 92.69 1085 ILE A O 1
ATOM 8760 N N . ALA A 1 1086 ? 27.599 -3.581 44.071 1.00 92.62 1086 ALA A N 1
ATOM 8761 C CA . ALA A 1 1086 ? 27.806 -4.956 44.506 1.00 92.62 1086 ALA A CA 1
ATOM 8762 C C . ALA A 1 1086 ? 29.121 -5.111 45.286 1.00 92.62 1086 ALA A C 1
ATOM 8764 O O . ALA A 1 1086 ? 29.135 -5.821 46.292 1.00 92.62 1086 ALA A O 1
ATOM 8765 N N . ALA A 1 1087 ? 30.189 -4.415 44.886 1.00 92.69 1087 ALA A N 1
ATOM 8766 C CA . ALA A 1 1087 ? 31.473 -4.436 45.580 1.00 92.69 1087 ALA A CA 1
ATOM 8767 C C . ALA A 1 1087 ? 31.376 -3.825 46.986 1.00 92.69 1087 ALA A C 1
ATOM 8769 O O . ALA A 1 1087 ? 31.790 -4.461 47.955 1.00 92.69 1087 ALA A O 1
ATOM 8770 N N . GLN A 1 1088 ? 30.730 -2.661 47.133 1.00 91.00 1088 GLN A N 1
ATOM 8771 C CA . GLN A 1 1088 ? 30.517 -2.026 48.444 1.00 91.00 1088 GLN A CA 1
ATOM 8772 C C . GLN A 1 1088 ? 29.643 -2.882 49.380 1.00 91.00 1088 GLN A C 1
ATOM 8774 O O . GLN A 1 1088 ? 29.825 -2.871 50.596 1.00 91.00 1088 GLN A O 1
ATOM 8779 N N . GLN A 1 1089 ? 28.746 -3.697 48.817 1.00 91.88 1089 GLN A N 1
ATOM 8780 C CA . GLN A 1 1089 ? 27.928 -4.667 49.554 1.00 91.88 1089 GLN A CA 1
ATOM 8781 C C . GLN A 1 1089 ? 28.570 -6.062 49.684 1.00 91.88 1089 GLN A C 1
ATOM 8783 O O . GLN A 1 1089 ? 27.923 -6.986 50.181 1.00 91.88 1089 GLN A O 1
ATOM 8788 N N . LYS A 1 1090 ? 29.822 -6.241 49.239 1.00 92.81 1090 LYS A N 1
ATOM 8789 C CA . LYS A 1 1090 ? 30.573 -7.512 49.264 1.00 92.81 1090 LYS A CA 1
ATOM 8790 C C . LYS A 1 1090 ? 29.885 -8.671 48.518 1.00 92.81 1090 LYS A C 1
ATOM 8792 O O . LYS A 1 1090 ? 30.063 -9.845 48.848 1.00 92.81 1090 LYS A O 1
ATOM 8797 N N . ARG A 1 1091 ? 29.097 -8.365 47.480 1.00 94.00 1091 ARG A N 1
ATOM 8798 C CA . ARG A 1 1091 ? 28.372 -9.327 46.627 1.00 94.00 1091 ARG A CA 1
ATOM 8799 C C . ARG A 1 1091 ? 29.221 -9.751 45.422 1.00 94.00 1091 ARG A C 1
ATOM 8801 O O . ARG A 1 1091 ? 28.891 -9.484 44.272 1.00 94.00 1091 ARG A O 1
ATOM 8808 N N . TRP A 1 1092 ? 30.325 -10.448 45.683 1.00 93.81 1092 TRP A N 1
ATOM 8809 C CA . TRP A 1 1092 ? 31.402 -10.704 44.707 1.00 93.81 1092 TRP A CA 1
ATOM 8810 C C . TRP A 1 1092 ? 30.989 -11.424 43.415 1.00 93.81 1092 TRP A C 1
ATOM 8812 O O . TRP A 1 1092 ? 31.486 -11.087 42.343 1.00 93.81 1092 TRP A O 1
ATOM 8822 N N . LYS A 1 1093 ? 30.050 -12.377 43.486 1.00 91.69 1093 LYS A N 1
ATOM 8823 C CA . LYS A 1 1093 ? 29.528 -13.064 42.288 1.00 91.69 1093 LYS A CA 1
ATOM 8824 C C . LYS A 1 1093 ? 28.822 -12.101 41.332 1.00 91.69 1093 LYS A C 1
ATOM 8826 O O . LYS A 1 1093 ? 28.909 -12.263 40.119 1.00 91.69 1093 LYS A O 1
ATOM 8831 N N . GLU A 1 1094 ? 28.114 -11.118 41.882 1.00 91.56 1094 GLU A N 1
ATOM 8832 C CA . GLU A 1 1094 ? 27.415 -10.107 41.090 1.00 91.56 1094 GLU A CA 1
ATOM 8833 C C . GLU A 1 1094 ? 28.394 -9.096 40.493 1.00 91.56 1094 GLU A C 1
ATOM 8835 O O . GLU A 1 1094 ? 28.212 -8.710 39.343 1.00 91.56 1094 GLU A O 1
ATOM 8840 N N . VAL A 1 1095 ? 29.462 -8.739 41.220 1.00 93.25 1095 VAL A N 1
ATOM 8841 C CA . VAL A 1 1095 ? 30.553 -7.899 40.692 1.00 93.25 1095 VAL A CA 1
ATOM 8842 C C . VAL A 1 1095 ? 31.152 -8.526 39.439 1.00 93.25 1095 VAL A C 1
ATOM 8844 O O . VAL A 1 1095 ? 31.224 -7.876 38.404 1.00 93.25 1095 VAL A O 1
ATOM 8847 N N . GLU A 1 1096 ? 31.532 -9.804 39.499 1.00 91.25 1096 GLU A N 1
ATOM 8848 C CA . GLU A 1 1096 ? 32.100 -10.503 38.344 1.00 91.25 1096 GLU A CA 1
ATOM 8849 C C . GLU A 1 1096 ? 31.128 -10.551 37.161 1.00 91.25 1096 GLU A C 1
ATOM 8851 O O . GLU A 1 1096 ? 31.514 -10.229 36.039 1.00 91.25 1096 GLU A O 1
ATOM 8856 N N . ALA A 1 1097 ? 29.863 -10.909 37.400 1.00 89.62 1097 ALA A N 1
ATOM 8857 C CA . ALA A 1 1097 ? 28.860 -10.952 36.340 1.00 89.62 1097 ALA A CA 1
ATOM 8858 C C . ALA A 1 1097 ? 28.654 -9.575 35.682 1.00 89.62 1097 ALA A C 1
ATOM 8860 O O . ALA A 1 1097 ? 28.549 -9.490 34.459 1.00 89.62 1097 ALA A O 1
ATOM 8861 N N . ALA A 1 1098 ? 28.625 -8.506 36.482 1.00 88.88 1098 ALA A N 1
ATOM 8862 C CA . ALA A 1 1098 ? 28.468 -7.139 36.003 1.00 88.88 1098 ALA A CA 1
ATOM 8863 C C . ALA A 1 1098 ? 29.702 -6.657 35.219 1.00 88.88 1098 ALA A C 1
ATOM 8865 O O . ALA A 1 1098 ? 29.546 -6.153 34.110 1.00 88.88 1098 ALA A O 1
ATOM 8866 N N . VAL A 1 1099 ? 30.920 -6.891 35.726 1.00 87.94 1099 VAL A N 1
ATOM 8867 C CA . VAL A 1 1099 ? 32.181 -6.540 35.044 1.00 87.94 1099 VAL A CA 1
ATOM 8868 C C . VAL A 1 1099 ? 32.294 -7.257 33.701 1.00 87.94 1099 VAL A C 1
ATOM 8870 O O . VAL A 1 1099 ? 32.554 -6.613 32.689 1.00 87.94 1099 VAL A O 1
ATOM 8873 N N . LEU A 1 1100 ? 32.033 -8.567 33.650 1.00 85.81 1100 LEU A N 1
ATOM 8874 C CA . LEU A 1 1100 ? 32.088 -9.332 32.398 1.00 85.81 1100 LEU A CA 1
ATOM 8875 C C . LEU A 1 1100 ? 31.076 -8.826 31.363 1.00 85.81 1100 LEU A C 1
ATOM 8877 O O . LEU A 1 1100 ? 31.367 -8.813 30.168 1.00 85.81 1100 LEU A O 1
ATOM 8881 N N . LYS A 1 1101 ? 29.903 -8.374 31.816 1.00 83.31 1101 LYS A N 1
ATOM 8882 C CA . LYS A 1 1101 ? 28.858 -7.830 30.947 1.00 83.31 1101 LYS A CA 1
ATOM 8883 C C . LYS A 1 1101 ? 29.239 -6.485 30.317 1.00 83.31 1101 LYS A C 1
ATOM 8885 O O . LYS A 1 1101 ? 28.734 -6.177 29.241 1.00 83.31 1101 LYS A O 1
ATOM 8890 N N . THR A 1 1102 ? 30.161 -5.730 30.925 1.00 81.88 1102 THR A N 1
ATOM 8891 C CA . THR A 1 1102 ? 30.671 -4.482 30.329 1.00 81.88 1102 THR A CA 1
ATOM 8892 C C . THR A 1 1102 ? 31.431 -4.718 29.019 1.00 81.88 1102 THR A C 1
ATOM 8894 O O . THR A 1 1102 ? 31.423 -3.859 28.142 1.00 81.88 1102 THR A O 1
ATOM 8897 N N . GLY A 1 1103 ? 32.092 -5.874 28.871 1.00 77.31 1103 GLY A N 1
ATOM 8898 C CA . GLY A 1 1103 ? 32.931 -6.177 27.710 1.00 77.31 1103 GLY A CA 1
ATOM 8899 C C . GLY A 1 1103 ? 34.195 -5.313 27.582 1.00 77.31 1103 GLY A C 1
ATOM 8900 O O . GLY A 1 1103 ? 34.809 -5.319 26.516 1.00 77.31 1103 GLY A O 1
ATOM 8901 N N . LEU A 1 1104 ? 34.582 -4.568 28.627 1.00 81.75 1104 LEU A N 1
ATOM 8902 C CA . LEU A 1 1104 ? 35.809 -3.764 28.640 1.00 81.75 1104 LEU A CA 1
ATOM 8903 C C . LEU A 1 1104 ? 37.050 -4.641 28.797 1.00 81.75 1104 LEU A C 1
ATOM 8905 O O . LEU A 1 1104 ? 37.099 -5.522 29.662 1.00 81.75 1104 LEU A O 1
ATOM 8909 N N . THR A 1 1105 ? 38.089 -4.343 28.021 1.00 81.69 1105 THR A N 1
ATOM 8910 C CA . THR A 1 1105 ? 39.430 -4.891 28.259 1.00 81.69 1105 THR A CA 1
ATOM 8911 C C . THR A 1 1105 ? 40.058 -4.255 29.502 1.00 81.69 1105 THR A C 1
ATOM 8913 O O . THR A 1 1105 ? 39.633 -3.191 29.949 1.00 81.69 1105 THR A O 1
ATOM 8916 N N . VAL A 1 1106 ? 41.069 -4.904 30.089 1.00 82.50 1106 VAL A N 1
ATOM 8917 C CA . VAL A 1 1106 ? 41.690 -4.474 31.362 1.00 82.50 1106 VAL A CA 1
ATOM 8918 C C . VAL A 1 1106 ? 42.211 -3.031 31.304 1.00 82.50 1106 VAL A C 1
ATOM 8920 O O . VAL A 1 1106 ? 42.127 -2.298 32.284 1.00 82.50 1106 VAL A O 1
ATOM 8923 N N . ASP A 1 1107 ? 42.701 -2.592 30.146 1.00 78.69 1107 ASP A N 1
ATOM 8924 C CA . ASP A 1 1107 ? 43.188 -1.232 29.899 1.00 78.69 1107 ASP A CA 1
ATOM 8925 C C . ASP A 1 1107 ? 42.085 -0.171 29.766 1.00 78.69 1107 ASP A C 1
ATOM 8927 O O . ASP A 1 1107 ? 42.349 1.021 29.940 1.00 78.69 1107 ASP A O 1
ATOM 8931 N N . GLN A 1 1108 ? 40.851 -0.594 29.487 1.00 80.56 1108 GLN A N 1
ATOM 8932 C CA . GLN A 1 1108 ? 39.689 0.281 29.341 1.00 80.56 1108 GLN A CA 1
ATOM 8933 C C . GLN A 1 1108 ? 38.922 0.485 30.652 1.00 80.56 1108 GLN A C 1
ATOM 8935 O O . GLN A 1 1108 ? 38.080 1.379 30.717 1.00 80.56 1108 GLN A O 1
ATOM 8940 N N . GLN A 1 1109 ? 39.182 -0.334 31.675 1.00 85.88 1109 GLN A N 1
ATOM 8941 C CA . GLN A 1 1109 ? 38.541 -0.222 32.985 1.00 85.88 1109 GLN A CA 1
ATOM 8942 C C . GLN A 1 1109 ? 39.153 0.925 33.795 1.00 85.88 1109 GLN A C 1
ATOM 8944 O O . GLN A 1 1109 ? 40.350 1.191 33.695 1.00 85.88 1109 GLN A O 1
ATOM 8949 N N . ASP A 1 1110 ? 38.334 1.597 34.606 1.00 85.94 1110 ASP A N 1
ATOM 8950 C CA . ASP A 1 1110 ? 38.819 2.603 35.550 1.00 85.94 1110 ASP A CA 1
ATOM 8951 C C . ASP A 1 1110 ? 39.333 1.957 36.848 1.00 85.94 1110 ASP A C 1
ATOM 8953 O O . ASP A 1 1110 ? 39.027 0.803 37.163 1.00 85.94 1110 ASP A O 1
ATOM 8957 N N . SER A 1 1111 ? 40.100 2.712 37.639 1.00 87.81 1111 SER A N 1
ATOM 8958 C CA . SER A 1 1111 ? 40.694 2.208 38.883 1.00 87.81 1111 SER A CA 1
ATOM 8959 C C . SER A 1 1111 ? 39.654 1.643 39.862 1.00 87.81 1111 SER A C 1
ATOM 8961 O O . SER A 1 1111 ? 39.941 0.687 40.576 1.00 87.81 1111 SER A O 1
ATOM 8963 N N . ALA A 1 1112 ? 38.438 2.195 39.903 1.00 88.25 1112 ALA A N 1
ATOM 8964 C CA . ALA A 1 1112 ? 37.387 1.727 40.806 1.00 88.25 1112 ALA A CA 1
ATOM 8965 C C . ALA A 1 1112 ? 36.835 0.351 40.391 1.00 88.25 1112 ALA A C 1
ATOM 8967 O O . ALA A 1 1112 ? 36.644 -0.524 41.238 1.00 88.25 1112 ALA A O 1
ATOM 8968 N N . LEU A 1 1113 ? 36.610 0.139 39.092 1.00 89.94 1113 LEU A N 1
ATOM 8969 C CA . LEU A 1 1113 ? 36.145 -1.134 38.548 1.00 89.94 1113 LEU A CA 1
ATOM 8970 C C . LEU A 1 1113 ? 37.233 -2.210 38.633 1.00 89.94 1113 LEU A C 1
ATOM 8972 O O . LEU A 1 1113 ? 36.938 -3.345 39.010 1.00 89.94 1113 LEU A O 1
ATOM 8976 N N . VAL A 1 1114 ? 38.492 -1.838 38.370 1.00 91.19 1114 VAL A N 1
ATOM 8977 C CA . VAL A 1 1114 ? 39.658 -2.713 38.562 1.00 91.19 1114 VAL A CA 1
ATOM 8978 C C . VAL A 1 1114 ? 39.735 -3.183 40.015 1.00 91.19 1114 VAL A C 1
ATOM 8980 O O . VAL A 1 1114 ? 39.860 -4.384 40.252 1.00 91.19 1114 VAL A O 1
ATOM 8983 N N . LEU A 1 1115 ? 39.603 -2.270 40.986 1.00 92.38 1115 LEU A N 1
ATOM 8984 C CA . LEU A 1 1115 ? 39.607 -2.612 42.411 1.00 92.38 1115 LEU A CA 1
ATOM 8985 C C . LEU A 1 1115 ? 38.497 -3.614 42.746 1.00 92.38 1115 LEU A C 1
ATOM 8987 O O . LEU A 1 1115 ? 38.761 -4.669 43.325 1.00 92.38 1115 LEU A O 1
ATOM 8991 N N . ALA A 1 1116 ? 37.263 -3.295 42.347 1.00 92.75 1116 ALA A N 1
ATOM 8992 C CA . ALA A 1 1116 ? 36.093 -4.129 42.595 1.00 92.75 1116 ALA A CA 1
ATOM 8993 C C . ALA A 1 1116 ? 36.270 -5.544 42.023 1.00 92.75 1116 ALA A C 1
ATOM 8995 O O . ALA A 1 1116 ? 35.941 -6.535 42.681 1.00 92.75 1116 ALA A O 1
ATOM 8996 N N . TYR A 1 1117 ? 36.813 -5.654 40.808 1.00 94.31 1117 TYR A N 1
ATOM 8997 C CA . TYR A 1 1117 ? 37.013 -6.943 40.160 1.00 94.31 1117 TYR A CA 1
ATOM 8998 C C . TYR A 1 1117 ? 38.159 -7.749 40.783 1.00 94.31 1117 TYR A C 1
ATOM 9000 O O . TYR A 1 1117 ? 37.993 -8.949 41.009 1.00 94.31 1117 TYR A O 1
ATOM 9008 N N . LEU A 1 1118 ? 39.281 -7.111 41.142 1.00 93.00 1118 LEU A N 1
ATOM 9009 C CA . LEU A 1 1118 ? 40.376 -7.763 41.873 1.00 93.00 1118 LEU A CA 1
ATOM 9010 C C . LEU A 1 1118 ? 39.882 -8.352 43.203 1.00 93.00 1118 LEU A C 1
ATOM 9012 O O . LEU A 1 1118 ? 40.100 -9.540 43.463 1.00 93.00 1118 LEU A O 1
ATOM 9016 N N . GLN A 1 1119 ? 39.118 -7.571 43.975 1.00 93.69 1119 GLN A N 1
ATOM 9017 C CA . GLN A 1 1119 ? 38.476 -8.031 45.210 1.00 93.69 1119 GLN A CA 1
ATOM 9018 C C . GLN A 1 1119 ? 37.553 -9.224 44.953 1.00 93.69 1119 GLN A C 1
ATOM 9020 O O . GLN A 1 1119 ? 37.614 -10.234 45.661 1.00 93.69 1119 GLN A O 1
ATOM 9025 N N . ALA A 1 1120 ? 36.720 -9.146 43.912 1.00 95.00 1120 ALA A N 1
ATOM 9026 C CA . ALA A 1 1120 ? 35.798 -10.218 43.566 1.00 95.00 1120 ALA A CA 1
ATOM 9027 C C . ALA A 1 1120 ? 36.525 -11.518 43.192 1.00 95.00 1120 ALA A C 1
ATOM 9029 O O . ALA A 1 1120 ? 36.111 -12.593 43.632 1.00 95.00 1120 ALA A O 1
ATOM 9030 N N . LEU A 1 1121 ? 37.605 -11.447 42.409 1.00 93.88 1121 LEU A N 1
ATOM 9031 C CA . LEU A 1 1121 ? 38.398 -12.614 42.020 1.00 93.88 1121 LEU A CA 1
ATOM 9032 C C . LEU A 1 1121 ? 39.143 -13.224 43.214 1.00 93.88 1121 LEU A C 1
ATOM 9034 O O . LEU A 1 1121 ? 39.135 -14.451 43.372 1.00 93.88 1121 LEU A O 1
ATOM 9038 N N . ARG A 1 1122 ? 39.733 -12.390 44.082 1.00 94.00 1122 ARG A N 1
ATOM 9039 C CA . ARG A 1 1122 ? 40.446 -12.837 45.288 1.00 94.00 1122 ARG A CA 1
ATOM 9040 C C . ARG A 1 1122 ? 39.502 -13.498 46.288 1.00 94.00 1122 ARG A C 1
ATOM 9042 O O . ARG A 1 1122 ? 39.744 -14.634 46.693 1.00 94.00 1122 ARG A O 1
ATOM 9049 N N . HIS A 1 1123 ? 38.390 -12.849 46.641 1.00 91.88 1123 HIS A N 1
ATOM 9050 C CA . HIS A 1 1123 ? 37.422 -13.403 47.595 1.00 91.88 1123 HIS A CA 1
ATOM 9051 C C . HIS A 1 1123 ? 36.753 -14.687 47.091 1.00 91.88 1123 HIS A C 1
ATOM 9053 O O . HIS A 1 1123 ? 36.404 -15.556 47.891 1.00 91.88 1123 HIS A O 1
ATOM 9059 N N . GLN A 1 1124 ? 36.612 -14.842 45.773 1.00 93.38 1124 GLN A N 1
ATOM 9060 C CA . GLN A 1 1124 ? 36.114 -16.072 45.157 1.00 93.38 1124 GLN A CA 1
ATOM 9061 C C . GLN A 1 1124 ? 37.201 -17.133 44.910 1.00 93.38 1124 GLN A C 1
ATOM 9063 O O . GLN A 1 1124 ? 36.878 -18.210 44.411 1.00 93.38 1124 GLN A O 1
ATOM 9068 N N . LYS A 1 1125 ? 38.468 -16.863 45.263 1.00 92.19 1125 LYS A N 1
ATOM 9069 C CA . LYS A 1 1125 ? 39.621 -17.765 45.082 1.00 92.19 1125 LYS A CA 1
ATOM 9070 C C . LYS A 1 1125 ? 39.842 -18.205 43.625 1.00 92.19 1125 LYS A C 1
ATOM 9072 O O . LYS A 1 1125 ? 40.280 -19.323 43.359 1.00 92.19 1125 LYS A O 1
ATOM 9077 N N . LYS A 1 1126 ? 39.554 -17.327 42.657 1.00 91.94 1126 LYS A N 1
ATOM 9078 C CA . LYS A 1 1126 ? 39.734 -17.582 41.214 1.00 91.94 1126 LYS A CA 1
ATOM 9079 C C . LYS A 1 1126 ? 41.162 -17.263 40.766 1.00 91.94 1126 LYS A C 1
ATOM 9081 O O . LYS A 1 1126 ? 41.387 -16.325 40.006 1.00 91.94 1126 LYS A O 1
ATOM 9086 N N . HIS A 1 1127 ? 42.130 -18.034 41.259 1.00 91.56 1127 HIS A N 1
ATOM 9087 C CA . HIS A 1 1127 ? 43.557 -17.728 41.102 1.00 91.56 1127 HIS A CA 1
ATOM 9088 C C . HIS A 1 1127 ? 44.022 -17.677 39.637 1.00 91.56 1127 HIS A C 1
ATOM 9090 O O . HIS A 1 1127 ? 44.745 -16.754 39.278 1.00 91.56 1127 HIS A O 1
ATOM 9096 N N . ASP A 1 1128 ? 43.561 -18.588 38.775 1.00 90.06 1128 ASP A N 1
ATOM 9097 C CA . ASP A 1 1128 ? 43.969 -18.609 37.359 1.00 90.06 1128 ASP A CA 1
ATOM 9098 C C . ASP A 1 1128 ? 43.508 -17.350 36.607 1.00 90.06 1128 ASP A C 1
ATOM 9100 O O . ASP A 1 1128 ? 44.274 -16.731 35.866 1.00 90.06 1128 ASP A O 1
ATOM 9104 N N . VAL A 1 1129 ? 42.260 -16.931 36.847 1.00 91.12 1129 VAL A N 1
ATOM 9105 C CA . VAL A 1 1129 ? 41.676 -15.723 36.244 1.00 91.12 1129 VAL A CA 1
ATOM 9106 C C . VAL A 1 1129 ? 42.343 -14.470 36.807 1.00 91.12 1129 VAL A C 1
ATOM 9108 O O . VAL A 1 1129 ? 42.687 -13.572 36.044 1.00 91.12 1129 VAL A O 1
ATOM 9111 N N . LEU A 1 1130 ? 42.582 -14.425 38.122 1.00 91.94 1130 LEU A N 1
ATOM 9112 C CA . LEU A 1 1130 ? 43.288 -13.326 38.785 1.00 91.94 1130 LEU A CA 1
ATOM 9113 C C . LEU A 1 1130 ? 44.711 -13.158 38.239 1.00 91.94 1130 LEU A C 1
ATOM 9115 O O . LEU A 1 1130 ? 45.119 -12.043 37.926 1.00 91.94 1130 LEU A O 1
ATOM 9119 N N . HIS A 1 1131 ? 45.446 -14.258 38.064 1.00 91.81 1131 HIS A N 1
ATOM 9120 C CA . HIS A 1 1131 ? 46.794 -14.236 37.502 1.00 91.81 1131 HIS A CA 1
ATOM 9121 C C . HIS A 1 1131 ? 46.796 -13.724 36.052 1.00 91.81 1131 HIS A C 1
ATOM 9123 O O . HIS A 1 1131 ? 47.597 -12.856 35.703 1.00 91.81 1131 HIS A O 1
ATOM 9129 N N . ALA A 1 1132 ? 45.877 -14.215 35.212 1.00 90.38 1132 ALA A N 1
ATOM 9130 C CA . ALA A 1 1132 ? 45.737 -13.758 33.828 1.00 90.38 1132 ALA A CA 1
ATOM 9131 C C . ALA A 1 1132 ? 45.329 -12.277 33.726 1.00 90.38 1132 ALA A C 1
ATOM 9133 O O . ALA A 1 1132 ? 45.790 -11.576 32.826 1.00 90.38 1132 ALA A O 1
ATOM 9134 N N . TYR A 1 1133 ? 44.489 -11.805 34.649 1.00 90.94 1133 TYR A N 1
ATOM 9135 C CA . TYR A 1 1133 ? 44.036 -10.419 34.714 1.00 90.94 1133 TYR A CA 1
ATOM 9136 C C . TYR A 1 1133 ? 45.169 -9.466 35.120 1.00 90.94 1133 TYR A C 1
ATOM 9138 O O . TYR A 1 1133 ? 45.406 -8.466 34.449 1.00 90.94 1133 TYR A O 1
ATOM 9146 N N . LEU A 1 1134 ? 45.935 -9.814 36.161 1.00 89.31 1134 LEU A N 1
ATOM 9147 C CA . LEU A 1 1134 ? 47.094 -9.030 36.609 1.00 89.31 1134 LEU A CA 1
ATOM 9148 C C . LEU A 1 1134 ? 48.193 -8.937 35.544 1.00 89.31 1134 LEU A C 1
ATOM 9150 O O . LEU A 1 1134 ? 48.860 -7.912 35.447 1.00 89.31 1134 LEU A O 1
ATOM 9154 N N . ALA A 1 1135 ? 48.369 -9.976 34.722 1.00 87.44 1135 ALA A N 1
ATOM 9155 C CA . ALA A 1 1135 ? 49.326 -9.955 33.614 1.00 87.44 1135 ALA A CA 1
ATOM 9156 C C . ALA A 1 1135 ? 48.971 -8.929 32.518 1.00 87.44 1135 ALA A C 1
ATOM 9158 O O . ALA A 1 1135 ? 49.850 -8.516 31.767 1.00 87.44 1135 ALA A O 1
ATOM 9159 N N . GLN A 1 1136 ? 47.701 -8.523 32.429 1.00 88.75 1136 GLN A N 1
ATOM 9160 C CA . GLN A 1 1136 ? 47.193 -7.546 31.461 1.00 88.75 1136 GLN A CA 1
ATOM 9161 C C . GLN A 1 1136 ? 47.013 -6.146 32.069 1.00 88.75 1136 GLN A C 1
ATOM 9163 O O . GLN A 1 1136 ? 46.536 -5.240 31.388 1.00 88.75 1136 GLN A O 1
ATOM 9168 N N . LEU A 1 1137 ? 47.363 -5.956 33.347 1.00 87.31 1137 LEU A N 1
ATOM 9169 C CA . LEU A 1 1137 ? 47.129 -4.702 34.051 1.00 87.31 1137 LEU A CA 1
ATOM 9170 C C . LEU A 1 1137 ? 48.094 -3.601 33.557 1.00 87.31 1137 LEU A C 1
ATOM 9172 O O . LEU A 1 1137 ? 49.311 -3.792 33.620 1.00 87.31 1137 LEU A O 1
ATOM 9176 N N . PRO A 1 1138 ? 47.593 -2.438 33.100 1.00 84.06 1138 PRO A N 1
ATOM 9177 C CA . PRO A 1 1138 ? 48.444 -1.335 32.654 1.00 84.06 1138 PRO A CA 1
ATOM 9178 C C . PRO A 1 1138 ? 49.355 -0.777 33.756 1.00 84.06 1138 PRO A C 1
ATOM 9180 O O . PRO A 1 1138 ? 48.965 -0.731 34.923 1.00 84.06 1138 PRO A O 1
ATOM 9183 N N . GLU A 1 1139 ? 50.511 -0.222 33.371 1.00 80.38 1139 GLU A N 1
ATOM 9184 C CA . GLU A 1 1139 ? 51.474 0.386 34.311 1.00 80.38 1139 GLU A CA 1
ATOM 9185 C C . GLU A 1 1139 ? 50.867 1.534 35.142 1.00 80.38 1139 GLU A C 1
ATOM 9187 O O . GLU A 1 1139 ? 51.171 1.690 36.322 1.00 80.38 1139 GLU A O 1
ATOM 9192 N N . GLN A 1 1140 ? 49.941 2.307 34.565 1.00 79.06 1140 GLN A N 1
ATOM 9193 C CA . GLN A 1 1140 ? 49.220 3.360 35.294 1.00 79.06 1140 GLN A CA 1
ATOM 9194 C C . GLN A 1 1140 ? 48.394 2.811 36.471 1.00 79.06 1140 GLN A C 1
ATOM 9196 O O . GLN A 1 1140 ? 48.289 3.459 37.507 1.00 79.06 1140 GLN A O 1
ATOM 9201 N N . HIS A 1 1141 ? 47.824 1.610 36.328 1.00 82.38 1141 HIS A N 1
ATOM 9202 C CA . HIS A 1 1141 ? 47.008 0.976 37.361 1.00 82.38 1141 HIS A CA 1
ATOM 9203 C C . HIS A 1 1141 ? 47.877 0.250 38.389 1.00 82.38 1141 HIS A C 1
ATOM 9205 O O . HIS A 1 1141 ? 47.539 0.240 39.569 1.00 82.38 1141 HIS A O 1
ATOM 9211 N N . SER A 1 1142 ? 49.019 -0.307 37.975 1.00 76.44 1142 SER A N 1
ATOM 9212 C CA . SER A 1 1142 ? 49.931 -1.008 38.886 1.00 76.44 1142 SER A CA 1
ATOM 9213 C C . SER A 1 1142 ? 50.601 -0.094 39.917 1.00 76.44 1142 SER A C 1
ATOM 9215 O O . SER A 1 1142 ? 51.092 -0.591 40.925 1.00 76.44 1142 SER A O 1
ATOM 9217 N N . ARG A 1 1143 ? 50.599 1.227 39.692 1.00 79.38 1143 ARG A N 1
ATOM 9218 C CA . ARG A 1 1143 ? 51.127 2.245 40.620 1.00 79.38 1143 ARG A CA 1
ATOM 9219 C C . ARG A 1 1143 ? 50.054 3.141 41.244 1.00 79.38 1143 ARG A C 1
ATOM 9221 O O . ARG A 1 1143 ? 50.383 4.111 41.919 1.00 79.38 1143 ARG A O 1
ATOM 9228 N N . HIS A 1 1144 ? 48.775 2.866 41.001 1.00 83.25 1144 HIS A N 1
ATOM 9229 C CA . HIS A 1 1144 ? 47.697 3.725 41.476 1.00 83.25 1144 HIS A CA 1
ATOM 9230 C C . HIS A 1 1144 ? 47.449 3.505 42.975 1.00 83.25 1144 HIS A C 1
ATOM 9232 O O . HIS A 1 1144 ? 47.113 2.392 43.371 1.00 83.25 1144 HIS A O 1
ATOM 9238 N N . ALA A 1 1145 ? 47.525 4.562 43.792 1.00 82.12 1145 ALA A N 1
ATOM 9239 C CA . ALA A 1 1145 ? 47.435 4.479 45.259 1.00 82.12 1145 ALA A CA 1
ATOM 9240 C C . ALA A 1 1145 ? 46.232 3.655 45.763 1.00 82.12 1145 ALA A C 1
ATOM 9242 O O . ALA A 1 1145 ? 46.399 2.750 46.569 1.00 82.12 1145 ALA A O 1
ATOM 9243 N N . LEU A 1 1146 ? 45.037 3.882 45.197 1.00 83.75 1146 LEU A N 1
ATOM 9244 C CA . LEU A 1 1146 ? 43.814 3.123 45.521 1.00 83.75 1146 LEU A CA 1
ATOM 9245 C C . LEU A 1 1146 ? 43.934 1.597 45.302 1.00 83.75 1146 LEU A C 1
ATOM 9247 O O . LEU A 1 1146 ? 43.251 0.822 45.964 1.00 83.75 1146 LEU A O 1
ATOM 9251 N N . LEU A 1 1147 ? 44.744 1.165 44.332 1.00 88.44 1147 LEU A N 1
ATOM 9252 C CA . LEU A 1 1147 ? 44.860 -0.237 43.923 1.00 88.44 1147 LEU A CA 1
ATOM 9253 C C . LEU A 1 1147 ? 45.974 -0.978 44.656 1.00 88.44 1147 LEU A C 1
ATOM 9255 O O . LEU A 1 1147 ? 45.873 -2.193 44.814 1.00 88.44 1147 LEU A O 1
ATOM 9259 N N . LEU A 1 1148 ? 47.019 -0.271 45.093 1.00 87.75 1148 LEU A N 1
ATOM 9260 C CA . LEU A 1 1148 ? 48.216 -0.873 45.679 1.00 87.75 1148 LEU A CA 1
ATOM 9261 C C . LEU A 1 1148 ? 47.903 -1.834 46.845 1.00 87.75 1148 LEU A C 1
ATOM 9263 O O . LEU A 1 1148 ? 48.393 -2.963 46.786 1.00 87.75 1148 LEU A O 1
ATOM 9267 N N . PRO A 1 1149 ? 47.045 -1.504 47.834 1.00 89.31 1149 PRO A N 1
ATOM 9268 C CA . PRO A 1 1149 ? 46.748 -2.436 48.926 1.00 89.31 1149 PRO A CA 1
ATOM 9269 C C . PRO A 1 1149 ? 46.134 -3.758 48.437 1.00 89.31 1149 PRO A C 1
ATOM 9271 O O . PRO A 1 1149 ? 46.539 -4.845 48.849 1.00 89.31 1149 PRO A O 1
ATOM 9274 N N . GLU A 1 1150 ? 45.190 -3.689 47.496 1.00 92.12 1150 GLU A N 1
ATOM 9275 C CA . GLU A 1 1150 ? 44.537 -4.886 46.955 1.00 92.12 1150 GLU A CA 1
ATOM 9276 C C . GLU A 1 1150 ? 45.459 -5.665 46.004 1.00 92.12 1150 GLU A C 1
ATOM 9278 O O . GLU A 1 1150 ? 45.392 -6.892 45.960 1.00 92.12 1150 GLU A O 1
ATOM 9283 N N . LEU A 1 1151 ? 46.361 -4.994 45.279 1.00 90.44 1151 LEU A N 1
ATOM 9284 C CA . LEU A 1 1151 ? 47.407 -5.659 44.494 1.00 90.44 1151 LEU A CA 1
ATOM 9285 C C . LEU A 1 1151 ? 48.356 -6.452 45.400 1.00 90.44 1151 LEU A C 1
ATOM 9287 O O . LEU A 1 1151 ? 48.694 -7.593 45.075 1.00 90.44 1151 LEU A O 1
ATOM 9291 N N . GLY A 1 1152 ? 48.729 -5.894 46.554 1.00 89.38 1152 GLY A N 1
ATOM 9292 C CA . GLY A 1 1152 ? 49.512 -6.589 47.574 1.00 89.38 1152 GLY A CA 1
ATOM 9293 C C . GLY A 1 1152 ? 48.806 -7.850 48.084 1.00 89.38 1152 GLY A C 1
ATOM 9294 O O . GLY A 1 1152 ? 49.400 -8.932 48.108 1.00 89.38 1152 GLY A O 1
ATOM 9295 N N . GLU A 1 1153 ? 47.516 -7.746 48.412 1.00 91.94 1153 GLU A N 1
ATOM 9296 C CA . GLU A 1 1153 ? 46.671 -8.882 48.815 1.00 91.94 1153 GLU A CA 1
ATOM 9297 C C . GLU A 1 1153 ? 46.518 -9.932 47.700 1.00 91.94 1153 GLU A C 1
ATOM 9299 O O . GLU A 1 1153 ? 46.566 -11.141 47.950 1.00 91.94 1153 GLU A O 1
ATOM 9304 N N . ALA A 1 1154 ? 46.364 -9.495 46.450 1.00 91.69 1154 ALA A N 1
ATOM 9305 C CA . ALA A 1 1154 ? 46.254 -10.378 45.296 1.00 91.69 1154 ALA A CA 1
ATOM 9306 C C . ALA A 1 1154 ? 47.561 -11.146 45.037 1.00 91.69 1154 ALA A C 1
ATOM 9308 O O . ALA A 1 1154 ? 47.525 -12.353 44.783 1.00 91.69 1154 ALA A O 1
ATOM 9309 N N . PHE A 1 1155 ? 48.722 -10.492 45.149 1.00 93.31 1155 PHE A N 1
ATOM 9310 C CA . PHE A 1 1155 ? 50.020 -11.156 45.019 1.00 93.31 1155 PHE A CA 1
ATOM 9311 C C . PHE A 1 1155 ? 50.278 -12.158 46.148 1.00 93.31 1155 PHE A C 1
ATOM 9313 O O . PHE A 1 1155 ? 50.777 -13.251 45.866 1.00 93.31 1155 PHE A O 1
ATOM 9320 N N . ILE A 1 1156 ? 49.871 -11.852 47.386 1.00 91.06 1156 ILE A N 1
ATOM 9321 C CA . ILE A 1 1156 ? 49.889 -12.812 48.502 1.00 91.06 1156 ILE A CA 1
ATOM 9322 C C . ILE A 1 1156 ? 49.017 -14.034 48.175 1.00 91.06 1156 ILE A C 1
ATOM 9324 O O . ILE A 1 1156 ? 49.484 -15.169 48.284 1.00 91.06 1156 ILE A O 1
ATOM 9328 N N . ALA A 1 1157 ? 47.779 -13.829 47.709 1.00 90.12 1157 ALA A N 1
ATOM 9329 C CA . ALA A 1 1157 ? 46.863 -14.921 47.363 1.00 90.12 1157 ALA A CA 1
ATOM 9330 C C . ALA A 1 1157 ? 47.415 -15.838 46.252 1.00 90.12 1157 ALA A C 1
ATOM 9332 O O . ALA A 1 1157 ? 47.213 -17.054 46.284 1.00 90.12 1157 ALA A O 1
ATOM 9333 N N . LEU A 1 1158 ? 48.156 -15.267 45.297 1.00 91.56 1158 LEU A N 1
ATOM 9334 C CA . LEU A 1 1158 ? 48.827 -15.993 44.213 1.00 91.56 1158 LEU A CA 1
ATOM 9335 C C . LEU A 1 1158 ? 50.206 -16.555 44.590 1.00 91.56 1158 LEU A C 1
ATOM 9337 O O . LEU A 1 1158 ? 50.840 -17.198 43.754 1.00 91.56 1158 LEU A O 1
ATOM 9341 N N . LYS A 1 1159 ? 50.677 -16.339 45.825 1.00 91.69 1159 LYS A N 1
ATOM 9342 C CA . LYS A 1 1159 ? 52.021 -16.720 46.294 1.00 91.69 1159 LYS A CA 1
ATOM 9343 C C . LYS A 1 1159 ? 53.162 -16.074 45.491 1.00 91.69 1159 LYS A C 1
ATOM 9345 O O . LYS A 1 1159 ? 54.254 -16.630 45.384 1.00 91.69 1159 LYS A O 1
ATOM 9350 N N . LEU A 1 1160 ? 52.925 -14.891 44.926 1.00 91.62 1160 LEU A N 1
ATOM 9351 C CA . LEU A 1 1160 ? 53.920 -14.078 44.220 1.00 91.62 1160 LEU A CA 1
ATOM 9352 C C . LEU A 1 1160 ? 54.649 -13.169 45.219 1.00 91.62 1160 LEU A C 1
ATOM 9354 O O . LEU A 1 1160 ? 54.546 -11.945 45.164 1.00 91.62 1160 LEU A O 1
ATOM 9358 N N . TRP A 1 1161 ? 55.377 -13.788 46.149 1.00 91.31 1161 TRP A N 1
ATOM 9359 C CA . TRP A 1 1161 ? 55.909 -13.134 47.349 1.00 91.31 1161 TRP A CA 1
ATOM 9360 C C . TRP A 1 1161 ? 56.831 -11.941 47.067 1.00 91.31 1161 TRP A C 1
ATOM 9362 O O . TRP A 1 1161 ? 56.687 -10.911 47.710 1.00 91.31 1161 TRP A O 1
ATOM 9372 N N . ASN A 1 1162 ? 57.713 -12.023 46.063 1.00 90.00 1162 ASN A N 1
ATOM 9373 C CA . ASN A 1 1162 ? 58.592 -10.900 45.699 1.00 90.00 1162 ASN A CA 1
ATOM 9374 C C . ASN A 1 1162 ? 57.792 -9.660 45.262 1.00 90.00 1162 ASN A C 1
ATOM 9376 O O . ASN A 1 1162 ? 58.067 -8.555 45.715 1.00 90.00 1162 ASN A O 1
ATOM 9380 N N . LYS A 1 1163 ? 56.749 -9.850 44.442 1.00 89.69 1163 LYS A N 1
ATOM 9381 C CA . LYS A 1 1163 ? 55.877 -8.753 43.988 1.00 89.69 1163 LYS A CA 1
ATOM 9382 C C . LYS A 1 1163 ? 55.018 -8.198 45.122 1.00 89.69 1163 LYS A C 1
ATOM 9384 O O . LYS A 1 1163 ? 54.798 -6.996 45.189 1.00 89.69 1163 LYS A O 1
ATOM 9389 N N . ALA A 1 1164 ? 54.541 -9.064 46.020 1.00 89.94 1164 ALA A N 1
ATOM 9390 C CA . ALA A 1 1164 ? 53.841 -8.625 47.224 1.00 89.94 1164 ALA A CA 1
ATOM 9391 C C . ALA A 1 1164 ? 54.752 -7.754 48.104 1.00 89.94 1164 ALA A C 1
ATOM 9393 O O . ALA A 1 1164 ? 54.317 -6.703 48.563 1.00 89.94 1164 ALA A O 1
ATOM 9394 N N . ALA A 1 1165 ? 56.015 -8.150 48.291 1.00 89.25 1165 ALA A N 1
ATOM 9395 C CA . ALA A 1 1165 ? 56.977 -7.399 49.093 1.00 89.25 1165 ALA A CA 1
ATOM 9396 C C . ALA A 1 1165 ? 57.255 -6.012 48.499 1.00 89.25 1165 ALA A C 1
ATOM 9398 O O . ALA A 1 1165 ? 57.224 -5.031 49.233 1.00 89.25 1165 ALA A O 1
ATOM 9399 N N . GLU A 1 1166 ? 57.450 -5.916 47.179 1.00 89.88 1166 GLU A N 1
ATOM 9400 C CA . GLU A 1 1166 ? 57.622 -4.634 46.478 1.00 89.88 1166 GLU A CA 1
ATOM 9401 C C . GLU A 1 1166 ? 56.448 -3.675 46.728 1.00 89.88 1166 GLU A C 1
ATOM 9403 O O . GLU A 1 1166 ? 56.663 -2.505 47.043 1.00 89.88 1166 GLU A O 1
ATOM 9408 N N . VAL A 1 1167 ? 55.211 -4.174 46.631 1.00 89.75 1167 VAL A N 1
ATOM 9409 C CA . VAL A 1 1167 ? 54.001 -3.366 46.839 1.00 89.75 1167 VAL A CA 1
ATOM 9410 C C . VAL A 1 1167 ? 53.852 -2.934 48.297 1.00 89.75 1167 VAL A C 1
ATOM 9412 O O . VAL A 1 1167 ? 53.636 -1.755 48.557 1.00 89.75 1167 VAL A O 1
ATOM 9415 N N . TRP A 1 1168 ? 53.980 -3.859 49.253 1.00 90.44 1168 TRP A N 1
ATOM 9416 C CA . TRP A 1 1168 ? 53.816 -3.531 50.673 1.00 90.44 1168 TRP A CA 1
ATOM 9417 C C . TRP A 1 1168 ? 54.934 -2.632 51.199 1.00 90.44 1168 TRP A C 1
ATOM 9419 O O . TRP A 1 1168 ? 54.668 -1.756 52.014 1.00 90.44 1168 TRP A O 1
ATOM 9429 N N . MET A 1 1169 ? 56.161 -2.782 50.693 1.00 88.69 1169 MET A N 1
ATOM 9430 C CA . MET A 1 1169 ? 57.268 -1.878 51.005 1.00 88.69 1169 MET A CA 1
ATOM 9431 C C . MET A 1 1169 ? 56.987 -0.448 50.531 1.00 88.69 1169 MET A C 1
ATOM 9433 O O . MET A 1 1169 ? 57.297 0.500 51.245 1.00 88.69 1169 MET A O 1
ATOM 9437 N N . ALA A 1 1170 ? 56.361 -0.287 49.362 1.00 85.56 1170 ALA A N 1
ATOM 9438 C CA . ALA A 1 1170 ? 55.978 1.023 48.839 1.00 85.56 1170 ALA A CA 1
ATOM 9439 C C . ALA A 1 1170 ? 54.838 1.698 49.626 1.00 85.56 1170 ALA A C 1
ATOM 9441 O O . ALA A 1 1170 ? 54.612 2.887 49.433 1.00 85.56 1170 ALA A O 1
ATOM 9442 N N . LEU A 1 1171 ? 54.133 0.962 50.494 1.00 86.88 1171 LEU A N 1
ATOM 9443 C CA . LEU A 1 1171 ? 52.998 1.452 51.283 1.00 86.88 1171 LEU A CA 1
ATOM 9444 C C . LEU A 1 1171 ? 53.324 1.674 52.770 1.00 86.88 1171 LEU A C 1
ATOM 9446 O O . LEU A 1 1171 ? 52.431 2.050 53.523 1.00 86.88 1171 LEU A O 1
ATOM 9450 N N . LEU A 1 1172 ? 54.565 1.442 53.216 1.00 84.31 1172 LEU A N 1
ATOM 9451 C CA . LEU A 1 1172 ? 54.927 1.494 54.643 1.00 84.31 1172 LEU A CA 1
ATOM 9452 C C . LEU A 1 1172 ? 54.654 2.852 55.303 1.00 84.31 1172 LEU A C 1
ATOM 9454 O O . LEU A 1 1172 ? 54.288 2.894 56.474 1.00 84.31 1172 LEU A O 1
ATOM 9458 N N . ASP A 1 1173 ? 54.826 3.952 54.573 1.00 78.88 1173 ASP A N 1
ATOM 9459 C CA . ASP A 1 1173 ? 54.611 5.296 55.121 1.00 78.88 1173 ASP A CA 1
ATOM 9460 C C . ASP A 1 1173 ? 53.130 5.717 55.102 1.00 78.88 1173 ASP A C 1
ATOM 9462 O O . ASP A 1 1173 ? 52.722 6.570 55.891 1.00 78.88 1173 ASP A O 1
ATOM 9466 N N . ASP A 1 1174 ? 52.320 5.095 54.239 1.00 77.38 1174 ASP A N 1
ATOM 9467 C CA . ASP A 1 1174 ? 50.938 5.503 53.960 1.00 77.38 1174 ASP A CA 1
ATOM 9468 C C . ASP A 1 1174 ? 49.885 4.591 54.620 1.00 77.38 1174 ASP A C 1
ATOM 9470 O O . ASP A 1 1174 ? 48.790 5.046 54.947 1.00 77.38 1174 ASP A O 1
ATOM 9474 N N . GLU A 1 1175 ? 50.198 3.310 54.845 1.00 78.00 1175 GLU A N 1
ATOM 9475 C CA . GLU A 1 1175 ? 49.255 2.299 55.335 1.00 78.00 1175 GLU A CA 1
ATOM 9476 C C . GLU A 1 1175 ? 49.840 1.521 56.526 1.00 78.00 1175 GLU A C 1
ATOM 9478 O O . GLU A 1 1175 ? 50.705 0.661 56.344 1.00 78.00 1175 GLU A O 1
ATOM 9483 N N . PRO A 1 1176 ? 49.336 1.714 57.761 1.00 77.44 1176 PRO A N 1
ATOM 9484 C CA . PRO A 1 1176 ? 49.839 1.003 58.942 1.00 77.44 1176 PRO A CA 1
ATOM 9485 C C . PRO A 1 1176 ? 49.773 -0.528 58.819 1.00 77.44 1176 PRO A C 1
ATOM 9487 O O . PRO A 1 1176 ? 50.633 -1.243 59.329 1.00 77.44 1176 PRO A O 1
ATOM 9490 N N . GLN A 1 1177 ? 48.785 -1.053 58.086 1.00 78.12 1177 GLN A N 1
ATOM 9491 C CA . GLN A 1 1177 ? 48.648 -2.492 57.838 1.00 78.12 1177 GLN A CA 1
ATOM 9492 C C . GLN A 1 1177 ? 49.778 -3.057 56.951 1.00 78.12 1177 GLN A C 1
ATOM 9494 O O . GLN A 1 1177 ? 50.038 -4.266 56.974 1.00 78.12 1177 GLN A O 1
ATOM 9499 N N . ALA A 1 1178 ? 50.479 -2.208 56.191 1.00 84.38 1178 ALA A N 1
ATOM 9500 C CA . ALA A 1 1178 ? 51.556 -2.627 55.302 1.00 84.38 1178 ALA A CA 1
ATOM 9501 C C . ALA A 1 1178 ? 52.738 -3.239 56.065 1.00 84.38 1178 ALA A C 1
ATOM 9503 O O . ALA A 1 1178 ? 53.338 -4.188 55.563 1.00 84.38 1178 ALA A O 1
ATOM 9504 N N . TYR A 1 1179 ? 53.024 -2.790 57.294 1.00 84.69 1179 TYR A N 1
ATOM 9505 C CA . TYR A 1 1179 ? 54.084 -3.370 58.129 1.00 84.69 1179 TYR A CA 1
ATOM 9506 C C . TYR A 1 1179 ? 53.824 -4.843 58.430 1.00 84.69 1179 TYR A C 1
ATOM 9508 O O . TYR A 1 1179 ? 54.686 -5.694 58.198 1.00 84.69 1179 TYR A O 1
ATOM 9516 N N . TYR A 1 1180 ? 52.608 -5.156 58.880 1.00 86.94 1180 TYR A N 1
ATOM 9517 C CA . TYR A 1 1180 ? 52.204 -6.527 59.160 1.00 86.94 1180 TYR A CA 1
ATOM 9518 C C . TYR A 1 1180 ? 52.226 -7.395 57.895 1.00 86.94 1180 TYR A C 1
ATOM 9520 O O . TYR A 1 1180 ? 52.763 -8.505 57.893 1.00 86.94 1180 TYR A O 1
ATOM 9528 N N . ARG A 1 1181 ? 51.687 -6.885 56.780 1.00 88.69 1181 ARG A N 1
ATOM 9529 C CA . ARG A 1 1181 ? 51.644 -7.625 55.509 1.00 88.69 1181 ARG A CA 1
ATOM 9530 C C . ARG A 1 1181 ? 53.018 -7.834 54.882 1.00 88.69 1181 ARG A C 1
ATOM 9532 O O . ARG A 1 1181 ? 53.273 -8.910 54.330 1.00 88.69 1181 ARG A O 1
ATOM 9539 N N . LEU A 1 1182 ? 53.920 -6.865 55.003 1.00 90.00 1182 LEU A N 1
ATOM 9540 C CA . LEU A 1 1182 ? 55.301 -7.009 54.563 1.00 90.00 1182 LEU A CA 1
ATOM 9541 C C . LEU A 1 1182 ? 56.046 -8.021 55.434 1.00 90.00 1182 LEU A C 1
ATOM 9543 O O . LEU A 1 1182 ? 56.688 -8.912 54.887 1.00 90.00 1182 LEU A O 1
ATOM 9547 N N . ALA A 1 1183 ? 55.887 -7.966 56.760 1.00 88.06 1183 ALA A N 1
ATOM 9548 C CA . ALA A 1 1183 ? 56.467 -8.953 57.670 1.00 88.06 1183 ALA A CA 1
ATOM 9549 C C . ALA A 1 1183 ? 55.966 -10.374 57.366 1.00 88.06 1183 ALA A C 1
ATOM 9551 O O . ALA A 1 1183 ? 56.754 -11.321 57.331 1.00 88.06 1183 ALA A O 1
ATOM 9552 N N . TYR A 1 1184 ? 54.673 -10.525 57.055 1.00 90.12 1184 TYR A N 1
ATOM 9553 C CA . TYR A 1 1184 ? 54.107 -11.803 56.620 1.00 90.12 1184 TYR A CA 1
ATOM 9554 C C . TYR A 1 1184 ? 54.730 -12.269 55.299 1.00 90.12 1184 TYR A C 1
ATOM 9556 O O . TYR A 1 1184 ? 55.072 -13.437 55.127 1.00 90.12 1184 TYR A O 1
ATOM 9564 N N . THR A 1 1185 ? 54.938 -11.351 54.362 1.00 90.88 1185 THR A N 1
ATOM 9565 C CA . THR A 1 1185 ? 55.565 -11.670 53.077 1.00 90.88 1185 THR A CA 1
ATOM 9566 C C . THR A 1 1185 ? 57.037 -12.069 53.249 1.00 90.88 1185 THR A C 1
ATOM 9568 O O . THR A 1 1185 ? 57.474 -13.064 52.672 1.00 90.88 1185 THR A O 1
ATOM 9571 N N . TYR A 1 1186 ? 57.791 -11.371 54.102 1.00 91.88 1186 TYR A N 1
ATOM 9572 C CA . TYR A 1 1186 ? 59.172 -11.707 54.463 1.00 91.88 1186 TYR A CA 1
ATOM 9573 C C . TYR A 1 1186 ? 59.276 -13.055 55.169 1.00 91.88 1186 TYR A C 1
ATOM 9575 O O . TYR A 1 1186 ? 60.146 -13.859 54.827 1.00 91.88 1186 TYR A O 1
ATOM 9583 N N . ARG A 1 1187 ? 58.319 -13.379 56.047 1.00 90.31 1187 ARG A N 1
ATOM 9584 C CA . ARG A 1 1187 ? 58.193 -14.720 56.628 1.00 90.31 1187 ARG A CA 1
ATOM 9585 C C . ARG A 1 1187 ? 58.112 -15.800 55.548 1.00 90.31 1187 ARG A C 1
ATOM 9587 O O . ARG A 1 1187 ? 58.763 -16.839 55.687 1.00 90.31 1187 ARG A O 1
ATOM 9594 N N . MET A 1 1188 ? 57.335 -15.563 54.490 1.00 90.00 1188 MET A N 1
ATOM 9595 C CA . MET A 1 1188 ? 57.168 -16.503 53.376 1.00 90.00 1188 MET A CA 1
ATOM 9596 C C . MET A 1 1188 ? 58.383 -16.556 52.438 1.00 90.00 1188 MET A C 1
ATOM 9598 O O . MET A 1 1188 ? 58.627 -17.597 51.830 1.00 90.00 1188 MET A O 1
ATOM 9602 N N . LEU A 1 1189 ? 59.170 -15.479 52.360 1.00 89.75 1189 LEU A N 1
ATOM 9603 C CA . LEU A 1 1189 ? 60.451 -15.426 51.642 1.00 89.75 1189 LEU A CA 1
ATOM 9604 C C . LEU A 1 1189 ? 61.631 -16.010 52.440 1.00 89.75 1189 LEU A C 1
ATOM 9606 O O . LEU A 1 1189 ? 62.711 -16.185 51.884 1.00 89.75 1189 LEU A O 1
ATOM 9610 N N . GLY A 1 1190 ? 61.433 -16.336 53.722 1.00 87.06 1190 GLY A N 1
ATOM 9611 C CA . GLY A 1 1190 ? 62.490 -16.823 54.616 1.00 87.06 1190 GLY A CA 1
ATOM 9612 C C . GLY A 1 1190 ? 63.352 -15.717 55.238 1.00 87.06 1190 GLY A C 1
ATOM 9613 O O . GLY A 1 1190 ? 64.346 -16.022 55.888 1.00 87.06 1190 GLY A O 1
ATOM 9614 N N . MET A 1 1191 ? 62.957 -14.454 55.081 1.00 90.31 1191 MET A N 1
ATOM 9615 C CA . MET A 1 1191 ? 63.612 -13.261 55.629 1.00 90.31 1191 MET A CA 1
ATOM 9616 C C . MET A 1 1191 ? 63.105 -12.990 57.052 1.00 90.31 1191 MET A C 1
ATOM 9618 O O . MET A 1 1191 ? 62.348 -12.052 57.311 1.00 90.31 1191 MET A O 1
ATOM 9622 N N . ALA A 1 1192 ? 63.403 -13.915 57.968 1.00 86.31 1192 ALA A N 1
ATOM 9623 C CA . ALA A 1 1192 ? 62.816 -13.901 59.305 1.00 86.31 1192 ALA A CA 1
ATOM 9624 C C . ALA A 1 1192 ? 63.320 -12.734 60.172 1.00 86.31 1192 ALA A C 1
ATOM 9626 O O . ALA A 1 1192 ? 62.534 -12.154 60.919 1.00 86.31 1192 ALA A O 1
ATOM 9627 N N . GLU A 1 1193 ? 64.601 -12.375 60.056 1.00 86.69 1193 GLU A N 1
ATOM 9628 C CA . GLU A 1 1193 ? 65.203 -11.269 60.812 1.00 86.69 1193 GLU A CA 1
ATOM 9629 C C . GLU A 1 1193 ? 64.632 -9.921 60.363 1.00 86.69 1193 GLU A C 1
ATOM 9631 O O . GLU A 1 1193 ? 64.219 -9.112 61.192 1.00 86.69 1193 GLU A O 1
ATOM 9636 N N . GLU A 1 1194 ? 64.522 -9.701 59.053 1.00 88.19 1194 GLU A N 1
ATOM 9637 C CA . GLU A 1 1194 ? 63.954 -8.486 58.473 1.00 88.19 1194 GLU A CA 1
ATOM 9638 C C . GLU A 1 1194 ? 62.455 -8.370 58.769 1.00 88.19 1194 GLU A C 1
ATOM 9640 O O . GLU A 1 1194 ? 61.966 -7.288 59.098 1.00 88.19 1194 GLU A O 1
ATOM 9645 N N . GLY A 1 1195 ? 61.721 -9.487 58.699 1.00 87.06 1195 GLY A N 1
ATOM 9646 C CA . GLY A 1 1195 ? 60.306 -9.540 59.068 1.00 87.06 1195 GLY A CA 1
ATOM 9647 C C . GLY A 1 1195 ? 60.079 -9.215 60.544 1.00 87.06 1195 GLY A C 1
ATOM 9648 O O . GLY A 1 1195 ? 59.165 -8.461 60.873 1.00 87.06 1195 GLY A O 1
ATOM 9649 N N . LEU A 1 1196 ? 60.922 -9.746 61.435 1.00 87.44 1196 LEU A N 1
ATOM 9650 C CA . LEU A 1 1196 ? 60.854 -9.443 62.862 1.00 87.44 1196 LEU A CA 1
ATOM 9651 C C . LEU A 1 1196 ? 61.207 -7.977 63.138 1.00 87.44 1196 LEU A C 1
ATOM 9653 O O . LEU A 1 1196 ? 60.489 -7.309 63.878 1.00 87.44 1196 LEU A O 1
ATOM 9657 N N . ALA A 1 1197 ? 62.270 -7.459 62.516 1.00 86.44 1197 ALA A N 1
ATOM 9658 C CA . ALA A 1 1197 ? 62.696 -6.071 62.674 1.00 86.44 1197 ALA A CA 1
ATOM 9659 C C . ALA A 1 1197 ? 61.594 -5.078 62.275 1.00 86.44 1197 ALA A C 1
ATOM 9661 O O . ALA A 1 1197 ? 61.404 -4.073 62.960 1.00 86.44 1197 ALA A O 1
ATOM 9662 N N . LEU A 1 1198 ? 60.822 -5.383 61.224 1.00 85.81 1198 LEU A N 1
ATOM 9663 C CA . LEU A 1 1198 ? 59.647 -4.595 60.850 1.00 85.81 1198 LEU A CA 1
ATOM 9664 C C . LEU A 1 1198 ? 58.619 -4.538 61.986 1.00 85.81 1198 LEU A C 1
ATOM 9666 O O . LEU A 1 1198 ? 58.191 -3.449 62.353 1.00 85.81 1198 LEU A O 1
ATOM 9670 N N . LEU A 1 1199 ? 58.258 -5.678 62.583 1.00 84.31 1199 LEU A N 1
ATOM 9671 C CA . LEU A 1 1199 ? 57.257 -5.746 63.661 1.00 84.31 1199 LEU A CA 1
ATOM 9672 C C . LEU A 1 1199 ? 57.740 -5.153 64.999 1.00 84.31 1199 LEU A C 1
ATOM 9674 O O . LEU A 1 1199 ? 56.919 -4.855 65.865 1.00 84.31 1199 LEU A O 1
ATOM 9678 N N . LEU A 1 1200 ? 59.055 -4.988 65.178 1.00 82.81 1200 LEU A N 1
ATOM 9679 C CA . LEU A 1 1200 ? 59.679 -4.388 66.367 1.00 82.81 1200 LEU A CA 1
ATOM 9680 C C . LEU A 1 1200 ? 60.020 -2.896 66.211 1.00 82.81 1200 LEU A C 1
ATOM 9682 O O . LEU A 1 1200 ? 60.420 -2.260 67.187 1.00 82.81 1200 LEU A O 1
ATOM 9686 N N . GLY A 1 1201 ? 59.910 -2.338 65.002 1.00 74.62 1201 GLY A N 1
ATOM 9687 C CA . GLY A 1 1201 ? 60.293 -0.957 64.705 1.00 74.62 1201 GLY A CA 1
ATOM 9688 C C . GLY A 1 1201 ? 59.510 0.087 65.511 1.00 74.62 1201 GLY A C 1
ATOM 9689 O O . GLY A 1 1201 ? 58.353 -0.116 65.865 1.00 74.62 1201 GLY A O 1
ATOM 9690 N N . SER A 1 1202 ? 60.117 1.256 65.750 1.00 55.59 1202 SER A N 1
ATOM 9691 C CA . SER A 1 1202 ? 59.566 2.343 66.587 1.00 55.59 1202 SER A CA 1
ATOM 9692 C C . SER A 1 1202 ? 58.232 2.933 66.112 1.00 55.59 1202 SER A C 1
ATOM 9694 O O . SER A 1 1202 ? 57.597 3.677 66.856 1.00 55.59 1202 SER A O 1
ATOM 9696 N N . HIS A 1 1203 ? 57.825 2.635 64.879 1.00 57.91 1203 HIS A N 1
ATOM 9697 C CA . HIS A 1 1203 ? 56.558 3.070 64.291 1.00 57.91 1203 HIS A CA 1
ATOM 9698 C C . HIS A 1 1203 ? 55.408 2.078 64.530 1.00 57.91 1203 HIS A C 1
ATOM 9700 O O . HIS A 1 1203 ? 54.254 2.452 64.343 1.00 57.91 1203 HIS A O 1
ATOM 9706 N N . ASN A 1 1204 ? 55.699 0.859 64.998 1.00 60.78 1204 ASN A N 1
ATOM 9707 C CA . ASN A 1 1204 ? 54.691 -0.148 65.305 1.00 60.78 1204 ASN A CA 1
ATOM 9708 C C . ASN A 1 1204 ? 54.372 -0.153 66.801 1.00 60.78 1204 ASN A C 1
ATOM 9710 O O . ASN A 1 1204 ? 55.240 -0.328 67.659 1.00 60.78 1204 ASN A O 1
ATOM 9714 N N . GLY A 1 1205 ? 53.097 0.086 67.111 1.00 62.22 1205 GLY A N 1
ATOM 9715 C CA . GLY A 1 1205 ? 52.562 -0.085 68.455 1.00 62.22 1205 GLY A CA 1
ATOM 9716 C C . GLY A 1 1205 ? 52.532 -1.557 68.872 1.00 62.22 1205 GLY A C 1
ATOM 9717 O O . GLY A 1 1205 ? 53.035 -2.448 68.194 1.00 62.22 1205 GLY A O 1
ATOM 9718 N N . MET A 1 1206 ? 51.915 -1.823 70.019 1.00 70.00 1206 MET A N 1
ATOM 9719 C CA . MET A 1 1206 ? 51.607 -3.191 70.431 1.00 70.00 1206 MET A CA 1
ATOM 9720 C C . MET A 1 1206 ? 50.763 -3.885 69.341 1.00 70.00 1206 MET A C 1
ATOM 9722 O O . MET A 1 1206 ? 49.807 -3.250 68.891 1.00 70.00 1206 MET A O 1
ATOM 9726 N N . PRO A 1 1207 ? 51.078 -5.136 68.935 1.00 79.19 1207 PRO A N 1
ATOM 9727 C CA . PRO A 1 1207 ? 50.314 -5.846 67.913 1.00 79.19 1207 PRO A CA 1
ATOM 9728 C C . PRO A 1 1207 ? 48.808 -5.790 68.177 1.00 79.19 1207 PRO A C 1
ATOM 9730 O O . PRO A 1 1207 ? 48.352 -6.035 69.303 1.00 79.19 1207 PRO A O 1
ATOM 9733 N N . GLY A 1 1208 ? 48.057 -5.412 67.145 1.00 72.38 1208 GLY A N 1
ATOM 9734 C CA . GLY A 1 1208 ? 46.653 -5.029 67.251 1.00 72.38 1208 GLY A CA 1
ATOM 9735 C C . GLY A 1 1208 ? 45.697 -6.215 67.348 1.00 72.38 1208 GLY A C 1
ATOM 9736 O O . GLY A 1 1208 ? 44.620 -6.080 67.929 1.00 72.38 1208 GLY A O 1
ATOM 9737 N N . ASP A 1 1209 ? 46.090 -7.377 66.822 1.00 84.00 1209 ASP A N 1
ATOM 9738 C CA . ASP A 1 1209 ? 45.280 -8.595 66.818 1.00 84.00 1209 ASP A CA 1
ATOM 9739 C C . ASP A 1 1209 ? 46.104 -9.872 67.068 1.00 84.00 1209 ASP A C 1
ATOM 9741 O O . ASP A 1 1209 ? 47.331 -9.855 67.205 1.00 84.00 1209 ASP A O 1
ATOM 9745 N N . LEU A 1 1210 ? 45.397 -10.997 67.199 1.00 86.94 1210 LEU A N 1
ATOM 9746 C CA . LEU A 1 1210 ? 45.999 -12.304 67.448 1.00 86.94 1210 LEU A CA 1
ATOM 9747 C C . LEU A 1 1210 ? 46.926 -12.748 66.305 1.00 86.94 1210 LEU A C 1
ATOM 9749 O O . LEU A 1 1210 ? 47.987 -13.300 66.582 1.00 86.94 1210 LEU A O 1
ATOM 9753 N N . ASP A 1 1211 ? 46.562 -12.512 65.044 1.00 85.94 1211 ASP A N 1
ATOM 9754 C CA . ASP A 1 1211 ? 47.341 -12.980 63.892 1.00 85.94 1211 ASP A CA 1
ATOM 9755 C C . ASP A 1 1211 ? 48.680 -12.232 63.779 1.00 85.94 1211 ASP A C 1
ATOM 9757 O O . ASP A 1 1211 ? 49.692 -12.807 63.363 1.00 85.94 1211 ASP A O 1
ATOM 9761 N N . GLU A 1 1212 ? 48.716 -10.965 64.191 1.00 85.88 1212 GLU A N 1
ATOM 9762 C CA . GLU A 1 1212 ? 49.938 -10.172 64.307 1.00 85.88 1212 GLU A CA 1
ATOM 9763 C C . GLU A 1 1212 ? 50.844 -10.664 65.438 1.00 85.88 1212 GLU A C 1
ATOM 9765 O O . GLU A 1 1212 ? 52.051 -10.844 65.241 1.00 85.88 1212 GLU A O 1
ATOM 9770 N N . TRP A 1 1213 ? 50.263 -10.980 66.599 1.00 88.06 1213 TRP A N 1
ATOM 9771 C CA . TRP A 1 1213 ? 51.000 -11.588 67.706 1.00 88.06 1213 TRP A CA 1
ATOM 9772 C C . TRP A 1 1213 ? 51.580 -12.958 67.349 1.00 88.06 1213 TRP A C 1
ATOM 9774 O O . TRP A 1 1213 ? 52.732 -13.242 67.685 1.00 88.06 1213 TRP A O 1
ATOM 9784 N N . LEU A 1 1214 ? 50.810 -13.793 66.651 1.00 88.81 1214 LEU A N 1
ATOM 9785 C CA . LEU A 1 1214 ? 51.261 -15.104 66.190 1.00 88.81 1214 LEU A CA 1
ATOM 9786 C C . LEU A 1 1214 ? 52.409 -14.972 65.192 1.00 88.81 1214 LEU A C 1
ATOM 9788 O O . LEU A 1 1214 ? 53.435 -15.630 65.357 1.00 88.81 1214 LEU A O 1
ATOM 9792 N N . LEU A 1 1215 ? 52.283 -14.084 64.204 1.00 89.75 1215 LEU A N 1
ATOM 9793 C CA . LEU A 1 1215 ? 53.346 -13.861 63.229 1.00 89.75 1215 LEU A CA 1
ATOM 9794 C C . LEU A 1 1215 ? 54.635 -13.358 63.893 1.00 89.75 1215 LEU A C 1
ATOM 9796 O O . LEU A 1 1215 ? 55.715 -13.845 63.561 1.00 89.75 1215 LEU A O 1
ATOM 9800 N N . ARG A 1 1216 ? 54.533 -12.422 64.846 1.00 89.94 1216 ARG A N 1
ATOM 9801 C CA . ARG A 1 1216 ? 55.683 -11.922 65.616 1.00 89.94 1216 ARG A CA 1
ATOM 9802 C C . ARG A 1 1216 ? 56.351 -13.039 66.408 1.00 89.94 1216 ARG A C 1
ATOM 9804 O O . ARG A 1 1216 ? 57.573 -13.158 66.371 1.00 89.94 1216 ARG A O 1
ATOM 9811 N N . ALA A 1 1217 ? 55.562 -13.884 67.072 1.00 87.94 1217 ALA A N 1
ATOM 9812 C CA . ALA A 1 1217 ? 56.076 -15.017 67.830 1.00 87.94 1217 ALA A CA 1
ATOM 9813 C C . ALA A 1 1217 ? 56.803 -16.025 66.929 1.00 87.94 1217 ALA A C 1
ATOM 9815 O O . ALA A 1 1217 ? 57.897 -16.481 67.261 1.00 87.94 1217 ALA A O 1
ATOM 9816 N N . GLU A 1 1218 ? 56.235 -16.335 65.762 1.00 89.31 1218 GLU A N 1
ATOM 9817 C CA . GLU A 1 1218 ? 56.856 -17.234 64.790 1.00 89.31 1218 GLU A CA 1
ATOM 9818 C C . GLU A 1 1218 ? 58.136 -16.655 64.183 1.00 89.31 1218 GLU A C 1
ATOM 9820 O O . GLU A 1 1218 ? 59.148 -17.352 64.101 1.00 89.31 1218 GLU A O 1
ATOM 9825 N N . LEU A 1 1219 ? 58.122 -15.385 63.776 1.00 90.25 1219 LEU A N 1
ATOM 9826 C CA . LEU A 1 1219 ? 59.299 -14.705 63.238 1.00 90.25 1219 LEU A CA 1
ATOM 9827 C C . LEU A 1 1219 ? 60.423 -14.615 64.274 1.00 90.25 1219 LEU A C 1
ATOM 9829 O O . LEU A 1 1219 ? 61.569 -14.891 63.931 1.00 90.25 1219 LEU A O 1
ATOM 9833 N N . ALA A 1 1220 ? 60.102 -14.335 65.540 1.00 87.62 1220 ALA A N 1
ATOM 9834 C CA . ALA A 1 1220 ? 61.072 -14.320 66.633 1.00 87.62 1220 ALA A CA 1
ATOM 9835 C C . ALA A 1 1220 ? 61.729 -15.690 66.849 1.00 87.62 1220 ALA A C 1
ATOM 9837 O O . ALA A 1 1220 ? 62.950 -15.781 66.981 1.00 87.62 1220 ALA A O 1
ATOM 9838 N N . GLN A 1 1221 ? 60.951 -16.778 66.792 1.00 88.38 1221 GLN A N 1
ATOM 9839 C CA . GLN A 1 1221 ? 61.504 -18.135 66.859 1.00 88.38 1221 GLN A CA 1
ATOM 9840 C C . GLN A 1 1221 ? 62.436 -18.434 65.678 1.00 88.38 1221 GLN A C 1
ATOM 9842 O O . GLN A 1 1221 ? 63.496 -19.030 65.865 1.00 88.38 1221 GLN A O 1
ATOM 9847 N N . LEU A 1 1222 ? 62.064 -18.012 64.468 1.00 87.62 1222 LEU A N 1
ATOM 9848 C CA . LEU A 1 1222 ? 62.836 -18.277 63.250 1.00 87.62 1222 LEU A CA 1
ATOM 9849 C C . LEU A 1 1222 ? 64.103 -17.428 63.138 1.00 87.62 1222 LEU A C 1
ATOM 9851 O O . LEU A 1 1222 ? 65.114 -17.928 62.655 1.00 87.62 1222 LEU A O 1
ATOM 9855 N N . ALA A 1 1223 ? 64.065 -16.187 63.619 1.00 84.88 1223 ALA A N 1
ATOM 9856 C CA . ALA A 1 1223 ? 65.234 -15.323 63.765 1.00 84.88 1223 ALA A CA 1
ATOM 9857 C C . ALA A 1 1223 ? 66.130 -15.742 64.951 1.00 84.88 1223 ALA A C 1
ATOM 9859 O O . ALA A 1 1223 ? 67.242 -15.245 65.111 1.00 84.88 1223 ALA A O 1
ATOM 9860 N N . GLY A 1 1224 ? 65.667 -16.666 65.803 1.00 84.12 1224 GLY A N 1
ATOM 9861 C CA . GLY A 1 1224 ? 66.398 -17.125 66.984 1.00 84.12 1224 GLY A CA 1
ATOM 9862 C C . GLY A 1 1224 ? 66.410 -16.127 68.150 1.00 84.12 1224 GLY A C 1
ATOM 9863 O O . GLY A 1 1224 ? 67.236 -16.277 69.062 1.00 84.12 1224 GLY A O 1
ATOM 9864 N N . ASP A 1 1225 ? 65.504 -15.145 68.143 1.00 87.19 1225 ASP A N 1
ATOM 9865 C CA . ASP A 1 1225 ? 65.225 -14.242 69.261 1.00 87.19 1225 ASP A CA 1
ATOM 9866 C C . ASP A 1 1225 ? 64.204 -14.889 70.208 1.00 87.19 1225 ASP A C 1
ATOM 9868 O O . ASP A 1 1225 ? 62.996 -14.648 70.183 1.00 87.19 1225 ASP A O 1
ATOM 9872 N N . TRP A 1 1226 ? 64.709 -15.790 71.047 1.00 85.88 1226 TRP A N 1
ATOM 9873 C CA . TRP A 1 1226 ? 63.881 -16.577 71.962 1.00 85.88 1226 TRP A CA 1
ATOM 9874 C C . TRP A 1 1226 ? 63.280 -15.754 73.104 1.00 85.88 1226 TRP A C 1
ATOM 9876 O O . TRP A 1 1226 ? 62.286 -16.176 73.697 1.00 85.88 1226 TRP A O 1
ATOM 9886 N N . GLN A 1 1227 ? 63.864 -14.593 73.412 1.00 86.00 1227 GLN A N 1
ATOM 9887 C CA . GLN A 1 1227 ? 63.318 -13.680 74.410 1.00 86.00 1227 GLN A CA 1
ATOM 9888 C C . GLN A 1 1227 ? 62.059 -13.015 73.862 1.00 86.00 1227 GLN A C 1
ATOM 9890 O O . GLN A 1 1227 ? 61.016 -13.049 74.516 1.00 86.00 1227 GLN A O 1
ATOM 9895 N N . GLU A 1 1228 ? 62.135 -12.497 72.638 1.00 88.19 1228 GLU A N 1
ATOM 9896 C CA . GLU A 1 1228 ? 60.978 -11.918 71.969 1.00 88.19 1228 GLU A CA 1
ATOM 9897 C C . GLU A 1 1228 ? 59.921 -12.982 71.636 1.00 88.19 1228 GLU A C 1
ATOM 9899 O O . GLU A 1 1228 ? 58.730 -12.747 71.818 1.00 88.19 1228 GLU A O 1
ATOM 9904 N N . ALA A 1 1229 ? 60.327 -14.199 71.257 1.00 86.62 1229 ALA A N 1
ATOM 9905 C CA . ALA A 1 1229 ? 59.396 -15.308 71.045 1.00 86.62 1229 ALA A CA 1
ATOM 9906 C C . ALA A 1 1229 ? 58.620 -15.668 72.319 1.00 86.62 1229 ALA A C 1
ATOM 9908 O O . ALA A 1 1229 ? 57.405 -15.854 72.272 1.00 86.62 1229 ALA A O 1
ATOM 9909 N N . SER A 1 1230 ? 59.304 -15.758 73.465 1.00 86.44 1230 SER A N 1
ATOM 9910 C CA . SER A 1 1230 ? 58.662 -15.991 74.764 1.00 86.44 1230 SER A CA 1
ATOM 9911 C C . SER A 1 1230 ? 57.715 -14.840 75.121 1.00 86.44 1230 SER A C 1
ATOM 9913 O O . SER A 1 1230 ? 56.574 -15.071 75.529 1.00 86.44 1230 SER A O 1
ATOM 9915 N N . HIS A 1 1231 ? 58.132 -13.593 74.887 1.00 88.62 1231 HIS A N 1
ATOM 9916 C CA . HIS A 1 1231 ? 57.275 -12.430 75.099 1.00 88.62 1231 HIS A CA 1
ATOM 9917 C C . HIS A 1 1231 ? 56.013 -12.461 74.223 1.00 88.62 1231 HIS A C 1
ATOM 9919 O O . HIS A 1 1231 ? 54.907 -12.242 74.719 1.00 88.62 1231 HIS A O 1
ATOM 9925 N N . ALA A 1 1232 ? 56.149 -12.779 72.939 1.00 87.94 1232 ALA A N 1
ATOM 9926 C CA . ALA A 1 1232 ? 55.030 -12.823 72.014 1.00 87.94 1232 ALA A CA 1
ATOM 9927 C C . ALA A 1 1232 ? 54.079 -13.995 72.319 1.00 87.94 1232 ALA A C 1
ATOM 9929 O O . ALA A 1 1232 ? 52.875 -13.774 72.420 1.00 87.94 1232 ALA A O 1
ATOM 9930 N N . TRP A 1 1233 ? 54.581 -15.212 72.572 1.00 90.31 1233 TRP A N 1
ATOM 9931 C CA . TRP A 1 1233 ? 53.731 -16.360 72.937 1.00 90.31 1233 TRP A CA 1
ATOM 9932 C C . TRP A 1 1233 ? 53.020 -16.176 74.283 1.00 90.31 1233 TRP A C 1
ATOM 9934 O O . TRP A 1 1233 ? 51.842 -16.515 74.409 1.00 90.31 1233 TRP A O 1
ATOM 9944 N N . SER A 1 1234 ? 53.694 -15.596 75.280 1.00 89.69 1234 SER A N 1
ATOM 9945 C CA . SER A 1 1234 ? 53.045 -15.250 76.551 1.00 89.69 1234 SER A CA 1
ATOM 9946 C C . SER A 1 1234 ? 51.992 -14.161 76.363 1.00 89.69 1234 SER A C 1
ATOM 9948 O O . SER A 1 1234 ? 50.930 -14.231 76.979 1.00 89.69 1234 SER A O 1
ATOM 9950 N N . SER A 1 1235 ? 52.231 -13.200 75.468 1.00 89.69 1235 SER A N 1
ATOM 9951 C CA . SER A 1 1235 ? 51.251 -12.173 75.107 1.00 89.69 1235 SER A CA 1
ATOM 9952 C C . SER A 1 1235 ? 50.038 -12.765 74.383 1.00 89.69 1235 SER A C 1
ATOM 9954 O O . SER A 1 1235 ? 48.915 -12.414 74.736 1.00 89.69 1235 SER A O 1
ATOM 9956 N N . VAL A 1 1236 ? 50.222 -13.723 73.466 1.00 88.31 1236 VAL A N 1
ATOM 9957 C CA . VAL A 1 1236 ? 49.120 -14.483 72.839 1.00 88.31 1236 VAL A CA 1
ATOM 9958 C C . VAL A 1 1236 ? 48.244 -15.142 73.904 1.00 88.31 1236 VAL A C 1
ATOM 9960 O O . VAL A 1 1236 ? 47.037 -14.919 73.931 1.00 88.31 1236 VAL A O 1
ATOM 9963 N N . LEU A 1 1237 ? 48.846 -15.901 74.823 1.00 88.50 1237 LEU A N 1
ATOM 9964 C CA . LEU A 1 1237 ? 48.117 -16.602 75.886 1.00 88.50 1237 LEU A CA 1
ATOM 9965 C C . LEU A 1 1237 ? 47.459 -15.647 76.886 1.00 88.50 1237 LEU A C 1
ATOM 9967 O O . LEU A 1 1237 ? 46.412 -15.957 77.448 1.00 88.50 1237 LEU A O 1
ATOM 9971 N N . ARG A 1 1238 ? 48.068 -14.483 77.119 1.00 90.06 1238 ARG A N 1
ATOM 9972 C CA . ARG A 1 1238 ? 47.562 -13.478 78.053 1.00 90.06 1238 ARG A CA 1
ATOM 9973 C C . ARG A 1 1238 ? 46.385 -12.696 77.485 1.00 90.06 1238 ARG A C 1
ATOM 9975 O O . ARG A 1 1238 ? 45.414 -12.474 78.202 1.00 90.06 1238 ARG A O 1
ATOM 9982 N N . TYR A 1 1239 ? 46.504 -12.214 76.252 1.00 89.12 1239 TYR A N 1
ATOM 9983 C CA . TYR A 1 1239 ? 45.511 -11.325 75.647 1.00 89.12 1239 TYR A CA 1
ATOM 9984 C C . TYR A 1 1239 ? 44.424 -12.088 74.890 1.00 89.12 1239 TYR A C 1
ATOM 9986 O O . TYR A 1 1239 ? 43.300 -11.601 74.807 1.00 89.12 1239 TYR A O 1
ATOM 9994 N N . TYR A 1 1240 ? 44.722 -13.295 74.401 1.00 88.75 1240 TYR A N 1
ATOM 9995 C CA . TYR A 1 1240 ? 43.798 -14.124 73.624 1.00 88.75 1240 TYR A CA 1
ATOM 9996 C C . TYR A 1 1240 ? 43.709 -15.563 74.164 1.00 88.75 1240 TYR A C 1
ATOM 9998 O O . TYR A 1 1240 ? 43.861 -16.509 73.393 1.00 88.75 1240 TYR A O 1
ATOM 10006 N N . PRO A 1 1241 ? 43.442 -15.772 75.467 1.00 84.00 1241 PRO A N 1
ATOM 10007 C CA . PRO A 1 1241 ? 43.495 -17.097 76.093 1.00 84.00 1241 PRO A CA 1
ATOM 10008 C C . PRO A 1 1241 ? 42.544 -18.118 75.453 1.00 84.00 1241 PRO A C 1
ATOM 10010 O O . PRO A 1 1241 ? 42.911 -19.280 75.310 1.00 84.00 1241 PRO A O 1
ATOM 10013 N N . ASP A 1 1242 ? 41.354 -17.683 75.029 1.00 86.44 1242 ASP A N 1
ATOM 10014 C CA . ASP A 1 1242 ? 40.332 -18.570 74.455 1.00 86.44 1242 ASP A CA 1
ATOM 10015 C C . ASP A 1 1242 ? 40.583 -18.907 72.975 1.00 86.44 1242 ASP A C 1
ATOM 10017 O O . ASP A 1 1242 ? 40.068 -19.903 72.470 1.00 86.44 1242 ASP A O 1
ATOM 10021 N N . ASN A 1 1243 ? 41.381 -18.085 72.282 1.00 85.62 1243 ASN A N 1
ATOM 10022 C CA . ASN A 1 1243 ? 41.640 -18.205 70.843 1.00 85.62 1243 ASN A CA 1
ATOM 10023 C C . ASN A 1 1243 ? 43.098 -18.563 70.520 1.00 85.62 1243 ASN A C 1
ATOM 10025 O O . ASN A 1 1243 ? 43.433 -18.756 69.351 1.00 85.62 1243 ASN A O 1
ATOM 10029 N N . ALA A 1 1244 ? 43.971 -18.643 71.526 1.00 83.88 1244 ALA A N 1
ATOM 10030 C CA . ALA A 1 1244 ? 45.358 -19.034 71.345 1.00 83.88 1244 ALA A CA 1
ATOM 10031 C C . ALA A 1 1244 ? 45.432 -20.446 70.733 1.00 83.88 1244 ALA A C 1
ATOM 10033 O O . ALA A 1 1244 ? 44.720 -21.349 71.187 1.00 83.88 1244 ALA A O 1
ATOM 10034 N N . PRO A 1 1245 ? 46.286 -20.673 69.716 1.00 86.31 1245 PRO A N 1
ATOM 10035 C CA . PRO A 1 1245 ? 46.535 -22.011 69.198 1.00 86.31 1245 PRO A CA 1
ATOM 10036 C C . PRO A 1 1245 ? 46.847 -22.998 70.326 1.00 86.31 1245 PRO A C 1
ATOM 10038 O O . PRO A 1 1245 ? 47.558 -22.665 71.271 1.00 86.31 1245 PRO A O 1
ATOM 10041 N N . ALA A 1 1246 ? 46.357 -24.236 70.223 1.00 85.50 1246 ALA A N 1
ATOM 10042 C CA . ALA A 1 1246 ? 46.543 -25.241 71.277 1.00 85.50 1246 ALA A CA 1
ATOM 10043 C C . ALA A 1 1246 ? 48.028 -25.463 71.638 1.00 85.50 1246 ALA A C 1
ATOM 10045 O O . ALA A 1 1246 ? 48.361 -25.746 72.784 1.00 85.50 1246 ALA A O 1
ATOM 10046 N N . GLU A 1 1247 ? 48.917 -25.267 70.663 1.00 86.19 1247 GLU A N 1
ATOM 10047 C CA . GLU A 1 1247 ? 50.370 -25.383 70.799 1.00 86.19 1247 GLU A CA 1
ATOM 10048 C C . GLU A 1 1247 ? 51.027 -24.186 71.507 1.00 86.19 1247 GLU A C 1
ATOM 10050 O O . GLU A 1 1247 ? 52.225 -24.221 71.768 1.00 86.19 1247 GLU A O 1
ATOM 10055 N N . SER A 1 1248 ? 50.308 -23.095 71.788 1.00 86.50 1248 SER A N 1
ATOM 10056 C CA . SER A 1 1248 ? 50.907 -21.855 72.300 1.00 86.50 1248 SER A CA 1
ATOM 10057 C C . SER A 1 1248 ? 51.579 -22.028 73.659 1.00 86.50 1248 SER A C 1
ATOM 10059 O O . SER A 1 1248 ? 52.628 -21.428 73.881 1.00 86.50 1248 SER A O 1
ATOM 10061 N N . TRP A 1 1249 ? 51.029 -22.870 74.544 1.00 85.44 1249 TRP A N 1
ATOM 10062 C CA . TRP A 1 1249 ? 51.670 -23.211 75.821 1.00 85.44 1249 TRP A CA 1
ATOM 10063 C C . TRP A 1 1249 ? 52.974 -23.978 75.617 1.00 85.44 1249 TRP A C 1
ATOM 10065 O O . TRP A 1 1249 ? 53.984 -23.629 76.226 1.00 85.44 1249 TRP A O 1
ATOM 10075 N N . ASP A 1 1250 ? 52.979 -24.958 74.711 1.00 85.81 1250 ASP A N 1
ATOM 10076 C CA . ASP A 1 1250 ? 54.179 -25.728 74.384 1.00 85.81 1250 ASP A CA 1
ATOM 10077 C C . ASP A 1 1250 ? 55.236 -24.834 73.722 1.00 85.81 1250 ASP A C 1
ATOM 10079 O O . ASP A 1 1250 ? 56.411 -24.876 74.083 1.00 85.81 1250 ASP A O 1
ATOM 10083 N N . ARG A 1 1251 ? 54.832 -23.957 72.793 1.00 87.94 1251 ARG A N 1
ATOM 10084 C CA . ARG A 1 1251 ? 55.737 -23.009 72.126 1.00 87.94 1251 ARG A CA 1
ATOM 10085 C C . ARG A 1 1251 ? 56.291 -21.952 73.078 1.00 87.94 1251 ARG A C 1
ATOM 10087 O O . ARG A 1 1251 ? 57.473 -21.627 72.956 1.00 87.94 1251 ARG A O 1
ATOM 10094 N N . LEU A 1 1252 ? 55.492 -21.464 74.032 1.00 87.00 1252 LEU A N 1
ATOM 10095 C CA . LEU A 1 1252 ? 55.973 -20.596 75.109 1.00 87.00 1252 LEU A CA 1
ATOM 10096 C C . LEU A 1 1252 ? 56.994 -21.334 75.974 1.00 87.00 1252 LEU A C 1
ATOM 10098 O O . LEU A 1 1252 ? 58.103 -20.836 76.147 1.00 87.00 1252 LEU A O 1
ATOM 10102 N N . TYR A 1 1253 ? 56.653 -22.535 76.451 1.00 84.31 1253 TYR A N 1
ATOM 10103 C CA . TYR A 1 1253 ? 57.535 -23.347 77.287 1.00 84.31 1253 TYR A CA 1
ATOM 10104 C C . TYR A 1 1253 ? 58.862 -23.645 76.581 1.00 84.31 1253 TYR A C 1
ATOM 10106 O O . TYR A 1 1253 ? 59.928 -23.499 77.172 1.00 84.31 1253 TYR A O 1
ATOM 10114 N N . HIS A 1 1254 ? 58.828 -23.992 75.293 1.00 83.06 1254 HIS A N 1
ATOM 10115 C CA . HIS A 1 1254 ? 60.036 -24.195 74.499 1.00 83.06 1254 HIS A CA 1
ATOM 10116 C C . HIS A 1 1254 ? 60.851 -22.910 74.317 1.00 83.06 1254 HIS A C 1
ATOM 10118 O O . HIS A 1 1254 ? 62.074 -22.954 74.447 1.00 83.06 1254 HIS A O 1
ATOM 10124 N N . ALA A 1 1255 ? 60.212 -21.768 74.046 1.00 82.12 1255 ALA A N 1
ATOM 10125 C CA . ALA A 1 1255 ? 60.912 -20.489 73.932 1.00 82.12 1255 ALA A CA 1
ATOM 10126 C C . ALA A 1 1255 ? 61.558 -20.070 75.265 1.00 82.12 1255 ALA A C 1
ATOM 10128 O O . ALA A 1 1255 ? 62.717 -19.658 75.279 1.00 82.12 1255 ALA A O 1
ATOM 10129 N N . GLU A 1 1256 ? 60.857 -20.249 76.388 1.00 82.75 1256 GLU A N 1
ATOM 10130 C CA . GLU A 1 1256 ? 61.376 -20.009 77.739 1.00 82.75 1256 GLU A CA 1
ATOM 10131 C C . GLU A 1 1256 ? 62.507 -20.973 78.097 1.00 82.75 1256 GLU A C 1
ATOM 10133 O O . GLU A 1 1256 ? 63.516 -20.553 78.664 1.00 82.75 1256 GLU A O 1
ATOM 10138 N N . LEU A 1 1257 ? 62.396 -22.251 77.727 1.00 80.06 1257 LEU A N 1
ATOM 10139 C CA . LEU A 1 1257 ? 63.441 -23.246 77.950 1.00 80.06 1257 LEU A CA 1
ATOM 10140 C C . LEU A 1 1257 ? 64.700 -22.900 77.147 1.00 80.06 1257 LEU A C 1
ATOM 10142 O O . LEU A 1 1257 ? 65.796 -22.893 77.694 1.00 80.06 1257 LEU A O 1
ATOM 10146 N N . ILE A 1 1258 ? 64.570 -22.553 75.866 1.00 76.94 1258 ILE A N 1
ATOM 10147 C CA . ILE A 1 1258 ? 65.720 -22.207 75.017 1.00 76.94 1258 ILE A CA 1
ATOM 10148 C C . ILE A 1 1258 ? 66.342 -20.866 75.449 1.00 76.94 1258 ILE A C 1
ATOM 10150 O O . ILE A 1 1258 ? 67.572 -20.746 75.501 1.00 76.94 1258 ILE A O 1
ATOM 10154 N N . SER A 1 1259 ? 65.521 -19.881 75.828 1.00 71.94 1259 SER A N 1
ATOM 10155 C CA . SER A 1 1259 ? 65.974 -18.602 76.391 1.00 71.94 1259 SER A CA 1
ATOM 10156 C C . SER A 1 1259 ? 66.711 -18.800 77.728 1.00 71.94 1259 SER A C 1
ATOM 10158 O O . SER A 1 1259 ? 67.837 -18.324 77.904 1.00 71.94 1259 SER A O 1
ATOM 10160 N N . SER A 1 1260 ? 66.155 -19.607 78.640 1.00 68.12 1260 SER A N 1
ATOM 10161 C CA . SER A 1 1260 ? 66.756 -19.924 79.944 1.00 68.12 1260 SER A CA 1
ATOM 10162 C C . SER A 1 1260 ? 67.975 -20.845 79.844 1.00 68.12 1260 SER A C 1
ATOM 10164 O O . SER A 1 1260 ? 68.897 -20.688 80.635 1.00 68.12 1260 SER A O 1
ATOM 10166 N N . MET A 1 1261 ? 68.075 -21.724 78.838 1.00 64.75 1261 MET A N 1
ATOM 10167 C CA . MET A 1 1261 ? 69.291 -22.502 78.546 1.00 64.75 1261 MET A CA 1
ATOM 10168 C C . MET A 1 1261 ? 70.448 -21.618 78.056 1.00 64.75 1261 MET A C 1
ATOM 10170 O O . MET A 1 1261 ? 71.611 -21.903 78.355 1.00 64.75 1261 MET A O 1
ATOM 10174 N N . ARG A 1 1262 ? 70.162 -20.517 77.346 1.00 55.38 1262 ARG A N 1
ATOM 10175 C CA . ARG A 1 1262 ? 71.174 -19.484 77.059 1.00 55.38 1262 ARG A CA 1
ATOM 10176 C C . ARG A 1 1262 ? 71.531 -18.677 78.313 1.00 55.38 1262 ARG A C 1
ATOM 10178 O O . ARG A 1 1262 ? 72.704 -18.354 78.479 1.00 55.38 1262 ARG A O 1
ATOM 10185 N N . GLY A 1 1263 ? 70.579 -18.449 79.222 1.00 53.94 1263 GLY A N 1
ATOM 10186 C CA . GLY A 1 1263 ? 70.832 -17.880 80.555 1.00 53.94 1263 GLY A CA 1
ATOM 10187 C C . GLY A 1 1263 ? 71.642 -18.797 81.490 1.00 53.94 1263 GLY A C 1
ATOM 10188 O O . GLY A 1 1263 ? 72.494 -18.325 82.235 1.00 53.94 1263 GLY A O 1
ATOM 10189 N N . LEU A 1 1264 ? 71.466 -20.119 81.399 1.00 49.88 1264 LEU A N 1
ATOM 10190 C CA . LEU A 1 1264 ? 72.189 -21.133 82.181 1.00 49.88 1264 LEU A CA 1
ATOM 10191 C C . LEU A 1 1264 ? 73.605 -21.406 81.654 1.00 49.88 1264 LEU A C 1
ATOM 10193 O O . LEU A 1 1264 ? 74.468 -21.822 82.423 1.00 49.88 1264 LEU A O 1
ATOM 10197 N N . LYS A 1 1265 ? 73.913 -21.042 80.400 1.00 47.22 1265 LYS A N 1
ATOM 10198 C CA . LYS A 1 1265 ? 75.304 -20.940 79.915 1.00 47.22 1265 LYS A CA 1
ATOM 10199 C C . LYS A 1 1265 ? 76.123 -19.826 80.592 1.00 47.22 1265 LYS A C 1
ATOM 10201 O O . LYS A 1 1265 ? 77.325 -19.755 80.346 1.00 47.22 1265 LYS A O 1
ATOM 10206 N N . ILE A 1 1266 ? 75.516 -18.994 81.447 1.00 48.91 1266 ILE A N 1
ATOM 10207 C CA . ILE A 1 1266 ? 76.217 -17.971 82.242 1.00 48.91 1266 ILE A CA 1
ATOM 10208 C C . ILE A 1 1266 ? 76.526 -18.457 83.676 1.00 48.91 1266 ILE A C 1
ATOM 10210 O O . ILE A 1 1266 ? 77.386 -17.876 84.328 1.00 48.91 1266 ILE A O 1
ATOM 10214 N N . LEU A 1 1267 ? 75.935 -19.561 84.160 1.00 47.56 1267 LEU A N 1
ATOM 10215 C CA . LEU A 1 1267 ? 76.143 -20.047 85.540 1.00 47.56 1267 LEU A CA 1
ATOM 10216 C C . LEU A 1 1267 ? 77.022 -21.310 85.677 1.00 47.56 1267 LEU A C 1
ATOM 10218 O O . LEU A 1 1267 ? 77.357 -21.688 86.794 1.00 47.56 1267 LEU A O 1
ATOM 10222 N N . GLU A 1 1268 ? 77.507 -21.891 84.572 1.00 44.62 1268 GLU A N 1
ATOM 10223 C CA . GLU A 1 1268 ? 78.592 -22.900 84.554 1.00 44.62 1268 GLU A CA 1
ATOM 10224 C C . GLU A 1 1268 ? 79.843 -22.410 83.797 1.00 44.62 1268 GLU A C 1
ATOM 10226 O O . GLU A 1 1268 ? 80.494 -23.124 83.032 1.00 44.62 1268 GLU A O 1
ATOM 10231 N N . LYS A 1 1269 ? 80.215 -21.154 84.047 1.00 41.03 1269 LYS A N 1
ATOM 10232 C CA . LYS A 1 1269 ? 81.602 -20.692 83.949 1.00 41.03 1269 LYS A CA 1
ATOM 10233 C C . LYS A 1 1269 ? 81.915 -19.848 85.184 1.00 41.03 1269 LYS A C 1
ATOM 10235 O O . LYS A 1 1269 ? 81.785 -18.636 85.115 1.00 41.03 1269 LYS A O 1
ATOM 10240 N N . ASN A 1 1270 ? 82.409 -20.531 86.225 1.00 33.81 1270 ASN A N 1
ATOM 10241 C CA . ASN A 1 1270 ? 83.466 -20.051 87.131 1.00 33.81 1270 ASN A CA 1
ATOM 10242 C C . ASN A 1 1270 ? 83.111 -18.857 88.055 1.00 33.81 1270 ASN A C 1
ATOM 10244 O O . ASN A 1 1270 ? 82.565 -17.852 87.629 1.00 33.81 1270 ASN A O 1
ATOM 10248 N N . ASN A 1 1271 ? 83.342 -18.890 89.369 1.00 35.25 1271 ASN A N 1
ATOM 10249 C CA . ASN A 1 1271 ? 84.565 -19.306 90.066 1.00 35.25 1271 ASN A CA 1
ATOM 10250 C C . ASN A 1 1271 ? 85.840 -18.724 89.451 1.00 35.25 1271 ASN A C 1
ATOM 10252 O O . ASN A 1 1271 ? 86.445 -19.407 88.595 1.00 35.25 1271 ASN A O 1
#

Organism: NCBI:txid2060067

Sequence (1271 aa):
MFNRKLRKLFRDPKLFFSDMLLKQHKKVAAVKPKKYDGKHHFTVVSAIYNVGRYLEEYFQSLIAQRLDFRTHIHLVLVDDGSTDDSAEIIKRWQAKYPKNITYLWKENGGQASARNLGLQHVNTEWVTFIDPDDFVDKEYFFAADAFASAHANSNLHMMACNFVFYFDETNMIKDTHPLKYRFAGGDKLFPLDALKKQLQLSASTAIFRTANIIKHQLQFNAEIKPSFEDAHFVAHYLMSVGTGSAGFLKSARYYYRKRGDGTSTLDTSWEKPGLFDAVLEKGCLDILNRYQEKGLPVPYHVQLTMAYHLIWYIKRLHSQPHALNFLTEAQKKKFYRLVDEIYSRIDTQTIMEFDLAGSWFFHKVGILGCFKNSDPAFQIVYIESYDAPKKLVQLRYFTRAAGLEAISVNGKDCVPHYVKTMNHPFGERLFVQERRLWVPLEENSLLKITINNVPTRLSLAGKHHQQGLKGNLITQHFRDQKPDYVKKGKFDDYWLLMDRETQADDNAEHLYRYIRDNHPEQKIIFALSEHSHDWARLDREGFNLVAFGSTRHEAVLKSCAKIISSHADQCVVNYLGPKMLSGRHFIFLQHGVIKDDLSVWLNQKEHIDCFVTSSKAEYLSVCGEGSPYKYGKKEVVLSGLPRYDQLVNNQKVNGKMLLIMPTWRSNIVGAGNGAGHEREINPDFMSTRFAQAWMSLLNAPELAQLTKKYGYQVVFFPHANLTPYLPKFQVPDYISVMGHADMAIQTLFKQATFMLTDYSSVAFDMAVQRKPSIYYQFDEDEVFSGGHTYRKGYFSYRENGFGPVVTEQSDVLAELDTMMARGGLTLPAIQQRIEETFPHRDGGNCARTYRAIVALDQPLTEGAIDTEILESYARQASQYRQWALATARWSQLVEQGSAEQRQHARLPLLTALREGGKIGEALHYLANAFTVEERESNNILIGEEANLHMACRQWQKAAACWQVLPVLTPPELLAHMQSVAEQGDVAVLRKIVRHQRRHYDTAALNVMSDVWAAIAAGDHDHALTLLDAHVAGFTEEERMACRVDLLRCRLNREKGEFAPALEALKKCQTQGNAGISADIELALIAAQQKRWKEVEAAVLKTGLTVDQQDSALVLAYLQALRHQKKHDVLHAYLAQLPEQHSRHALLLPELGEAFIALKLWNKAAEVWMALLDDEPQAYYRLAYTYRMLGMAEEGLALLLGSHNGMPGDLDEWLLRAELAQLAGDWQEASHAWSSVLRYYPDNAPAESWDRLYHAELISSMRGLKILEKNN

pLDDT: mean 88.9, std 9.52, range [33.81, 98.5]

Radius of gyration: 46.51 Å; chains: 1; bounding box: 146×71×145 Å

Foldseek 3Di:
DVVVLVVCCVVPVPVSVVVVVVVVVVVVVPDQAQADAFDFAEEAQEEDAQQLVQQVQAVCQQCSASHHQLPHAAYEYEYQPHPDCNVVVLVVVCVVRVPRYHYHYDHHLDGQVRSQVSLVVDDTFKYAHAYSNWHWHNCQVVLVRVLCVVCVVQQEFKEFAQEWEQEPVVRDIGSPDLLNVLCVVAKDKDKLLGCQQVADQARNRMMGGSVLCVVVVQGQDSLQPDDRSRNQSVLVSSVSVVTTMYIYHHRNYIYDYDYPVLPDSVSCRLLDLSVLAVCLVVHLVVSLVVCVVVVHQDGLNSLLVLVVSCVVLQVCCLLPLCSCVSPDPVSVVNSLVSLLVNLVSRDLVSLVPRCTPNDDPQQSQLSCCVRVVDGDLEWEWEFQDAQVLAQWTKIKTKHSDAFAKFKDKQNHTWFFQFKAWAFGDSNVHGRIIMIIGITHADQAIWIDIDGLNHQYWYAYPNDTDRVTDGNVVSVVSLVVLADPLQPAAPAQQEEEFEEFQQDDLFLRVLLQVVCVVPPVVRHYAYHYAPNHLCNVVVVVVVGNYDHQPDPVNVRNLSRHQEYEYQDDDCSRQAVVHPCSCRNHAYAHLHRFACQFDLQSPQVPGSDHQAYEHFWPQSQCLAANYNHSHPDHPRHYAHQHRSSLLLLLPDDQQLAQEEEEEEEDFPLLAADDPRNHDDGDGDPCNCVDPVNVQVLCLQPDPLVVVLCVVLVYQYEYEYDPSCVVVVVVRPGDPSYHYDYCSRDNVSVVLSNYQAYEYAPDSCQLSNLLNVFAYEHAHQPVVPCQSPSGSGHRTPDDCPQLNLDYYDNDSVVVSVVSNVCSVVSRDGDPNSSVSSVNTGPDSPSCSSVSSVVSVVCSSHHDDPPDHDLVSLLVNLVSCVVSLVLVSNLVSLVSCLVPPDPVSVVVSLLSNLVSCVLVLVLVVSVVSLVPVDDPCCCLPPLSNLLSVLSSCVLLVVLVSSLVSLVSHPDDDLLSLLSNLLSCLSVLNLPVLVVSLVVCVVPDDDQLSNLSSVLSSCSSVVNLVVSLVSLVVCVVVDDPVSCLSNVSLLSQLVSCVVVVNNVSNVVSLVVCVVVSSCRLSSLQSQLLSCLVVVVLVSNVVSLVVSVDQQVSHDLSSNQSNLSSCLVVLVLVVNVVSVVRHDPCNCPDPSCLVSQLVSCVSNVVLVSNLVSLVVCVVPDVCSLLSNLVSCVSVLVLVVSLCSCVDPVHDDDPDLVSLVSNLVSCVSVVVLVSNLVSLVVSCVVPVPPRDPCSVVSNVVSCVSVVVVVVVVVPDDD

InterPro domains:
  IPR001173 Glycosyltransferase 2-like [PF00535] (43-141)
  IPR007554 CDP-glycerol glycerophosphotransferase [PF04464] (495-854)
  IPR011990 Tetratricopeptide-like helical domain superfamily [G3DSA:1.25.40.10] (845-1257)
  IPR011990 Tetratricopeptide-like helical domain superfamily [SSF48452] (1136-1246)
  IPR029044 Nucleotide-diphospho-sugar transferases [G3DSA:3.90.550.10] (41-243)
  IPR029044 Nucleotide-diphospho-sugar transferases [SSF53448] (42-265)
  IPR043148 CDP-glycerol glycerophosphotransferase, C-terminal domain [G3DSA:3.40.50.12580] (648-838)
  IPR050834 Glycosyltransferase 2 family enzymes [PTHR43685] (31-239)

Secondary structure (DSSP, 8-state):
-HHHHHHHHHH-HHHHHHHHHHHHHHHHHTS----B--S--EEEEEEESS-HHHHHHHHHHHHT-SB-HHHHEEEEEEE-S--STHHHHHHHHHHHSTTTEEEEE-----HHHHHHHHHTT--SSEEE---TT-EE-TTHHHHHHHHHHHTTTS-EEEEEEEEEEEEGGGTEEE---TTGGGGTTSSEEEEGGG-TT-----STTEEEEHHHHHHTT----TTS-SS-HHHHHHHHHHHHH-SSEEEEEEEEEEEEEE-TT---TTTTGGG-GGGGTHIIIIIIIHHHHHHHHTTPPPPHHHHHHHHHHHHHHHHHHHH-GGGGTTS-HHHHHHHHHHHHHHHHTS-HHHHHH---TT--HHHHHHHHHHHH----SSEEEEEEEEETTTTEEEEEEEESS---EEEEETTEE---SEEEEEEEEETTEEEEEEEEEEEE--TT-EEEEEETTB-EEEEETTEEESS-EEHHHHHHHHHHTS-GGGSS-TTTTPEEEES-SS---SHHHHHHHHHHHH-TTS-EEEEE-TTSTTHHHHHHTT--EEETTSHHHHHHHHH-SEEEES--SHHHHSTTSTTTTTTSEEEE--SS---SB-HHHHTTSS--SEEEE-SHHHHHHHHSTB-SSS--TTTEEE---TTHHHHHS-------EEEE-----TTTSPPB-SSSS-BPPPTTGGGSHHHHHHHHHHT-HHHHHHHHHHT-EEEE---GGGGGGGGGS---TTEEE--TTTS-HHHHHHH-SEEEESS-TTHHHHHHTT--EEEE-TTHHHIIIIISSSB--S--HHHHSSS-EE-SHHHHHHHHHHHHHTTTPPPHHHHHHHHHH-S--SS-HHHHHHHHHHHTTSPPPTT---HHHHHHHHHHHHHTT-HHHHHHHHHHHHHHS-HHHHHHHHHHHHHHHHHTT-HHHHHHHHHHHS-HHHHHH-HHHHHHHHHHHHHTT-HHHHHHHHHH-SS--HHHHHHHHHHHHTTT-HHHHHHHHHHHHHH---HHHHHHHHHHHHHHTT-HHHHHHHHHHHGGGS-HHHHHHTTHHHHHHHHHHHTT-HHHHHHHHHHHHHTT--HHHHHHHHHHHHHHTT-HHHHHHHHHHH---GGGS-HHHHHHHHHHHHHTT-HHHHHHHHTT--HHHHT-TTTHHHHHHHHHHTT-HHHHHHHHHHTTTT-THHHHHHHHHHHHHT-HHHHHHHHHSTT--S--SHHHHHHHHHHHHHHT-HHHHHHHHHHHHHH-TTTS-TTHHHHHHHHHHHHHHHHHTTTSS--